Protein AF-A0A1Z5SYD3-F1 (afdb_monomer_lite)

Structure (mmCIF, N/CA/C/O backbone):
data_AF-A0A1Z5SYD3-F1
#
_entry.id   AF-A0A1Z5SYD3-F1
#
loop_
_atom_site.group_PDB
_atom_site.id
_atom_site.type_symbol
_atom_site.label_atom_id
_atom_site.label_alt_id
_atom_site.label_comp_id
_atom_site.label_asym_id
_atom_site.label_entity_id
_atom_site.label_seq_id
_atom_site.pdbx_PDB_ins_code
_atom_site.Cartn_x
_atom_site.Cartn_y
_atom_site.Cartn_z
_atom_site.occupancy
_atom_site.B_iso_or_equiv
_atom_site.auth_seq_id
_atom_site.auth_comp_id
_atom_site.auth_asym_id
_atom_site.auth_atom_id
_atom_site.pdbx_PDB_model_num
ATOM 1 N N . MET A 1 1 ? -1.272 47.531 -44.446 1.00 29.94 1 MET A N 1
ATOM 2 C CA . MET A 1 1 ? 0.034 46.901 -44.157 1.00 29.94 1 MET A CA 1
ATOM 3 C C . MET A 1 1 ? 0.209 46.959 -42.654 1.00 29.94 1 MET A C 1
ATOM 5 O O . MET A 1 1 ? 0.249 48.061 -42.127 1.00 29.94 1 MET A O 1
ATOM 9 N N . GLY A 1 2 ? 0.134 45.815 -41.978 1.00 27.67 2 GLY A N 1
ATOM 10 C CA . GLY A 1 2 ? 0.008 45.732 -40.524 1.00 27.67 2 GLY A CA 1
ATOM 11 C C . GLY A 1 2 ? 0.997 44.759 -39.894 1.00 27.67 2 GLY A C 1
ATOM 12 O O . GLY A 1 2 ? 1.559 43.920 -40.592 1.00 27.67 2 GLY A O 1
ATOM 13 N N . SER A 1 3 ? 1.152 44.882 -38.576 1.00 24.47 3 SER A N 1
ATOM 14 C CA . SER A 1 3 ? 1.590 43.812 -37.675 1.00 24.47 3 SER A CA 1
ATOM 15 C C . SER A 1 3 ? 1.153 44.133 -36.234 1.00 24.47 3 SER A C 1
ATOM 17 O O . SER A 1 3 ? 1.770 44.953 -35.554 1.00 24.47 3 SER A O 1
ATOM 19 N N . SER A 1 4 ? 0.067 43.499 -35.793 1.00 21.83 4 SER A N 1
ATOM 20 C CA . SER A 1 4 ? -0.180 43.055 -34.410 1.00 21.83 4 SER A CA 1
ATOM 21 C C . SER A 1 4 ? 0.719 41.829 -34.148 1.00 21.83 4 SER A C 1
ATOM 23 O O . SER A 1 4 ? 0.985 41.084 -35.086 1.00 21.83 4 SER A O 1
ATOM 25 N N . GLY A 1 5 ? 1.358 41.614 -32.997 1.00 22.33 5 GLY A N 1
ATOM 26 C CA . GLY A 1 5 ? 0.775 41.451 -31.666 1.00 22.33 5 GLY A CA 1
ATOM 27 C C . GLY A 1 5 ? 0.581 39.952 -31.407 1.00 22.33 5 GLY A C 1
ATOM 28 O O . GLY A 1 5 ? -0.331 39.397 -31.999 1.00 22.33 5 GLY A O 1
ATOM 29 N N . ASP A 1 6 ? 1.442 39.309 -30.603 1.00 21.77 6 ASP A N 1
ATOM 30 C CA . ASP A 1 6 ? 0.959 38.507 -29.469 1.00 21.77 6 ASP A CA 1
ATOM 31 C C . ASP A 1 6 ? 2.050 38.060 -28.481 1.00 21.77 6 ASP A C 1
ATOM 33 O O . ASP A 1 6 ? 3.192 37.749 -28.827 1.00 21.77 6 ASP A O 1
ATOM 37 N N . SER A 1 7 ? 1.642 38.087 -27.219 1.00 23.17 7 SER A N 1
ATOM 38 C CA . SER A 1 7 ? 2.391 37.891 -25.982 1.00 23.17 7 SER A CA 1
ATOM 39 C C . SER A 1 7 ? 2.736 36.424 -25.683 1.00 23.17 7 SER A C 1
ATOM 41 O O . SER A 1 7 ? 1.885 35.547 -25.792 1.00 23.17 7 SER A O 1
ATOM 43 N N . ARG A 1 8 ? 3.970 36.145 -25.231 1.00 24.45 8 ARG A N 1
ATOM 44 C CA . ARG A 1 8 ? 4.309 34.867 -24.575 1.00 24.45 8 ARG A CA 1
ATOM 45 C C . ARG A 1 8 ? 3.823 34.925 -23.130 1.00 24.45 8 ARG A C 1
ATOM 47 O O . ARG A 1 8 ? 4.381 35.664 -22.321 1.00 24.45 8 ARG A O 1
ATOM 54 N N . ALA A 1 9 ? 2.748 34.191 -22.869 1.00 22.31 9 ALA A N 1
ATOM 55 C CA . ALA A 1 9 ? 2.072 34.096 -21.588 1.00 22.31 9 ALA A CA 1
ATOM 56 C C . ALA A 1 9 ? 2.992 33.581 -20.470 1.00 22.31 9 ALA A C 1
ATOM 58 O O . ALA A 1 9 ? 3.798 32.670 -20.661 1.00 22.31 9 ALA A O 1
ATOM 59 N N . PHE A 1 10 ? 2.821 34.194 -19.302 1.00 21.80 10 PHE A N 1
ATOM 60 C CA . PHE A 1 10 ? 3.280 33.727 -18.003 1.00 21.80 10 PHE A CA 1
ATOM 61 C C . PHE A 1 10 ? 2.700 32.333 -17.730 1.00 21.80 10 PHE A C 1
ATOM 63 O O . PHE A 1 10 ? 1.491 32.139 -17.841 1.00 21.80 10 PHE A O 1
ATOM 70 N N . SER A 1 11 ? 3.548 31.371 -17.370 1.00 23.45 11 SER A N 1
ATOM 71 C CA . SER A 1 11 ? 3.110 30.064 -16.881 1.00 23.45 11 SER A CA 1
ATOM 72 C C . SER A 1 11 ? 2.493 30.222 -15.489 1.00 23.45 11 SER A C 1
ATOM 74 O O . SER A 1 11 ? 3.180 30.595 -14.536 1.00 23.45 11 SER A O 1
ATOM 76 N N . ASP A 1 12 ? 1.191 29.968 -15.409 1.00 24.44 12 ASP A N 1
ATOM 77 C CA . ASP A 1 12 ? 0.370 29.939 -14.201 1.00 24.44 12 ASP A CA 1
ATOM 78 C C . ASP A 1 12 ? 0.871 28.838 -13.228 1.00 24.44 12 ASP A C 1
ATOM 80 O O . ASP A 1 12 ? 1.044 27.686 -13.642 1.00 24.44 12 ASP A O 1
ATOM 84 N N . PRO A 1 13 ? 1.091 29.140 -11.931 1.00 27.00 13 PRO A N 1
ATOM 85 C CA . PRO A 1 13 ? 1.444 28.159 -10.897 1.00 27.00 13 PRO A CA 1
ATOM 86 C C . PRO A 1 13 ? 0.452 26.990 -10.727 1.00 27.00 13 PRO A C 1
ATOM 88 O O . PRO A 1 13 ? 0.775 26.028 -10.027 1.00 27.00 13 PRO A O 1
ATOM 91 N N . LYS A 1 14 ? -0.727 27.034 -11.365 1.00 26.62 14 LYS A N 1
ATOM 92 C CA . LYS A 1 14 ? -1.745 25.967 -11.370 1.00 26.62 14 LYS A CA 1
ATOM 93 C C . LYS A 1 14 ? -1.430 24.747 -12.253 1.00 26.62 14 LYS A C 1
ATOM 95 O O . LYS A 1 14 ? -2.178 23.771 -12.204 1.00 26.62 14 LYS A O 1
ATOM 100 N N . GLU A 1 15 ? -0.356 24.745 -13.048 1.00 27.08 15 GLU A N 1
ATOM 101 C CA . GLU A 1 15 ? -0.095 23.648 -14.005 1.00 27.08 15 GLU A CA 1
ATOM 102 C C . GLU A 1 15 ? 0.896 22.564 -13.546 1.00 27.08 15 GLU A C 1
ATOM 104 O O . GLU A 1 15 ? 0.979 21.523 -14.196 1.00 27.08 15 GLU A O 1
ATOM 109 N N . SER A 1 16 ? 1.600 22.716 -12.418 1.00 32.34 16 SER A N 1
ATOM 110 C CA . SER A 1 16 ? 2.676 21.771 -12.038 1.00 32.34 16 SER A CA 1
ATOM 111 C C . SER A 1 16 ? 2.209 20.413 -11.480 1.00 32.34 16 SER A C 1
ATOM 113 O O . SER A 1 16 ? 3.034 19.521 -11.297 1.00 32.34 16 SER A O 1
ATOM 115 N N . TRP A 1 17 ? 0.896 20.225 -11.287 1.00 25.84 17 TRP A N 1
ATOM 116 C CA . TRP A 1 17 ? 0.262 18.936 -10.948 1.00 25.84 17 TRP A CA 1
ATOM 117 C C . TRP A 1 17 ? -0.879 18.543 -11.890 1.00 25.84 17 TRP A C 1
ATOM 119 O O . TRP A 1 17 ? -1.630 17.607 -11.606 1.00 25.84 17 TRP A O 1
ATOM 129 N N . ARG A 1 18 ? -1.015 19.202 -13.049 1.00 27.98 18 ARG A N 1
ATOM 130 C CA . ARG A 1 18 ? -1.785 18.579 -14.125 1.00 27.98 18 ARG A CA 1
ATOM 131 C C . ARG A 1 18 ? -0.995 17.338 -14.522 1.00 27.98 18 ARG A C 1
ATOM 133 O O . ARG A 1 18 ? 0.069 17.455 -15.127 1.00 27.98 18 ARG A O 1
ATOM 140 N N . SER A 1 19 ? -1.522 16.140 -14.240 1.00 35.50 19 SER A N 1
ATOM 141 C CA . SER A 1 19 ? -1.263 15.034 -15.162 1.00 35.50 19 SER A CA 1
ATOM 142 C C . SER A 1 19 ? -1.494 15.638 -16.540 1.00 35.50 19 SER A C 1
ATOM 144 O O . SER A 1 19 ? -2.575 16.198 -16.751 1.00 35.50 19 SER A O 1
ATOM 146 N N . LYS A 1 20 ? -0.497 15.637 -17.428 1.00 42.12 20 LYS A N 1
ATOM 147 C CA . LYS A 1 20 ? -0.749 15.952 -18.833 1.00 42.12 20 LYS A CA 1
ATOM 148 C C . LYS A 1 20 ? -1.743 14.902 -19.303 1.00 42.12 20 LYS A C 1
ATOM 150 O O . LYS A 1 20 ? -1.360 13.816 -19.726 1.00 42.12 20 LYS A O 1
ATOM 155 N N . GLU A 1 21 ? -3.031 15.158 -19.121 1.00 44.28 21 GLU A N 1
ATOM 156 C CA . GLU A 1 21 ? -4.048 14.291 -19.654 1.00 44.28 21 GLU A CA 1
ATOM 157 C C . GLU A 1 21 ? -4.010 14.557 -21.146 1.00 44.28 21 GLU A C 1
ATOM 159 O O . GLU A 1 21 ? -4.536 15.553 -21.637 1.00 44.28 21 GLU A O 1
ATOM 164 N N . TYR A 1 22 ? -3.269 13.708 -21.855 1.00 57.12 22 TYR A N 1
ATOM 165 C CA . TYR A 1 22 ? -3.152 13.839 -23.293 1.00 57.12 22 TYR A CA 1
ATOM 166 C C . TYR A 1 22 ? -4.558 13.806 -23.905 1.00 57.12 22 TYR A C 1
ATOM 168 O O . TYR A 1 22 ? -5.385 12.988 -23.469 1.00 57.12 22 TYR A O 1
ATOM 176 N N . PRO A 1 23 ? -4.848 14.667 -24.890 1.00 59.81 23 PRO A N 1
ATOM 177 C CA . PRO A 1 23 ? -6.155 14.704 -25.524 1.00 59.81 23 PRO A CA 1
ATOM 178 C C . PRO A 1 23 ? -6.535 13.328 -26.082 1.00 59.81 23 PRO A C 1
ATOM 180 O O . PRO A 1 23 ? -5.685 12.471 -26.340 1.00 59.81 23 PRO A O 1
ATOM 183 N N . GLN A 1 24 ? -7.837 13.097 -26.236 1.00 66.69 24 GLN A N 1
ATOM 184 C CA . GLN A 1 24 ? -8.336 11.881 -26.865 1.00 66.69 24 GLN A CA 1
ATOM 185 C C . GLN A 1 24 ? -7.777 11.758 -28.290 1.00 66.69 24 GLN A C 1
ATOM 187 O O . GLN A 1 24 ? -7.784 12.725 -29.053 1.00 66.69 24 GLN A O 1
ATOM 192 N N . LEU A 1 25 ? -7.301 10.563 -28.647 1.00 79.12 25 LEU A N 1
ATOM 193 C CA . LEU A 1 25 ? -6.820 10.292 -29.997 1.00 79.12 25 LEU A CA 1
ATOM 194 C C . LEU A 1 25 ? -8.003 10.164 -30.962 1.00 79.12 25 LEU A C 1
ATOM 196 O O . LEU A 1 25 ? -8.895 9.336 -30.767 1.00 79.12 25 LEU A O 1
ATOM 200 N N . ASN A 1 26 ? -7.976 10.953 -32.035 1.00 82.62 26 ASN A N 1
ATOM 201 C CA . ASN A 1 26 ? -8.924 10.853 -33.143 1.00 82.62 26 ASN A CA 1
ATOM 202 C C . ASN A 1 26 ? -8.354 9.914 -34.212 1.00 82.62 26 ASN A C 1
ATOM 204 O O . ASN A 1 26 ? -7.756 10.360 -35.189 1.00 82.62 26 ASN A O 1
ATOM 208 N N . LEU A 1 27 ? -8.502 8.606 -33.989 1.00 87.94 27 LEU A N 1
ATOM 209 C CA . LEU A 1 27 ? -7.948 7.579 -34.871 1.00 87.94 27 LEU A CA 1
ATOM 210 C C . LEU A 1 27 ? -8.821 7.361 -36.115 1.00 87.94 27 LEU A C 1
ATOM 212 O O . LEU A 1 27 ? -10.033 7.164 -36.015 1.00 87.94 27 LEU A O 1
ATOM 216 N N . ASN A 1 28 ? -8.199 7.312 -37.293 1.00 91.38 28 ASN A N 1
ATOM 217 C CA . ASN A 1 28 ? -8.862 6.922 -38.534 1.00 91.38 28 ASN A CA 1
ATOM 218 C C . ASN A 1 28 ? -8.948 5.390 -38.636 1.00 91.38 28 ASN A C 1
ATOM 220 O O . ASN A 1 28 ? -8.007 4.712 -39.062 1.00 91.38 28 ASN A O 1
ATOM 224 N N . TYR A 1 29 ? -10.107 4.840 -38.269 1.00 91.44 29 TYR A N 1
ATOM 225 C CA . TYR A 1 29 ? -10.340 3.396 -38.285 1.00 91.44 29 TYR A CA 1
ATOM 226 C C . TYR A 1 29 ? -10.371 2.779 -39.686 1.00 91.44 29 TYR A C 1
ATOM 228 O O . TYR A 1 29 ? -10.087 1.592 -39.821 1.00 91.44 29 TYR A O 1
ATOM 236 N N . GLU A 1 30 ? -10.683 3.534 -40.741 1.00 92.19 30 GLU A N 1
ATOM 237 C CA . GLU A 1 30 ? -10.619 3.008 -42.111 1.00 92.19 30 GLU A CA 1
ATOM 238 C C . GLU A 1 30 ? -9.168 2.787 -42.544 1.00 92.19 30 GLU A C 1
ATOM 240 O O . GLU A 1 30 ? -8.826 1.712 -43.043 1.00 92.19 30 GLU A O 1
ATOM 245 N N . ALA A 1 31 ? -8.297 3.764 -42.274 1.00 93.19 31 ALA A N 1
ATOM 246 C CA . ALA A 1 31 ? -6.863 3.636 -42.513 1.00 93.19 31 ALA A CA 1
ATOM 247 C C . ALA A 1 31 ? -6.260 2.495 -41.680 1.00 93.19 31 ALA A C 1
ATOM 249 O O . ALA A 1 31 ? -5.498 1.681 -42.205 1.00 93.19 31 ALA A O 1
ATOM 250 N N . LEU A 1 32 ? -6.656 2.382 -40.408 1.00 93.69 32 LEU A N 1
ATOM 251 C CA . LEU A 1 32 ? -6.196 1.312 -39.526 1.00 93.69 32 LEU A CA 1
ATOM 252 C C . LEU A 1 32 ? -6.618 -0.073 -40.036 1.00 93.69 32 LEU A C 1
ATOM 254 O O . LEU A 1 32 ? -5.778 -0.967 -40.102 1.00 93.69 32 LEU A O 1
ATOM 258 N N . ARG A 1 33 ? -7.875 -0.246 -40.473 1.00 93.06 33 ARG A N 1
ATOM 259 C CA . ARG A 1 33 ? -8.345 -1.498 -41.097 1.00 93.06 33 ARG A CA 1
ATOM 260 C C . ARG A 1 33 ? -7.565 -1.832 -42.362 1.00 93.06 33 ARG A C 1
ATOM 262 O O . ARG A 1 33 ? -7.226 -2.992 -42.575 1.00 93.06 33 ARG A O 1
ATOM 269 N N . HIS A 1 34 ? -7.279 -0.838 -43.203 1.00 91.81 34 HIS A N 1
ATOM 270 C CA . HIS A 1 34 ? -6.508 -1.055 -44.426 1.00 91.81 34 HIS A CA 1
ATOM 271 C C . HIS A 1 34 ? -5.098 -1.575 -44.122 1.00 91.81 34 HIS A C 1
ATOM 273 O O . HIS A 1 34 ? -4.672 -2.567 -44.709 1.00 91.81 34 HIS A O 1
ATOM 279 N N . ILE A 1 35 ? -4.409 -0.949 -43.164 1.00 92.62 35 ILE A N 1
ATOM 280 C CA . ILE A 1 35 ? -3.078 -1.375 -42.715 1.00 92.62 35 ILE A CA 1
ATOM 281 C C . ILE A 1 35 ? -3.149 -2.772 -42.095 1.00 92.62 35 ILE A C 1
ATOM 283 O O . ILE A 1 35 ? -2.364 -3.643 -42.468 1.00 92.62 35 ILE A O 1
ATOM 287 N N . ALA A 1 36 ? -4.106 -3.010 -41.198 1.00 91.75 36 ALA A N 1
ATOM 288 C CA . ALA A 1 36 ? -4.263 -4.288 -40.518 1.00 91.75 36 ALA A CA 1
ATOM 289 C C . ALA A 1 36 ? -4.495 -5.438 -41.517 1.00 91.75 36 ALA A C 1
ATOM 291 O O . ALA A 1 36 ? -3.801 -6.446 -41.466 1.00 91.75 36 ALA A O 1
ATOM 292 N N . ASN A 1 37 ? -5.374 -5.250 -42.505 1.00 89.56 37 ASN A N 1
ATOM 293 C CA . ASN A 1 37 ? -5.643 -6.252 -43.543 1.00 89.56 37 ASN A CA 1
ATOM 294 C C . ASN A 1 37 ? -4.448 -6.511 -44.483 1.00 89.56 37 ASN A C 1
ATOM 296 O O . ASN A 1 37 ? -4.411 -7.548 -45.142 1.00 89.56 37 ASN A O 1
ATOM 300 N N . HIS A 1 38 ? -3.511 -5.564 -44.606 1.00 88.50 38 HIS A N 1
ATOM 301 C CA . HIS A 1 38 ? -2.372 -5.680 -45.520 1.00 88.50 38 HIS A CA 1
ATOM 302 C C . HIS A 1 38 ? -1.113 -6.248 -44.855 1.00 88.50 38 HIS A C 1
ATOM 304 O O . HIS A 1 38 ? -0.388 -7.017 -45.483 1.00 88.50 38 HIS A O 1
ATOM 310 N N . TYR A 1 39 ? -0.831 -5.847 -43.612 1.00 87.56 39 TYR A N 1
ATOM 311 C CA . TYR A 1 39 ? 0.444 -6.129 -42.943 1.00 87.56 39 TYR A CA 1
ATOM 312 C C . TYR A 1 39 ? 0.377 -7.223 -41.873 1.00 87.56 39 TYR A C 1
ATOM 314 O O . TYR A 1 39 ? 1.429 -7.726 -41.479 1.00 87.56 39 TYR A O 1
ATOM 322 N N . LEU A 1 40 ? -0.811 -7.587 -41.381 1.00 88.19 40 LEU A N 1
ATOM 323 C CA . LEU A 1 40 ? -0.955 -8.676 -40.411 1.00 88.19 40 LEU A CA 1
ATOM 324 C C . LEU A 1 40 ? -0.889 -10.052 -41.096 1.00 88.19 40 LEU A C 1
ATOM 326 O O . LEU A 1 40 ? -1.014 -10.131 -42.323 1.00 88.19 40 LEU A O 1
ATOM 330 N N . PRO A 1 41 ? -0.661 -11.143 -40.336 1.00 81.88 41 PRO A N 1
ATOM 331 C CA . PRO A 1 41 ? -0.580 -12.487 -40.898 1.00 81.88 41 PRO A CA 1
ATOM 332 C C . PRO A 1 41 ? -1.760 -12.813 -41.827 1.00 81.88 41 PRO A C 1
ATOM 334 O O . PRO A 1 41 ? -2.923 -12.572 -41.510 1.00 81.88 41 PRO A O 1
ATOM 337 N N . SER A 1 42 ? -1.458 -13.348 -43.011 1.00 78.75 42 SER A N 1
ATOM 338 C CA . SER A 1 42 ? -2.479 -13.680 -44.007 1.00 78.75 42 SER A CA 1
ATOM 339 C C . SER A 1 42 ? -3.335 -14.862 -43.551 1.00 78.75 42 SER A C 1
ATOM 341 O O . SER A 1 42 ? -2.785 -15.853 -43.077 1.00 78.75 42 SER A O 1
ATOM 343 N N . GLY A 1 43 ? -4.643 -14.812 -43.811 1.00 80.44 43 GLY A N 1
ATOM 344 C CA . GLY A 1 43 ? -5.559 -15.938 -43.573 1.00 80.44 43 GLY A CA 1
ATOM 345 C C . GLY A 1 43 ? -6.721 -15.639 -42.627 1.00 80.44 43 GLY A C 1
ATOM 346 O O . GLY A 1 43 ? -7.665 -16.418 -42.616 1.00 80.44 43 GLY A O 1
ATOM 347 N N . HIS A 1 44 ? -6.693 -14.501 -41.928 1.00 86.00 44 HIS A N 1
ATOM 348 C CA . HIS A 1 44 ? -7.709 -14.125 -40.933 1.00 86.00 44 HIS A CA 1
ATOM 349 C C . HIS A 1 44 ? -8.928 -13.371 -41.504 1.00 86.00 44 HIS A C 1
ATOM 351 O O . HIS A 1 44 ? -9.868 -13.038 -40.792 1.00 86.00 44 HIS A O 1
ATOM 357 N N . GLY A 1 45 ? -8.947 -13.093 -42.812 1.00 87.62 45 GLY A N 1
ATOM 358 C CA . GLY A 1 45 ? -10.016 -12.305 -43.434 1.00 87.62 45 GLY A CA 1
ATOM 359 C C . GLY A 1 45 ? -9.899 -10.810 -43.121 1.00 87.62 45 GLY A C 1
ATOM 360 O O . GLY A 1 45 ? -8.793 -10.286 -42.973 1.00 87.62 45 GLY A O 1
ATOM 361 N N . LYS A 1 46 ? -11.027 -10.095 -43.097 1.00 89.75 46 LYS A N 1
ATOM 362 C CA . LYS A 1 46 ? -11.060 -8.644 -42.825 1.00 89.75 46 LYS A CA 1
ATOM 363 C C . LYS A 1 46 ? -11.175 -8.337 -41.332 1.00 89.75 46 LYS A C 1
ATOM 365 O O . LYS A 1 46 ? -11.876 -9.028 -40.604 1.00 89.75 46 LYS A O 1
ATOM 370 N N . CYS A 1 47 ? -10.567 -7.234 -40.898 1.00 92.31 47 CYS A N 1
ATOM 371 C CA . CYS A 1 47 ? -10.828 -6.646 -39.584 1.00 92.31 47 CYS A CA 1
ATOM 372 C C . CYS A 1 47 ? -12.260 -6.084 -39.518 1.00 92.31 47 CYS A C 1
ATOM 374 O O . CYS A 1 47 ? -12.604 -5.135 -40.237 1.00 92.31 47 CYS A O 1
ATOM 376 N N . MET A 1 48 ? -13.076 -6.665 -38.641 1.00 91.81 48 MET A N 1
ATOM 377 C CA . MET A 1 48 ? -14.490 -6.339 -38.459 1.00 91.81 48 MET A CA 1
ATOM 378 C C . MET A 1 48 ? -14.670 -5.273 -37.377 1.00 91.81 48 MET A C 1
ATOM 380 O O . MET A 1 48 ? -15.252 -4.210 -37.637 1.00 91.81 48 MET A O 1
ATOM 384 N N . PHE A 1 49 ? -14.084 -5.506 -36.201 1.00 90.75 49 PHE A N 1
ATOM 385 C CA . PHE A 1 49 ? -14.257 -4.665 -35.016 1.00 90.75 49 PHE A CA 1
ATOM 386 C C . PHE A 1 49 ? -12.936 -4.060 -34.550 1.00 90.75 49 PHE A C 1
ATOM 388 O O . PHE A 1 49 ? -11.868 -4.648 -34.724 1.00 90.75 49 PHE A O 1
ATOM 395 N N . ILE A 1 50 ? -13.028 -2.846 -34.005 1.00 90.94 50 ILE A N 1
ATOM 396 C CA . ILE A 1 50 ? -11.914 -2.118 -33.398 1.00 90.94 50 ILE A CA 1
ATOM 397 C C . ILE A 1 50 ? -12.448 -1.472 -32.124 1.00 90.94 50 ILE A C 1
ATOM 399 O O . ILE A 1 50 ? -13.066 -0.408 -32.184 1.00 90.94 50 ILE A O 1
ATOM 403 N N . ASP A 1 51 ? -12.184 -2.101 -30.985 1.00 86.62 51 ASP A N 1
ATOM 404 C CA . ASP A 1 51 ? -12.732 -1.695 -29.694 1.00 86.62 51 ASP A CA 1
ATOM 405 C C . ASP A 1 51 ? -11.660 -1.119 -28.781 1.00 86.62 51 ASP A C 1
ATOM 407 O O . ASP A 1 51 ? -10.509 -1.555 -28.765 1.00 86.62 51 ASP A O 1
ATOM 411 N N . LYS A 1 52 ? -12.029 -0.103 -28.002 1.00 83.56 52 LYS A N 1
ATOM 412 C CA . LYS A 1 52 ? -11.168 0.445 -26.951 1.00 83.56 52 LYS A CA 1
ATOM 413 C C . LYS A 1 52 ? -11.224 -0.465 -25.736 1.00 83.56 52 LYS A C 1
ATOM 415 O O . LYS A 1 52 ? -12.258 -0.537 -25.087 1.00 83.56 52 LYS A O 1
ATOM 420 N N . VAL A 1 53 ? -10.096 -1.092 -25.410 1.00 79.19 53 VAL A N 1
ATOM 421 C CA . VAL A 1 53 ? -9.998 -2.016 -24.264 1.00 79.19 53 VAL A CA 1
ATOM 422 C C . VAL A 1 53 ? -9.238 -1.430 -23.081 1.00 79.19 53 VAL A C 1
ATOM 424 O O . VAL A 1 53 ? -9.397 -1.894 -21.962 1.00 79.19 53 VAL A O 1
ATOM 427 N N . GLY A 1 54 ? -8.442 -0.382 -23.298 1.00 69.19 54 GLY A N 1
ATOM 428 C CA . GLY A 1 54 ? -7.694 0.244 -22.216 1.00 69.19 54 GLY A CA 1
ATOM 429 C C . GLY A 1 54 ? -7.131 1.609 -22.582 1.00 69.19 54 GLY A C 1
ATOM 430 O O . GLY A 1 54 ? -7.011 1.981 -23.755 1.00 69.19 54 GLY A O 1
ATOM 431 N N . ARG A 1 55 ? -6.787 2.374 -21.548 1.00 69.38 55 ARG A N 1
ATOM 432 C CA . ARG A 1 55 ? -6.107 3.667 -21.646 1.00 69.38 55 ARG A CA 1
ATOM 433 C C . ARG A 1 55 ? -5.159 3.786 -20.457 1.00 69.38 55 ARG A C 1
ATOM 435 O O . ARG A 1 55 ? -5.621 3.896 -19.330 1.00 69.38 55 ARG A O 1
ATOM 442 N N . GLY A 1 56 ? -3.860 3.791 -20.727 1.00 60.59 56 GLY A N 1
ATOM 443 C CA . GLY A 1 56 ? -2.833 4.168 -19.759 1.00 60.59 56 GLY A CA 1
ATOM 444 C C . GLY A 1 56 ? -2.476 5.650 -19.877 1.00 60.59 56 GLY A C 1
ATOM 445 O O . GLY A 1 56 ? -3.028 6.378 -20.710 1.00 60.59 56 GLY A O 1
ATOM 446 N N . THR A 1 57 ? -1.513 6.100 -19.075 1.00 63.53 57 THR A N 1
ATOM 447 C CA . THR A 1 57 ? -1.008 7.484 -19.096 1.00 63.53 57 THR A CA 1
ATOM 448 C C . THR A 1 57 ? -0.505 7.883 -20.484 1.00 63.53 57 THR A C 1
ATOM 450 O O . THR A 1 57 ? -0.922 8.913 -21.009 1.00 63.53 57 THR A O 1
ATOM 453 N N . TYR A 1 58 ? 0.310 7.028 -21.110 1.00 71.00 58 TYR A N 1
ATOM 454 C CA . TYR A 1 58 ? 0.984 7.311 -22.384 1.00 71.00 58 TYR A CA 1
ATOM 455 C C . TYR A 1 58 ? 0.334 6.637 -23.589 1.00 71.00 58 TYR A C 1
ATOM 457 O O . TYR A 1 58 ? 0.458 7.132 -24.705 1.00 71.00 58 TYR A O 1
ATOM 465 N N . HIS A 1 59 ? -0.400 5.544 -23.373 1.00 80.12 59 HIS A N 1
ATOM 466 C CA . HIS A 1 59 ? -0.880 4.697 -24.458 1.00 80.12 59 HIS A CA 1
ATOM 467 C C . HIS A 1 59 ? -2.386 4.484 -24.416 1.00 80.12 59 HIS A C 1
ATOM 469 O O . HIS A 1 59 ? -3.000 4.357 -23.357 1.00 80.12 59 HIS A O 1
ATOM 475 N N . GLU A 1 60 ? -2.988 4.420 -25.594 1.00 83.69 60 GLU A N 1
ATOM 476 C CA .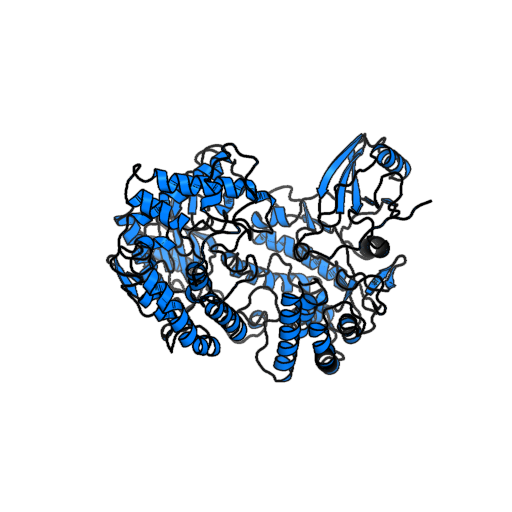 GLU A 1 60 ? -4.353 3.959 -25.786 1.00 83.69 60 GLU A CA 1
ATOM 477 C C . GLU A 1 60 ? -4.336 2.599 -26.491 1.00 83.69 60 GLU A C 1
ATOM 479 O O . GLU A 1 60 ? -3.613 2.416 -27.471 1.00 83.69 60 GLU A O 1
ATOM 484 N N . ILE A 1 61 ? -5.112 1.640 -25.980 1.00 87.19 61 ILE A N 1
ATOM 485 C CA . ILE A 1 61 ? -5.106 0.253 -26.451 1.00 87.19 61 ILE A CA 1
ATOM 486 C C . ILE A 1 61 ? -6.409 -0.042 -27.195 1.00 87.19 61 ILE A C 1
ATOM 488 O O . ILE A 1 61 ? -7.512 0.246 -26.711 1.00 87.19 61 ILE A O 1
ATOM 492 N N . ARG A 1 62 ? -6.281 -0.614 -28.392 1.00 89.88 62 ARG A N 1
ATOM 493 C CA . ARG A 1 62 ? -7.387 -1.117 -29.208 1.00 89.88 62 ARG A CA 1
ATOM 494 C C . ARG A 1 62 ? -7.262 -2.617 -29.419 1.00 89.88 62 ARG A C 1
ATOM 496 O O . ARG A 1 62 ? -6.181 -3.089 -29.750 1.00 89.88 62 ARG A O 1
ATOM 503 N N . LEU A 1 63 ? -8.370 -3.332 -29.295 1.00 92.38 63 LEU A N 1
ATOM 504 C CA . LEU A 1 63 ? -8.504 -4.714 -29.736 1.00 92.38 63 LEU A CA 1
ATOM 505 C C . LEU A 1 63 ? -9.097 -4.716 -31.145 1.00 92.38 63 LEU A C 1
ATOM 507 O O . LEU A 1 63 ? -10.126 -4.089 -31.385 1.00 92.38 63 LEU A O 1
ATOM 511 N N . LEU A 1 64 ? -8.418 -5.373 -32.077 1.00 95.38 64 LEU A N 1
ATOM 512 C CA . LEU A 1 64 ? -8.868 -5.576 -33.448 1.00 95.38 64 LEU A CA 1
ATOM 513 C C . LEU A 1 64 ? -9.310 -7.032 -33.587 1.00 95.38 64 LEU A C 1
ATOM 515 O O . LEU A 1 64 ? -8.505 -7.927 -33.332 1.00 95.38 64 LEU A O 1
ATOM 519 N N . GLU A 1 65 ? -10.543 -7.259 -34.032 1.00 94.62 65 GLU A N 1
ATOM 520 C CA . GLU A 1 65 ? -11.111 -8.596 -34.249 1.00 94.62 65 GLU A CA 1
ATOM 521 C C . GLU A 1 65 ? -11.372 -8.840 -35.740 1.00 94.62 65 GLU A C 1
ATOM 523 O O . GLU A 1 65 ? -11.871 -7.962 -36.458 1.00 94.62 65 GLU A O 1
ATOM 528 N N . PHE A 1 66 ? -11.003 -10.030 -36.207 1.00 94.38 66 PHE A N 1
ATOM 529 C CA . PHE A 1 66 ? -11.069 -10.456 -37.603 1.00 94.38 66 PHE A CA 1
ATOM 530 C C . PHE A 1 66 ? -12.227 -11.432 -37.859 1.00 94.38 66 PHE A C 1
ATOM 532 O O . PHE A 1 66 ? -12.803 -11.989 -36.930 1.00 94.38 66 PHE A O 1
ATOM 539 N N . GLU A 1 67 ? -12.591 -11.627 -39.131 1.00 93.44 67 GLU A N 1
ATOM 540 C CA . GLU A 1 67 ? -13.727 -12.469 -39.557 1.00 93.44 67 GLU A CA 1
ATOM 541 C C . GLU A 1 67 ? -13.680 -13.913 -39.025 1.00 93.44 67 GLU A C 1
ATOM 543 O O . GLU A 1 67 ? -14.730 -14.528 -38.838 1.00 93.44 67 GLU A O 1
ATOM 548 N N . ASP A 1 68 ? -12.488 -14.463 -38.790 1.00 92.25 68 ASP A N 1
ATOM 549 C CA . ASP A 1 68 ? -12.283 -15.816 -38.262 1.00 92.25 68 ASP A CA 1
ATOM 550 C C . ASP A 1 68 ? -12.208 -15.885 -36.723 1.00 92.25 68 ASP A C 1
ATOM 552 O O . ASP A 1 68 ? -11.976 -16.962 -36.171 1.00 92.25 68 ASP A O 1
ATOM 556 N N . GLY A 1 69 ? -12.408 -14.757 -36.033 1.00 91.12 69 GLY A N 1
ATOM 557 C CA . GLY A 1 69 ? -12.280 -14.627 -34.581 1.00 91.12 69 GLY A CA 1
ATOM 558 C C . GLY A 1 69 ? -10.843 -14.416 -34.094 1.00 91.12 69 GLY A C 1
ATOM 559 O O . GLY A 1 69 ? -10.618 -14.353 -32.887 1.00 91.12 69 GLY A O 1
ATOM 560 N N . TRP A 1 70 ? -9.856 -14.300 -34.991 1.00 94.12 70 TRP A N 1
ATOM 561 C CA . TRP A 1 70 ? -8.492 -13.947 -34.603 1.00 94.12 70 TRP A CA 1
ATOM 562 C C . TRP A 1 70 ? -8.412 -12.488 -34.137 1.00 94.12 70 TRP A C 1
ATOM 564 O O . TRP A 1 70 ? -9.095 -11.604 -34.660 1.00 94.12 70 TRP A O 1
ATOM 574 N N . THR A 1 71 ? -7.551 -12.224 -33.154 1.00 94.31 71 THR A N 1
ATOM 575 C CA . THR A 1 71 ? -7.457 -10.914 -32.497 1.00 94.31 71 THR A CA 1
ATOM 576 C C . THR A 1 71 ? -6.040 -10.355 -32.475 1.00 94.31 71 THR A C 1
ATOM 578 O O . THR A 1 71 ? -5.072 -11.089 -32.283 1.00 94.31 71 THR A O 1
ATOM 581 N N . CYS A 1 72 ? -5.928 -9.031 -32.573 1.00 94.56 72 CYS A N 1
ATOM 582 C CA . CYS A 1 72 ? -4.677 -8.276 -32.511 1.00 94.56 72 CYS A CA 1
ATOM 583 C C . CYS A 1 72 ? -4.831 -7.058 -31.591 1.00 94.56 72 CYS A C 1
ATOM 585 O O . CYS A 1 72 ? -5.893 -6.441 -31.548 1.00 94.56 72 CYS A O 1
ATOM 587 N N . ILE A 1 73 ? -3.757 -6.652 -30.914 1.00 94.69 73 ILE A N 1
ATOM 588 C CA . ILE A 1 73 ? -3.713 -5.403 -30.147 1.00 94.69 73 ILE A CA 1
ATOM 589 C C . ILE A 1 73 ? -3.071 -4.293 -30.980 1.00 94.69 73 ILE A C 1
ATOM 591 O O . ILE A 1 73 ? -2.000 -4.474 -31.556 1.00 94.69 73 ILE A O 1
ATOM 595 N N . GLY A 1 74 ? -3.707 -3.125 -31.016 1.00 94.06 74 GLY A N 1
ATOM 596 C CA . GLY A 1 74 ? -3.110 -1.866 -31.446 1.00 94.06 74 GLY A CA 1
ATOM 597 C C . GLY A 1 74 ? -2.794 -0.985 -30.240 1.00 94.06 74 GLY A C 1
ATOM 598 O O . GLY A 1 74 ? -3.705 -0.573 -29.523 1.00 94.06 74 GLY A O 1
ATOM 599 N N . ARG A 1 75 ? -1.513 -0.679 -30.021 1.00 91.62 75 ARG A N 1
ATOM 600 C CA . ARG A 1 75 ? -1.038 0.270 -28.999 1.00 91.62 75 ARG A CA 1
ATOM 601 C C . ARG A 1 75 ? -0.711 1.594 -29.677 1.00 91.62 75 ARG A C 1
ATOM 603 O O . ARG A 1 75 ? 0.123 1.609 -30.579 1.00 91.62 75 ARG A O 1
ATOM 610 N N . PHE A 1 76 ? -1.354 2.674 -29.242 1.00 89.81 76 PHE A N 1
ATOM 611 C CA . PHE A 1 76 ? -1.227 4.012 -29.825 1.00 89.81 76 PHE A CA 1
ATOM 612 C C . PHE A 1 76 ? -0.629 4.982 -28.814 1.00 89.81 76 PHE A C 1
ATOM 614 O O . PHE A 1 76 ? -1.147 5.094 -27.700 1.00 89.81 76 PHE A O 1
ATOM 621 N N . THR A 1 77 ? 0.419 5.702 -29.201 1.00 86.25 77 THR A N 1
ATOM 622 C CA . THR A 1 77 ? 1.014 6.746 -28.360 1.00 86.25 77 THR A CA 1
ATOM 623 C C . THR A 1 77 ? 0.077 7.952 -28.291 1.00 86.25 77 THR A C 1
ATOM 625 O O . THR A 1 77 ? -0.414 8.444 -29.308 1.00 86.25 77 THR A O 1
ATOM 628 N N . ARG A 1 78 ? -0.177 8.439 -27.074 1.00 82.19 78 ARG A N 1
ATOM 629 C CA . ARG A 1 78 ? -0.986 9.636 -26.797 1.00 82.19 78 ARG A CA 1
ATOM 630 C C . ARG A 1 78 ? -0.153 10.916 -26.759 1.00 82.19 78 ARG A C 1
ATOM 632 O O . ARG A 1 78 ? -0.699 11.999 -26.957 1.00 82.19 78 ARG A O 1
ATOM 639 N N . ASP A 1 79 ? 1.150 10.791 -26.531 1.00 79.25 79 ASP A N 1
ATOM 640 C CA . ASP A 1 79 ? 2.110 11.879 -26.667 1.00 79.25 79 ASP A CA 1
ATOM 641 C C . ASP A 1 79 ? 2.689 11.919 -28.089 1.00 79.25 79 ASP A C 1
ATOM 643 O O . ASP A 1 79 ? 3.653 11.237 -28.421 1.00 79.25 79 ASP A O 1
ATOM 647 N N . LEU A 1 80 ? 2.103 12.745 -28.957 1.00 77.25 80 LEU A N 1
ATOM 648 C CA . LEU A 1 80 ? 2.567 12.890 -30.344 1.00 77.25 80 LEU A CA 1
ATOM 649 C C . LEU A 1 80 ? 3.976 13.505 -30.462 1.00 77.25 80 LEU A C 1
ATOM 651 O O . LEU A 1 80 ? 4.503 13.595 -31.571 1.00 77.25 80 LEU A O 1
ATOM 655 N N . GLN A 1 81 ? 4.563 13.959 -29.351 1.00 72.56 81 GLN A N 1
ATOM 656 C CA . GLN A 1 81 ? 5.931 14.471 -29.274 1.00 72.56 81 GLN A CA 1
ATOM 657 C C . GLN A 1 81 ? 6.901 13.469 -28.634 1.00 72.56 81 GLN A C 1
ATOM 659 O O . GLN A 1 81 ? 8.080 13.795 -28.483 1.00 72.56 81 GLN A O 1
ATOM 664 N N . GLU A 1 82 ? 6.436 12.267 -28.276 1.00 74.81 82 GLU A N 1
ATOM 665 C CA . GLU A 1 82 ? 7.282 11.221 -27.710 1.00 74.81 82 GLU A CA 1
ATOM 666 C C . GLU A 1 82 ? 8.432 10.868 -28.659 1.00 74.81 82 GLU A C 1
ATOM 668 O O . GLU A 1 82 ? 8.287 10.786 -29.884 1.00 74.81 82 GLU A O 1
ATOM 673 N N . SER A 1 83 ? 9.604 10.631 -28.077 1.00 77.69 83 SER A N 1
ATOM 674 C CA . SER A 1 83 ? 10.758 10.174 -28.833 1.00 77.69 83 SER A CA 1
ATOM 675 C C . SER A 1 83 ? 10.525 8.774 -29.391 1.00 77.69 83 SER A C 1
ATOM 677 O O . SER A 1 83 ? 10.385 7.795 -28.660 1.00 77.69 83 SER A O 1
ATOM 679 N N . VAL A 1 84 ? 10.610 8.668 -30.719 1.00 84.38 84 VAL A N 1
ATOM 680 C CA . VAL A 1 84 ? 10.584 7.406 -31.480 1.00 84.38 84 VAL A CA 1
ATOM 681 C C . VAL A 1 84 ? 11.581 6.376 -30.923 1.00 84.38 84 VAL A C 1
ATOM 683 O O . VAL A 1 84 ? 11.329 5.173 -30.982 1.00 84.38 84 VAL A O 1
ATOM 686 N N . ALA A 1 85 ? 12.689 6.830 -30.324 1.00 84.00 85 ALA A N 1
ATOM 687 C CA . ALA A 1 85 ? 13.707 5.959 -29.742 1.00 84.00 85 ALA A CA 1
ATOM 688 C C . ALA A 1 85 ? 13.195 5.122 -28.552 1.00 84.00 85 ALA A C 1
ATOM 690 O O . ALA A 1 85 ? 13.730 4.036 -28.312 1.00 84.00 85 ALA A O 1
ATOM 691 N N . ILE A 1 86 ? 12.169 5.590 -27.830 1.00 84.88 86 ILE A N 1
ATOM 692 C CA . ILE A 1 86 ? 11.539 4.854 -26.724 1.00 84.88 86 ILE A CA 1
ATOM 693 C C . ILE A 1 86 ? 10.828 3.619 -27.281 1.00 84.88 86 ILE A C 1
ATOM 695 O O . ILE A 1 86 ? 11.175 2.495 -26.911 1.00 84.88 86 ILE A O 1
ATOM 699 N N . ALA A 1 87 ? 9.929 3.818 -28.248 1.00 86.94 87 ALA A N 1
ATOM 700 C CA . ALA A 1 87 ? 9.205 2.735 -28.907 1.00 86.94 87 ALA A CA 1
ATOM 701 C C . ALA A 1 87 ? 10.156 1.763 -29.633 1.00 86.94 87 ALA A C 1
ATOM 703 O O . ALA A 1 87 ? 10.032 0.545 -29.502 1.00 86.94 87 ALA A O 1
ATOM 704 N N . GLU A 1 88 ? 11.169 2.266 -30.350 1.00 89.81 88 GLU A N 1
ATOM 705 C CA . GLU A 1 88 ? 12.180 1.407 -30.984 1.00 89.81 88 GLU A CA 1
ATOM 706 C C . GLU A 1 88 ? 12.938 0.542 -29.966 1.00 89.81 88 GLU A C 1
ATOM 708 O O . GLU A 1 88 ? 13.207 -0.635 -30.231 1.00 89.81 88 GLU A O 1
ATOM 713 N N . SER A 1 89 ? 13.270 1.107 -28.802 1.00 92.25 89 SER A N 1
ATOM 714 C CA . SER A 1 89 ? 13.940 0.396 -27.713 1.00 92.25 89 SER A CA 1
ATOM 715 C C . SER A 1 89 ? 13.047 -0.666 -27.069 1.00 92.25 89 SER A C 1
ATOM 717 O O . SER A 1 89 ? 13.503 -1.786 -26.813 1.00 92.25 89 SER A O 1
ATOM 719 N N . GLU A 1 90 ? 11.772 -0.358 -26.830 1.00 91.69 90 GLU A N 1
ATOM 720 C CA . GLU A 1 90 ? 10.778 -1.312 -26.321 1.00 91.69 90 GLU A CA 1
ATOM 721 C C . GLU A 1 90 ? 10.646 -2.512 -27.280 1.00 91.69 90 GLU A C 1
ATOM 723 O O . GLU A 1 90 ? 10.752 -3.674 -26.871 1.00 91.69 90 GLU A O 1
ATOM 728 N N . ILE A 1 91 ? 10.493 -2.257 -28.585 1.00 92.44 91 ILE A N 1
ATOM 729 C CA . ILE A 1 91 ? 10.380 -3.307 -29.611 1.00 92.44 91 ILE A CA 1
ATOM 730 C C . ILE A 1 91 ? 11.673 -4.134 -29.685 1.00 92.44 91 ILE A C 1
ATOM 732 O O . ILE A 1 91 ? 11.630 -5.371 -29.724 1.00 92.44 91 ILE A O 1
ATOM 736 N N . ALA A 1 92 ? 12.841 -3.481 -29.674 1.00 94.75 92 ALA A N 1
ATOM 737 C CA . ALA A 1 92 ? 14.132 -4.166 -29.668 1.00 94.75 92 ALA A CA 1
ATOM 738 C C . ALA A 1 92 ? 14.292 -5.069 -28.437 1.00 94.75 92 ALA A C 1
ATOM 740 O O . ALA A 1 92 ? 14.794 -6.193 -28.554 1.00 94.75 92 ALA A O 1
ATOM 741 N N . THR A 1 93 ? 13.823 -4.605 -27.278 1.00 96.44 93 THR A N 1
ATOM 742 C CA . THR A 1 93 ? 13.849 -5.355 -26.023 1.00 96.44 93 THR A CA 1
ATOM 743 C C . THR A 1 93 ? 12.962 -6.590 -26.095 1.00 96.44 93 THR A C 1
ATOM 745 O O . THR A 1 93 ? 13.464 -7.695 -25.884 1.00 96.44 93 THR A O 1
ATOM 748 N N . ARG A 1 94 ? 11.687 -6.453 -26.484 1.00 95.12 94 ARG A N 1
ATOM 749 C CA . ARG A 1 94 ? 10.765 -7.596 -26.635 1.00 95.12 94 ARG A CA 1
ATOM 750 C C . ARG A 1 94 ? 11.315 -8.643 -27.599 1.00 95.12 94 ARG A C 1
ATOM 752 O O . ARG A 1 94 ? 11.334 -9.832 -27.283 1.00 95.12 94 ARG A O 1
ATOM 759 N N . LYS A 1 95 ? 11.866 -8.211 -28.738 1.00 94.94 95 LYS A N 1
ATOM 760 C CA . LYS A 1 95 ? 12.507 -9.110 -29.711 1.00 94.94 95 LYS A CA 1
ATOM 761 C C . LYS A 1 95 ? 13.721 -9.832 -29.121 1.00 94.94 95 LYS A C 1
ATOM 763 O O . LYS A 1 95 ? 13.927 -11.014 -29.398 1.00 94.94 95 LYS A O 1
ATOM 768 N N . HIS A 1 96 ? 14.528 -9.145 -28.313 1.00 95.56 96 HIS A N 1
ATOM 769 C CA . HIS A 1 96 ? 15.672 -9.750 -27.636 1.00 95.56 96 HIS A CA 1
ATOM 770 C C . HIS A 1 96 ? 15.233 -10.768 -26.575 1.00 95.56 96 HIS A C 1
ATOM 772 O O . HIS A 1 96 ? 15.782 -11.870 -26.543 1.00 95.56 96 HIS A O 1
ATOM 778 N N . VAL A 1 97 ? 14.233 -10.436 -25.754 1.00 96.56 97 VAL A N 1
ATOM 779 C CA . VAL A 1 97 ? 13.667 -11.322 -24.724 1.00 96.56 97 VAL A CA 1
ATOM 780 C C . VAL A 1 97 ? 13.080 -12.576 -25.363 1.00 96.56 97 VAL A C 1
ATOM 782 O O . VAL A 1 97 ? 13.486 -13.680 -24.999 1.00 96.56 97 VAL A O 1
ATOM 785 N N . ARG A 1 98 ? 12.220 -12.426 -26.377 1.00 94.94 98 ARG A N 1
ATOM 786 C CA . ARG A 1 98 ? 11.590 -13.552 -27.089 1.00 94.94 98 ARG A CA 1
ATOM 787 C C . ARG A 1 98 ? 12.611 -14.486 -27.737 1.00 94.94 98 ARG A C 1
ATOM 789 O O . ARG A 1 98 ? 12.417 -15.693 -27.773 1.00 94.94 98 ARG A O 1
ATOM 796 N N . LYS A 1 99 ? 13.716 -13.936 -28.253 1.00 95.44 99 LYS A N 1
ATOM 797 C CA . LYS A 1 99 ? 14.767 -14.720 -28.917 1.00 95.44 99 LYS A CA 1
ATOM 798 C C . LYS A 1 99 ? 15.621 -15.543 -27.945 1.00 95.44 99 LYS A C 1
ATOM 800 O O . LYS A 1 99 ? 16.124 -16.592 -28.339 1.00 95.44 99 LYS A O 1
ATOM 805 N N . HIS A 1 100 ? 15.843 -15.059 -26.722 1.00 96.31 100 HIS A N 1
ATOM 806 C CA . HIS A 1 100 ? 16.829 -15.641 -25.798 1.00 96.31 100 HIS A CA 1
ATOM 807 C C . HIS A 1 100 ? 16.223 -16.235 -24.521 1.00 96.31 100 HIS A C 1
ATOM 809 O O . HIS A 1 100 ? 16.955 -16.780 -23.695 1.00 96.31 100 HIS A O 1
ATOM 815 N N . THR A 1 101 ? 14.908 -16.134 -24.338 1.00 97.69 101 THR A N 1
ATOM 816 C CA . THR A 1 101 ? 14.198 -16.635 -23.158 1.00 97.69 101 THR A CA 1
ATOM 817 C C . THR A 1 101 ? 12.903 -17.327 -23.571 1.00 97.69 101 THR A C 1
ATOM 819 O O . THR A 1 101 ? 12.473 -17.219 -24.715 1.00 97.69 101 THR A O 1
ATOM 822 N N . SER A 1 102 ? 12.269 -18.023 -22.631 1.00 97.50 102 SER A N 1
ATOM 823 C CA . SER A 1 102 ? 10.903 -18.525 -22.774 1.00 97.50 102 SER A CA 1
ATOM 824 C C . SER A 1 102 ? 9.877 -17.599 -22.112 1.00 97.50 102 SER A C 1
ATOM 826 O O . SER A 1 102 ? 8.771 -18.044 -21.813 1.00 97.50 102 SER A O 1
ATOM 828 N N . ILE A 1 103 ? 10.248 -16.352 -21.793 1.00 97.94 103 ILE A N 1
ATOM 829 C CA . ILE A 1 103 ? 9.317 -15.375 -21.223 1.00 97.94 103 ILE A CA 1
ATOM 830 C C . ILE A 1 103 ? 8.302 -15.012 -22.317 1.00 97.94 103 ILE A C 1
ATOM 832 O O . ILE A 1 103 ? 8.721 -14.584 -23.398 1.00 97.94 103 ILE A O 1
ATOM 836 N N . PRO A 1 104 ? 6.992 -15.163 -22.063 1.00 96.81 104 PRO A N 1
ATOM 837 C CA . PRO A 1 104 ? 5.980 -14.753 -23.020 1.00 96.81 104 PRO A CA 1
ATOM 838 C C . PRO A 1 104 ? 5.903 -13.224 -23.059 1.00 96.81 104 PRO A C 1
ATOM 840 O O . PRO A 1 104 ? 5.589 -12.576 -22.066 1.00 96.81 104 PRO A O 1
ATOM 843 N N . VAL A 1 105 ? 6.220 -12.644 -24.210 1.00 96.69 105 VAL A N 1
ATOM 844 C CA . VAL A 1 105 ? 6.129 -11.202 -24.502 1.00 96.69 105 VAL A CA 1
ATOM 845 C C . VAL A 1 105 ? 5.435 -11.051 -25.849 1.00 96.69 105 VAL A C 1
ATOM 847 O O . VAL A 1 105 ? 5.649 -11.933 -26.669 1.00 96.69 105 VAL A O 1
ATOM 850 N N . PRO A 1 106 ? 4.656 -9.996 -26.133 1.00 94.56 106 PRO A N 1
ATOM 851 C CA . PRO A 1 106 ? 3.853 -9.917 -27.359 1.00 94.56 106 PRO A CA 1
ATOM 852 C C . PRO A 1 106 ? 4.706 -9.780 -28.631 1.00 94.56 106 PRO A C 1
ATOM 854 O O . PRO A 1 106 ? 5.716 -9.069 -28.644 1.00 94.56 106 PRO A O 1
ATOM 857 N N . GLU A 1 107 ? 4.304 -10.457 -29.712 1.00 93.06 107 GLU A N 1
ATOM 858 C CA . GLU A 1 107 ? 4.958 -10.367 -31.023 1.00 93.06 107 GLU A CA 1
ATOM 859 C C . GLU A 1 107 ? 4.556 -9.078 -31.724 1.00 93.06 107 GLU A C 1
ATOM 861 O O . GLU A 1 107 ? 3.384 -8.734 -31.777 1.00 93.06 107 GLU A O 1
ATOM 866 N N . THR A 1 108 ? 5.518 -8.362 -32.296 1.00 92.69 108 THR A N 1
ATOM 867 C CA . THR A 1 108 ? 5.221 -7.169 -33.090 1.00 92.69 108 THR A CA 1
ATOM 868 C C . THR A 1 108 ? 4.956 -7.548 -34.543 1.00 92.69 108 THR A C 1
ATOM 870 O O . THR A 1 108 ? 5.845 -8.081 -35.205 1.00 92.69 108 THR A O 1
ATOM 873 N N . TYR A 1 109 ? 3.765 -7.225 -35.048 1.00 93.50 109 TYR A N 1
ATOM 874 C CA . TYR A 1 109 ? 3.362 -7.501 -36.427 1.00 93.50 109 TYR A CA 1
ATOM 875 C C . TYR A 1 109 ? 3.637 -6.323 -37.362 1.00 93.50 109 TYR A C 1
ATOM 877 O O . TYR A 1 109 ? 4.174 -6.503 -38.453 1.00 93.50 109 TYR A O 1
ATOM 885 N N . HIS A 1 110 ? 3.296 -5.105 -36.938 1.00 93.81 110 HIS A N 1
ATOM 886 C CA . HIS A 1 110 ? 3.487 -3.899 -37.742 1.00 93.81 110 HIS A CA 1
ATOM 887 C C . HIS A 1 110 ? 3.763 -2.682 -36.861 1.00 93.81 110 HIS A C 1
ATOM 889 O O . HIS A 1 110 ? 3.274 -2.596 -35.737 1.00 93.81 110 HIS A O 1
ATOM 895 N N . ILE A 1 111 ? 4.545 -1.736 -37.379 1.00 93.56 111 ILE A N 1
ATOM 896 C CA . ILE A 1 111 ? 4.971 -0.533 -36.663 1.00 93.56 111 ILE A CA 1
ATOM 897 C C . ILE A 1 111 ? 4.851 0.659 -37.610 1.00 93.56 111 ILE A C 1
ATOM 899 O O . ILE A 1 111 ? 5.378 0.613 -38.723 1.00 93.56 111 ILE A O 1
ATOM 903 N N . ASN A 1 112 ? 4.229 1.738 -37.143 1.00 93.25 112 ASN A N 1
ATOM 904 C CA . ASN A 1 112 ? 4.287 3.038 -37.796 1.00 93.25 112 ASN A CA 1
ATOM 905 C C . ASN A 1 112 ? 4.384 4.137 -36.732 1.00 93.25 112 ASN A C 1
ATOM 907 O O . ASN A 1 112 ? 3.398 4.460 -36.077 1.00 93.25 112 ASN A O 1
ATOM 911 N N . LEU A 1 113 ? 5.587 4.686 -36.552 1.00 90.69 113 LEU A N 1
ATOM 912 C CA . LEU A 1 113 ? 5.880 5.670 -35.505 1.00 90.69 113 LEU A CA 1
ATOM 913 C C . LEU A 1 113 ? 5.819 7.124 -36.002 1.00 90.69 113 LEU A C 1
ATOM 915 O O . LEU A 1 113 ? 6.170 8.037 -35.264 1.00 90.69 113 LEU A O 1
ATOM 919 N N . ASP A 1 114 ? 5.388 7.353 -37.246 1.00 89.69 114 ASP A N 1
ATOM 920 C CA . ASP A 1 114 ? 5.203 8.702 -37.785 1.00 89.69 114 ASP A CA 1
ATOM 921 C C . ASP A 1 114 ? 3.915 9.312 -37.207 1.00 89.69 114 ASP A C 1
ATOM 923 O O . ASP A 1 114 ? 2.833 8.790 -37.482 1.00 89.69 114 ASP A O 1
ATOM 927 N N . PRO A 1 115 ? 3.966 10.417 -36.442 1.00 86.12 115 PRO A N 1
ATOM 928 C CA . PRO A 1 115 ? 2.765 11.028 -35.872 1.00 86.12 115 PRO A CA 1
ATOM 929 C C . PRO A 1 115 ? 1.804 11.597 -36.926 1.00 86.12 115 PRO A C 1
ATOM 931 O O . PRO A 1 115 ? 0.647 11.865 -36.615 1.00 86.12 115 PRO A O 1
ATOM 934 N N . THR A 1 116 ? 2.252 11.758 -38.174 1.00 88.75 116 THR A N 1
ATOM 935 C CA . THR A 1 116 ? 1.455 12.276 -39.295 1.00 88.75 116 THR A CA 1
ATOM 936 C C . THR A 1 116 ? 0.861 11.184 -40.186 1.00 88.75 116 THR A C 1
ATOM 938 O O . THR A 1 116 ? 0.252 11.483 -41.215 1.00 88.75 116 THR A O 1
ATOM 941 N N . ASN A 1 117 ? 1.012 9.911 -39.805 1.00 91.75 117 ASN A N 1
ATOM 942 C CA . ASN A 1 117 ? 0.489 8.802 -40.591 1.00 91.75 117 ASN A CA 1
ATOM 943 C C . ASN A 1 117 ? -1.047 8.850 -40.727 1.00 91.75 117 ASN A C 1
ATOM 945 O O . ASN A 1 117 ? -1.753 9.458 -39.924 1.00 91.75 117 ASN A O 1
ATOM 949 N N . ALA A 1 118 ? -1.580 8.147 -41.730 1.00 93.38 118 ALA A N 1
ATOM 950 C CA . ALA A 1 118 ? -3.002 8.184 -42.086 1.00 93.38 118 ALA A CA 1
ATOM 951 C C . ALA A 1 118 ? -3.973 7.723 -40.977 1.00 93.38 118 ALA A C 1
ATOM 953 O O . ALA A 1 118 ? -5.165 8.018 -41.070 1.00 93.38 118 ALA A O 1
ATOM 954 N N . VAL A 1 119 ? -3.492 7.005 -39.953 1.00 93.62 119 VAL A N 1
ATOM 955 C CA . VAL A 1 119 ? -4.274 6.590 -38.776 1.00 93.62 119 VAL A CA 1
ATOM 956 C C . VAL A 1 119 ? -4.412 7.729 -37.759 1.00 93.62 119 VAL A C 1
ATOM 958 O O . VAL A 1 119 ? -5.391 7.748 -37.020 1.00 93.62 119 VAL A O 1
ATOM 961 N N . GLY A 1 120 ? -3.494 8.701 -37.750 1.00 89.62 120 GLY A N 1
ATOM 962 C CA . GLY A 1 120 ? -3.559 9.901 -36.905 1.00 89.62 120 GLY A CA 1
ATOM 963 C C . GLY A 1 120 ? -2.798 9.826 -35.575 1.00 89.62 120 GLY A C 1
ATOM 964 O O . GLY A 1 120 ? -2.905 10.752 -34.777 1.00 89.62 120 GLY A O 1
ATOM 965 N N . ALA A 1 121 ? -2.049 8.749 -35.319 1.00 90.69 121 ALA A N 1
ATOM 966 C CA . ALA A 1 121 ? -1.160 8.622 -34.159 1.00 90.69 121 ALA A CA 1
ATOM 967 C C . ALA A 1 121 ? -0.074 7.560 -34.409 1.00 90.69 121 ALA A C 1
ATOM 969 O O . ALA A 1 121 ? -0.360 6.606 -35.137 1.00 90.69 121 ALA A O 1
ATOM 970 N N . PRO A 1 122 ? 1.127 7.662 -33.804 1.00 92.00 122 PRO A N 1
ATOM 971 C CA . PRO A 1 122 ? 2.115 6.581 -33.785 1.00 92.00 122 PRO A CA 1
ATOM 972 C C . PRO A 1 122 ? 1.528 5.308 -33.167 1.00 92.00 122 PRO A C 1
ATOM 974 O O . PRO A 1 122 ? 0.832 5.380 -32.150 1.00 92.00 122 PRO A O 1
ATOM 977 N N . PHE A 1 123 ? 1.793 4.143 -33.762 1.00 92.69 123 PHE A N 1
ATOM 978 C CA . PHE A 1 123 ? 1.239 2.884 -33.273 1.00 92.69 123 PHE A CA 1
ATOM 979 C C . PHE A 1 123 ? 2.080 1.644 -33.564 1.00 92.69 123 PHE A C 1
ATOM 981 O O . PHE A 1 123 ? 2.887 1.583 -34.498 1.00 92.69 123 PHE A O 1
ATOM 988 N N . VAL A 1 124 ? 1.802 0.611 -32.770 1.00 93.81 124 VAL A N 1
ATOM 989 C CA . VAL A 1 124 ? 2.309 -0.749 -32.940 1.00 93.81 124 VAL A CA 1
ATOM 990 C C . VAL A 1 124 ? 1.127 -1.718 -32.958 1.00 93.81 124 VAL A C 1
ATOM 992 O O . VAL A 1 124 ? 0.321 -1.729 -32.027 1.00 93.81 124 VAL A O 1
ATOM 995 N N . LEU A 1 125 ? 1.035 -2.541 -34.005 1.00 95.00 125 LEU A N 1
ATOM 996 C CA . LEU A 1 125 ? 0.150 -3.707 -34.048 1.00 95.00 125 LEU A CA 1
ATOM 997 C C . LEU A 1 125 ? 0.919 -4.935 -33.570 1.00 95.00 125 LEU A C 1
ATOM 999 O O . LEU A 1 125 ? 2.009 -5.223 -34.076 1.00 95.00 125 LEU A O 1
ATOM 1003 N N . MET A 1 126 ? 0.365 -5.649 -32.599 1.00 94.88 126 MET A N 1
ATOM 1004 C CA . MET A 1 126 ? 1.037 -6.747 -31.918 1.00 94.88 126 MET A CA 1
ATOM 1005 C C . MET A 1 126 ? 0.078 -7.855 -31.478 1.00 94.88 126 MET A C 1
ATOM 1007 O O . MET A 1 126 ? -1.139 -7.678 -31.442 1.00 94.88 126 MET A O 1
ATOM 1011 N N . GLU A 1 127 ? 0.658 -8.997 -31.125 1.00 94.75 127 GLU A N 1
ATOM 1012 C CA . GLU A 1 127 ? -0.020 -10.168 -30.573 1.00 94.75 127 GLU A CA 1
ATOM 1013 C C . GLU A 1 127 ? -0.925 -9.794 -29.396 1.00 94.75 127 GLU A C 1
ATOM 1015 O O . GLU A 1 127 ? -0.495 -9.126 -28.451 1.00 94.75 127 GLU A O 1
ATOM 1020 N N . HIS A 1 128 ? -2.175 -10.251 -29.452 1.00 93.50 128 HIS A N 1
ATOM 1021 C CA . HIS A 1 128 ? -3.067 -10.248 -28.303 1.00 93.50 128 HIS A CA 1
ATOM 1022 C C . HIS A 1 128 ? -2.738 -11.458 -27.425 1.00 93.50 128 HIS A C 1
ATOM 1024 O O . HIS A 1 128 ? -2.988 -12.596 -27.816 1.00 93.50 128 HIS A O 1
ATOM 1030 N N . ILE A 1 129 ? -2.148 -11.212 -26.254 1.00 93.62 129 ILE A N 1
ATOM 1031 C CA . ILE A 1 129 ? -1.919 -12.259 -25.256 1.00 93.62 129 ILE A CA 1
ATOM 1032 C C . ILE A 1 129 ? -3.150 -12.352 -24.359 1.00 93.62 129 ILE A C 1
ATOM 1034 O O . ILE A 1 129 ? -3.516 -11.375 -23.711 1.00 93.62 129 ILE A O 1
ATOM 1038 N N . GLU A 1 130 ? -3.747 -13.538 -24.289 1.00 91.00 130 GLU A N 1
ATOM 1039 C CA . GLU A 1 130 ? -4.881 -13.811 -23.408 1.00 91.00 130 GLU A CA 1
ATOM 1040 C C . GLU A 1 130 ? -4.486 -13.759 -21.924 1.00 91.00 130 GLU A C 1
ATOM 1042 O O . GLU A 1 130 ? -3.426 -14.253 -21.524 1.00 91.00 130 GLU A O 1
ATOM 1047 N N . GLY A 1 131 ? -5.367 -13.220 -21.084 1.00 90.50 131 GLY A N 1
ATOM 1048 C CA . GLY A 1 131 ? -5.222 -13.212 -19.629 1.00 90.50 131 GLY A CA 1
ATOM 1049 C C . GLY A 1 131 ? -5.763 -11.939 -18.987 1.00 90.50 131 GLY A C 1
ATOM 1050 O O . GLY A 1 131 ? -6.141 -10.990 -19.669 1.00 90.50 131 GLY A O 1
ATOM 1051 N N . HIS A 1 132 ? -5.773 -11.931 -17.659 1.00 89.44 132 HIS A N 1
ATOM 1052 C CA . HIS A 1 132 ? -6.099 -10.767 -16.836 1.00 89.44 132 HIS A CA 1
ATOM 1053 C C . HIS A 1 132 ? -4.836 -10.241 -16.163 1.00 89.44 132 HIS A C 1
ATOM 1055 O O . HIS A 1 132 ? -3.866 -10.988 -15.999 1.00 89.44 132 HIS A O 1
ATOM 1061 N N . THR A 1 133 ? -4.833 -8.972 -15.759 1.00 89.75 133 THR A N 1
ATOM 1062 C CA . THR A 1 133 ? -3.691 -8.426 -15.023 1.00 89.75 133 THR A CA 1
ATOM 1063 C C . THR A 1 133 ? -3.589 -9.096 -13.655 1.00 89.75 133 THR A C 1
ATOM 1065 O O . THR A 1 133 ? -4.598 -9.447 -13.036 1.00 89.75 133 THR A O 1
ATOM 1068 N N . LEU A 1 134 ? -2.371 -9.290 -13.148 1.00 91.94 134 LEU A N 1
ATOM 1069 C CA . LEU A 1 134 ? -2.198 -9.848 -11.810 1.00 91.94 134 LEU A CA 1
ATOM 1070 C C . LEU A 1 134 ? -2.801 -8.927 -10.737 1.00 91.94 134 LEU A C 1
ATOM 1072 O O . LEU A 1 134 ? -3.212 -9.437 -9.699 1.00 91.94 134 LEU A O 1
ATOM 1076 N N . ALA A 1 135 ? -2.911 -7.620 -11.002 1.00 86.50 135 ALA A N 1
ATOM 1077 C CA . ALA A 1 135 ? -3.584 -6.654 -10.127 1.00 86.50 135 ALA A CA 1
ATOM 1078 C C . ALA A 1 135 ? -5.017 -7.075 -9.813 1.00 86.50 135 ALA A C 1
ATOM 1080 O O . ALA A 1 135 ? -5.379 -7.193 -8.645 1.00 86.50 135 ALA A O 1
ATOM 1081 N N . ASP A 1 136 ? -5.778 -7.399 -10.856 1.00 81.75 136 ASP A N 1
ATOM 1082 C CA . ASP A 1 136 ? -7.190 -7.760 -10.738 1.00 81.75 136 ASP A CA 1
ATOM 1083 C C . ASP A 1 136 ? -7.376 -9.088 -9.988 1.00 81.75 136 ASP A C 1
ATOM 1085 O O . ASP A 1 136 ? -8.361 -9.297 -9.284 1.00 81.75 136 ASP A O 1
ATOM 1089 N N . MET A 1 137 ? -6.418 -10.011 -10.122 1.00 86.31 137 MET A N 1
ATOM 1090 C CA . MET A 1 137 ? -6.518 -11.351 -9.535 1.00 86.31 137 MET A CA 1
ATOM 1091 C C . MET A 1 137 ? -5.957 -11.452 -8.115 1.00 86.31 137 MET A C 1
ATOM 1093 O O . MET A 1 137 ? -6.460 -12.248 -7.321 1.00 86.31 137 MET A O 1
ATOM 1097 N N . TRP A 1 138 ? -4.901 -10.704 -7.783 1.00 87.56 138 TRP A N 1
ATOM 1098 C CA . TRP A 1 138 ? -4.120 -10.883 -6.552 1.00 87.56 138 TRP A CA 1
ATOM 1099 C C . TRP A 1 138 ? -4.940 -10.863 -5.245 1.00 87.56 138 TRP A C 1
ATOM 1101 O O . TRP A 1 138 ? -4.681 -11.723 -4.384 1.00 87.56 138 TRP A O 1
ATOM 1111 N N . PRO A 1 139 ? -5.942 -9.974 -5.072 1.00 83.69 139 PRO A N 1
ATOM 1112 C CA . PRO A 1 139 ? -6.765 -9.943 -3.862 1.00 83.69 139 PRO A CA 1
ATOM 1113 C C . PRO A 1 139 ? -7.534 -11.249 -3.619 1.00 83.69 139 PRO A C 1
ATOM 1115 O O . PRO A 1 139 ? -7.680 -11.674 -2.473 1.00 83.69 139 PRO A O 1
ATOM 1118 N N . ALA A 1 140 ? -7.956 -11.930 -4.689 1.00 83.25 140 ALA A N 1
ATOM 1119 C CA . ALA A 1 140 ? -8.738 -13.165 -4.624 1.00 83.25 140 ALA A CA 1
ATOM 1120 C C . ALA A 1 140 ? -7.883 -14.435 -4.431 1.00 83.25 140 ALA A C 1
ATOM 1122 O O . ALA A 1 140 ? -8.413 -15.505 -4.106 1.00 83.25 140 ALA A O 1
ATOM 1123 N N . LEU A 1 141 ? -6.562 -14.357 -4.630 1.00 81.69 141 LEU A N 1
ATOM 1124 C CA . LEU A 1 141 ? -5.682 -15.521 -4.529 1.00 81.69 141 LEU A CA 1
ATOM 1125 C C . LEU A 1 141 ? -5.428 -15.924 -3.074 1.00 81.69 141 LEU A C 1
ATOM 1127 O O . LEU A 1 141 ? -5.047 -15.118 -2.231 1.00 81.69 141 LEU A O 1
ATOM 1131 N N . LYS A 1 142 ? -5.536 -17.226 -2.799 1.00 82.88 142 LYS A N 1
ATOM 1132 C CA . LYS A 1 142 ? -5.057 -17.822 -1.543 1.00 82.88 142 LYS A CA 1
ATOM 1133 C C . LYS A 1 142 ? -3.528 -17.869 -1.522 1.00 82.88 142 LYS A C 1
ATOM 1135 O O . LYS A 1 142 ? -2.899 -17.963 -2.576 1.00 82.88 142 LYS A O 1
ATOM 1140 N N . THR A 1 143 ? -2.934 -17.918 -0.332 1.00 80.00 143 THR A N 1
ATOM 1141 C CA . THR A 1 143 ? -1.474 -17.911 -0.131 1.00 80.00 143 THR A CA 1
ATOM 1142 C C . THR A 1 143 ? -0.729 -18.975 -0.952 1.00 80.00 143 THR A C 1
ATOM 1144 O O . THR A 1 143 ? 0.291 -18.665 -1.562 1.00 80.00 143 THR A O 1
ATOM 1147 N N . ASP A 1 144 ? -1.252 -20.201 -1.077 1.00 82.88 144 ASP A N 1
ATOM 1148 C CA . ASP A 1 144 ? -0.614 -21.243 -1.904 1.00 82.88 144 ASP A CA 1
ATOM 1149 C C . ASP A 1 144 ? -0.573 -20.875 -3.401 1.00 82.88 144 ASP A C 1
ATOM 1151 O O . ASP A 1 144 ? 0.398 -21.175 -4.099 1.00 82.88 144 ASP A O 1
ATOM 1155 N N . TYR A 1 145 ? -1.599 -20.183 -3.906 1.00 89.88 145 TYR A N 1
ATOM 1156 C CA . TYR A 1 145 ? -1.644 -19.708 -5.295 1.00 89.88 145 TYR A CA 1
ATOM 1157 C C . TYR A 1 145 ? -0.786 -18.461 -5.483 1.00 89.88 145 TYR A C 1
ATOM 1159 O O . TYR A 1 145 ? -0.111 -18.340 -6.503 1.00 89.88 145 TYR A O 1
ATOM 1167 N N . ARG A 1 146 ? -0.714 -17.593 -4.469 1.00 91.25 146 ARG A N 1
ATOM 1168 C CA . ARG A 1 146 ? 0.254 -16.490 -4.413 1.00 91.25 146 ARG A CA 1
ATOM 1169 C C . ARG A 1 146 ? 1.688 -17.010 -4.508 1.00 91.25 146 ARG A C 1
ATOM 1171 O O . ARG A 1 146 ? 2.474 -16.485 -5.287 1.00 91.25 146 ARG A O 1
ATOM 1178 N N . LEU A 1 147 ? 2.024 -18.097 -3.809 1.00 86.88 147 LEU A N 1
ATOM 1179 C CA . LEU A 1 147 ? 3.335 -18.750 -3.917 1.00 86.88 147 LEU A CA 1
ATOM 1180 C C . LEU A 1 147 ? 3.592 -19.342 -5.313 1.00 86.88 147 LEU A C 1
ATOM 1182 O O . LEU A 1 147 ? 4.720 -19.263 -5.805 1.00 86.88 147 LEU A O 1
ATOM 1186 N N . ALA A 1 148 ? 2.575 -19.908 -5.969 1.00 93.12 148 ALA A N 1
ATOM 1187 C CA . ALA A 1 148 ? 2.695 -20.390 -7.347 1.00 93.12 148 ALA A CA 1
ATOM 1188 C C . ALA A 1 148 ? 2.961 -19.238 -8.334 1.00 93.12 148 ALA A C 1
ATOM 1190 O O . ALA A 1 148 ? 3.900 -19.317 -9.126 1.00 93.12 148 ALA A O 1
ATOM 1191 N N . VAL A 1 149 ? 2.223 -18.132 -8.212 1.00 96.75 149 VAL A N 1
ATOM 1192 C CA . VAL A 1 149 ? 2.446 -16.899 -8.985 1.00 96.75 149 VAL A CA 1
ATOM 1193 C C . VAL A 1 149 ? 3.853 -16.346 -8.747 1.00 96.75 149 VAL A C 1
ATOM 1195 O O . VAL A 1 149 ? 4.588 -16.077 -9.695 1.00 96.75 149 VAL A O 1
ATOM 1198 N N . LEU A 1 150 ? 4.284 -16.244 -7.486 1.00 96.31 150 LEU A N 1
ATOM 1199 C CA . LEU A 1 150 ? 5.638 -15.806 -7.136 1.00 96.31 150 LEU A CA 1
ATOM 1200 C C . LEU A 1 150 ? 6.715 -16.740 -7.698 1.00 96.31 150 LEU A C 1
ATOM 1202 O O . LEU A 1 150 ? 7.804 -16.279 -8.038 1.00 96.31 150 LEU A O 1
ATOM 1206 N N . SER A 1 151 ? 6.427 -18.038 -7.834 1.00 96.50 151 SER A N 1
ATOM 1207 C CA . SER A 1 151 ? 7.321 -18.983 -8.506 1.00 96.50 151 SER A CA 1
ATOM 1208 C C . SER A 1 151 ? 7.476 -18.652 -9.990 1.00 96.50 151 SER A C 1
ATOM 1210 O O . SER A 1 151 ? 8.598 -18.688 -10.499 1.00 96.50 151 SER A O 1
ATOM 1212 N N . ASP A 1 152 ? 6.396 -18.287 -10.680 1.00 97.69 152 ASP A N 1
ATOM 1213 C CA . ASP A 1 152 ? 6.450 -17.871 -12.084 1.00 97.69 152 ASP A CA 1
ATOM 1214 C C . ASP A 1 152 ? 7.201 -16.545 -12.259 1.00 97.69 152 ASP A C 1
ATOM 1216 O O . ASP A 1 152 ? 8.102 -16.458 -13.097 1.00 97.69 152 ASP A O 1
ATOM 1220 N N . ILE A 1 153 ? 6.951 -15.560 -11.394 1.00 97.81 153 ILE A N 1
ATOM 1221 C CA . ILE A 1 153 ? 7.701 -14.292 -11.373 1.00 97.81 153 ILE A CA 1
ATOM 1222 C C . ILE A 1 153 ? 9.196 -14.549 -11.116 1.00 97.81 153 ILE A C 1
ATOM 1224 O O . ILE A 1 153 ? 10.067 -14.011 -11.805 1.00 97.81 153 ILE A O 1
ATOM 1228 N N . ALA A 1 154 ? 9.525 -15.436 -10.176 1.00 97.62 154 ALA A N 1
ATOM 1229 C CA . ALA A 1 154 ? 10.900 -15.833 -9.896 1.00 97.62 154 ALA A CA 1
ATOM 1230 C C . ALA A 1 154 ? 11.583 -16.500 -11.107 1.00 97.62 154 ALA A C 1
ATOM 1232 O O . ALA A 1 154 ? 12.765 -16.248 -11.362 1.00 97.62 154 ALA A O 1
ATOM 1233 N N . LYS A 1 155 ? 10.863 -17.316 -11.893 1.00 98.25 155 LYS A N 1
ATOM 1234 C CA . LYS A 1 155 ? 11.384 -17.903 -13.145 1.00 98.25 155 LYS A CA 1
ATOM 1235 C C . LYS A 1 155 ? 11.685 -16.828 -14.187 1.00 98.25 155 LYS A C 1
ATOM 1237 O O . LYS A 1 155 ? 12.698 -16.935 -14.880 1.00 98.25 155 LYS A O 1
ATOM 1242 N N . VAL A 1 156 ? 10.837 -15.806 -14.307 1.00 98.31 156 VAL A N 1
ATOM 1243 C CA . VAL A 1 156 ? 11.047 -14.664 -15.213 1.00 98.31 156 VAL A CA 1
ATOM 1244 C C . VAL A 1 156 ? 12.325 -13.922 -14.833 1.00 98.31 156 VAL A C 1
ATOM 1246 O O . VAL A 1 156 ? 13.228 -13.792 -15.660 1.00 98.31 156 VAL A O 1
ATOM 1249 N N . ILE A 1 157 ? 12.457 -13.519 -13.567 1.00 97.94 157 ILE A N 1
ATOM 1250 C CA . ILE A 1 157 ? 13.649 -12.816 -13.072 1.00 97.94 157 ILE A CA 1
ATOM 1251 C C . ILE A 1 157 ? 14.899 -13.674 -13.270 1.00 97.94 157 ILE A C 1
ATOM 1253 O O . ILE A 1 157 ? 15.926 -13.172 -13.720 1.00 97.94 157 ILE A O 1
ATOM 1257 N N . ALA A 1 158 ? 14.825 -14.983 -13.018 1.00 97.88 158 ALA A N 1
ATOM 1258 C CA . ALA A 1 158 ? 15.950 -15.881 -13.253 1.00 97.88 158 ALA A CA 1
ATOM 1259 C C . ALA A 1 158 ? 16.359 -15.956 -14.734 1.00 97.88 158 ALA A C 1
ATOM 1261 O O . ALA A 1 158 ? 17.542 -16.101 -15.037 1.00 97.88 158 ALA A O 1
ATOM 1262 N N . GLN A 1 159 ? 15.410 -15.875 -15.669 1.00 98.38 159 GLN A N 1
ATOM 1263 C CA . GLN A 1 159 ? 15.701 -15.820 -17.103 1.00 98.38 159 GLN A CA 1
ATOM 1264 C C . GLN A 1 159 ? 16.343 -14.490 -17.501 1.00 98.38 159 GLN A C 1
ATOM 1266 O O . GLN A 1 159 ? 17.382 -14.506 -18.162 1.00 98.38 159 GLN A O 1
ATOM 1271 N N . LEU A 1 160 ? 15.821 -13.360 -17.020 1.00 97.94 160 LEU A N 1
ATOM 1272 C CA . LEU A 1 160 ? 16.441 -12.044 -17.218 1.00 97.94 160 LEU A CA 1
ATOM 1273 C C . LEU A 1 160 ? 17.846 -11.972 -16.600 1.00 97.94 160 LEU A C 1
ATOM 1275 O O . LEU A 1 160 ? 18.769 -11.426 -17.202 1.00 97.94 160 LEU A O 1
ATOM 1279 N N . ALA A 1 161 ? 18.061 -12.636 -15.461 1.00 96.69 161 ALA A N 1
ATOM 1280 C CA . ALA A 1 161 ? 19.358 -12.751 -14.800 1.00 96.69 161 ALA A CA 1
ATOM 1281 C C . ALA A 1 161 ? 20.393 -13.567 -15.605 1.00 96.69 161 ALA A C 1
ATOM 1283 O O . ALA A 1 161 ? 21.582 -13.549 -15.273 1.00 96.69 161 ALA A O 1
ATOM 1284 N N . ARG A 1 162 ? 19.984 -14.284 -16.659 1.00 95.75 162 ARG A N 1
ATOM 1285 C CA . ARG A 1 162 ? 20.895 -14.983 -17.586 1.00 95.75 162 ARG A CA 1
ATOM 1286 C C . ARG A 1 162 ? 21.264 -14.130 -18.801 1.00 95.75 162 ARG A C 1
ATOM 1288 O O . ARG A 1 162 ? 22.263 -14.430 -19.451 1.00 95.75 162 ARG A O 1
ATOM 1295 N N . LEU A 1 163 ? 20.524 -13.055 -19.076 1.00 95.88 163 LEU A N 1
ATOM 1296 C CA . LEU A 1 163 ? 20.841 -12.097 -20.134 1.00 95.88 163 LEU A CA 1
ATOM 1297 C C . LEU A 1 163 ? 21.961 -11.165 -19.650 1.00 95.88 163 LEU A C 1
ATOM 1299 O O . LEU A 1 163 ? 21.728 -10.236 -18.880 1.00 95.88 163 LEU A O 1
ATOM 1303 N N . ARG A 1 164 ? 23.201 -11.466 -20.049 1.00 95.50 164 ARG A N 1
ATOM 1304 C CA . ARG A 1 164 ? 24.424 -10.788 -19.587 1.00 95.50 164 ARG A CA 1
ATOM 1305 C C . ARG A 1 164 ? 24.911 -9.778 -20.622 1.00 95.50 164 ARG A C 1
ATOM 1307 O O . ARG A 1 164 ? 25.243 -10.160 -21.740 1.00 95.50 164 ARG A O 1
ATOM 1314 N N . LEU A 1 165 ? 24.971 -8.504 -20.236 1.00 94.88 165 LEU A N 1
ATOM 1315 C CA . LEU A 1 165 ? 25.342 -7.376 -21.100 1.00 94.88 165 LEU A CA 1
ATOM 1316 C C . LEU A 1 165 ? 26.472 -6.565 -20.442 1.00 94.88 165 LEU A C 1
ATOM 1318 O O . LEU A 1 165 ? 26.581 -6.546 -19.222 1.00 94.88 165 LEU A O 1
ATOM 1322 N N . ASN A 1 166 ? 27.338 -5.913 -21.220 1.00 95.31 166 ASN A N 1
ATOM 1323 C CA . ASN A 1 166 ? 28.575 -5.314 -20.679 1.00 95.31 166 ASN A CA 1
ATOM 1324 C C . ASN A 1 166 ? 28.458 -3.835 -20.293 1.00 95.31 166 ASN A C 1
ATOM 1326 O O . ASN A 1 166 ? 29.370 -3.303 -19.672 1.00 95.31 166 ASN A O 1
ATOM 1330 N N . VAL A 1 167 ? 27.357 -3.175 -20.656 1.00 96.62 167 VAL A N 1
ATOM 1331 C CA . VAL A 1 167 ? 27.111 -1.755 -20.362 1.00 96.62 167 VAL A CA 1
ATOM 1332 C C . VAL A 1 167 ? 25.668 -1.534 -19.900 1.00 96.62 167 VAL A C 1
ATOM 1334 O O . VAL A 1 167 ? 24.792 -2.347 -20.208 1.00 96.62 167 VAL A O 1
ATOM 1337 N N . ILE A 1 168 ? 25.438 -0.451 -19.159 1.00 95.81 168 ILE A N 1
ATOM 1338 C CA . ILE A 1 168 ? 24.139 0.046 -18.680 1.00 95.81 168 ILE A CA 1
ATOM 1339 C C . ILE A 1 168 ? 23.546 0.972 -19.754 1.00 95.81 168 ILE A C 1
ATOM 1341 O O . ILE A 1 168 ? 24.200 1.919 -20.183 1.00 95.81 168 ILE A O 1
ATOM 1345 N N . GLY A 1 169 ? 22.317 0.725 -20.193 1.00 94.44 169 GLY A N 1
ATOM 1346 C CA . GLY A 1 169 ? 21.641 1.507 -21.230 1.00 94.44 169 GLY A CA 1
ATOM 1347 C C . GLY A 1 169 ? 20.421 0.780 -21.787 1.00 94.44 169 GLY A C 1
ATOM 1348 O O . GLY A 1 169 ? 20.014 -0.245 -21.249 1.00 94.44 169 GLY A O 1
ATOM 1349 N N . SER A 1 170 ? 19.842 1.274 -22.876 1.00 94.56 170 SER A N 1
ATOM 1350 C CA . SER A 1 170 ? 18.656 0.657 -23.488 1.00 94.56 170 SER A CA 1
ATOM 1351 C C . SER A 1 170 ? 19.012 -0.124 -24.754 1.00 94.56 170 SER A C 1
ATOM 1353 O O . SER A 1 170 ? 19.951 0.230 -25.474 1.00 94.56 170 SER A O 1
ATOM 1355 N N . LEU A 1 171 ? 18.303 -1.225 -25.015 1.00 94.75 171 LEU A N 1
ATOM 1356 C CA . LEU A 1 171 ? 18.550 -2.053 -26.197 1.00 94.75 171 LEU A CA 1
ATOM 1357 C C . LEU A 1 171 ? 18.094 -1.328 -27.463 1.00 94.75 171 LEU A C 1
ATOM 1359 O O . LEU A 1 171 ? 17.006 -0.777 -27.524 1.00 94.75 171 LEU A O 1
ATOM 1363 N N . LYS A 1 172 ? 18.919 -1.383 -28.506 1.00 91.94 172 LYS A N 1
ATOM 1364 C CA . LYS A 1 172 ? 18.584 -0.917 -29.853 1.00 91.94 172 LYS A CA 1
ATOM 1365 C C . LYS A 1 172 ? 18.338 -2.095 -30.784 1.00 91.94 172 LYS A C 1
ATOM 1367 O O . LYS A 1 172 ? 18.747 -3.232 -30.510 1.00 91.94 172 LYS A O 1
ATOM 1372 N N . MET A 1 173 ? 17.715 -1.815 -31.929 1.00 84.75 173 MET A N 1
ATOM 1373 C CA . MET A 1 173 ? 17.571 -2.796 -33.004 1.00 84.75 173 MET A CA 1
ATOM 1374 C C . MET A 1 173 ? 18.924 -3.441 -33.332 1.00 84.75 173 MET A C 1
ATOM 1376 O O . MET A 1 173 ? 19.945 -2.768 -33.446 1.00 84.75 173 MET A O 1
ATOM 1380 N N . GLY A 1 174 ? 18.935 -4.771 -33.433 1.00 82.31 174 GLY A N 1
ATOM 1381 C CA . GLY A 1 174 ? 20.165 -5.560 -33.577 1.00 82.31 174 GLY A CA 1
ATOM 1382 C C . GLY A 1 174 ? 20.755 -6.081 -32.260 1.00 82.31 174 GLY A C 1
ATOM 1383 O O . GLY A 1 174 ? 21.671 -6.897 -32.303 1.00 82.31 174 GLY A O 1
ATOM 1384 N N . GLY A 1 175 ? 20.204 -5.698 -31.101 1.00 82.75 175 GLY A N 1
ATOM 1385 C CA . GLY A 1 175 ? 20.581 -6.248 -29.792 1.00 82.75 175 GLY A CA 1
ATOM 1386 C C . GLY A 1 175 ? 21.812 -5.599 -29.154 1.00 82.75 175 GLY A C 1
ATOM 1387 O O . GLY A 1 175 ? 22.399 -6.182 -28.245 1.00 82.75 175 GLY A O 1
ATOM 1388 N N . VAL A 1 176 ? 22.209 -4.415 -29.625 1.00 91.12 176 VAL A N 1
ATOM 1389 C CA . VAL A 1 176 ? 23.290 -3.609 -29.038 1.00 91.12 176 VAL A CA 1
ATOM 1390 C C . VAL A 1 176 ? 22.698 -2.656 -28.002 1.00 91.12 176 VAL A C 1
ATOM 1392 O O . VAL A 1 176 ? 21.635 -2.083 -28.228 1.00 91.12 176 VAL A O 1
ATOM 1395 N N . VAL A 1 177 ? 23.383 -2.463 -26.876 1.00 94.31 177 VAL A N 1
ATOM 1396 C CA . VAL A 1 177 ? 22.978 -1.487 -25.855 1.00 94.31 177 VAL A CA 1
ATOM 1397 C C . VAL A 1 177 ? 23.477 -0.099 -26.254 1.00 94.31 177 VAL A C 1
ATOM 1399 O O . VAL A 1 177 ? 24.664 0.083 -26.523 1.00 94.31 177 VAL A O 1
ATOM 1402 N N . GLY A 1 178 ? 22.572 0.873 -26.311 1.00 91.62 178 GLY A N 1
ATOM 1403 C CA . GLY A 1 178 ? 22.869 2.271 -26.604 1.00 91.62 178 GLY A CA 1
ATOM 1404 C C . GLY A 1 178 ? 22.476 3.204 -25.461 1.00 91.62 178 GLY A C 1
ATOM 1405 O O . GLY A 1 178 ? 22.427 2.801 -24.302 1.00 91.62 178 GLY A O 1
ATOM 1406 N N . GLN A 1 179 ? 22.205 4.465 -25.809 1.00 90.25 179 GLN A N 1
ATOM 1407 C CA . GLN A 1 179 ? 21.727 5.474 -24.861 1.00 90.25 179 GLN A CA 1
ATOM 1408 C C . GLN A 1 179 ? 20.473 4.996 -24.126 1.00 90.25 179 GLN A C 1
ATOM 1410 O O . GLN A 1 179 ? 19.557 4.440 -24.737 1.00 90.25 179 GLN A O 1
ATOM 1415 N N . MET A 1 180 ? 20.453 5.225 -22.819 1.00 89.50 180 MET A N 1
ATOM 1416 C CA . MET A 1 180 ? 19.330 4.912 -21.956 1.00 89.50 180 MET A CA 1
ATOM 1417 C C . MET A 1 180 ? 18.129 5.791 -22.295 1.00 89.50 180 MET A C 1
ATOM 1419 O O . MET A 1 180 ? 18.247 7.013 -22.364 1.00 89.50 180 MET A O 1
ATOM 1423 N N . GLN A 1 181 ? 16.977 5.149 -22.462 1.00 86.31 181 GLN A N 1
ATOM 1424 C CA . GLN A 1 181 ? 15.682 5.814 -22.484 1.00 86.31 181 GLN A CA 1
ATOM 1425 C C . GLN A 1 181 ? 15.188 5.933 -21.036 1.00 86.31 181 GLN A C 1
ATOM 1427 O O . GLN A 1 181 ? 15.160 4.937 -20.312 1.00 86.31 181 GLN A O 1
ATOM 1432 N N . ASN A 1 182 ? 14.858 7.144 -20.587 1.00 77.50 182 ASN A N 1
ATOM 1433 C CA . ASN A 1 182 ? 14.422 7.422 -19.217 1.00 77.50 182 ASN A CA 1
ATOM 1434 C C . ASN A 1 182 ? 13.452 8.618 -19.216 1.00 77.50 182 ASN A C 1
ATOM 1436 O O . ASN A 1 182 ? 13.619 9.534 -20.017 1.00 77.50 182 ASN A O 1
ATOM 1440 N N . GLN A 1 183 ? 12.465 8.609 -18.320 1.00 68.75 183 GLN A N 1
ATOM 1441 C CA . GLN A 1 183 ? 11.456 9.665 -18.185 1.00 68.75 183 GLN A CA 1
ATOM 1442 C C . GLN A 1 183 ? 11.986 10.970 -17.558 1.00 68.75 183 GLN A C 1
ATOM 1444 O O . GLN A 1 183 ? 11.438 12.039 -17.810 1.00 68.75 183 GLN A O 1
ATOM 1449 N N . THR A 1 184 ? 13.031 10.907 -16.730 1.00 67.56 184 THR A N 1
ATOM 1450 C CA . THR A 1 184 ? 13.535 12.033 -15.926 1.00 67.56 184 THR A CA 1
ATOM 1451 C C . THR A 1 184 ? 14.671 12.813 -16.585 1.00 67.56 184 THR A C 1
ATOM 1453 O O . THR A 1 184 ? 14.961 13.931 -16.154 1.00 67.56 184 THR A O 1
ATOM 1456 N N . ILE A 1 185 ? 15.311 12.260 -17.622 1.00 65.06 185 ILE A N 1
ATOM 1457 C CA . ILE A 1 185 ? 16.369 12.936 -18.384 1.00 65.06 185 ILE A CA 1
ATOM 1458 C C . ILE A 1 185 ? 15.831 13.290 -19.780 1.00 65.06 185 ILE A C 1
ATOM 1460 O O . ILE A 1 185 ? 15.651 12.376 -20.591 1.00 65.06 185 ILE A O 1
ATOM 1464 N N . PRO A 1 186 ? 15.622 14.587 -20.094 1.00 64.31 186 PRO A N 1
ATOM 1465 C CA . PRO A 1 186 ? 15.143 15.022 -21.401 1.00 64.31 186 PRO A CA 1
ATOM 1466 C C . PRO A 1 186 ? 15.966 14.477 -22.570 1.00 64.31 186 PRO A C 1
ATOM 1468 O O . PRO A 1 186 ? 17.196 14.396 -22.507 1.00 64.31 186 PRO A O 1
ATOM 1471 N N . ASP A 1 187 ? 15.287 14.171 -23.678 1.00 63.88 187 ASP A N 1
ATOM 1472 C CA . ASP A 1 187 ? 15.908 13.483 -24.812 1.00 63.88 187 ASP A CA 1
ATOM 1473 C C . ASP A 1 187 ? 17.072 14.228 -25.471 1.00 63.88 187 ASP A C 1
ATOM 1475 O O . ASP A 1 187 ? 17.968 13.612 -26.058 1.00 63.88 187 ASP A O 1
ATOM 1479 N N . HIS A 1 188 ? 17.057 15.552 -25.354 1.00 62.50 188 HIS A N 1
ATOM 1480 C CA . HIS A 1 188 ? 18.029 16.449 -25.956 1.00 62.50 188 HIS A CA 1
ATOM 1481 C C . HIS A 1 188 ? 19.316 16.608 -25.127 1.00 62.50 188 HIS A C 1
ATOM 1483 O O . HIS A 1 188 ? 20.282 17.178 -25.636 1.00 62.50 188 HIS A O 1
ATOM 1489 N N . LEU A 1 189 ? 19.363 16.111 -23.882 1.00 63.09 189 LEU A N 1
ATOM 1490 C CA . LEU A 1 189 ? 20.555 16.214 -23.038 1.00 63.09 189 LEU A CA 1
ATOM 1491 C C . LEU A 1 189 ? 21.618 15.177 -23.427 1.00 63.09 189 LEU A C 1
ATOM 1493 O O . LEU A 1 189 ? 21.340 13.997 -23.666 1.00 63.09 189 LEU A O 1
ATOM 1497 N N . SER A 1 190 ? 22.872 15.632 -23.476 1.00 61.75 190 SER A N 1
ATOM 1498 C CA . SER A 1 190 ? 24.032 14.774 -23.735 1.00 61.75 190 SER A CA 1
ATOM 1499 C C . SER A 1 190 ? 24.361 13.887 -22.520 1.00 61.75 190 SER A C 1
ATOM 1501 O O . SER A 1 190 ? 24.013 14.215 -21.392 1.00 61.75 190 SER A O 1
ATOM 1503 N N . GLY A 1 191 ? 25.022 12.738 -22.731 1.00 68.81 191 GLY A N 1
ATOM 1504 C CA . GLY A 1 191 ? 25.531 11.909 -21.622 1.00 68.81 191 GLY A CA 1
ATOM 1505 C C . GLY A 1 191 ? 24.624 10.779 -21.114 1.00 68.81 191 GLY A C 1
ATOM 1506 O O . GLY A 1 191 ? 24.899 10.224 -20.057 1.00 68.81 191 GLY A O 1
ATOM 1507 N N . ARG A 1 192 ? 23.600 10.356 -21.868 1.00 78.62 192 ARG A N 1
ATOM 1508 C CA . ARG A 1 192 ? 22.680 9.252 -21.494 1.00 78.62 192 ARG A CA 1
ATOM 1509 C C . ARG A 1 192 ? 23.249 7.833 -21.671 1.00 78.62 192 ARG A C 1
ATOM 1511 O O . ARG A 1 192 ? 22.508 6.875 -21.879 1.00 78.62 192 ARG A O 1
ATOM 1518 N N . GLY A 1 193 ? 24.568 7.682 -21.631 1.00 85.81 193 GLY A N 1
ATOM 1519 C CA . GLY A 1 193 ? 25.239 6.396 -21.811 1.00 85.81 193 GLY A CA 1
ATOM 1520 C C . GLY A 1 193 ? 25.365 5.946 -23.280 1.00 85.81 193 GLY A C 1
ATOM 1521 O O . GLY A 1 193 ? 25.248 6.766 -24.195 1.00 85.81 193 GLY A O 1
ATOM 1522 N N . PRO A 1 194 ? 25.625 4.651 -23.543 1.00 92.75 194 PRO A N 1
ATOM 1523 C CA . PRO A 1 194 ? 25.676 3.569 -22.561 1.00 92.75 194 PRO A CA 1
ATOM 1524 C C . PRO A 1 194 ? 26.813 3.763 -21.547 1.00 92.75 194 PRO A C 1
ATOM 1526 O O . PRO A 1 194 ? 27.859 4.317 -21.880 1.00 92.75 194 PRO A O 1
ATOM 1529 N N . PHE A 1 195 ? 26.604 3.324 -20.309 1.00 94.62 195 PHE A N 1
ATOM 1530 C CA . PHE A 1 195 ? 27.548 3.500 -19.206 1.00 94.62 195 PHE A CA 1
ATOM 1531 C C . PHE A 1 195 ? 28.319 2.211 -18.926 1.00 94.62 195 PHE A C 1
ATOM 1533 O O . PHE A 1 195 ? 27.741 1.125 -18.886 1.00 94.62 195 PHE A O 1
ATOM 1540 N N . CYS A 1 196 ? 29.625 2.327 -18.698 1.00 94.00 196 CYS A N 1
ATOM 1541 C CA . CYS A 1 196 ? 30.488 1.183 -18.396 1.00 94.00 196 CYS A CA 1
ATOM 1542 C C . CYS A 1 196 ? 30.490 0.804 -16.909 1.00 94.00 196 CYS A C 1
ATOM 1544 O O . CYS A 1 196 ? 30.960 -0.279 -16.568 1.00 94.00 196 CYS A O 1
ATOM 1546 N N . SER A 1 197 ? 29.996 1.683 -16.032 1.00 95.44 197 SER A N 1
ATOM 1547 C CA . SER A 1 197 ? 29.973 1.476 -14.586 1.00 95.44 197 SER A CA 1
ATOM 1548 C C . SER A 1 197 ? 28.694 2.022 -13.938 1.00 95.44 197 SER A C 1
ATOM 1550 O O . SER A 1 197 ? 28.039 2.921 -14.471 1.00 95.44 197 SER A O 1
ATOM 1552 N N . LEU A 1 198 ? 28.355 1.498 -12.753 1.00 94.94 198 LEU A N 1
ATOM 1553 C CA . LEU A 1 198 ? 27.271 2.026 -11.912 1.00 94.94 198 LEU A CA 1
ATOM 1554 C C . LEU A 1 198 ? 27.535 3.485 -11.507 1.00 94.94 198 LEU A C 1
ATOM 1556 O O . LEU A 1 198 ? 26.614 4.296 -11.490 1.00 94.94 198 LEU A O 1
ATOM 1560 N N . LYS A 1 199 ? 28.801 3.827 -11.245 1.00 95.69 199 LYS A N 1
ATOM 1561 C CA . LYS A 1 199 ? 29.235 5.189 -10.924 1.00 95.69 199 LYS A CA 1
ATOM 1562 C C . LYS A 1 199 ? 28.919 6.157 -12.063 1.00 95.69 199 LYS A C 1
ATOM 1564 O O . LYS A 1 199 ? 28.289 7.181 -11.822 1.00 95.69 199 LYS A O 1
ATOM 1569 N N . ASP A 1 200 ? 29.293 5.812 -13.297 1.00 93.94 200 ASP A N 1
ATOM 1570 C CA . ASP A 1 200 ? 29.030 6.654 -14.473 1.00 93.94 200 ASP A CA 1
ATOM 1571 C C . ASP A 1 200 ? 27.526 6.838 -14.704 1.00 93.94 200 ASP A C 1
ATOM 1573 O O . ASP A 1 200 ? 27.075 7.947 -14.984 1.00 93.94 200 ASP A O 1
ATOM 1577 N N . TYR A 1 201 ? 26.745 5.767 -14.523 1.00 93.25 201 TYR A N 1
ATOM 1578 C CA . TYR A 1 201 ? 25.286 5.826 -14.578 1.00 93.25 201 TYR A CA 1
ATOM 1579 C C . TYR A 1 201 ? 24.718 6.800 -13.537 1.00 93.25 201 TYR A C 1
ATOM 1581 O O . TYR A 1 201 ? 23.986 7.714 -13.906 1.00 93.25 201 TYR A O 1
ATOM 1589 N N . MET A 1 202 ? 25.086 6.673 -12.259 1.00 93.81 202 MET A N 1
ATOM 1590 C CA . MET A 1 202 ? 24.550 7.543 -11.204 1.00 93.81 202 MET A CA 1
ATOM 1591 C C . MET A 1 202 ? 24.971 9.009 -11.391 1.00 93.81 202 MET A C 1
ATOM 1593 O O . MET A 1 202 ? 24.164 9.924 -11.237 1.00 93.81 202 MET A O 1
ATOM 15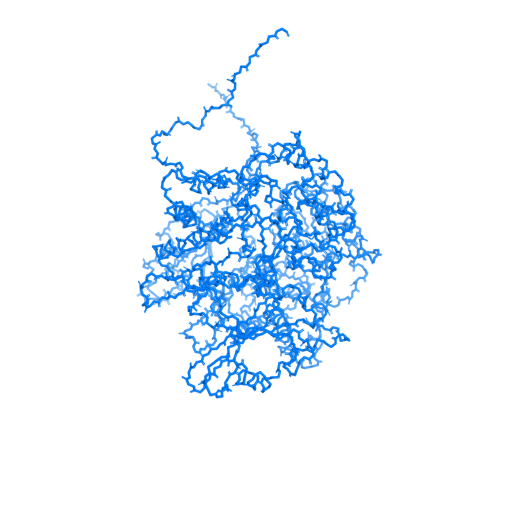97 N N . LEU A 1 203 ? 26.225 9.260 -11.780 1.00 92.44 203 LEU A N 1
ATOM 1598 C CA . LEU A 1 203 ? 26.728 10.618 -12.010 1.00 92.44 203 LEU A CA 1
ATOM 1599 C C . LEU A 1 203 ? 26.082 11.305 -13.225 1.00 92.44 203 LEU A C 1
ATOM 1601 O O . LEU A 1 203 ? 26.107 12.540 -13.295 1.00 92.44 203 LEU A O 1
ATOM 1605 N N . SER A 1 204 ? 25.495 10.540 -14.150 1.00 89.69 204 SER A N 1
ATOM 1606 C CA . SER A 1 204 ? 24.813 11.077 -15.334 1.00 89.69 204 SER A CA 1
ATOM 1607 C C . SER A 1 204 ? 23.534 11.857 -15.015 1.00 89.69 204 SER A C 1
ATOM 1609 O O . SER A 1 204 ? 23.151 12.721 -15.796 1.00 89.69 204 SER A O 1
ATOM 1611 N N . PHE A 1 205 ? 22.917 11.635 -13.847 1.00 88.38 205 PHE A N 1
ATOM 1612 C CA . PHE A 1 205 ? 21.700 12.343 -13.415 1.00 88.38 205 PHE A CA 1
ATOM 1613 C C . PHE A 1 205 ? 21.967 13.711 -12.780 1.00 88.38 205 PHE A C 1
ATOM 1615 O O . PHE A 1 205 ? 21.027 14.425 -12.438 1.00 88.38 205 PHE A O 1
ATOM 1622 N N . LEU A 1 206 ? 23.235 14.095 -12.612 1.00 88.69 206 LEU A N 1
ATOM 1623 C CA . LEU A 1 206 ? 23.615 15.320 -11.905 1.00 88.69 206 LEU A CA 1
ATOM 1624 C C . LEU A 1 206 ? 24.236 16.413 -12.806 1.00 88.69 206 LEU A C 1
ATOM 1626 O O . LEU A 1 206 ? 25.103 17.130 -12.303 1.00 88.69 206 LEU A O 1
ATOM 1630 N N . PRO A 1 207 ? 23.893 16.562 -14.108 1.00 84.81 207 PRO A N 1
ATOM 1631 C CA . PRO A 1 207 ? 24.639 17.424 -15.028 1.00 84.81 207 PRO A CA 1
ATOM 1632 C C . PRO A 1 207 ? 24.611 18.902 -14.606 1.00 84.81 207 PRO A C 1
ATOM 1634 O O . PRO A 1 207 ? 23.631 19.379 -14.033 1.00 84.81 207 PRO A O 1
ATOM 1637 N N . GLU A 1 208 ? 25.705 19.628 -14.864 1.00 79.50 208 GLU A N 1
ATOM 1638 C CA . GLU A 1 208 ? 25.810 21.057 -14.512 1.00 79.50 208 GLU A CA 1
ATOM 1639 C C . GLU A 1 208 ? 24.827 21.918 -15.322 1.00 79.50 208 GLU A C 1
ATOM 1641 O O . GLU A 1 208 ? 24.248 22.875 -14.804 1.00 79.50 208 GLU A O 1
ATOM 1646 N N . ASP A 1 209 ? 24.588 21.521 -16.569 1.00 76.19 209 ASP A N 1
ATOM 1647 C CA . ASP A 1 209 ? 23.655 22.102 -17.531 1.00 76.19 209 ASP A CA 1
ATOM 1648 C C . ASP A 1 209 ? 22.226 21.539 -17.410 1.00 76.19 209 ASP A C 1
ATOM 1650 O O . ASP A 1 209 ? 21.417 21.712 -18.313 1.00 76.19 209 ASP A O 1
ATOM 1654 N N . SER A 1 210 ? 21.882 20.899 -16.284 1.00 76.50 210 SER A N 1
ATOM 1655 C CA . SER A 1 210 ? 20.510 20.455 -16.009 1.00 76.50 210 SER A CA 1
ATOM 1656 C C . SER A 1 210 ? 19.523 21.631 -15.931 1.00 76.50 210 SER A C 1
ATOM 1658 O O . SER A 1 210 ? 19.799 22.648 -15.279 1.00 76.50 210 SER A O 1
ATOM 1660 N N . ASP A 1 211 ? 18.322 21.426 -16.477 1.00 74.81 211 ASP A N 1
ATOM 1661 C CA . ASP A 1 211 ? 17.167 22.329 -16.345 1.00 74.81 211 ASP A CA 1
ATOM 1662 C C . ASP A 1 211 ? 16.541 22.339 -14.933 1.00 74.81 211 ASP A C 1
ATOM 1664 O O . ASP A 1 211 ? 15.587 23.072 -14.678 1.00 74.81 211 ASP A O 1
ATOM 1668 N N . ARG A 1 212 ? 17.063 21.539 -13.990 1.00 78.81 212 ARG A N 1
ATOM 1669 C CA . ARG A 1 212 ? 16.561 21.470 -12.607 1.00 78.81 212 ARG A CA 1
ATOM 1670 C C . ARG A 1 212 ? 16.823 22.764 -11.811 1.00 78.81 212 ARG A C 1
ATOM 1672 O O . ARG A 1 212 ? 17.774 23.497 -12.124 1.00 78.81 212 ARG A O 1
ATOM 1679 N N . PRO A 1 213 ? 16.034 23.039 -10.749 1.00 81.94 213 PRO A N 1
ATOM 1680 C CA . PRO A 1 213 ? 16.147 24.262 -9.952 1.00 81.94 213 PRO A CA 1
ATOM 1681 C C . PRO A 1 213 ? 17.566 24.539 -9.434 1.00 81.94 213 PRO A C 1
ATOM 1683 O O . PRO A 1 213 ? 18.302 23.635 -9.031 1.00 81.94 213 PRO A O 1
ATOM 1686 N N . GLN A 1 214 ? 17.975 25.812 -9.408 1.00 84.69 214 GLN A N 1
ATOM 1687 C CA . GLN A 1 214 ? 19.344 26.197 -9.029 1.00 84.69 214 GLN A CA 1
ATOM 1688 C C . GLN A 1 214 ? 19.718 25.775 -7.597 1.00 84.69 214 GLN A C 1
ATOM 1690 O O . GLN A 1 214 ? 20.871 25.448 -7.312 1.00 84.69 214 GLN A O 1
ATOM 1695 N N . ASP A 1 215 ? 18.746 25.768 -6.693 1.00 84.50 215 ASP A N 1
ATOM 1696 C CA . ASP A 1 215 ? 18.905 25.361 -5.301 1.00 84.50 215 ASP A CA 1
ATOM 1697 C C . ASP A 1 215 ? 18.916 23.838 -5.091 1.00 84.50 215 ASP A C 1
ATOM 1699 O O . ASP A 1 215 ? 19.309 23.383 -4.017 1.00 84.50 215 ASP A O 1
ATOM 1703 N N . VAL A 1 216 ? 18.540 23.059 -6.107 1.00 86.50 216 VAL A N 1
ATOM 1704 C CA . VAL A 1 216 ? 18.818 21.621 -6.212 1.00 86.50 216 VAL A CA 1
ATOM 1705 C C . VAL A 1 216 ? 20.240 21.422 -6.741 1.00 86.50 216 VAL A C 1
ATOM 1707 O O . VAL A 1 216 ? 21.035 20.701 -6.137 1.00 86.50 216 VAL A O 1
ATOM 1710 N N . LYS A 1 217 ? 20.610 22.136 -7.813 1.00 88.44 217 LYS A N 1
ATOM 1711 C CA . LYS A 1 217 ? 21.933 22.021 -8.457 1.00 88.44 217 LYS A CA 1
ATOM 1712 C C . LYS A 1 217 ? 23.099 22.375 -7.539 1.00 88.44 217 LYS A C 1
ATOM 1714 O O . LYS A 1 217 ? 24.163 21.772 -7.651 1.00 88.44 217 LYS A O 1
ATOM 1719 N N . VAL A 1 218 ? 22.911 23.291 -6.586 1.00 92.12 218 VAL A N 1
ATOM 1720 C CA . VAL A 1 218 ? 23.942 23.621 -5.581 1.00 92.12 218 VAL A CA 1
ATOM 1721 C C . VAL A 1 218 ? 24.353 22.412 -4.722 1.00 92.12 218 VAL A C 1
ATOM 1723 O O . VAL A 1 218 ? 25.456 22.395 -4.183 1.00 92.12 218 VAL A O 1
ATOM 1726 N N . LEU A 1 219 ? 23.500 21.384 -4.617 1.00 93.19 219 LEU A N 1
ATOM 1727 C CA . LEU A 1 219 ? 23.782 20.151 -3.876 1.00 93.19 219 LEU A CA 1
ATOM 1728 C C . LEU A 1 219 ? 24.561 19.123 -4.712 1.00 93.19 219 LEU A C 1
ATOM 1730 O O . LEU A 1 219 ? 25.185 18.225 -4.147 1.00 93.19 219 LEU A O 1
ATOM 1734 N N . TYR A 1 220 ? 24.568 19.247 -6.045 1.00 93.31 220 TYR A N 1
ATOM 1735 C CA . TYR A 1 220 ? 25.164 18.252 -6.943 1.00 93.31 220 TYR A CA 1
ATOM 1736 C C . TYR A 1 220 ? 26.650 18.002 -6.696 1.00 93.31 220 TYR A C 1
ATOM 1738 O O . TYR A 1 220 ? 27.015 16.830 -6.664 1.00 93.31 220 TYR A O 1
ATOM 1746 N N . PRO A 1 221 ? 27.517 19.009 -6.475 1.00 95.38 221 PRO A N 1
ATOM 1747 C CA . PRO A 1 221 ? 28.931 18.746 -6.212 1.00 95.38 221 PRO A CA 1
ATOM 1748 C C . PRO A 1 221 ? 29.149 17.831 -4.999 1.00 95.38 221 PRO A C 1
ATOM 1750 O O . PRO A 1 221 ? 29.900 16.862 -5.090 1.00 95.38 221 PRO A O 1
ATOM 1753 N N . ALA A 1 222 ? 28.427 18.077 -3.900 1.00 95.88 222 ALA A N 1
ATOM 1754 C CA . ALA A 1 222 ? 28.509 17.255 -2.695 1.00 95.88 222 ALA A CA 1
ATOM 1755 C C . ALA A 1 222 ? 27.957 15.840 -2.932 1.00 95.88 222 ALA A C 1
ATOM 1757 O O . ALA A 1 222 ? 28.568 14.855 -2.525 1.00 95.88 222 ALA A O 1
ATOM 1758 N N . ILE A 1 223 ? 26.835 15.718 -3.648 1.00 96.00 223 ILE A N 1
ATOM 1759 C CA . ILE A 1 223 ? 26.249 14.413 -3.986 1.00 96.00 223 ILE A CA 1
ATOM 1760 C C . ILE A 1 223 ? 27.180 13.616 -4.904 1.00 96.00 223 ILE A C 1
ATOM 1762 O O . ILE A 1 223 ? 27.366 12.421 -4.693 1.00 96.00 223 ILE A O 1
ATOM 1766 N N . ARG A 1 224 ? 27.806 14.257 -5.899 1.00 96.25 224 ARG A N 1
ATOM 1767 C CA . ARG A 1 224 ? 28.788 13.616 -6.787 1.00 96.25 224 ARG A CA 1
ATOM 1768 C C . ARG A 1 224 ? 29.974 13.069 -6.001 1.00 96.25 224 ARG A C 1
ATOM 1770 O O . ARG A 1 224 ? 30.433 11.969 -6.306 1.00 96.25 224 ARG A O 1
ATOM 1777 N N . GLU A 1 225 ? 30.455 13.811 -5.005 1.00 96.75 225 GLU A N 1
ATOM 1778 C CA . GLU A 1 225 ? 31.532 13.365 -4.119 1.00 96.75 225 GLU A CA 1
ATOM 1779 C C . GLU A 1 225 ? 31.108 12.140 -3.297 1.00 96.75 225 GLU A C 1
ATOM 1781 O O . GLU A 1 225 ? 31.827 11.140 -3.277 1.00 96.75 225 GLU A O 1
ATOM 1786 N N . GLU A 1 226 ? 29.923 12.173 -2.678 1.00 96.06 226 GLU A N 1
ATOM 1787 C CA . GLU A 1 226 ? 29.419 11.047 -1.884 1.00 96.06 226 GLU A CA 1
ATOM 1788 C C . GLU A 1 226 ? 29.120 9.804 -2.732 1.00 96.06 226 GLU A C 1
ATOM 1790 O O . GLU A 1 226 ? 29.513 8.703 -2.350 1.00 96.06 226 GLU A O 1
ATOM 1795 N N . ILE A 1 227 ? 28.504 9.955 -3.911 1.00 96.38 227 ILE A N 1
ATOM 1796 C CA . ILE A 1 227 ? 28.287 8.851 -4.864 1.00 96.38 227 ILE A CA 1
ATOM 1797 C C . ILE A 1 227 ? 29.629 8.272 -5.312 1.00 96.38 227 ILE A C 1
ATOM 1799 O O . ILE A 1 227 ? 29.803 7.056 -5.322 1.00 96.38 227 ILE A O 1
ATOM 1803 N N . THR A 1 228 ? 30.597 9.130 -5.643 1.00 96.88 228 THR A N 1
ATOM 1804 C CA . THR A 1 228 ? 31.942 8.701 -6.041 1.00 96.88 228 THR A CA 1
ATOM 1805 C C . THR A 1 228 ? 32.597 7.879 -4.940 1.00 96.88 228 THR A C 1
ATOM 1807 O O . THR A 1 228 ? 33.015 6.753 -5.192 1.00 96.88 228 THR A O 1
ATOM 1810 N N . ARG A 1 229 ? 32.609 8.389 -3.705 1.00 92.88 229 ARG A N 1
ATOM 1811 C CA . ARG A 1 229 ? 33.150 7.680 -2.540 1.00 92.88 229 ARG A CA 1
ATOM 1812 C C . ARG A 1 229 ? 32.430 6.354 -2.301 1.00 92.88 229 ARG A C 1
ATOM 1814 O O . ARG A 1 229 ? 33.082 5.341 -2.055 1.00 92.88 229 ARG A O 1
ATOM 1821 N N . PHE A 1 230 ? 31.099 6.356 -2.370 1.00 92.81 230 PHE A N 1
ATOM 1822 C CA . PHE A 1 230 ? 30.276 5.168 -2.173 1.00 92.81 230 PHE A CA 1
ATOM 1823 C C . PHE A 1 230 ? 30.601 4.078 -3.201 1.00 92.81 230 PHE A C 1
ATOM 1825 O O . PHE A 1 230 ? 30.794 2.925 -2.804 1.00 92.81 230 PHE A O 1
ATOM 1832 N N . CYS A 1 231 ? 30.672 4.441 -4.486 1.00 93.25 231 CYS A N 1
ATOM 1833 C CA . CYS A 1 231 ? 30.963 3.525 -5.584 1.00 93.25 231 CYS A CA 1
ATOM 1834 C C . CYS A 1 231 ? 32.414 3.032 -5.564 1.00 93.25 231 CYS A C 1
ATOM 1836 O O . CYS A 1 231 ? 32.628 1.834 -5.719 1.00 93.25 231 CYS A O 1
ATOM 1838 N N . ASP A 1 232 ? 33.391 3.912 -5.325 1.00 91.69 232 ASP A N 1
ATOM 1839 C CA . ASP A 1 232 ? 34.815 3.548 -5.302 1.00 91.69 232 ASP A CA 1
ATOM 1840 C C . ASP A 1 232 ? 35.119 2.580 -4.146 1.00 91.69 232 ASP A C 1
ATOM 1842 O O . ASP A 1 232 ? 35.832 1.597 -4.320 1.00 91.69 232 ASP A O 1
ATOM 1846 N N . ALA A 1 233 ? 34.488 2.770 -2.980 1.00 87.75 233 ALA A N 1
ATOM 1847 C CA . ALA A 1 233 ? 34.594 1.838 -1.851 1.00 87.75 233 ALA A CA 1
ATOM 1848 C C . ALA A 1 233 ? 33.972 0.452 -2.121 1.00 87.75 233 ALA A C 1
ATOM 1850 O O . ALA A 1 233 ? 34.121 -0.466 -1.313 1.00 87.75 233 ALA A O 1
ATOM 1851 N N . ARG A 1 234 ? 33.227 0.310 -3.220 1.00 89.12 234 ARG A N 1
ATOM 1852 C CA . ARG A 1 234 ? 32.457 -0.882 -3.605 1.00 89.12 234 ARG A CA 1
ATOM 1853 C C . ARG A 1 234 ? 32.866 -1.411 -4.976 1.00 89.12 234 ARG A C 1
ATOM 1855 O O . ARG A 1 234 ? 32.175 -2.260 -5.545 1.00 89.12 234 ARG A O 1
ATOM 1862 N N . GLU A 1 235 ? 33.986 -0.926 -5.504 1.00 85.50 235 GLU A N 1
ATOM 1863 C CA . GLU A 1 235 ? 34.562 -1.428 -6.741 1.00 85.50 235 GLU A CA 1
ATOM 1864 C C . GLU A 1 235 ? 34.853 -2.933 -6.609 1.00 85.50 235 GLU A C 1
ATOM 1866 O O . GLU A 1 235 ? 35.347 -3.412 -5.588 1.00 85.50 235 GLU A O 1
ATOM 1871 N N . GLY A 1 236 ? 34.488 -3.709 -7.631 1.00 81.06 236 GLY A N 1
ATOM 1872 C CA . GLY A 1 236 ? 34.663 -5.163 -7.632 1.00 81.06 236 GLY A CA 1
ATOM 1873 C C . GLY A 1 236 ? 33.556 -5.961 -6.934 1.00 81.06 236 GLY A C 1
ATOM 1874 O O . GLY A 1 236 ? 33.575 -7.190 -7.000 1.00 81.06 236 GLY A O 1
ATOM 1875 N N . ILE A 1 237 ? 32.551 -5.318 -6.328 1.00 89.62 237 ILE A N 1
ATOM 1876 C CA . ILE A 1 237 ? 31.366 -6.033 -5.836 1.00 89.62 237 ILE A CA 1
ATOM 1877 C C . ILE A 1 237 ? 30.565 -6.553 -7.035 1.00 89.62 237 ILE A C 1
ATOM 1879 O O . ILE A 1 237 ? 29.990 -5.785 -7.811 1.00 89.62 237 ILE A O 1
ATOM 1883 N N . GLU A 1 238 ? 30.532 -7.880 -7.183 1.00 90.56 238 GLU A N 1
ATOM 1884 C CA . GLU A 1 238 ? 29.970 -8.576 -8.351 1.00 90.56 238 GLU A CA 1
ATOM 1885 C C . GLU A 1 238 ? 28.507 -8.206 -8.632 1.00 90.56 238 GLU A C 1
ATOM 1887 O O . GLU A 1 238 ? 28.132 -8.045 -9.790 1.00 90.56 238 GLU A O 1
ATOM 1892 N N . VAL A 1 239 ? 27.673 -8.024 -7.600 1.00 93.00 239 VAL A N 1
ATOM 1893 C CA . VAL A 1 239 ? 26.245 -7.693 -7.788 1.00 93.00 239 VAL A CA 1
ATOM 1894 C C . VAL A 1 239 ? 26.005 -6.274 -8.323 1.00 93.00 239 VAL A C 1
ATOM 1896 O O . VAL A 1 239 ? 24.921 -5.999 -8.844 1.00 93.00 239 VAL A O 1
ATOM 1899 N N . LEU A 1 240 ? 27.005 -5.390 -8.218 1.00 94.19 240 LEU A N 1
ATOM 1900 C CA . LEU A 1 240 ? 26.976 -3.999 -8.694 1.00 94.19 240 LEU A CA 1
ATOM 1901 C C . LEU A 1 240 ? 27.691 -3.805 -10.040 1.00 94.19 240 LEU A C 1
ATOM 1903 O O . LEU A 1 240 ? 27.496 -2.792 -10.714 1.00 94.19 240 LEU A O 1
ATOM 1907 N N . SER A 1 241 ? 28.532 -4.764 -10.417 1.00 93.94 241 SER A N 1
ATOM 1908 C CA . SER A 1 241 ? 29.468 -4.661 -11.534 1.00 93.94 241 SER A CA 1
ATOM 1909 C C . SER A 1 241 ? 28.971 -5.420 -12.770 1.00 93.94 241 SER A C 1
ATOM 1911 O O . SER A 1 241 ? 27.997 -6.173 -12.716 1.00 93.94 241 SER A O 1
ATOM 1913 N N . ALA A 1 242 ? 29.637 -5.218 -13.910 1.00 93.75 242 ALA A N 1
ATOM 1914 C CA . ALA A 1 242 ? 29.373 -6.003 -15.109 1.00 93.75 242 ALA A CA 1
ATOM 1915 C C . ALA A 1 242 ? 29.625 -7.516 -14.860 1.00 93.75 242 ALA A C 1
ATOM 1917 O O . ALA A 1 242 ? 30.518 -7.871 -14.089 1.00 93.75 242 ALA A O 1
ATOM 1918 N N . PRO A 1 243 ? 28.899 -8.428 -15.537 1.00 96.38 243 PRO A N 1
ATOM 1919 C CA . PRO A 1 243 ? 27.870 -8.135 -16.527 1.00 96.38 243 PRO A CA 1
ATOM 1920 C C . PRO A 1 243 ? 26.598 -7.565 -15.885 1.00 96.38 243 PRO A C 1
ATOM 1922 O O . PRO A 1 243 ? 26.191 -7.993 -14.808 1.00 96.38 243 PRO A O 1
ATOM 1925 N N . TYR A 1 244 ? 25.933 -6.660 -16.590 1.00 97.00 244 TYR A N 1
ATOM 1926 C CA . TYR A 1 244 ? 24.613 -6.112 -16.283 1.00 97.00 244 TYR A CA 1
ATOM 1927 C C . TYR A 1 244 ? 23.500 -7.047 -16.773 1.00 97.00 244 TYR A C 1
ATOM 1929 O O . TYR A 1 244 ? 23.755 -7.991 -17.533 1.00 97.00 244 TYR A O 1
ATOM 1937 N N . ARG A 1 245 ? 22.275 -6.837 -16.289 1.00 96.69 245 ARG A N 1
ATOM 1938 C CA . ARG A 1 245 ? 21.074 -7.615 -16.616 1.00 96.69 245 ARG A CA 1
ATOM 1939 C C . ARG A 1 245 ? 20.010 -6.738 -17.227 1.00 96.69 245 ARG A C 1
ATOM 1941 O O . ARG A 1 245 ? 19.950 -5.560 -16.908 1.00 96.69 245 ARG A O 1
ATOM 1948 N N . LEU A 1 246 ? 19.181 -7.327 -18.079 1.00 96.50 246 LEU A N 1
ATOM 1949 C CA . LEU A 1 246 ? 18.016 -6.651 -18.632 1.00 96.50 246 LEU A CA 1
ATOM 1950 C C . LEU A 1 246 ? 16.927 -6.504 -17.558 1.00 96.50 246 LEU A C 1
ATOM 1952 O O . LEU A 1 246 ? 16.560 -7.488 -16.918 1.00 96.50 246 LEU A O 1
ATOM 1956 N N . LEU A 1 247 ? 16.422 -5.287 -17.386 1.00 94.25 247 LEU A N 1
ATOM 1957 C CA . LEU A 1 247 ? 15.292 -4.922 -16.537 1.00 94.25 247 LEU A CA 1
ATOM 1958 C C . LEU A 1 247 ? 14.130 -4.447 -17.415 1.00 94.25 247 LEU A C 1
ATOM 1960 O O . LEU A 1 247 ? 14.354 -3.814 -18.446 1.00 94.25 247 LEU A O 1
ATOM 1964 N N . HIS A 1 248 ? 12.908 -4.714 -16.956 1.00 93.31 248 HIS A N 1
ATOM 1965 C CA . HIS A 1 248 ? 11.658 -4.398 -17.652 1.00 93.31 248 HIS A CA 1
ATOM 1966 C C . HIS A 1 248 ? 11.375 -2.894 -17.810 1.00 93.31 248 HIS A C 1
ATOM 1968 O O . HIS A 1 248 ? 10.755 -2.487 -18.781 1.00 93.31 248 HIS A O 1
ATOM 1974 N N . GLY A 1 249 ? 11.835 -2.065 -16.868 1.00 85.50 249 GLY A N 1
ATOM 1975 C CA . GLY A 1 249 ? 11.481 -0.642 -16.800 1.00 85.50 249 GLY A CA 1
ATOM 1976 C C . GLY A 1 249 ? 10.386 -0.377 -15.767 1.00 85.50 249 GLY A C 1
ATOM 1977 O O . GLY A 1 249 ? 10.644 0.363 -14.823 1.00 85.50 249 GLY A O 1
ATOM 1978 N N . ASP A 1 250 ? 9.253 -1.079 -15.874 1.00 86.81 250 ASP A N 1
ATOM 1979 C CA . ASP A 1 250 ? 8.142 -1.052 -14.904 1.00 86.81 250 ASP A CA 1
ATOM 1980 C C . ASP A 1 250 ? 7.649 -2.475 -14.572 1.00 86.81 250 ASP A C 1
ATOM 1982 O O . ASP A 1 250 ? 6.673 -2.968 -15.135 1.00 86.81 250 ASP A O 1
ATOM 1986 N N . PHE A 1 251 ? 8.401 -3.218 -13.751 1.00 90.00 251 PHE A N 1
ATOM 1987 C CA . PHE A 1 251 ? 8.109 -4.631 -13.445 1.00 90.00 251 PHE A CA 1
ATOM 1988 C C . PHE A 1 251 ? 7.011 -4.777 -12.376 1.00 90.00 251 PHE A C 1
ATOM 1990 O O . PHE A 1 251 ? 7.231 -5.335 -11.298 1.00 90.00 251 PHE A O 1
ATOM 1997 N N . ASP A 1 252 ? 5.841 -4.224 -12.675 1.00 87.50 252 ASP A N 1
ATOM 1998 C CA . ASP A 1 252 ? 4.674 -4.162 -11.801 1.00 87.50 252 ASP A CA 1
ATOM 1999 C C . ASP A 1 252 ? 3.640 -5.244 -12.162 1.00 87.50 252 ASP A C 1
ATOM 2001 O O . ASP A 1 252 ? 3.605 -5.758 -13.280 1.00 87.50 252 ASP A O 1
ATOM 2005 N N . TYR A 1 253 ? 2.806 -5.628 -11.200 1.00 88.69 253 TYR A N 1
ATOM 2006 C CA . TYR A 1 253 ? 1.804 -6.678 -11.357 1.00 88.69 253 TYR A CA 1
ATOM 2007 C C . TYR A 1 253 ? 0.662 -6.284 -12.309 1.00 88.69 253 TYR A C 1
ATOM 2009 O O . TYR A 1 253 ? 0.032 -7.167 -12.890 1.00 88.69 253 TYR A O 1
ATOM 2017 N N . GLN A 1 254 ? 0.452 -4.990 -12.566 1.00 88.00 254 GLN A N 1
ATOM 2018 C CA . GLN A 1 254 ? -0.418 -4.522 -13.656 1.00 88.00 254 GLN A CA 1
ATOM 2019 C C . GLN A 1 254 ? 0.090 -4.941 -15.054 1.00 88.00 254 GLN A C 1
ATOM 2021 O O . GLN A 1 254 ? -0.701 -5.141 -15.971 1.00 88.00 254 GLN A O 1
ATOM 2026 N N . ASN A 1 255 ? 1.405 -5.148 -15.202 1.00 91.56 255 ASN A N 1
ATOM 2027 C CA . ASN A 1 255 ? 2.069 -5.491 -16.466 1.00 91.56 255 ASN A CA 1
ATOM 2028 C C . ASN A 1 255 ? 2.290 -7.006 -16.641 1.00 91.56 255 ASN A C 1
ATOM 2030 O O . ASN A 1 255 ? 2.986 -7.450 -17.561 1.00 91.56 255 ASN A O 1
ATOM 2034 N N . MET A 1 256 ? 1.709 -7.821 -15.757 1.00 95.44 256 MET A N 1
ATOM 2035 C CA . MET A 1 256 ? 1.811 -9.279 -15.790 1.00 95.44 256 MET A CA 1
ATOM 2036 C C . MET A 1 256 ? 0.435 -9.885 -16.043 1.00 95.44 256 MET A C 1
ATOM 2038 O O . MET A 1 256 ? -0.476 -9.720 -15.234 1.00 95.44 256 MET A O 1
ATOM 2042 N N . LEU A 1 257 ? 0.295 -10.618 -17.144 1.00 95.38 257 LEU A N 1
ATOM 2043 C CA . LEU A 1 257 ? -0.941 -11.297 -17.513 1.00 95.38 257 LEU A CA 1
ATOM 2044 C C . LEU A 1 257 ? -0.923 -12.742 -17.019 1.00 95.38 257 LEU A C 1
ATOM 2046 O O . LEU A 1 257 ? 0.045 -13.474 -17.253 1.00 95.38 257 LEU A O 1
ATOM 2050 N N . PHE A 1 258 ? -1.997 -13.159 -16.353 1.00 96.00 258 PHE A N 1
ATOM 2051 C CA . PHE A 1 258 ? -2.215 -14.544 -15.948 1.00 96.00 258 PHE A CA 1
ATOM 2052 C C . PHE A 1 258 ? -3.562 -15.060 -16.450 1.00 96.00 258 PHE A C 1
ATOM 2054 O O . PHE A 1 258 ? -4.536 -14.322 -16.595 1.00 96.00 258 PHE A O 1
ATOM 2061 N N . ILE A 1 259 ? -3.616 -16.368 -16.681 1.00 95.62 259 ILE A N 1
ATOM 2062 C CA . ILE A 1 259 ? -4.848 -17.095 -16.974 1.00 95.62 259 ILE A CA 1
ATOM 2063 C C . ILE A 1 259 ? -5.231 -17.900 -15.732 1.00 95.62 259 ILE A C 1
ATOM 2065 O O . ILE A 1 259 ? -4.421 -18.677 -15.214 1.00 95.62 259 ILE A O 1
ATOM 2069 N N . TRP A 1 260 ? -6.469 -17.725 -15.270 1.00 93.56 260 TRP A N 1
ATOM 2070 C CA . TRP A 1 260 ? -7.025 -18.435 -14.120 1.00 93.56 260 TRP A CA 1
ATOM 2071 C C . TRP A 1 260 ? -8.376 -19.067 -14.475 1.00 93.56 260 TRP A C 1
ATOM 2073 O O . TRP A 1 260 ? -9.441 -18.530 -14.200 1.00 93.56 260 TRP A O 1
ATOM 2083 N N . GLU A 1 261 ? -8.318 -20.225 -15.136 1.00 86.88 261 GLU A N 1
ATOM 2084 C CA . GLU A 1 261 ? -9.495 -20.926 -15.683 1.00 86.88 261 GLU A CA 1
ATOM 2085 C C . GLU A 1 261 ? -10.404 -21.534 -14.600 1.00 86.88 261 GLU A C 1
ATOM 2087 O O . GLU A 1 261 ? -11.593 -21.747 -14.829 1.00 86.88 261 GLU A O 1
ATOM 2092 N N . SER A 1 262 ? -9.852 -21.862 -13.426 1.00 83.25 262 SER A N 1
ATOM 2093 C CA . SER A 1 262 ? -10.598 -22.506 -12.345 1.00 83.25 262 SER A CA 1
ATOM 2094 C C . SER A 1 262 ? -10.019 -22.184 -10.966 1.00 83.25 262 SER A C 1
ATOM 2096 O O . SER A 1 262 ? -8.805 -22.311 -10.778 1.00 83.25 262 SER A O 1
ATOM 2098 N N . PRO A 1 263 ? -10.868 -21.924 -9.952 1.00 80.06 263 PRO A N 1
ATOM 2099 C CA . PRO A 1 263 ? -10.444 -21.798 -8.558 1.00 80.06 263 PRO A CA 1
ATOM 2100 C C . PRO A 1 263 ? -9.793 -23.059 -7.968 1.00 80.06 263 PRO A C 1
ATOM 2102 O O . PRO A 1 263 ? -9.265 -22.998 -6.861 1.00 80.06 263 PRO A O 1
ATOM 2105 N N . ALA A 1 264 ? -9.861 -24.205 -8.660 1.00 82.25 264 ALA A N 1
ATOM 2106 C CA . ALA A 1 264 ? -9.230 -25.458 -8.242 1.00 82.25 264 ALA A CA 1
ATOM 2107 C C . ALA A 1 264 ? -7.740 -25.556 -8.624 1.00 82.25 264 ALA A C 1
ATOM 2109 O O . ALA A 1 264 ? -7.031 -26.428 -8.115 1.00 82.25 264 ALA A O 1
ATOM 2110 N N . THR A 1 265 ? -7.255 -24.681 -9.508 1.00 88.38 265 THR A N 1
ATOM 2111 C CA . THR A 1 265 ? -5.875 -24.680 -10.009 1.00 88.38 265 THR A CA 1
ATOM 2112 C C . THR A 1 265 ? -5.225 -23.308 -9.835 1.00 88.38 265 THR A C 1
ATOM 2114 O O . THR A 1 265 ? -5.923 -22.297 -9.923 1.00 88.38 265 THR A O 1
ATOM 2117 N N . PRO A 1 266 ? -3.901 -23.239 -9.607 1.00 91.44 266 PRO A N 1
ATOM 2118 C CA . PRO A 1 266 ? -3.213 -21.958 -9.508 1.00 91.44 266 PRO A CA 1
ATOM 2119 C C . PRO A 1 266 ? -3.232 -21.208 -10.855 1.00 91.44 266 PRO A C 1
ATOM 2121 O O . PRO A 1 266 ? -3.191 -21.859 -11.905 1.00 91.44 266 PRO A O 1
ATOM 2124 N N . PRO A 1 267 ? -3.247 -19.862 -10.843 1.00 94.62 267 PRO A N 1
ATOM 2125 C CA . PRO A 1 267 ? -3.065 -19.061 -12.050 1.00 94.62 267 PRO A CA 1
ATOM 2126 C C . PRO A 1 267 ? -1.723 -19.357 -12.724 1.00 94.62 267 PRO A C 1
ATOM 2128 O O . PRO A 1 267 ? -0.728 -19.624 -12.045 1.00 94.62 267 PRO A O 1
ATOM 2131 N N . ARG A 1 268 ? -1.684 -19.260 -14.056 1.00 94.62 268 ARG A N 1
ATOM 2132 C CA . ARG A 1 268 ? -0.464 -19.441 -14.861 1.00 94.62 268 ARG A CA 1
ATOM 2133 C C . ARG A 1 268 ? -0.094 -18.160 -15.594 1.00 94.62 268 ARG A C 1
ATOM 2135 O O . ARG A 1 268 ? -0.972 -17.530 -16.182 1.00 94.62 268 ARG A O 1
ATOM 2142 N N . LEU A 1 269 ? 1.191 -17.803 -15.593 1.00 96.88 269 LEU A N 1
ATOM 2143 C CA . LEU A 1 269 ? 1.678 -16.650 -16.355 1.00 96.88 269 LEU A CA 1
ATOM 2144 C C . LEU A 1 269 ? 1.421 -16.871 -17.853 1.00 96.88 269 LEU A C 1
ATOM 2146 O O . LEU A 1 269 ? 1.851 -17.882 -18.414 1.00 96.88 269 LEU A O 1
ATOM 2150 N N . SER A 1 270 ? 0.743 -15.925 -18.497 1.00 97.25 270 SER A N 1
ATOM 2151 C CA . SER A 1 270 ? 0.481 -15.939 -19.938 1.00 97.25 270 SER A CA 1
ATOM 2152 C C . SER A 1 270 ? 1.281 -14.888 -20.699 1.00 97.25 270 SER A C 1
ATOM 2154 O O . SER A 1 270 ? 1.622 -15.134 -21.852 1.00 97.25 270 SER A O 1
ATOM 2156 N N . GLY A 1 271 ? 1.647 -13.765 -20.069 1.00 96.88 271 GLY A N 1
ATOM 2157 C CA . GLY A 1 271 ? 2.372 -12.683 -20.735 1.00 96.88 271 GLY A CA 1
ATOM 2158 C C . GLY A 1 271 ? 3.005 -11.669 -19.792 1.00 96.88 271 GLY A C 1
ATOM 2159 O O . GLY A 1 271 ? 2.519 -11.439 -18.690 1.00 96.88 271 GLY A O 1
ATOM 2160 N N . ILE A 1 272 ? 4.074 -11.028 -20.258 1.00 96.69 272 ILE A N 1
ATOM 2161 C CA . ILE A 1 272 ? 4.627 -9.801 -19.680 1.00 96.69 272 ILE A CA 1
ATOM 2162 C C . ILE A 1 272 ? 4.589 -8.720 -20.749 1.00 96.69 272 ILE A C 1
ATOM 2164 O O . ILE A 1 272 ? 5.179 -8.871 -21.828 1.00 96.69 272 ILE A O 1
ATOM 2168 N N . ILE A 1 273 ? 3.881 -7.645 -20.439 1.00 92.88 273 ILE A N 1
ATOM 2169 C CA . ILE A 1 273 ? 3.587 -6.546 -21.352 1.00 92.88 273 ILE A CA 1
ATOM 2170 C C . ILE A 1 273 ? 4.239 -5.256 -20.863 1.00 92.88 273 ILE A C 1
ATOM 2172 O O . ILE A 1 273 ? 4.715 -5.188 -19.744 1.00 92.88 273 ILE A O 1
ATOM 2176 N N . ASP A 1 274 ? 4.232 -4.239 -21.716 1.00 88.69 274 ASP A N 1
ATOM 2177 C CA . ASP A 1 274 ? 4.694 -2.890 -21.386 1.00 88.69 274 ASP A CA 1
ATOM 2178 C C . ASP A 1 274 ? 6.183 -2.743 -21.015 1.00 88.69 274 ASP A C 1
ATOM 2180 O O . ASP A 1 274 ? 6.554 -2.295 -19.936 1.00 88.69 274 ASP A O 1
ATOM 2184 N N . TRP A 1 275 ? 7.065 -3.086 -21.958 1.00 92.00 275 TRP A N 1
ATOM 2185 C CA . TRP A 1 275 ? 8.525 -3.048 -21.774 1.00 92.00 275 TRP A CA 1
ATOM 2186 C C . TRP A 1 275 ? 9.127 -1.636 -21.936 1.00 92.00 275 TRP A C 1
ATOM 2188 O O . TRP A 1 275 ? 10.302 -1.487 -22.300 1.00 92.00 275 TRP A O 1
ATOM 2198 N N . ASP A 1 276 ? 8.332 -0.590 -21.718 1.00 85.62 276 ASP A N 1
ATOM 2199 C CA . ASP A 1 276 ? 8.773 0.793 -21.854 1.00 85.62 276 ASP A CA 1
ATOM 2200 C C . ASP A 1 276 ? 9.872 1.114 -20.837 1.00 85.62 276 ASP A C 1
ATOM 2202 O O . ASP A 1 276 ? 9.899 0.612 -19.714 1.00 85.62 276 ASP A O 1
ATOM 2206 N N . PHE A 1 277 ? 10.834 1.945 -21.249 1.00 88.25 277 PHE A N 1
ATOM 2207 C CA . PHE A 1 277 ? 11.994 2.319 -20.424 1.00 88.25 277 PHE A CA 1
ATOM 2208 C C . PHE A 1 277 ? 12.822 1.121 -19.907 1.00 88.25 277 PHE A C 1
ATOM 2210 O O . PHE A 1 277 ? 13.608 1.246 -18.957 1.00 88.25 277 PHE A O 1
ATOM 2217 N N . SER A 1 278 ? 12.699 -0.037 -20.569 1.00 93.00 278 SER A N 1
ATOM 2218 C CA . SER A 1 278 ? 13.589 -1.179 -20.388 1.00 93.00 278 SER A CA 1
ATOM 2219 C C . SER A 1 278 ? 15.051 -0.774 -20.547 1.00 93.00 278 SER A C 1
ATOM 2221 O O . SER A 1 278 ? 15.449 -0.043 -21.466 1.00 93.00 278 SER A O 1
ATOM 2223 N N . ARG A 1 279 ? 15.882 -1.286 -19.642 1.00 93.38 279 ARG A N 1
ATOM 2224 C CA . ARG A 1 279 ? 17.304 -0.946 -19.576 1.00 93.38 279 ARG A CA 1
ATOM 2225 C C . ARG A 1 279 ? 18.122 -2.076 -18.989 1.00 93.38 279 ARG A C 1
ATOM 2227 O O . ARG A 1 279 ? 17.611 -2.939 -18.284 1.00 93.38 279 ARG A O 1
ATOM 2234 N N . THR A 1 280 ? 19.413 -2.067 -19.259 1.00 96.12 280 THR A N 1
ATOM 2235 C CA . THR A 1 280 ? 20.367 -2.897 -18.542 1.00 96.12 280 THR A CA 1
ATOM 2236 C C . THR A 1 280 ? 20.795 -2.208 -17.255 1.00 96.12 280 THR A C 1
ATOM 2238 O O . THR A 1 280 ? 21.031 -1.005 -17.252 1.00 96.12 280 THR A O 1
ATOM 2241 N N . ALA A 1 281 ? 20.910 -2.958 -16.163 1.00 95.19 281 ALA A N 1
ATOM 2242 C CA . ALA A 1 281 ? 21.358 -2.453 -14.867 1.00 95.19 281 ALA A CA 1
ATOM 2243 C C . ALA A 1 281 ? 22.104 -3.551 -14.083 1.00 95.19 281 ALA A C 1
ATOM 2245 O O . ALA A 1 281 ? 22.101 -4.717 -14.493 1.00 95.19 281 ALA A O 1
ATOM 2246 N N . PRO A 1 282 ? 22.779 -3.222 -12.967 1.00 96.69 282 PRO A N 1
ATOM 2247 C CA . PRO A 1 282 ? 23.377 -4.230 -12.093 1.00 96.69 282 PRO A CA 1
ATOM 2248 C C . PRO A 1 282 ? 22.400 -5.328 -11.663 1.00 96.69 282 PRO A C 1
ATOM 2250 O O . PRO A 1 282 ? 21.205 -5.071 -11.516 1.00 96.69 282 PRO A O 1
ATOM 2253 N N . LEU A 1 283 ? 22.918 -6.536 -11.397 1.00 96.50 283 LEU A N 1
ATOM 2254 C CA . LEU A 1 283 ? 22.111 -7.652 -10.879 1.00 96.50 283 LEU A CA 1
ATOM 2255 C C . LEU A 1 283 ? 21.344 -7.245 -9.609 1.00 96.50 283 LEU A C 1
ATOM 2257 O O . LEU A 1 283 ? 20.200 -7.654 -9.431 1.00 96.50 283 LEU A O 1
ATOM 2261 N N . TYR A 1 284 ? 21.948 -6.374 -8.796 1.00 94.44 284 TYR A N 1
ATOM 2262 C CA . TYR A 1 284 ? 21.321 -5.718 -7.652 1.00 94.44 284 TYR A CA 1
ATOM 2263 C C . TYR A 1 284 ? 19.917 -5.162 -7.945 1.00 94.44 284 TYR A C 1
ATOM 2265 O O . TYR A 1 284 ? 19.006 -5.438 -7.170 1.00 94.44 284 TYR A O 1
ATOM 2273 N N . HIS A 1 285 ? 19.725 -4.429 -9.048 1.00 93.06 285 HIS A N 1
ATOM 2274 C CA . HIS A 1 285 ? 18.442 -3.790 -9.375 1.00 93.06 285 HIS A CA 1
ATOM 2275 C C . HIS A 1 285 ? 17.434 -4.763 -9.997 1.00 93.06 285 HIS A C 1
ATOM 2277 O O . HIS A 1 285 ? 16.235 -4.521 -9.946 1.00 93.06 285 HIS A O 1
ATOM 2283 N N . LEU A 1 286 ? 17.901 -5.866 -10.593 1.00 95.19 286 LEU A N 1
ATOM 2284 C CA . LEU A 1 286 ? 17.008 -6.913 -11.093 1.00 95.19 286 LEU A CA 1
ATOM 2285 C C . LEU A 1 286 ? 16.419 -7.743 -9.939 1.00 95.19 286 LEU A C 1
ATOM 2287 O O . LEU A 1 286 ? 15.271 -8.176 -9.999 1.00 95.19 286 LEU A O 1
ATOM 2291 N N . CYS A 1 287 ? 17.214 -8.004 -8.900 1.00 92.25 287 CYS A N 1
ATOM 2292 C CA . CYS A 1 287 ? 16.788 -8.762 -7.728 1.00 92.25 287 CYS A CA 1
ATOM 2293 C C . CYS A 1 287 ? 16.067 -7.852 -6.726 1.00 92.25 287 CYS A C 1
ATOM 2295 O O . CYS A 1 287 ? 16.635 -7.473 -5.703 1.00 92.25 287 CYS A O 1
ATOM 2297 N N . GLU A 1 288 ? 14.821 -7.507 -7.032 1.00 87.94 288 GLU A N 1
ATOM 2298 C CA . GLU A 1 288 ? 13.903 -6.776 -6.153 1.00 87.94 288 GLU A CA 1
ATOM 2299 C C . GLU A 1 288 ? 12.700 -7.640 -5.765 1.00 87.94 288 GLU A C 1
ATOM 2301 O O . GLU A 1 288 ? 12.351 -8.604 -6.453 1.00 87.94 288 GLU A O 1
ATOM 2306 N N . TYR A 1 289 ? 12.069 -7.303 -4.642 1.00 87.88 289 TYR A N 1
ATOM 2307 C CA . TYR A 1 289 ? 10.786 -7.896 -4.277 1.00 87.88 289 TYR A CA 1
ATOM 2308 C C . TYR A 1 289 ? 9.672 -7.333 -5.184 1.00 87.88 289 TYR A C 1
ATOM 2310 O O . TYR A 1 289 ? 9.658 -6.126 -5.434 1.00 87.88 289 TYR A O 1
ATOM 2318 N N . PRO A 1 290 ? 8.720 -8.159 -5.659 1.00 89.38 290 PRO A N 1
ATOM 2319 C CA . PRO A 1 290 ? 7.539 -7.674 -6.371 1.00 89.38 290 PRO A CA 1
ATOM 2320 C C . PRO A 1 290 ? 6.740 -6.670 -5.530 1.00 89.38 290 PRO A C 1
ATOM 2322 O O . PRO A 1 290 ? 6.550 -6.894 -4.335 1.00 89.38 290 PRO A O 1
ATOM 2325 N N . ARG A 1 291 ? 6.232 -5.594 -6.151 1.00 83.44 291 ARG A N 1
ATOM 2326 C CA . ARG A 1 291 ? 5.540 -4.492 -5.444 1.00 83.44 291 ARG A CA 1
ATOM 2327 C C . ARG A 1 291 ? 4.359 -4.944 -4.572 1.00 83.44 291 ARG A C 1
ATOM 2329 O O . ARG A 1 291 ? 4.145 -4.411 -3.492 1.00 83.44 291 ARG A O 1
ATOM 2336 N N . LEU A 1 292 ? 3.665 -5.985 -5.014 1.00 84.88 292 LEU A N 1
ATOM 2337 C CA . LEU A 1 292 ? 2.527 -6.621 -4.339 1.00 84.88 292 LEU A CA 1
ATOM 2338 C C . LEU A 1 292 ? 2.858 -7.365 -3.028 1.00 84.88 292 LEU A C 1
ATOM 2340 O O . LEU A 1 292 ? 1.944 -7.726 -2.299 1.00 84.88 292 LEU A O 1
ATOM 2344 N N . ILE A 1 293 ? 4.139 -7.639 -2.741 1.00 84.31 293 ILE A N 1
ATOM 2345 C CA . ILE A 1 293 ? 4.581 -8.224 -1.459 1.00 84.31 293 ILE A CA 1
ATOM 2346 C C . ILE A 1 293 ? 5.419 -7.241 -0.639 1.00 84.31 293 ILE A C 1
ATOM 2348 O O . ILE A 1 293 ? 6.185 -7.654 0.237 1.00 84.31 293 ILE A O 1
ATOM 2352 N N . LEU A 1 294 ? 5.332 -5.946 -0.959 1.00 79.12 294 LEU A N 1
ATOM 2353 C CA . LEU A 1 294 ? 5.928 -4.899 -0.145 1.00 79.12 294 LEU A CA 1
ATOM 2354 C C . LEU A 1 294 ? 4.921 -4.382 0.871 1.00 79.12 294 LEU A C 1
ATOM 2356 O O . LEU A 1 294 ? 3.741 -4.238 0.580 1.00 79.12 294 LEU A O 1
ATOM 2360 N N . ASP A 1 295 ? 5.417 -4.080 2.063 1.00 70.44 295 ASP A N 1
ATOM 2361 C CA . ASP A 1 295 ? 4.606 -3.466 3.109 1.00 70.44 295 ASP A CA 1
ATOM 2362 C C . ASP A 1 295 ? 4.307 -2.010 2.745 1.00 70.44 295 ASP A C 1
ATOM 2364 O O . ASP A 1 295 ? 5.207 -1.296 2.306 1.00 70.44 295 ASP A O 1
ATOM 2368 N N . ASN A 1 296 ? 3.074 -1.558 2.960 1.00 61.94 296 ASN A N 1
ATOM 2369 C CA . ASN A 1 296 ? 2.690 -0.152 2.878 1.00 61.94 296 ASN A CA 1
ATOM 2370 C C . ASN A 1 296 ? 1.846 0.237 4.103 1.00 61.94 296 ASN A C 1
ATOM 2372 O O . ASN A 1 296 ? 1.133 -0.585 4.668 1.00 61.94 296 ASN A O 1
ATOM 2376 N N . ASN A 1 297 ? 1.888 1.507 4.506 1.00 52.97 297 ASN A N 1
ATOM 2377 C CA . ASN A 1 297 ? 1.223 1.952 5.740 1.00 52.97 297 ASN A CA 1
ATOM 2378 C C . ASN A 1 297 ? -0.317 1.881 5.701 1.00 52.97 297 ASN A C 1
ATOM 2380 O O . ASN A 1 297 ? -0.952 2.151 6.715 1.00 52.97 297 ASN A O 1
ATOM 2384 N N . THR A 1 298 ? -0.911 1.556 4.553 1.00 46.59 298 THR A N 1
ATOM 2385 C CA . THR A 1 298 ? -2.362 1.465 4.344 1.00 46.59 298 THR A CA 1
ATOM 2386 C C . THR A 1 298 ? -2.900 0.036 4.469 1.00 46.59 298 THR A C 1
ATOM 2388 O O . THR A 1 298 ? -4.083 -0.141 4.731 1.00 46.59 298 THR A O 1
ATOM 2391 N N . GLU A 1 299 ? -2.044 -0.984 4.356 1.00 57.16 299 GLU A N 1
ATOM 2392 C CA . GLU A 1 299 ? -2.414 -2.407 4.365 1.00 57.16 299 GLU A CA 1
ATOM 2393 C C . GLU A 1 299 ? -1.647 -3.177 5.450 1.00 57.16 299 GLU A C 1
ATOM 2395 O O . GLU A 1 299 ? -1.052 -4.233 5.219 1.00 57.16 299 GLU A O 1
ATOM 2400 N N . ILE A 1 300 ? -1.663 -2.646 6.674 1.00 57.12 300 ILE A N 1
ATOM 2401 C CA . ILE A 1 300 ? -0.923 -3.188 7.828 1.00 57.12 300 ILE A CA 1
ATOM 2402 C C . ILE A 1 300 ? -1.279 -4.667 8.097 1.00 57.12 300 ILE A C 1
ATOM 2404 O O . ILE A 1 300 ? -0.429 -5.454 8.525 1.00 57.12 300 ILE A O 1
ATOM 2408 N N . GLY A 1 301 ? -2.511 -5.081 7.774 1.00 54.59 301 GLY A N 1
ATOM 2409 C CA . GLY A 1 301 ? -2.966 -6.471 7.879 1.00 54.59 301 GLY A CA 1
ATOM 2410 C C . GLY A 1 301 ? -2.225 -7.462 6.966 1.00 54.59 301 GLY A C 1
ATOM 2411 O O . GLY A 1 301 ? -2.184 -8.652 7.270 1.00 54.59 301 GLY A O 1
ATOM 2412 N N . LEU A 1 302 ? -1.587 -6.999 5.883 1.00 64.56 302 LEU A N 1
ATOM 2413 C CA . LEU A 1 302 ? -0.846 -7.851 4.944 1.00 64.56 302 LEU A CA 1
ATOM 2414 C C . LEU A 1 302 ? 0.627 -8.043 5.320 1.00 64.56 302 LEU A C 1
ATOM 2416 O O . LEU A 1 302 ? 1.287 -8.910 4.751 1.00 64.56 302 LEU A O 1
ATOM 2420 N N . TYR A 1 303 ? 1.156 -7.300 6.299 1.00 67.62 303 TYR A N 1
ATOM 2421 C CA . TYR A 1 303 ? 2.594 -7.285 6.613 1.00 67.62 303 TYR A CA 1
ATOM 2422 C C . TYR A 1 303 ? 3.166 -8.668 6.890 1.00 67.62 303 TYR A C 1
ATOM 2424 O O . TYR A 1 303 ? 4.267 -9.014 6.457 1.00 67.62 303 TYR A O 1
ATOM 2432 N N . ARG A 1 304 ? 2.406 -9.488 7.611 1.00 60.47 304 ARG A N 1
ATOM 2433 C CA . ARG A 1 304 ? 2.833 -10.834 7.971 1.00 60.47 304 ARG A CA 1
ATOM 2434 C C . ARG A 1 304 ? 2.885 -11.762 6.765 1.00 60.47 304 ARG A C 1
ATOM 2436 O O . ARG A 1 304 ? 3.863 -12.493 6.593 1.00 60.47 304 ARG A O 1
ATOM 2443 N N . GLU A 1 305 ? 1.843 -11.740 5.942 1.00 71.12 305 GLU A N 1
ATOM 2444 C CA . GLU A 1 305 ? 1.811 -12.544 4.727 1.00 71.12 305 GLU A CA 1
ATOM 2445 C C . GLU A 1 305 ? 2.909 -12.078 3.768 1.00 71.12 305 GLU A C 1
ATOM 2447 O O . GLU A 1 305 ? 3.706 -12.898 3.323 1.00 71.12 305 GLU A O 1
ATOM 2452 N N . ASN A 1 306 ? 3.055 -10.769 3.561 1.00 77.75 306 ASN A N 1
ATOM 2453 C CA . ASN A 1 306 ? 4.118 -10.172 2.755 1.00 77.75 306 ASN A CA 1
ATOM 2454 C C . ASN A 1 306 ? 5.507 -10.576 3.247 1.00 77.75 306 ASN A C 1
ATOM 2456 O O . ASN A 1 306 ? 6.368 -10.948 2.451 1.00 77.75 306 ASN A O 1
ATOM 2460 N N . ARG A 1 307 ? 5.732 -10.594 4.562 1.00 72.81 307 ARG A N 1
ATOM 2461 C CA . ARG A 1 307 ? 6.965 -11.112 5.163 1.00 72.81 307 ARG A CA 1
ATOM 2462 C C . ARG A 1 307 ? 7.234 -12.569 4.766 1.00 72.81 307 ARG A C 1
ATOM 2464 O O . ARG A 1 307 ? 8.322 -12.886 4.285 1.00 72.81 307 ARG A O 1
ATOM 2471 N N . LEU A 1 308 ? 6.244 -13.450 4.909 1.00 71.81 308 LEU A N 1
ATOM 2472 C CA . LEU A 1 308 ? 6.366 -14.859 4.522 1.00 71.81 308 LEU A CA 1
ATOM 2473 C C . LEU A 1 308 ? 6.605 -15.023 3.014 1.00 71.81 308 LEU A C 1
ATOM 2475 O O . LEU A 1 308 ? 7.487 -15.781 2.602 1.00 71.81 308 LEU A O 1
ATOM 2479 N N . LEU A 1 309 ? 5.856 -14.285 2.199 1.00 80.25 309 LEU A N 1
ATOM 2480 C CA . LEU A 1 309 ? 5.964 -14.309 0.748 1.00 80.25 309 LEU A CA 1
ATOM 2481 C C . LEU A 1 309 ? 7.323 -13.784 0.271 1.00 80.25 309 LEU A C 1
ATOM 2483 O O . LEU A 1 309 ? 7.906 -14.390 -0.624 1.00 80.25 309 LEU A O 1
ATOM 2487 N N . ARG A 1 310 ? 7.883 -12.732 0.886 1.00 86.38 310 ARG A N 1
ATOM 2488 C CA . ARG A 1 310 ? 9.233 -12.216 0.583 1.00 86.38 310 ARG A CA 1
ATOM 2489 C C . ARG A 1 310 ? 10.303 -13.256 0.883 1.00 86.38 310 ARG A C 1
ATOM 2491 O O . ARG A 1 310 ? 11.113 -13.569 0.006 1.00 86.38 310 ARG A O 1
ATOM 2498 N N . LYS A 1 311 ? 10.261 -13.864 2.071 1.00 76.94 311 LYS A N 1
ATOM 2499 C CA . LYS A 1 311 ? 11.181 -14.947 2.442 1.00 76.94 311 LYS A CA 1
ATOM 2500 C C . LYS A 1 311 ? 11.136 -16.093 1.430 1.00 76.94 311 LYS A C 1
ATOM 2502 O O . LYS A 1 311 ? 12.186 -16.569 0.983 1.00 76.94 311 LYS A O 1
ATOM 2507 N N . GLU A 1 312 ? 9.936 -16.514 1.034 1.00 81.00 312 GLU A N 1
ATOM 2508 C CA . GLU A 1 312 ? 9.788 -17.591 0.059 1.00 81.00 312 GLU A CA 1
ATOM 2509 C C . GLU A 1 312 ? 10.131 -17.197 -1.363 1.00 81.00 312 GLU A C 1
ATOM 2511 O O . GLU A 1 312 ? 10.709 -18.004 -2.089 1.00 81.00 312 GLU A O 1
ATOM 2516 N N . PHE A 1 313 ? 9.894 -15.954 -1.750 1.00 90.88 313 PHE A N 1
ATOM 2517 C CA . PHE A 1 313 ? 10.284 -15.444 -3.049 1.00 90.88 313 PHE A CA 1
ATOM 2518 C C . PHE A 1 313 ? 11.799 -15.535 -3.267 1.00 90.88 313 PHE A C 1
ATOM 2520 O O . PHE A 1 313 ? 12.236 -16.036 -4.306 1.00 90.88 313 PHE A O 1
ATOM 2527 N N . VAL A 1 314 ? 12.620 -15.176 -2.269 1.00 85.81 314 VAL A N 1
ATOM 2528 C CA . VAL A 1 314 ? 14.086 -15.343 -2.361 1.00 85.81 314 VAL A CA 1
ATOM 2529 C C . VAL A 1 314 ? 14.459 -16.817 -2.540 1.00 85.81 314 VAL A C 1
ATOM 2531 O O . VAL A 1 314 ? 15.345 -17.146 -3.339 1.00 85.81 314 VAL A O 1
ATOM 2534 N N . ARG A 1 315 ? 13.782 -17.733 -1.831 1.00 83.62 315 ARG A N 1
ATOM 2535 C CA . ARG A 1 315 ? 14.005 -19.179 -1.984 1.00 83.62 315 ARG A CA 1
ATOM 2536 C C . ARG A 1 315 ? 13.624 -19.653 -3.389 1.00 83.62 315 ARG A C 1
ATOM 2538 O O . ARG A 1 315 ? 14.418 -20.369 -4.004 1.00 83.62 315 ARG A O 1
ATOM 2545 N N . LEU A 1 316 ? 12.454 -19.261 -3.889 1.00 90.44 316 LEU A N 1
ATOM 2546 C CA . LEU A 1 316 ? 11.936 -19.610 -5.215 1.00 90.44 316 LEU A CA 1
ATOM 2547 C C . LEU A 1 316 ? 12.861 -19.088 -6.323 1.00 90.44 316 LEU A C 1
ATOM 2549 O O . LEU A 1 316 ? 13.230 -19.839 -7.227 1.00 90.44 316 LEU A O 1
ATOM 2553 N N . LEU A 1 317 ? 13.333 -17.845 -6.219 1.00 92.62 317 LEU A N 1
ATOM 2554 C CA . LEU A 1 317 ? 14.299 -17.278 -7.158 1.00 92.62 317 LEU A CA 1
ATOM 2555 C C . LEU A 1 317 ? 15.625 -18.042 -7.133 1.00 92.62 317 LEU A C 1
ATOM 2557 O O . LEU A 1 317 ? 16.100 -18.486 -8.178 1.00 92.62 317 LEU A O 1
ATOM 2561 N N . ALA A 1 318 ? 16.188 -18.297 -5.952 1.00 85.19 318 ALA A N 1
ATOM 2562 C CA . ALA A 1 318 ? 17.440 -19.042 -5.816 1.00 85.19 318 ALA A CA 1
ATOM 2563 C C . ALA A 1 318 ? 17.353 -20.494 -6.336 1.00 85.19 318 ALA A C 1
ATOM 2565 O O . ALA A 1 318 ? 18.364 -21.069 -6.743 1.00 85.19 318 ALA A O 1
ATOM 2566 N N . GLN A 1 319 ? 16.168 -21.111 -6.334 1.00 89.25 319 GLN A N 1
ATOM 2567 C CA . GLN A 1 319 ? 15.954 -22.473 -6.841 1.00 89.25 319 GLN A CA 1
ATOM 2568 C C . GLN A 1 319 ? 16.042 -22.601 -8.355 1.00 89.25 319 GLN A C 1
ATOM 2570 O O . GLN A 1 319 ? 16.318 -23.691 -8.850 1.00 89.25 319 GLN A O 1
ATOM 2575 N N . ASN A 1 320 ? 15.891 -21.496 -9.080 1.00 95.94 320 ASN A N 1
ATOM 2576 C CA . ASN A 1 320 ? 16.087 -21.468 -10.524 1.00 95.94 320 ASN A CA 1
ATOM 2577 C C . ASN A 1 320 ? 17.569 -21.611 -10.933 1.00 95.94 320 ASN A C 1
ATOM 2579 O O . ASN A 1 320 ? 17.884 -21.657 -12.124 1.00 95.94 320 ASN A O 1
ATOM 2583 N N . PHE A 1 321 ? 18.485 -21.697 -9.963 1.00 90.31 321 PHE A N 1
ATOM 2584 C CA . PHE A 1 321 ? 19.921 -21.854 -10.169 1.00 90.31 321 PHE A CA 1
ATOM 2585 C C . PHE A 1 321 ? 20.450 -23.120 -9.459 1.00 90.31 321 PHE A C 1
ATOM 2587 O O . PHE A 1 321 ? 19.940 -23.497 -8.393 1.00 90.31 321 PHE A O 1
ATOM 2594 N N . PRO A 1 322 ? 21.494 -23.791 -9.997 1.00 86.69 322 PRO A N 1
ATOM 2595 C CA . PRO A 1 322 ? 22.056 -25.004 -9.397 1.00 86.69 322 PRO A CA 1
ATOM 2596 C C . PRO A 1 322 ? 22.455 -24.824 -7.923 1.00 86.69 322 PRO A C 1
ATOM 2598 O O . PRO A 1 322 ? 22.921 -23.754 -7.523 1.00 86.69 322 PRO A O 1
ATOM 2601 N N . LYS A 1 323 ? 22.304 -25.889 -7.116 1.00 70.50 323 LYS A N 1
ATOM 2602 C CA . LYS A 1 323 ? 22.350 -25.869 -5.634 1.00 70.50 323 LYS A CA 1
ATOM 2603 C C . LYS A 1 323 ? 23.647 -25.331 -5.002 1.00 70.50 323 LYS A C 1
ATOM 2605 O O . LYS A 1 323 ? 23.615 -24.964 -3.835 1.00 70.50 323 LYS A O 1
ATOM 2610 N N . HIS A 1 324 ? 24.724 -25.182 -5.766 1.00 81.69 324 HIS A N 1
ATOM 2611 C CA . HIS A 1 324 ? 26.008 -24.620 -5.321 1.00 81.69 324 HIS A CA 1
ATOM 2612 C C . HIS A 1 324 ? 26.640 -23.707 -6.388 1.00 81.69 324 HIS A C 1
ATOM 2614 O O . HIS A 1 324 ? 27.857 -23.623 -6.501 1.00 81.69 324 HIS A O 1
ATOM 2620 N N . SER A 1 325 ? 25.816 -23.091 -7.240 1.00 86.81 325 SER A N 1
ATOM 2621 C CA . SER A 1 325 ? 26.301 -22.166 -8.272 1.00 86.81 325 SER A CA 1
ATOM 2622 C C . SER A 1 325 ? 26.589 -20.781 -7.699 1.00 86.81 325 SER A C 1
ATOM 2624 O O . SER A 1 325 ? 25.875 -20.313 -6.809 1.00 86.81 325 SER A O 1
ATOM 2626 N N . ARG A 1 326 ? 27.584 -20.097 -8.274 1.00 90.06 326 ARG A N 1
ATOM 2627 C CA . ARG A 1 326 ? 27.898 -18.706 -7.931 1.00 90.06 326 ARG A CA 1
ATOM 2628 C C . ARG A 1 326 ? 26.705 -17.789 -8.196 1.00 90.06 326 ARG A C 1
ATOM 2630 O O . ARG A 1 326 ? 26.411 -16.915 -7.395 1.00 90.06 326 ARG A O 1
ATOM 2637 N N . GLU A 1 327 ? 25.948 -18.034 -9.261 1.00 89.50 327 GLU A N 1
ATOM 2638 C CA . GLU A 1 327 ? 24.732 -17.286 -9.589 1.00 89.50 327 GLU A CA 1
ATOM 2639 C C . GLU A 1 327 ? 23.670 -17.393 -8.493 1.00 89.50 327 GLU A C 1
ATOM 2641 O O . GLU A 1 327 ? 23.047 -16.391 -8.149 1.00 89.50 327 GLU A O 1
ATOM 2646 N N . ARG A 1 328 ? 23.492 -18.587 -7.909 1.00 86.88 328 ARG A N 1
ATOM 2647 C CA . ARG A 1 328 ? 22.571 -18.796 -6.785 1.00 86.88 328 ARG A CA 1
ATOM 2648 C C . ARG A 1 328 ? 22.986 -18.003 -5.550 1.00 86.88 328 ARG A C 1
ATOM 2650 O O . ARG A 1 328 ? 22.121 -17.537 -4.810 1.00 86.88 328 ARG A O 1
ATOM 2657 N N . GLU A 1 329 ? 24.285 -17.896 -5.295 1.00 81.75 329 GLU A N 1
ATOM 2658 C CA . GLU A 1 329 ? 24.813 -17.069 -4.209 1.00 81.75 329 GLU A CA 1
ATOM 2659 C C . GLU A 1 329 ? 24.577 -15.590 -4.500 1.00 81.75 329 GLU A C 1
ATOM 2661 O O . GLU A 1 329 ? 24.009 -14.904 -3.658 1.00 81.75 329 GLU A O 1
ATOM 2666 N N . LEU A 1 330 ? 24.912 -15.130 -5.708 1.00 88.44 330 LEU A N 1
ATOM 2667 C CA . LEU A 1 330 ? 24.776 -13.733 -6.115 1.00 88.44 330 LEU A CA 1
ATOM 2668 C C . LEU A 1 330 ? 23.334 -13.227 -6.035 1.00 88.44 330 LEU A C 1
ATOM 2670 O O . LEU A 1 330 ? 23.117 -12.145 -5.501 1.00 88.44 330 LEU A O 1
ATOM 2674 N N . VAL A 1 331 ? 22.339 -13.998 -6.495 1.00 88.12 331 VAL A N 1
ATOM 2675 C CA . VAL A 1 331 ? 20.934 -13.556 -6.390 1.00 88.12 331 VAL A CA 1
ATOM 2676 C C . VAL A 1 331 ? 20.478 -13.423 -4.939 1.00 88.12 331 VAL A C 1
ATOM 2678 O O . VAL A 1 331 ? 19.707 -12.523 -4.639 1.00 88.12 331 VAL A O 1
ATOM 2681 N N . ARG A 1 332 ? 20.964 -14.275 -4.024 1.00 82.12 332 ARG A N 1
ATOM 2682 C CA . ARG A 1 332 ? 20.673 -14.150 -2.583 1.00 82.12 332 ARG A CA 1
ATOM 2683 C C . ARG A 1 332 ? 21.420 -12.971 -1.973 1.00 82.12 332 ARG A C 1
ATOM 2685 O O . ARG A 1 332 ? 20.871 -12.278 -1.125 1.00 82.12 332 ARG A O 1
ATOM 2692 N N . GLU A 1 333 ? 22.649 -12.749 -2.421 1.00 82.00 333 GLU A N 1
ATOM 2693 C CA . GLU A 1 333 ? 23.477 -11.635 -1.985 1.00 82.00 333 GLU A CA 1
ATOM 2694 C C . GLU A 1 333 ? 22.857 -10.292 -2.364 1.00 82.00 333 GLU A C 1
ATOM 2696 O O . GLU A 1 333 ? 22.884 -9.376 -1.556 1.00 82.00 333 GLU A O 1
ATOM 2701 N N . CYS A 1 334 ? 22.193 -10.176 -3.518 1.00 88.88 334 CYS A N 1
ATOM 2702 C CA . CYS A 1 334 ? 21.476 -8.953 -3.881 1.00 88.88 334 CYS A CA 1
ATOM 2703 C C . CYS A 1 334 ? 20.437 -8.515 -2.839 1.00 88.88 334 CYS A C 1
ATOM 2705 O O . CYS A 1 334 ? 20.302 -7.317 -2.609 1.00 88.88 334 CYS A O 1
ATOM 2707 N N . PHE A 1 335 ? 19.724 -9.457 -2.209 1.00 83.69 335 PHE A N 1
ATOM 2708 C CA . PHE A 1 335 ? 18.744 -9.134 -1.164 1.00 83.69 335 PHE A CA 1
ATOM 2709 C C . PHE A 1 335 ? 19.403 -8.741 0.161 1.00 83.69 335 PHE A C 1
ATOM 2711 O O . PHE A 1 335 ? 18.850 -7.911 0.868 1.00 83.69 335 PHE A O 1
ATOM 2718 N N . ARG A 1 336 ? 20.591 -9.281 0.463 1.00 75.31 336 ARG A N 1
ATOM 2719 C CA . ARG A 1 336 ? 21.396 -8.901 1.642 1.00 75.31 336 ARG A CA 1
ATOM 2720 C C . ARG A 1 336 ? 22.133 -7.581 1.469 1.00 75.31 336 ARG A C 1
ATOM 2722 O O . ARG A 1 336 ? 22.471 -6.910 2.429 1.00 75.31 336 ARG A O 1
ATOM 2729 N N . TYR A 1 337 ? 22.443 -7.235 0.225 1.00 81.38 337 TYR A N 1
ATOM 2730 C CA . TYR A 1 337 ? 23.238 -6.060 -0.105 1.00 81.38 337 TYR A CA 1
ATOM 2731 C C . TYR A 1 337 ? 22.391 -4.777 -0.185 1.00 81.38 337 TYR A C 1
ATOM 2733 O O . TYR A 1 337 ? 22.924 -3.702 -0.465 1.00 81.38 337 TYR A O 1
ATOM 2741 N N . LYS A 1 338 ? 21.065 -4.864 -0.002 1.00 84.38 338 LYS A N 1
ATOM 2742 C CA . LYS A 1 338 ? 20.150 -3.729 -0.180 1.00 84.38 338 LYS A CA 1
ATOM 2743 C C . LYS A 1 338 ? 20.584 -2.534 0.665 1.00 84.38 338 LYS A C 1
ATOM 2745 O O . LYS A 1 338 ? 20.847 -2.645 1.855 1.00 84.38 338 LYS A O 1
ATOM 2750 N N . THR A 1 339 ? 20.668 -1.369 0.029 1.00 82.06 339 THR A N 1
ATOM 2751 C CA . THR A 1 339 ? 21.149 -0.138 0.662 1.00 82.06 339 THR A CA 1
ATOM 2752 C C . THR A 1 339 ? 20.349 1.068 0.189 1.00 82.06 339 THR A C 1
ATOM 2754 O O . THR A 1 339 ? 20.031 1.196 -0.997 1.00 82.06 339 THR A O 1
ATOM 2757 N N . PHE A 1 340 ? 20.061 1.986 1.116 1.00 83.25 340 PHE A N 1
ATOM 2758 C CA . PHE A 1 340 ? 19.381 3.240 0.800 1.00 83.25 340 PHE A CA 1
ATOM 2759 C C . PHE A 1 340 ? 20.150 4.061 -0.243 1.00 83.25 340 PHE A C 1
ATOM 2761 O O . PHE A 1 340 ? 19.536 4.699 -1.088 1.00 83.25 340 PHE A O 1
ATOM 2768 N N . ALA A 1 341 ? 21.484 3.993 -0.255 1.00 88.81 341 ALA A N 1
ATOM 2769 C CA . ALA A 1 341 ? 22.299 4.720 -1.226 1.00 88.81 341 ALA A CA 1
ATOM 2770 C C . ALA A 1 341 ? 21.944 4.392 -2.689 1.00 88.81 341 ALA A C 1
ATOM 2772 O O . ALA A 1 341 ? 22.037 5.260 -3.546 1.00 88.81 341 ALA A O 1
ATOM 2773 N N . LEU A 1 342 ? 21.517 3.161 -2.987 1.00 90.69 342 LEU A N 1
ATOM 2774 C CA . LEU A 1 342 ? 21.123 2.765 -4.342 1.00 90.69 342 LEU A CA 1
ATOM 2775 C C . LEU A 1 342 ? 19.616 2.924 -4.559 1.00 90.69 342 LEU A C 1
ATOM 2777 O O . LEU A 1 342 ? 19.189 3.527 -5.539 1.00 90.69 342 LEU A O 1
ATOM 2781 N N . ASN A 1 343 ? 18.800 2.453 -3.616 1.00 87.19 343 ASN A N 1
ATOM 2782 C CA . ASN A 1 343 ? 17.344 2.470 -3.775 1.00 87.19 343 ASN A CA 1
ATOM 2783 C C . ASN A 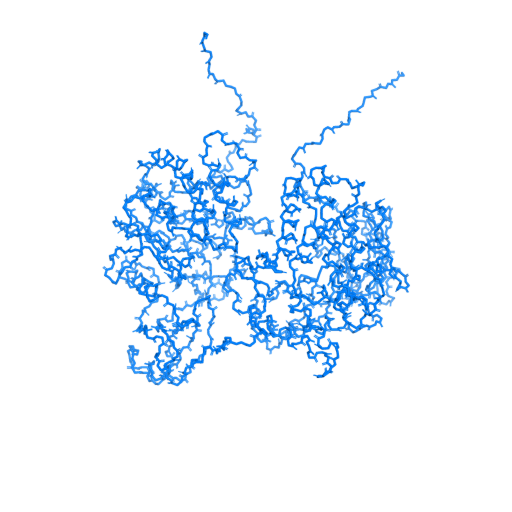1 343 ? 16.759 3.886 -3.634 1.00 87.19 343 ASN A C 1
ATOM 2785 O O . ASN A 1 343 ? 15.870 4.277 -4.390 1.00 87.19 343 ASN A O 1
ATOM 2789 N N . GLY A 1 344 ? 17.311 4.684 -2.719 1.00 86.25 344 GLY A N 1
ATOM 2790 C CA . GLY A 1 344 ? 17.007 6.105 -2.583 1.00 86.25 344 GLY A CA 1
ATOM 2791 C C . GLY A 1 344 ? 17.434 6.905 -3.813 1.00 86.25 344 GLY A C 1
ATOM 2792 O O . GLY A 1 344 ? 16.716 7.815 -4.212 1.00 86.25 344 GLY A O 1
ATOM 2793 N N . PHE A 1 345 ? 18.535 6.531 -4.477 1.00 91.56 345 PHE A N 1
ATOM 2794 C CA . PHE A 1 345 ? 18.942 7.175 -5.728 1.00 91.56 345 PHE A CA 1
ATOM 2795 C C . PHE A 1 345 ? 17.915 6.947 -6.840 1.00 91.56 345 PHE A C 1
ATOM 2797 O O . PHE A 1 345 ? 17.489 7.904 -7.486 1.00 91.56 345 PHE A O 1
ATOM 2804 N N . GLU A 1 346 ? 17.488 5.696 -7.042 1.00 87.62 346 GLU A N 1
ATOM 2805 C CA . GLU A 1 346 ? 16.476 5.376 -8.055 1.00 87.62 346 GLU A CA 1
ATOM 2806 C C . GLU A 1 346 ? 15.164 6.130 -7.783 1.00 87.62 346 GLU A C 1
ATOM 2808 O O . GLU A 1 346 ? 14.587 6.715 -8.701 1.00 87.62 346 GLU A O 1
ATOM 2813 N N . SER A 1 347 ? 14.738 6.197 -6.517 1.00 82.44 347 SER A N 1
ATOM 2814 C CA . SER A 1 347 ? 13.549 6.946 -6.091 1.00 82.44 347 SER A CA 1
ATOM 2815 C C . SER A 1 347 ? 13.674 8.450 -6.370 1.00 82.44 347 SER A C 1
ATOM 2817 O O . SER A 1 347 ? 12.811 9.050 -7.004 1.00 82.44 347 SER A O 1
ATOM 2819 N N . VAL A 1 348 ? 14.776 9.079 -5.955 1.00 83.38 348 VAL A N 1
ATOM 2820 C CA . VAL A 1 348 ? 14.921 10.541 -6.022 1.00 83.38 348 VAL A CA 1
ATOM 2821 C C . VAL A 1 348 ? 15.265 11.039 -7.430 1.00 83.38 348 VAL A C 1
ATOM 2823 O O . VAL A 1 348 ? 14.792 12.106 -7.822 1.00 83.38 348 VAL A O 1
ATOM 2826 N N . PHE A 1 349 ? 16.063 10.297 -8.206 1.00 85.38 349 PHE A N 1
ATOM 2827 C CA . PHE A 1 349 ? 16.611 10.786 -9.479 1.00 85.38 349 PHE A CA 1
ATOM 2828 C C . PHE A 1 349 ? 16.106 10.050 -10.722 1.00 85.38 349 PHE A C 1
ATOM 2830 O O . PHE A 1 349 ? 15.914 10.697 -11.755 1.00 85.38 349 PHE A O 1
ATOM 2837 N N . ALA A 1 350 ? 15.926 8.728 -10.655 1.00 81.94 350 ALA A N 1
ATOM 2838 C CA . ALA A 1 350 ? 15.805 7.899 -11.858 1.00 81.94 350 ALA A CA 1
ATOM 2839 C C . ALA A 1 350 ? 14.368 7.544 -12.260 1.00 81.94 350 ALA A C 1
ATOM 2841 O O . ALA A 1 350 ? 14.153 7.178 -13.416 1.00 81.94 350 ALA A O 1
ATOM 2842 N N . THR A 1 351 ? 13.412 7.627 -11.331 1.00 71.44 351 THR A N 1
ATOM 2843 C CA . THR A 1 351 ? 12.037 7.133 -11.529 1.00 71.44 351 THR A CA 1
ATOM 2844 C C . THR A 1 351 ? 11.009 8.233 -11.779 1.00 71.44 351 THR A C 1
ATOM 2846 O O . THR A 1 351 ? 10.134 8.034 -12.613 1.00 71.44 351 THR A O 1
ATOM 2849 N N . CYS A 1 352 ? 11.123 9.393 -11.124 1.00 66.25 352 CYS A N 1
ATOM 2850 C CA . CYS A 1 352 ? 10.135 10.473 -11.225 1.00 66.25 352 CYS A CA 1
ATOM 2851 C C . CYS A 1 352 ? 10.776 11.868 -11.299 1.00 66.25 352 CYS A C 1
ATOM 2853 O O . CYS A 1 352 ? 11.884 12.099 -10.812 1.00 66.25 352 CYS A O 1
ATOM 2855 N N . THR A 1 353 ? 10.037 12.823 -11.870 1.00 66.06 353 THR A N 1
ATOM 2856 C CA . THR A 1 353 ? 10.286 14.264 -11.713 1.00 66.06 353 THR A CA 1
ATOM 2857 C C . THR A 1 353 ? 9.431 14.808 -10.574 1.00 66.06 353 THR A C 1
ATOM 2859 O O . THR A 1 353 ? 8.255 14.465 -10.466 1.00 66.06 353 THR A O 1
ATOM 2862 N N . TRP A 1 354 ? 9.998 15.676 -9.744 1.00 66.88 354 TRP A N 1
ATOM 2863 C CA . TRP A 1 354 ? 9.343 16.185 -8.540 1.00 66.88 354 TRP A CA 1
ATOM 2864 C C . TRP A 1 354 ? 8.972 17.662 -8.700 1.00 66.88 354 TRP A C 1
ATOM 2866 O O . TRP A 1 354 ? 9.643 18.400 -9.414 1.00 66.88 354 TRP A O 1
ATOM 2876 N N . ALA A 1 355 ? 7.933 18.124 -7.999 1.00 67.81 355 ALA A N 1
ATOM 2877 C CA . ALA A 1 355 ? 7.660 19.559 -7.900 1.00 67.81 355 ALA A CA 1
ATOM 2878 C C . ALA A 1 355 ? 8.811 20.277 -7.171 1.00 67.81 355 ALA A C 1
ATOM 2880 O O . ALA A 1 355 ? 9.339 19.742 -6.196 1.00 67.81 355 ALA A O 1
ATOM 2881 N N . GLU A 1 356 ? 9.146 21.507 -7.575 1.00 66.81 356 GLU A N 1
ATOM 2882 C CA . GLU A 1 356 ? 10.378 22.215 -7.166 1.00 66.81 356 GLU A CA 1
ATOM 2883 C C . GLU A 1 356 ? 10.668 22.162 -5.652 1.00 66.81 356 GLU A C 1
ATOM 2885 O O . GLU A 1 356 ? 11.768 21.809 -5.220 1.00 66.81 356 GLU A O 1
ATOM 2890 N N . LYS A 1 357 ? 9.661 22.455 -4.812 1.00 66.62 357 LYS A N 1
ATOM 2891 C CA . LYS A 1 357 ? 9.811 22.444 -3.343 1.00 66.62 357 LYS A CA 1
ATOM 2892 C C . LYS A 1 357 ? 10.049 21.042 -2.775 1.00 66.62 357 LYS A C 1
ATOM 2894 O O . LYS A 1 357 ? 10.763 20.899 -1.781 1.00 66.62 357 LYS A O 1
ATOM 2899 N N . LEU A 1 358 ? 9.426 20.028 -3.369 1.00 68.50 358 LEU A N 1
ATOM 2900 C CA . LEU A 1 358 ? 9.538 18.635 -2.945 1.00 68.50 358 LEU A CA 1
ATOM 2901 C C . LEU A 1 358 ? 10.871 18.033 -3.407 1.00 68.50 358 LEU A C 1
ATOM 2903 O O . LEU A 1 358 ? 11.531 17.354 -2.624 1.00 68.50 358 LEU A O 1
ATOM 2907 N N . GLU A 1 359 ? 11.307 18.361 -4.625 1.00 79.69 359 GLU A N 1
ATOM 2908 C CA . GLU A 1 359 ? 12.570 17.896 -5.201 1.00 79.69 359 GLU A CA 1
ATOM 2909 C C . GLU A 1 359 ? 13.758 18.256 -4.313 1.00 79.69 359 GLU A C 1
ATOM 2911 O O . GLU A 1 359 ? 14.532 17.389 -3.910 1.00 79.69 359 GLU A O 1
ATOM 2916 N N . LYS A 1 360 ? 13.864 19.532 -3.927 1.00 81.94 360 LYS A N 1
ATOM 2917 C CA . LYS A 1 360 ? 14.942 20.009 -3.056 1.00 81.94 360 LYS A CA 1
ATOM 2918 C C . LYS A 1 360 ? 15.006 19.248 -1.739 1.00 81.94 360 LYS A C 1
ATOM 2920 O O . LYS A 1 360 ? 16.093 18.921 -1.269 1.00 81.94 360 LYS A O 1
ATOM 2925 N N . MET A 1 361 ? 13.852 18.993 -1.126 1.00 79.75 361 MET A N 1
ATOM 2926 C CA . MET A 1 361 ? 13.772 18.276 0.143 1.00 79.75 361 MET A CA 1
ATOM 2927 C C . MET A 1 361 ? 14.286 16.843 -0.003 1.00 79.75 361 MET A C 1
ATOM 2929 O O . MET A 1 361 ? 15.092 16.412 0.817 1.00 79.75 361 MET A O 1
ATOM 2933 N N . LEU A 1 362 ? 13.864 16.142 -1.056 1.00 80.94 362 LEU A N 1
ATOM 2934 C CA . LEU A 1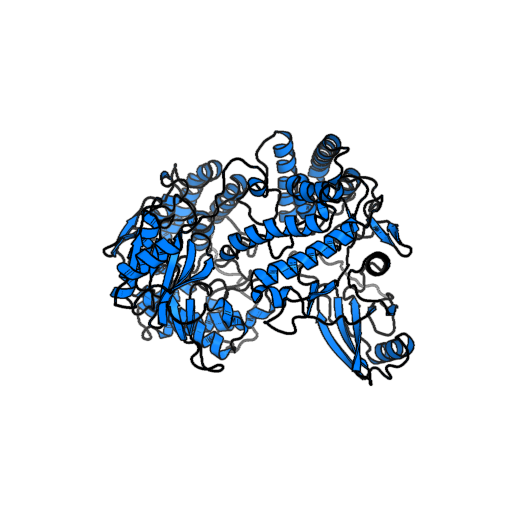 362 ? 14.258 14.760 -1.326 1.00 80.94 362 LEU A CA 1
ATOM 2935 C C . LEU A 1 362 ? 15.741 14.643 -1.701 1.00 80.94 362 LEU A C 1
ATOM 2937 O O . LEU A 1 362 ? 16.444 13.786 -1.174 1.00 80.94 362 LEU A O 1
ATOM 2941 N N . VAL A 1 363 ? 16.249 15.543 -2.548 1.00 88.62 363 VAL A N 1
ATOM 2942 C CA . VAL A 1 363 ? 17.669 15.588 -2.936 1.00 88.62 363 VAL A CA 1
ATOM 2943 C C . VAL A 1 363 ? 18.563 15.901 -1.734 1.00 88.62 363 VAL A C 1
ATOM 2945 O O . VAL A 1 363 ? 19.623 15.292 -1.571 1.00 88.62 363 VAL A O 1
ATOM 2948 N N . LYS A 1 364 ? 18.134 16.821 -0.861 1.00 88.00 364 LYS A N 1
ATOM 2949 C CA . LYS A 1 364 ? 18.841 17.131 0.385 1.00 88.00 364 LYS A CA 1
ATOM 2950 C C . LYS A 1 364 ? 18.824 15.953 1.361 1.00 88.00 364 LYS A C 1
ATOM 2952 O O . LYS A 1 364 ? 19.864 15.655 1.941 1.00 88.00 364 LYS A O 1
ATOM 2957 N N . ASP A 1 365 ? 17.680 15.290 1.537 1.00 85.06 365 ASP A N 1
ATOM 2958 C CA . ASP A 1 365 ? 17.578 14.099 2.386 1.00 85.06 365 ASP A CA 1
ATOM 2959 C C . ASP A 1 365 ? 18.500 12.990 1.872 1.00 85.06 365 ASP A C 1
ATOM 2961 O O . ASP A 1 365 ? 19.306 12.472 2.635 1.00 85.06 365 ASP A O 1
ATOM 2965 N N . TYR A 1 366 ? 18.501 12.725 0.564 1.00 90.38 366 TYR A N 1
ATOM 2966 C CA . TYR A 1 366 ? 19.404 11.749 -0.043 1.00 90.38 366 TYR A CA 1
ATOM 2967 C C . TYR A 1 366 ? 20.889 12.050 0.228 1.00 90.38 366 TYR A C 1
ATOM 2969 O O . TYR A 1 366 ? 21.631 11.148 0.616 1.00 90.38 366 TYR A O 1
ATOM 2977 N N . LEU A 1 367 ? 21.327 13.310 0.088 1.00 93.62 367 LEU A N 1
ATOM 2978 C CA . LEU A 1 367 ? 22.702 13.711 0.418 1.00 93.62 367 LEU A CA 1
ATOM 2979 C C . LEU A 1 367 ? 23.048 13.423 1.886 1.00 93.62 367 LEU A C 1
ATOM 2981 O O . LEU A 1 367 ? 24.108 12.869 2.174 1.00 93.62 367 LEU A O 1
ATOM 2985 N N . GLU A 1 368 ? 22.165 13.794 2.809 1.00 87.94 368 GLU A N 1
ATOM 2986 C CA . GLU A 1 368 ? 22.384 13.588 4.242 1.00 87.94 368 GLU A CA 1
ATOM 2987 C C . GLU A 1 368 ? 22.423 12.094 4.591 1.00 87.94 368 GLU A C 1
ATOM 2989 O O . GLU A 1 368 ? 23.300 11.674 5.337 1.00 87.94 368 GLU A O 1
ATOM 2994 N N . GLN A 1 369 ? 21.581 11.262 3.972 1.00 85.62 369 GLN A N 1
ATOM 2995 C CA . GLN A 1 369 ? 21.632 9.808 4.155 1.00 85.62 369 GLN A CA 1
ATOM 2996 C C . GLN A 1 369 ? 22.947 9.192 3.656 1.00 85.62 369 GLN A C 1
ATOM 2998 O O . GLN A 1 369 ? 23.468 8.267 4.283 1.00 85.62 369 GLN A O 1
ATOM 3003 N N . LEU A 1 370 ? 23.523 9.699 2.559 1.00 88.44 370 LEU A N 1
ATOM 3004 C CA . LEU A 1 370 ? 24.852 9.265 2.115 1.00 88.44 370 LEU A CA 1
ATOM 3005 C C . LEU A 1 370 ? 25.949 9.665 3.114 1.00 88.44 370 LEU A C 1
ATOM 3007 O O . LEU A 1 370 ? 26.852 8.872 3.387 1.00 88.44 370 LEU A O 1
ATOM 3011 N N . GLN A 1 371 ? 25.861 10.867 3.687 1.00 88.75 371 GLN A N 1
ATOM 3012 C CA . GLN A 1 371 ? 26.798 11.347 4.708 1.00 88.75 371 GLN A CA 1
ATOM 3013 C C . GLN A 1 371 ? 26.667 10.563 6.019 1.00 88.75 371 GLN A C 1
ATOM 3015 O O . GLN A 1 371 ? 27.679 10.209 6.627 1.00 88.75 371 GLN A O 1
ATOM 3020 N N . ASP A 1 372 ? 25.442 10.238 6.426 1.00 82.19 372 ASP A N 1
ATOM 3021 C CA . ASP A 1 372 ? 25.155 9.396 7.585 1.00 82.19 372 ASP A CA 1
ATOM 3022 C C . ASP A 1 372 ? 25.734 7.993 7.377 1.00 82.19 372 ASP A C 1
ATOM 3024 O O . ASP A 1 372 ? 26.457 7.491 8.240 1.00 82.19 372 ASP A O 1
ATOM 3028 N N . LEU A 1 373 ? 25.522 7.403 6.194 1.00 79.12 373 LEU A N 1
ATOM 3029 C CA . LEU A 1 373 ? 26.100 6.113 5.821 1.00 79.12 373 LEU A CA 1
ATOM 3030 C C . LEU A 1 373 ? 27.636 6.136 5.857 1.00 79.12 373 LEU A C 1
ATOM 3032 O O . LEU A 1 373 ? 28.254 5.195 6.355 1.00 79.12 373 LEU A O 1
ATOM 3036 N N . ARG A 1 374 ? 28.265 7.209 5.361 1.00 83.12 374 ARG A N 1
ATOM 3037 C CA . ARG A 1 374 ? 29.724 7.414 5.413 1.00 83.12 374 ARG A CA 1
ATOM 3038 C C . ARG A 1 374 ? 30.245 7.458 6.850 1.00 83.12 374 ARG A C 1
ATOM 3040 O O . ARG A 1 374 ? 31.323 6.941 7.126 1.00 83.12 374 ARG A O 1
ATOM 3047 N N . GLU A 1 375 ? 29.502 8.089 7.749 1.00 81.62 375 GLU A N 1
ATOM 3048 C CA . GLU A 1 375 ? 29.883 8.278 9.151 1.00 81.62 375 GLU A CA 1
ATOM 3049 C C . GLU A 1 375 ? 29.483 7.103 10.055 1.00 81.62 375 GLU A C 1
ATOM 3051 O O . GLU A 1 375 ? 29.742 7.138 11.257 1.00 81.62 375 GLU A O 1
ATOM 3056 N N . GLY A 1 376 ? 28.863 6.058 9.494 1.00 72.12 376 GLY A N 1
ATOM 3057 C CA . GLY A 1 376 ? 28.355 4.917 10.254 1.00 72.12 376 GLY A CA 1
ATOM 3058 C C . GLY A 1 376 ? 27.147 5.259 11.132 1.00 72.12 376 GLY A C 1
ATOM 3059 O O . GLY A 1 376 ? 26.845 4.525 12.073 1.00 72.12 376 GLY A O 1
ATOM 3060 N N . ARG A 1 377 ? 26.462 6.375 10.851 1.00 72.12 377 ARG A N 1
ATOM 3061 C CA . ARG A 1 377 ? 25.198 6.750 11.493 1.00 72.12 377 ARG A CA 1
ATOM 3062 C C . ARG A 1 377 ? 24.047 5.940 10.886 1.00 72.12 377 ARG A C 1
ATOM 3064 O O . ARG A 1 377 ? 24.141 5.418 9.774 1.00 72.12 377 ARG A O 1
ATOM 3071 N N . LYS A 1 378 ? 22.956 5.799 11.643 1.00 66.94 378 LYS A N 1
ATOM 3072 C CA . LYS A 1 378 ? 21.767 5.060 11.199 1.00 66.94 378 LYS A CA 1
ATOM 3073 C C . LYS A 1 378 ? 21.146 5.778 9.996 1.00 66.94 378 LYS A C 1
ATOM 3075 O O . LYS A 1 378 ? 20.705 6.912 10.142 1.00 66.94 378 LYS A O 1
ATOM 3080 N N . SER A 1 379 ? 21.111 5.109 8.847 1.00 65.56 379 SER A N 1
ATOM 3081 C CA . SER A 1 379 ? 20.438 5.597 7.638 1.00 65.56 379 SER A CA 1
ATOM 3082 C C . SER A 1 379 ? 19.019 5.035 7.530 1.00 65.56 379 SER A C 1
ATOM 3084 O O . SER A 1 379 ? 18.630 4.133 8.281 1.00 65.56 379 SER A O 1
ATOM 3086 N N . LEU A 1 380 ? 18.228 5.602 6.620 1.00 65.50 380 LEU A N 1
ATOM 3087 C CA . LEU A 1 380 ? 16.912 5.085 6.257 1.00 65.50 380 LEU A CA 1
ATOM 3088 C C . LEU A 1 380 ? 16.996 3.622 5.792 1.00 65.50 380 LEU A C 1
ATOM 3090 O O . LEU A 1 380 ? 18.025 3.204 5.248 1.00 65.50 380 LEU A O 1
ATOM 3094 N N . PRO A 1 381 ? 15.918 2.836 5.983 1.00 65.25 381 PRO A N 1
ATOM 3095 C CA . PRO A 1 381 ? 15.876 1.477 5.476 1.00 65.25 381 PRO A CA 1
ATOM 3096 C C . PRO A 1 381 ? 16.135 1.469 3.968 1.00 65.25 381 PRO A C 1
ATOM 3098 O O . PRO A 1 381 ? 15.728 2.386 3.251 1.00 65.25 381 PRO A O 1
ATOM 3101 N N . PRO A 1 382 ? 16.759 0.408 3.442 1.00 62.84 382 PRO A N 1
ATOM 3102 C CA . PRO A 1 382 ? 17.069 0.303 2.023 1.00 62.84 382 PRO A CA 1
ATOM 3103 C C . PRO A 1 382 ? 15.831 0.095 1.142 1.00 62.84 382 PRO A C 1
ATOM 3105 O O . PRO A 1 382 ? 15.953 -0.187 -0.044 1.00 62.84 382 PRO A O 1
ATOM 3108 N N . TYR A 1 383 ? 14.634 0.172 1.709 1.00 62.75 383 TYR A N 1
ATOM 3109 C CA . TYR A 1 383 ? 13.415 -0.336 1.126 1.00 62.75 383 TYR A CA 1
ATOM 3110 C C . TYR A 1 383 ? 12.278 0.674 1.259 1.00 62.75 383 TYR A C 1
ATOM 3112 O O . TYR A 1 383 ? 12.071 1.239 2.327 1.00 62.75 383 TYR A O 1
ATOM 3120 N N . ASN A 1 384 ? 11.515 0.856 0.179 1.00 54.34 384 ASN A N 1
ATOM 3121 C CA . ASN A 1 384 ? 10.470 1.882 0.066 1.00 54.34 384 ASN A CA 1
ATOM 3122 C C . ASN A 1 384 ? 9.122 1.493 0.703 1.00 54.34 384 ASN A C 1
ATOM 3124 O O . ASN A 1 384 ? 8.146 2.211 0.518 1.00 54.34 384 ASN A O 1
ATOM 3128 N N . GLY A 1 385 ? 9.039 0.351 1.390 1.00 54.34 385 GLY A N 1
ATOM 3129 C CA . GLY A 1 385 ? 7.793 -0.113 2.002 1.00 54.34 385 GLY A CA 1
ATOM 3130 C C . GLY A 1 385 ? 7.588 0.409 3.423 1.00 54.34 385 GLY A C 1
ATOM 3131 O O . GLY A 1 385 ? 6.908 1.406 3.651 1.00 54.34 385 GLY A O 1
ATOM 3132 N N . ARG A 1 386 ? 8.205 -0.258 4.403 1.00 51.88 386 ARG A N 1
ATOM 3133 C CA . ARG A 1 386 ? 8.076 0.082 5.823 1.00 51.88 386 ARG A CA 1
ATOM 3134 C C . ARG A 1 386 ? 9.133 1.110 6.245 1.00 51.88 386 ARG A C 1
ATOM 3136 O O . ARG A 1 386 ? 10.325 0.820 6.210 1.00 51.88 386 ARG A O 1
ATOM 3143 N N . GLY A 1 387 ? 8.702 2.293 6.684 1.00 43.72 387 GLY A N 1
ATOM 3144 C CA . GLY A 1 387 ? 9.609 3.362 7.127 1.00 43.72 387 GLY A CA 1
ATOM 3145 C C . GLY A 1 387 ? 10.310 3.084 8.464 1.00 43.72 387 GLY A C 1
ATOM 3146 O O . GLY A 1 387 ? 11.379 3.637 8.709 1.00 43.72 387 GLY A O 1
ATOM 3147 N N . ASP A 1 388 ? 9.725 2.238 9.318 1.00 45.88 388 ASP A N 1
ATOM 3148 C CA . ASP A 1 388 ? 10.127 1.981 10.710 1.00 45.88 388 ASP A CA 1
ATOM 3149 C C . ASP A 1 388 ? 10.808 0.634 10.969 1.00 45.88 388 ASP A C 1
ATOM 3151 O O . ASP A 1 388 ? 11.247 0.380 12.091 1.00 45.88 388 ASP A O 1
ATOM 3155 N N . SER A 1 389 ? 10.978 -0.204 9.944 1.00 45.44 389 SER A N 1
ATOM 3156 C CA . SER A 1 389 ? 11.779 -1.424 10.053 1.00 45.44 389 SER A CA 1
ATOM 3157 C C . SER A 1 389 ? 13.070 -1.276 9.248 1.00 45.44 389 SER A C 1
ATOM 3159 O O . SER A 1 389 ? 13.010 -1.194 8.023 1.00 45.44 389 SER A O 1
ATOM 3161 N N . PRO A 1 390 ? 14.241 -1.217 9.910 1.00 42.50 390 PRO A N 1
ATOM 3162 C CA . PRO A 1 390 ? 15.505 -0.948 9.235 1.00 42.50 390 PRO A CA 1
ATOM 3163 C C . PRO A 1 390 ? 16.033 -2.110 8.380 1.00 42.50 390 PRO A C 1
ATOM 3165 O O . PRO A 1 390 ? 17.002 -1.904 7.658 1.00 42.50 390 PRO A O 1
ATOM 3168 N N . GLU A 1 391 ? 15.456 -3.316 8.428 1.00 49.72 391 GLU A N 1
ATOM 3169 C CA . GLU A 1 391 ? 16.149 -4.495 7.898 1.00 49.72 391 GLU A CA 1
ATOM 3170 C C . GLU A 1 391 ? 15.228 -5.506 7.194 1.00 49.72 391 GLU A C 1
ATOM 3172 O O . GLU A 1 391 ? 14.413 -6.157 7.850 1.00 49.72 391 GLU A O 1
ATOM 3177 N N . PRO A 1 392 ? 15.457 -5.781 5.896 1.00 45.62 392 PRO A N 1
ATOM 3178 C CA . PRO A 1 392 ? 15.154 -7.093 5.321 1.00 45.62 392 PRO A CA 1
ATOM 3179 C C . PRO A 1 392 ? 16.025 -8.219 5.943 1.00 45.62 392 PRO A C 1
ATOM 3181 O O . PRO A 1 392 ? 15.735 -9.401 5.764 1.00 45.62 392 PRO A O 1
ATOM 3184 N N . ASP A 1 393 ? 17.091 -7.866 6.678 1.00 46.72 393 ASP A N 1
ATOM 3185 C CA . ASP A 1 393 ? 18.204 -8.742 7.084 1.00 46.72 393 ASP A CA 1
ATOM 3186 C C . ASP A 1 393 ? 18.063 -9.469 8.435 1.00 46.72 393 ASP A C 1
ATOM 3188 O O . ASP A 1 393 ? 18.829 -10.405 8.714 1.00 46.72 393 ASP A O 1
ATOM 3192 N N . SER A 1 394 ? 17.027 -9.181 9.229 1.00 42.69 394 SER A N 1
ATOM 3193 C CA . SER A 1 394 ? 16.660 -10.053 10.363 1.00 42.69 394 SER A CA 1
ATOM 3194 C C . SER A 1 394 ? 16.126 -11.429 9.912 1.00 42.69 394 SER A C 1
ATOM 3196 O O . SER A 1 394 ? 15.891 -12.317 10.730 1.00 42.69 394 SER A O 1
ATOM 3198 N N . GLU A 1 395 ? 15.967 -11.651 8.600 1.00 43.97 395 GLU A N 1
ATOM 3199 C CA . GLU A 1 395 ? 15.469 -12.906 8.018 1.00 43.97 395 GLU A CA 1
ATOM 3200 C C . GLU A 1 395 ? 16.566 -13.862 7.527 1.00 43.97 395 GLU A C 1
ATOM 3202 O O . GLU A 1 395 ? 16.290 -15.042 7.279 1.00 43.97 395 GLU A O 1
ATOM 3207 N N . PHE A 1 396 ? 17.813 -13.389 7.412 1.00 39.53 396 PHE A N 1
ATOM 3208 C CA . PHE A 1 396 ? 18.957 -14.199 6.971 1.00 39.53 396 PHE A CA 1
ATOM 3209 C C . PHE A 1 396 ? 20.128 -14.246 7.961 1.00 39.53 396 PHE A C 1
ATOM 3211 O O . PHE A 1 396 ? 20.992 -15.114 7.794 1.00 39.53 396 PHE A O 1
ATOM 3218 N N . SER A 1 397 ? 20.170 -13.378 8.978 1.00 34.12 397 SER A N 1
ATOM 3219 C CA . SER A 1 397 ? 21.133 -13.472 10.079 1.00 34.12 397 SER A CA 1
ATOM 3220 C C . SER A 1 397 ? 20.578 -14.364 11.198 1.00 34.12 397 SER A C 1
ATOM 3222 O O . SER A 1 397 ? 19.533 -14.122 11.791 1.00 34.12 397 SER A O 1
ATOM 3224 N N . SER A 1 398 ? 21.255 -15.476 11.470 1.00 42.22 398 SER A N 1
ATOM 3225 C CA . SER A 1 398 ? 20.907 -16.362 12.579 1.00 42.22 398 SER A CA 1
ATOM 3226 C C . SER A 1 398 ? 21.498 -15.836 13.892 1.00 42.22 398 SER A C 1
ATOM 3228 O O . SER A 1 398 ? 22.712 -15.942 14.063 1.00 42.22 398 SER A O 1
ATOM 3230 N N . SER A 1 399 ? 20.669 -15.362 14.834 1.00 31.39 399 SER A N 1
ATOM 3231 C CA . SER A 1 399 ? 20.915 -15.552 16.285 1.00 31.39 399 SER A CA 1
ATOM 3232 C C . SER A 1 399 ? 19.743 -15.219 17.221 1.00 31.39 399 SER A C 1
ATOM 3234 O O . SER A 1 399 ? 19.740 -15.761 18.324 1.00 31.39 399 SER A O 1
ATOM 3236 N N . SER A 1 400 ? 18.708 -14.464 16.828 1.00 30.41 400 SER A N 1
ATOM 3237 C CA . SER A 1 400 ? 17.414 -14.624 17.504 1.00 30.41 400 SER A CA 1
ATOM 3238 C C . SER A 1 400 ? 16.711 -15.780 16.809 1.00 30.41 400 SER A C 1
ATOM 3240 O O . SER A 1 400 ? 16.424 -15.755 15.612 1.00 30.41 400 SER A O 1
ATOM 3242 N N . ALA A 1 401 ? 16.550 -16.890 17.521 1.00 30.05 401 ALA A N 1
ATOM 3243 C CA . ALA A 1 401 ? 15.707 -17.959 17.033 1.00 30.05 401 ALA A CA 1
ATOM 3244 C C . ALA A 1 401 ? 14.283 -17.397 16.967 1.00 30.05 401 ALA A C 1
ATOM 3246 O O . ALA A 1 401 ? 13.552 -17.480 17.948 1.00 30.05 401 ALA A O 1
ATOM 3247 N N . PHE A 1 402 ? 13.891 -16.837 15.820 1.00 33.97 402 PHE A N 1
ATOM 3248 C CA . PHE A 1 402 ? 12.491 -16.727 15.442 1.00 33.97 402 PHE A CA 1
ATOM 3249 C C . PHE A 1 402 ? 11.995 -18.170 15.357 1.00 33.97 402 PHE A C 1
ATOM 3251 O O . PHE A 1 402 ? 12.091 -18.841 14.326 1.00 33.97 402 PHE A O 1
ATOM 3258 N N . ARG A 1 403 ? 11.582 -18.712 16.501 1.00 38.12 403 ARG A N 1
ATOM 3259 C CA . ARG A 1 403 ? 10.786 -19.921 16.526 1.00 38.12 403 ARG A CA 1
ATOM 3260 C C . ARG A 1 403 ? 9.444 -19.458 15.974 1.00 38.12 403 ARG A C 1
ATOM 3262 O O . ARG A 1 403 ? 8.850 -18.576 16.587 1.00 38.12 403 ARG A O 1
ATOM 3269 N N . PRO A 1 404 ? 8.983 -19.950 14.810 1.00 44.47 404 PRO A N 1
ATOM 3270 C CA . PRO A 1 404 ? 7.586 -19.738 14.454 1.00 44.47 404 PRO A CA 1
ATOM 3271 C C . PRO A 1 404 ? 6.764 -20.138 15.675 1.00 44.47 404 PRO A C 1
ATOM 3273 O O . PRO A 1 404 ? 7.083 -21.168 16.272 1.00 44.47 404 PRO A O 1
ATOM 3276 N N . LEU A 1 405 ? 5.795 -19.316 16.085 1.00 60.16 405 LEU A N 1
ATOM 3277 C CA . LEU A 1 405 ? 4.929 -19.657 17.205 1.00 60.16 405 LEU A CA 1
ATOM 3278 C C . LEU A 1 405 ? 4.343 -21.049 16.937 1.00 60.16 405 LEU A C 1
ATOM 3280 O O . LEU A 1 405 ? 3.485 -21.224 16.069 1.00 60.16 405 LEU A O 1
ATOM 3284 N N . VAL A 1 406 ? 4.862 -22.061 17.635 1.00 65.19 406 VAL A N 1
ATOM 3285 C CA . VAL A 1 406 ? 4.395 -23.435 17.485 1.00 65.19 406 VAL A CA 1
ATOM 3286 C C . VAL A 1 406 ? 3.234 -23.583 18.441 1.00 65.19 406 VAL A C 1
ATOM 3288 O O . VAL A 1 406 ? 3.405 -23.948 19.602 1.00 65.19 406 VAL A O 1
ATOM 3291 N N . LEU A 1 407 ? 2.045 -23.274 17.936 1.00 79.38 407 LEU A N 1
ATOM 3292 C CA . LEU A 1 407 ? 0.819 -23.551 18.659 1.00 79.38 407 LEU A CA 1
ATOM 3293 C C . LEU A 1 407 ? 0.694 -25.057 18.882 1.00 79.38 407 LEU A C 1
ATOM 3295 O O . LEU A 1 407 ? 0.738 -25.857 17.942 1.00 79.38 407 LEU A O 1
ATOM 3299 N N . ASN A 1 408 ? 0.503 -25.450 20.135 1.00 86.56 408 ASN A N 1
ATOM 3300 C CA . ASN A 1 408 ? 0.209 -26.829 20.477 1.00 86.56 408 ASN A CA 1
ATOM 3301 C C . ASN A 1 408 ? -1.263 -27.119 20.153 1.00 86.56 408 ASN A C 1
ATOM 3303 O O . ASN A 1 408 ? -2.150 -26.910 20.980 1.00 86.56 408 ASN A O 1
ATOM 3307 N N . ILE A 1 409 ? -1.517 -27.590 18.930 1.00 88.44 409 ILE A N 1
ATOM 3308 C CA . ILE A 1 409 ? -2.870 -27.854 18.419 1.00 88.44 409 ILE A CA 1
ATOM 3309 C C . ILE A 1 409 ? -3.644 -28.831 19.311 1.00 88.44 409 ILE A C 1
ATOM 3311 O O . ILE A 1 409 ? -4.835 -28.639 19.537 1.00 88.44 409 ILE A O 1
ATOM 3315 N N . GLU A 1 410 ? -2.981 -29.843 19.868 1.00 90.19 410 GLU A N 1
ATOM 3316 C CA . GLU A 1 410 ? -3.641 -30.805 20.756 1.00 90.19 410 GLU A CA 1
ATOM 3317 C C . GLU A 1 410 ? -4.003 -30.178 22.108 1.00 90.19 410 GLU A C 1
ATOM 3319 O O . GLU A 1 410 ? -5.084 -30.437 22.636 1.00 90.19 410 GLU A O 1
ATOM 3324 N N . ALA A 1 411 ? -3.169 -29.275 22.634 1.00 91.19 411 ALA A N 1
ATOM 3325 C CA . ALA A 1 411 ? -3.537 -28.482 23.802 1.00 91.19 411 ALA A CA 1
ATOM 3326 C C . ALA A 1 411 ? -4.701 -27.528 23.506 1.00 91.19 411 ALA A C 1
ATOM 3328 O O . ALA A 1 411 ? -5.598 -27.413 24.336 1.00 91.19 411 ALA A O 1
ATOM 3329 N N . ILE A 1 412 ? -4.733 -26.893 22.327 1.00 92.75 412 ILE A N 1
ATOM 3330 C CA . ILE A 1 412 ? -5.860 -26.047 21.901 1.00 92.75 412 ILE A CA 1
ATOM 3331 C C . ILE A 1 412 ? -7.148 -26.868 21.873 1.00 92.75 412 ILE A C 1
ATOM 3333 O O . ILE A 1 412 ? -8.127 -26.474 22.500 1.00 92.75 412 ILE A O 1
ATOM 3337 N N . LYS A 1 413 ? -7.142 -28.035 21.216 1.00 92.88 413 LYS A N 1
ATOM 3338 C CA . LYS A 1 413 ? -8.305 -28.933 21.172 1.00 92.88 413 LYS A CA 1
ATOM 3339 C C . LYS A 1 413 ? -8.751 -29.357 22.565 1.00 92.88 413 LYS A C 1
ATOM 3341 O O . LYS A 1 413 ? -9.948 -29.364 22.842 1.00 92.88 413 LYS A O 1
ATOM 3346 N N . HIS A 1 414 ? -7.806 -29.701 23.440 1.00 93.19 414 HIS A N 1
ATOM 3347 C CA . HIS A 1 414 ? -8.102 -30.098 24.812 1.00 93.19 414 HIS A CA 1
ATOM 3348 C C . HIS A 1 414 ? -8.752 -28.949 25.592 1.00 93.19 414 HIS A C 1
ATOM 3350 O O . HIS A 1 414 ? -9.845 -29.117 26.123 1.00 93.19 414 HIS A O 1
ATOM 3356 N N . VAL A 1 415 ? -8.134 -27.765 25.597 1.00 92.94 415 VAL A N 1
ATOM 3357 C CA . VAL A 1 415 ? -8.685 -26.571 26.254 1.00 92.94 415 VAL A CA 1
ATOM 3358 C C . VAL A 1 415 ? -10.083 -26.265 25.722 1.00 92.94 415 VAL A C 1
ATOM 3360 O O . VAL A 1 415 ? -11.022 -26.110 26.497 1.00 92.94 415 VAL A O 1
ATOM 3363 N N . ALA A 1 416 ? -10.244 -26.251 24.402 1.00 91.88 416 ALA A N 1
ATOM 3364 C CA . ALA A 1 416 ? -11.509 -25.929 23.765 1.00 91.88 416 ALA A CA 1
ATOM 3365 C C . ALA A 1 416 ? -12.612 -26.957 24.088 1.00 91.88 416 ALA A C 1
ATOM 3367 O O . ALA A 1 416 ? -13.761 -26.583 24.274 1.00 91.88 416 ALA A O 1
ATOM 3368 N N . THR A 1 417 ? -12.262 -28.241 24.231 1.00 91.31 417 THR A N 1
ATOM 3369 C CA . THR A 1 417 ? -13.208 -29.316 24.590 1.00 91.31 417 THR A CA 1
ATOM 3370 C C . THR A 1 417 ? -13.715 -29.210 26.032 1.00 91.31 417 THR A C 1
ATOM 3372 O O . THR A 1 417 ? -14.850 -29.585 26.304 1.00 91.31 417 THR A O 1
ATOM 3375 N N . PHE A 1 418 ? -12.885 -28.740 26.970 1.00 89.69 418 PHE A N 1
ATOM 3376 C CA . PHE A 1 418 ? -13.208 -28.789 28.404 1.00 89.69 418 PHE A CA 1
ATOM 3377 C C . PHE A 1 418 ? -13.622 -27.450 29.019 1.00 89.69 418 PHE A C 1
ATOM 3379 O O . PHE A 1 418 ? -14.266 -27.455 30.066 1.00 89.69 418 PHE A O 1
ATOM 3386 N N . PHE A 1 419 ? -13.241 -26.322 28.414 1.00 87.94 419 PHE A N 1
ATOM 3387 C CA . PHE A 1 419 ? -13.426 -24.996 29.014 1.00 87.94 419 PHE A CA 1
ATOM 3388 C C . PHE A 1 419 ? -14.386 -24.083 28.245 1.00 87.94 419 PHE A C 1
ATOM 3390 O O . PHE A 1 419 ? -14.721 -23.016 28.756 1.00 87.94 419 PHE A O 1
ATOM 3397 N N . LEU A 1 420 ? -14.836 -24.467 27.046 1.00 89.75 420 LEU A N 1
ATOM 3398 C CA . LEU A 1 420 ? -15.850 -23.701 26.320 1.00 89.75 420 LEU A CA 1
ATOM 3399 C C . LEU A 1 420 ? -17.261 -23.991 26.850 1.00 89.75 420 LEU A C 1
ATOM 3401 O O . LEU A 1 420 ? -17.513 -25.082 27.366 1.00 89.75 420 LEU A O 1
ATOM 3405 N N . PRO A 1 421 ? -18.184 -23.019 26.752 1.00 85.06 421 PRO A N 1
ATOM 3406 C CA . PRO A 1 421 ? -19.561 -23.210 27.186 1.00 85.06 421 PRO A CA 1
ATOM 3407 C C . PRO A 1 421 ? -20.275 -24.265 26.332 1.00 85.06 421 PRO A C 1
ATOM 3409 O O . PRO A 1 421 ? -19.955 -24.453 25.164 1.00 85.06 421 PRO A O 1
ATOM 3412 N N . GLY A 1 422 ? -21.289 -24.912 26.913 1.00 84.38 422 GLY A N 1
ATOM 3413 C CA . GLY A 1 422 ? -22.079 -25.939 26.228 1.00 84.38 422 GLY A CA 1
ATOM 3414 C C . GLY A 1 422 ? -21.441 -27.332 26.254 1.00 84.38 422 GLY A C 1
ATOM 3415 O O . GLY A 1 422 ? -20.399 -27.556 26.860 1.00 84.38 422 GLY A O 1
ATOM 3416 N N . ASN A 1 423 ? -22.117 -28.302 25.633 1.00 85.94 423 ASN A N 1
ATOM 3417 C CA . ASN A 1 423 ? -21.601 -29.660 25.451 1.00 85.94 423 ASN A CA 1
ATOM 3418 C C . ASN A 1 423 ? -21.542 -29.969 23.951 1.00 85.94 423 ASN A C 1
ATOM 3420 O O . ASN A 1 423 ? -22.462 -30.575 23.408 1.00 85.94 423 ASN A O 1
ATOM 3424 N N . HIS A 1 424 ? -20.467 -29.512 23.310 1.00 88.69 424 HIS A N 1
ATOM 3425 C CA . HIS A 1 424 ? -20.247 -29.612 21.861 1.00 88.69 424 HIS A CA 1
ATOM 3426 C C . HIS A 1 424 ? -19.459 -30.870 21.446 1.00 88.69 424 HIS A C 1
ATOM 3428 O O . HIS A 1 424 ? -19.115 -31.060 20.281 1.00 88.69 424 HIS A O 1
ATOM 3434 N N . GLY A 1 425 ? -19.151 -31.754 22.402 1.00 89.94 425 GLY A N 1
ATOM 3435 C CA . GLY A 1 425 ? -18.256 -32.887 22.174 1.00 89.94 425 GLY A CA 1
ATOM 3436 C C . GLY A 1 425 ? -16.801 -32.446 21.996 1.00 89.94 425 GLY A C 1
ATOM 3437 O O . GLY A 1 425 ? -16.378 -31.406 22.506 1.00 89.94 425 GLY A O 1
ATOM 3438 N N . LYS A 1 426 ? -15.997 -33.262 21.311 1.00 91.00 426 LYS A N 1
ATOM 3439 C CA . LYS A 1 426 ? -14.566 -32.974 21.117 1.00 91.00 426 LYS A CA 1
ATOM 3440 C C . LYS A 1 426 ? -14.331 -31.938 20.024 1.00 91.00 426 LYS A C 1
ATOM 3442 O O . LYS A 1 426 ? -14.960 -31.977 18.970 1.00 91.00 426 LYS A O 1
ATOM 3447 N N . CYS A 1 427 ? -13.330 -31.084 20.230 1.00 93.00 427 CYS A N 1
ATOM 3448 C CA . CYS A 1 427 ? -12.769 -30.273 19.154 1.00 93.00 427 CYS A CA 1
ATOM 3449 C C . CYS A 1 427 ? -12.025 -31.185 18.163 1.00 93.00 427 CYS A C 1
ATOM 3451 O O . CYS A 1 427 ? -10.974 -31.750 18.482 1.00 93.00 427 CYS A O 1
ATOM 3453 N N . LEU A 1 428 ? -12.589 -31.357 16.969 1.00 90.56 428 LEU A N 1
ATOM 3454 C CA . LEU A 1 428 ? -12.067 -32.240 15.930 1.00 90.56 428 LEU A CA 1
ATOM 3455 C C . LEU A 1 428 ? -10.929 -31.582 15.154 1.00 90.56 428 LEU A C 1
ATOM 3457 O O . LEU A 1 428 ? -9.907 -32.220 14.882 1.00 90.56 428 LEU A O 1
ATOM 3461 N N . ASN A 1 429 ? -11.099 -30.305 14.807 1.00 87.50 429 ASN A N 1
ATOM 3462 C CA . ASN A 1 429 ? -10.219 -29.615 13.876 1.00 87.50 429 ASN A CA 1
ATOM 3463 C C . ASN A 1 429 ? -9.882 -28.195 14.334 1.00 87.50 429 ASN A C 1
ATOM 3465 O O . ASN A 1 429 ? -10.700 -27.512 14.945 1.00 87.50 429 ASN A O 1
ATOM 3469 N N . VAL A 1 430 ? -8.668 -27.760 14.001 1.00 88.00 430 VAL A N 1
ATOM 3470 C CA . VAL A 1 430 ? -8.177 -26.396 14.216 1.00 88.00 430 VAL A CA 1
ATOM 3471 C C . VAL A 1 430 ? -7.521 -25.960 12.914 1.00 88.00 430 VAL A C 1
ATOM 3473 O O . VAL A 1 430 ? -6.477 -26.497 12.542 1.00 88.00 430 VAL A O 1
ATOM 3476 N N . ARG A 1 431 ? -8.134 -25.013 12.205 1.00 82.31 431 ARG A N 1
ATOM 3477 C CA . ARG A 1 431 ? -7.662 -24.541 10.895 1.00 82.31 431 ARG A CA 1
ATOM 3478 C C . ARG A 1 431 ? -7.384 -23.050 10.896 1.00 82.31 431 ARG A C 1
ATOM 3480 O O . ARG A 1 431 ? -7.974 -22.307 11.672 1.00 82.31 431 ARG A O 1
ATOM 3487 N N . ASP A 1 432 ? -6.484 -22.615 10.027 1.00 74.31 432 ASP A N 1
ATOM 3488 C CA . ASP A 1 432 ? -6.233 -21.195 9.802 1.00 74.31 432 ASP A CA 1
ATOM 3489 C C . ASP A 1 432 ? -7.475 -20.505 9.233 1.00 74.31 432 ASP A C 1
ATOM 3491 O O . ASP A 1 432 ? -8.105 -21.012 8.301 1.00 74.31 432 ASP A O 1
ATOM 3495 N N . LEU A 1 433 ? -7.840 -19.366 9.826 1.00 69.06 433 LEU A N 1
ATOM 3496 C CA . LEU A 1 433 ? -8.950 -18.529 9.371 1.00 69.06 433 LEU A CA 1
ATOM 3497 C C . LEU A 1 433 ? -8.439 -17.205 8.798 1.00 69.06 433 LEU A C 1
ATOM 3499 O O . LEU A 1 433 ? -8.878 -16.789 7.728 1.00 69.06 433 LEU A O 1
ATOM 3503 N N . SER A 1 434 ? -7.521 -16.557 9.515 1.00 58.88 434 SER A N 1
ATOM 3504 C CA . SER A 1 434 ? -6.849 -15.321 9.115 1.00 58.88 434 SER A CA 1
ATOM 3505 C C . SER A 1 434 ? -5.583 -15.122 9.957 1.00 58.88 434 SER A C 1
ATOM 3507 O O . SER A 1 434 ? -5.376 -15.799 10.968 1.00 58.88 434 SER A O 1
ATOM 3509 N N . SER A 1 435 ? -4.755 -14.157 9.585 1.00 47.91 435 SER A N 1
ATOM 3510 C CA . SER A 1 435 ? -3.688 -13.632 10.434 1.00 47.91 435 SER A CA 1
ATOM 3511 C C . SER A 1 435 ? -3.771 -12.113 10.451 1.00 47.91 435 SER A C 1
ATOM 3513 O O . SER A 1 435 ? -3.736 -11.510 9.383 1.00 47.91 435 SER A O 1
ATOM 3515 N N . GLY A 1 436 ? -3.888 -11.521 11.639 1.00 46.81 436 GLY A N 1
ATOM 3516 C CA . GLY A 1 436 ? -3.772 -10.076 11.831 1.00 46.81 436 GLY A CA 1
ATOM 3517 C C . GLY A 1 436 ? -2.335 -9.666 12.155 1.00 46.81 436 GLY A C 1
ATOM 3518 O O . GLY A 1 436 ? -1.424 -10.498 12.154 1.00 46.81 436 GLY A O 1
ATOM 3519 N N . SER A 1 437 ? -2.143 -8.383 12.464 1.00 47.09 437 SER A N 1
ATOM 3520 C CA . SER A 1 437 ? -0.837 -7.805 12.812 1.00 47.09 437 SER A CA 1
ATOM 3521 C C . SER A 1 437 ? -0.308 -8.259 14.182 1.00 47.09 437 SER A C 1
ATOM 3523 O O . SER A 1 437 ? 0.905 -8.268 14.374 1.00 47.09 437 SER A O 1
ATOM 3525 N N . PHE A 1 438 ? -1.194 -8.676 15.101 1.00 57.12 438 PHE A N 1
ATOM 3526 C CA . PHE A 1 438 ? -0.844 -9.072 16.478 1.00 57.12 438 PHE A CA 1
ATOM 3527 C C . PHE A 1 438 ? -1.239 -10.517 16.843 1.00 57.12 438 PHE A C 1
ATOM 3529 O O . PHE A 1 438 ? -0.558 -11.153 17.653 1.00 57.12 438 PHE A O 1
ATOM 3536 N N . HIS A 1 439 ? -2.282 -11.083 16.210 1.00 68.56 439 HIS A N 1
ATOM 3537 C CA . HIS A 1 439 ? -2.787 -12.431 16.520 1.00 68.56 439 HIS A CA 1
ATOM 3538 C C . HIS A 1 439 ? -2.873 -13.362 15.297 1.00 68.56 439 HIS A C 1
ATOM 3540 O O . HIS A 1 439 ? -3.281 -12.978 14.198 1.00 68.56 439 HIS A O 1
ATOM 3546 N N . ILE A 1 440 ? -2.575 -14.650 15.511 1.00 74.06 440 ILE A N 1
ATOM 3547 C CA . ILE A 1 440 ? -3.017 -15.748 14.636 1.00 74.06 440 ILE A CA 1
ATOM 3548 C C . ILE A 1 440 ? -4.485 -16.037 14.934 1.00 74.06 440 ILE A C 1
ATOM 3550 O O . ILE A 1 440 ? -4.834 -16.279 16.090 1.00 74.06 440 ILE A O 1
ATOM 3554 N N . VAL A 1 441 ? -5.327 -16.100 13.901 1.00 81.19 441 VAL A N 1
ATOM 3555 C CA . VAL A 1 441 ? -6.749 -16.422 14.046 1.00 81.19 441 VAL A CA 1
ATOM 3556 C C . VAL A 1 441 ? -7.018 -17.826 13.509 1.00 81.19 441 VAL A C 1
ATOM 3558 O O . VAL A 1 441 ? -6.904 -18.094 12.310 1.00 81.19 441 VAL A O 1
ATOM 3561 N N . LYS A 1 442 ? -7.395 -18.744 14.400 1.00 86.38 442 LYS A N 1
ATOM 3562 C CA . LYS A 1 442 ? -7.789 -20.116 14.063 1.00 86.38 442 LYS A CA 1
ATOM 3563 C C . LYS A 1 442 ? -9.296 -20.302 14.212 1.00 86.38 442 LYS A C 1
ATOM 3565 O O . LYS A 1 442 ? -9.919 -19.741 15.108 1.00 86.38 442 LYS A O 1
ATOM 3570 N N . LEU A 1 443 ? -9.863 -21.156 13.372 1.00 90.12 443 LEU A N 1
ATOM 3571 C CA . LEU A 1 443 ? -11.216 -21.681 13.499 1.00 90.12 443 LEU A CA 1
ATOM 3572 C C . LEU A 1 443 ? -11.161 -23.073 14.133 1.00 90.12 443 LEU A C 1
ATOM 3574 O O . LEU A 1 443 ? -10.431 -23.942 13.652 1.00 90.12 443 LEU A O 1
ATOM 3578 N N . LEU A 1 444 ? -11.923 -23.265 15.207 1.00 94.44 444 LEU A N 1
ATOM 3579 C CA . LEU A 1 444 ? -12.031 -24.517 15.950 1.00 94.44 444 LEU A CA 1
ATOM 3580 C C . LEU A 1 444 ? -13.397 -25.146 15.660 1.00 94.44 444 LEU A C 1
ATOM 3582 O O . LEU A 1 444 ? -14.417 -24.474 15.795 1.00 94.44 444 LEU A O 1
ATOM 3586 N N . GLU A 1 445 ? -13.419 -26.418 15.266 1.00 93.88 445 GLU A N 1
ATOM 3587 C CA . GLU A 1 445 ? -14.626 -27.135 14.821 1.00 93.88 445 GLU A CA 1
ATOM 3588 C C . GLU A 1 445 ? -14.883 -28.368 15.698 1.00 93.88 445 GLU A C 1
ATOM 3590 O O . GLU A 1 445 ? -13.947 -29.106 16.027 1.00 93.88 445 GLU A O 1
ATOM 3595 N N . PHE A 1 446 ? -16.145 -28.590 16.070 1.00 95.12 446 PHE A N 1
ATOM 3596 C CA . PHE A 1 446 ? -16.575 -29.592 17.050 1.00 95.12 446 PHE A CA 1
ATOM 3597 C C . PHE A 1 446 ? -17.433 -30.709 16.435 1.00 95.12 446 PHE A C 1
ATOM 3599 O O . PHE A 1 446 ? -17.902 -30.602 15.302 1.00 95.12 446 PHE A O 1
ATOM 3606 N N . GLU A 1 447 ? -17.610 -31.807 17.179 1.00 94.38 447 GLU A N 1
ATOM 3607 C CA . GLU A 1 447 ? -18.331 -33.020 16.749 1.00 94.38 447 GLU A CA 1
ATOM 3608 C C . GLU A 1 447 ? -19.796 -32.773 16.371 1.00 94.38 447 GLU A C 1
ATOM 3610 O O . GLU A 1 447 ? -20.318 -33.427 15.468 1.00 94.38 447 GLU A O 1
ATOM 3615 N N . ASP A 1 448 ? -20.454 -31.832 17.039 1.00 92.81 448 ASP A N 1
ATOM 3616 C CA . ASP A 1 448 ? -21.850 -31.469 16.789 1.00 92.81 448 ASP A CA 1
ATOM 3617 C C . ASP A 1 448 ? -22.027 -30.435 15.658 1.00 92.81 448 ASP A C 1
ATOM 3619 O O . ASP A 1 448 ? -23.149 -30.024 15.364 1.00 92.81 448 ASP A O 1
ATOM 3623 N N . GLY A 1 449 ? -20.931 -30.024 15.010 1.00 90.00 449 GLY A N 1
ATOM 3624 C CA . GLY A 1 449 ? -20.915 -28.991 13.974 1.00 90.00 449 GLY A CA 1
ATOM 3625 C C . GLY A 1 449 ? -20.802 -27.559 14.507 1.00 90.00 449 GLY A C 1
ATOM 3626 O O . GLY A 1 449 ? -20.747 -26.624 13.705 1.00 90.00 449 GLY A O 1
ATOM 3627 N N . TRP A 1 450 ? -20.732 -27.359 15.828 1.00 93.56 450 TRP A N 1
ATOM 3628 C CA . TRP A 1 450 ? -20.459 -26.052 16.419 1.00 93.56 450 TRP A CA 1
ATOM 3629 C C . TRP A 1 450 ? -19.015 -25.603 16.136 1.00 93.56 450 TRP A C 1
ATOM 3631 O O . TRP A 1 450 ? -18.109 -26.416 15.928 1.00 93.56 450 TRP A O 1
ATOM 3641 N N . SER A 1 451 ? -18.784 -24.287 16.088 1.00 93.19 451 SER A N 1
ATOM 3642 C CA . SER A 1 451 ? -17.446 -23.739 15.847 1.00 93.19 451 SER A CA 1
ATOM 3643 C C . SER A 1 451 ? -17.222 -22.403 16.547 1.00 93.19 451 SER A C 1
ATOM 3645 O O . SER A 1 451 ? -18.153 -21.610 16.685 1.00 93.19 451 SER A O 1
ATOM 3647 N N . CYS A 1 452 ? -15.974 -22.134 16.928 1.00 94.25 452 CYS A N 1
ATOM 3648 C CA . CYS A 1 452 ? -15.560 -20.881 17.557 1.00 94.25 452 CYS A CA 1
ATOM 3649 C C . CYS A 1 452 ? -14.247 -20.354 16.963 1.00 94.25 452 CYS A C 1
ATOM 3651 O O . CYS A 1 452 ? -13.524 -21.071 16.265 1.00 94.25 452 CYS A O 1
ATOM 3653 N N . VAL A 1 453 ? -13.927 -19.093 17.246 1.00 92.88 453 VAL A N 1
ATOM 3654 C CA . VAL A 1 453 ? -12.686 -18.445 16.809 1.00 92.88 453 VAL A CA 1
ATOM 3655 C C . VAL A 1 453 ? -11.691 -18.416 17.965 1.00 92.88 453 VAL A C 1
ATOM 3657 O O . VAL A 1 453 ? -12.045 -18.051 19.081 1.00 92.88 453 VAL A O 1
ATOM 3660 N N . GLY A 1 454 ? -10.442 -18.788 17.697 1.00 91.00 454 GLY A N 1
ATOM 3661 C CA . GLY A 1 454 ? -9.319 -18.606 18.610 1.00 91.00 454 GLY A CA 1
ATOM 3662 C C . GLY A 1 454 ? -8.347 -17.560 18.076 1.00 91.00 454 GLY A C 1
ATOM 3663 O O . GLY A 1 454 ? -7.854 -17.707 16.959 1.00 91.00 454 GLY A O 1
ATOM 3664 N N . ARG A 1 455 ? -8.058 -16.527 18.866 1.00 87.69 455 ARG A N 1
ATOM 3665 C CA . ARG A 1 455 ? -7.014 -15.526 18.614 1.00 87.69 455 ARG A CA 1
ATOM 3666 C C . ARG A 1 455 ? -5.825 -15.822 19.515 1.00 87.69 455 ARG A C 1
ATOM 3668 O O . ARG A 1 455 ? -6.007 -15.949 20.719 1.00 87.69 455 ARG A O 1
ATOM 3675 N N . PHE A 1 456 ? -4.635 -15.958 18.942 1.00 83.75 456 PHE A N 1
ATOM 3676 C CA . PHE A 1 456 ? -3.413 -16.349 19.650 1.00 83.75 456 PHE A CA 1
ATOM 3677 C C . PHE A 1 456 ? -2.326 -15.305 19.404 1.00 83.75 456 PHE A C 1
ATOM 3679 O O . PHE A 1 456 ? -2.015 -15.048 18.240 1.00 83.75 456 PHE A O 1
ATOM 3686 N N . ALA A 1 457 ? -1.752 -14.721 20.456 1.00 75.19 457 ALA A N 1
ATOM 3687 C CA . ALA A 1 457 ? -0.759 -13.658 20.309 1.00 75.19 457 ALA A CA 1
ATOM 3688 C C . ALA A 1 457 ? 0.520 -14.174 19.648 1.00 75.19 457 ALA A C 1
ATOM 3690 O O . ALA A 1 457 ? 1.036 -15.234 20.008 1.00 75.19 457 ALA A O 1
ATOM 3691 N N . GLU A 1 458 ? 1.021 -13.437 18.658 1.00 63.59 458 GLU A N 1
ATOM 3692 C CA . GLU A 1 458 ? 2.223 -13.814 17.909 1.00 63.59 458 GLU A CA 1
ATOM 3693 C C . GLU A 1 458 ? 3.528 -13.436 18.626 1.00 63.59 458 GLU A C 1
ATOM 3695 O O . GLU A 1 458 ? 4.566 -14.050 18.375 1.00 63.59 458 GLU A O 1
ATOM 3700 N N . TYR A 1 459 ? 3.469 -12.473 19.545 1.00 60.06 459 TYR A N 1
ATOM 3701 C CA . TYR A 1 459 ? 4.604 -12.003 20.334 1.00 60.06 459 TYR A CA 1
ATOM 3702 C C . TYR A 1 459 ? 4.536 -12.576 21.758 1.00 60.06 459 TYR A C 1
ATOM 3704 O O . TYR A 1 459 ? 3.460 -12.629 22.346 1.00 60.06 459 TYR A O 1
ATOM 3712 N N . GLU A 1 460 ? 5.680 -12.994 22.321 1.00 51.59 460 GLU A N 1
ATOM 3713 C CA . GLU A 1 460 ? 5.756 -13.522 23.703 1.00 51.59 460 GLU A CA 1
ATOM 3714 C C . GLU A 1 460 ? 5.296 -12.491 24.758 1.00 51.59 460 GLU A C 1
ATOM 3716 O O . GLU A 1 460 ? 4.925 -12.876 25.866 1.00 51.59 460 GLU A O 1
ATOM 3721 N N . GLU A 1 461 ? 5.280 -11.202 24.403 1.00 55.06 461 GLU A N 1
ATOM 3722 C CA . GLU A 1 461 ? 4.975 -10.071 25.282 1.00 55.06 461 GLU A CA 1
ATOM 3723 C C . GLU A 1 461 ? 3.911 -9.138 24.670 1.00 55.06 461 GLU A C 1
ATOM 3725 O O . GLU A 1 461 ? 4.128 -7.937 24.543 1.00 55.06 461 GLU A O 1
ATOM 3730 N N . GLU A 1 462 ? 2.745 -9.656 24.265 1.00 59.16 462 GLU A N 1
ATOM 3731 C CA . GLU A 1 462 ? 1.585 -8.761 24.118 1.00 59.16 462 GLU A CA 1
ATOM 3732 C C . GLU A 1 462 ? 1.303 -8.108 25.485 1.00 59.16 462 GLU A C 1
ATOM 3734 O O . GLU A 1 462 ? 1.167 -8.836 26.480 1.00 59.16 462 GLU A O 1
ATOM 3739 N N . PRO A 1 463 ? 1.220 -6.765 25.584 1.00 64.19 463 PRO A N 1
ATOM 3740 C CA . PRO A 1 463 ? 0.908 -6.121 26.847 1.00 64.19 463 PRO A CA 1
ATOM 3741 C C . PRO A 1 463 ? -0.450 -6.616 27.342 1.00 64.19 463 PRO A C 1
ATOM 3743 O O . PRO A 1 463 ? -1.483 -6.330 26.742 1.00 64.19 463 PRO A O 1
ATOM 3746 N N . LEU A 1 464 ? -0.449 -7.345 28.462 1.00 70.81 464 LEU A N 1
ATOM 3747 C CA . LEU A 1 464 ? -1.650 -7.909 29.091 1.00 70.81 464 LEU A CA 1
ATOM 3748 C C . LEU A 1 464 ? -2.815 -6.910 29.157 1.00 70.81 464 LEU A C 1
ATOM 3750 O O . LEU A 1 464 ? -3.976 -7.254 28.954 1.00 70.81 464 LEU A O 1
ATOM 3754 N N . ILE A 1 465 ? -2.474 -5.656 29.422 1.00 73.12 465 ILE A N 1
ATOM 3755 C CA . ILE A 1 465 ? -3.408 -4.551 29.564 1.00 73.12 465 ILE A CA 1
ATOM 3756 C C . ILE A 1 465 ? -4.200 -4.242 28.280 1.00 73.12 465 ILE A C 1
ATOM 3758 O O . ILE A 1 465 ? -5.359 -3.838 28.380 1.00 73.12 465 ILE A O 1
ATOM 3762 N N . ASN A 1 466 ? -3.630 -4.476 27.092 1.00 77.62 466 ASN A N 1
ATOM 3763 C CA . ASN A 1 466 ? -4.315 -4.274 25.812 1.00 77.62 466 ASN A CA 1
ATOM 3764 C C . ASN A 1 466 ? -5.406 -5.325 25.638 1.00 77.62 466 ASN A C 1
ATOM 3766 O O . ASN A 1 466 ? -6.559 -4.980 25.383 1.00 77.62 466 ASN A O 1
ATOM 3770 N N . LEU A 1 467 ? -5.059 -6.587 25.901 1.00 79.44 467 LEU A N 1
ATOM 3771 C CA . LEU A 1 467 ? -6.006 -7.692 25.869 1.00 79.44 467 LEU A CA 1
ATOM 3772 C C . LEU A 1 467 ? -7.119 -7.505 26.905 1.00 79.44 467 LEU A C 1
ATOM 3774 O O . LEU A 1 467 ? -8.296 -7.636 26.591 1.00 79.44 467 LEU A O 1
ATOM 3778 N N . GLU A 1 468 ? -6.777 -7.160 28.147 1.00 84.19 468 GLU A N 1
ATOM 3779 C CA . GLU A 1 468 ? -7.773 -6.899 29.194 1.00 84.19 468 GLU A CA 1
ATOM 3780 C C . GLU A 1 468 ? -8.730 -5.767 28.807 1.00 84.19 468 GLU A C 1
ATOM 3782 O O . GLU A 1 468 ? -9.938 -5.876 29.035 1.00 84.19 468 GLU A O 1
ATOM 3787 N N . SER A 1 469 ? -8.212 -4.701 28.193 1.00 88.75 469 SER A N 1
ATOM 3788 C CA . SER A 1 469 ? -9.033 -3.571 27.773 1.00 88.75 469 SER A CA 1
ATOM 3789 C C . SER A 1 469 ? -9.943 -3.903 26.593 1.00 88.75 469 SER A C 1
ATOM 3791 O O . SER A 1 469 ? -11.125 -3.560 26.619 1.00 88.75 469 SER A O 1
ATOM 3793 N N . GLU A 1 470 ? -9.438 -4.630 25.597 1.00 89.12 470 GLU A N 1
ATOM 3794 C CA . GLU A 1 470 ? -10.245 -5.100 24.474 1.00 89.12 470 GLU A CA 1
ATOM 3795 C C . GLU A 1 470 ? -11.425 -5.953 24.968 1.00 89.12 470 GLU A C 1
ATOM 3797 O O . GLU A 1 470 ? -12.587 -5.703 24.634 1.00 89.12 470 GLU A O 1
ATOM 3802 N N . GLN A 1 471 ? -11.140 -6.933 25.828 1.00 89.19 471 GLN A N 1
ATOM 3803 C CA . GLN A 1 471 ? -12.156 -7.838 26.357 1.00 89.19 471 GLN A CA 1
ATOM 3804 C C . GLN A 1 471 ? -13.173 -7.098 27.237 1.00 89.19 471 GLN A C 1
ATOM 3806 O O . GLN A 1 471 ? -14.370 -7.396 27.185 1.00 89.19 471 GLN A O 1
ATOM 3811 N N . ALA A 1 472 ? -12.731 -6.088 27.990 1.00 93.38 472 ALA A N 1
ATOM 3812 C CA . ALA A 1 472 ? -13.623 -5.194 28.715 1.00 93.38 472 ALA A CA 1
ATOM 3813 C C . ALA A 1 472 ? -14.556 -4.414 27.775 1.00 93.38 472 ALA A C 1
ATOM 3815 O O . ALA A 1 472 ? -15.760 -4.337 28.037 1.00 93.38 472 ALA A O 1
ATOM 3816 N N . THR A 1 473 ? -14.035 -3.881 26.666 1.00 95.88 473 THR A N 1
ATOM 3817 C CA . THR A 1 473 ? -14.835 -3.175 25.657 1.00 95.88 473 THR A CA 1
ATOM 3818 C C . THR A 1 473 ? -15.890 -4.087 25.038 1.00 95.88 473 THR A C 1
ATOM 3820 O O . THR A 1 473 ? -17.069 -3.726 25.010 1.00 95.88 473 THR A O 1
ATOM 3823 N N . VAL A 1 474 ? -15.510 -5.290 24.602 1.00 94.81 474 VAL A N 1
ATOM 3824 C CA . VAL A 1 474 ? -16.439 -6.255 23.990 1.00 94.81 474 VAL A CA 1
ATOM 3825 C C . VAL A 1 474 ? -17.554 -6.648 24.967 1.00 94.81 474 VAL A C 1
ATOM 3827 O O . VAL A 1 474 ? -18.735 -6.595 24.612 1.00 94.81 474 VAL A O 1
ATOM 3830 N N . ARG A 1 475 ? -17.218 -6.956 26.229 1.00 94.56 475 ARG A N 1
ATOM 3831 C CA . ARG A 1 475 ? -18.211 -7.264 27.278 1.00 94.56 475 ARG A CA 1
ATOM 3832 C C . ARG A 1 475 ? -19.141 -6.087 27.560 1.00 94.56 475 ARG A C 1
ATOM 3834 O O . ARG A 1 475 ? -20.350 -6.279 27.718 1.00 94.56 475 ARG A O 1
ATOM 3841 N N . TYR A 1 476 ? -18.600 -4.870 27.612 1.00 96.31 476 TYR A N 1
ATOM 3842 C CA . TYR A 1 476 ? -19.394 -3.661 27.804 1.00 96.31 476 TYR A CA 1
ATOM 3843 C C . TYR A 1 476 ? -20.396 -3.479 26.659 1.00 96.31 476 TYR A C 1
ATOM 3845 O O . TYR A 1 476 ? -21.589 -3.292 26.904 1.00 96.31 476 TYR A O 1
ATOM 3853 N N . LEU A 1 477 ? -19.941 -3.607 25.411 1.00 96.56 477 LEU A N 1
ATOM 3854 C CA . LEU A 1 477 ? -20.779 -3.495 24.219 1.00 96.56 477 LEU A CA 1
ATOM 3855 C C . LEU A 1 477 ? -21.893 -4.538 24.189 1.00 96.56 477 LEU A C 1
ATOM 3857 O O . LEU A 1 477 ? -23.040 -4.173 23.933 1.00 96.56 477 LEU A O 1
ATOM 3861 N N . LYS A 1 478 ? -21.593 -5.798 24.521 1.00 93.50 478 LYS A N 1
ATOM 3862 C CA . LYS A 1 478 ? -22.589 -6.880 24.580 1.00 93.50 478 LYS A CA 1
ATOM 3863 C C . LYS A 1 478 ? -23.719 -6.580 25.570 1.00 93.50 478 LYS A C 1
ATOM 3865 O O . LYS A 1 478 ? -24.862 -6.966 25.348 1.00 93.50 478 LYS A O 1
ATOM 3870 N N . LYS A 1 479 ? -23.401 -5.890 26.670 1.00 94.62 479 LYS A N 1
ATOM 3871 C CA . LYS A 1 479 ? -24.353 -5.552 27.737 1.00 94.62 479 LYS A CA 1
ATOM 3872 C C . LYS A 1 479 ? -25.106 -4.240 27.497 1.00 94.62 479 LYS A C 1
ATOM 3874 O O . LYS A 1 479 ? -26.239 -4.106 27.958 1.00 94.62 479 LYS A O 1
ATOM 3879 N N . HIS A 1 480 ? -24.478 -3.269 26.837 1.00 95.38 480 HIS A N 1
ATOM 3880 C CA . HIS A 1 480 ? -24.958 -1.885 26.776 1.00 95.38 480 HIS A CA 1
ATOM 3881 C C . HIS A 1 480 ? -25.310 -1.391 25.367 1.00 95.38 480 HIS A C 1
ATOM 3883 O O . HIS A 1 480 ? -25.793 -0.269 25.230 1.00 95.38 480 HIS A O 1
ATOM 3889 N N . SER A 1 481 ? -25.114 -2.203 24.327 1.00 95.00 481 SER A N 1
ATOM 3890 C CA . SER A 1 481 ? -25.429 -1.848 22.941 1.00 95.00 481 SER A CA 1
ATOM 3891 C C . SER A 1 481 ? -26.142 -2.986 22.209 1.00 95.00 481 SER A C 1
ATOM 3893 O O . SER A 1 481 ? -26.160 -4.127 22.663 1.00 95.00 481 SER A O 1
ATOM 3895 N N . SER A 1 482 ? -26.720 -2.672 21.052 1.00 93.31 482 SER A N 1
ATOM 3896 C CA . SER A 1 482 ? -27.268 -3.654 20.109 1.00 93.31 482 SER A CA 1
ATOM 3897 C C . SER A 1 482 ? -26.249 -4.109 19.057 1.00 93.31 482 SER A C 1
ATOM 3899 O O . SER A 1 482 ? -26.615 -4.847 18.141 1.00 93.31 482 SER A O 1
ATOM 3901 N N . LEU A 1 483 ? -24.990 -3.662 19.151 1.00 95.38 483 LEU A N 1
ATOM 3902 C CA . LEU A 1 483 ? -23.971 -4.005 18.167 1.00 95.38 483 LEU A CA 1
ATOM 3903 C C . LEU A 1 483 ? -23.645 -5.500 18.226 1.00 95.38 483 LEU A C 1
ATOM 3905 O O . LEU A 1 483 ? -23.439 -6.044 19.317 1.00 95.38 483 LEU A O 1
ATOM 3909 N N . PRO A 1 484 ? -23.554 -6.174 17.068 1.00 95.94 484 PRO A N 1
ATOM 3910 C CA . PRO A 1 484 ? -23.142 -7.563 17.027 1.00 95.94 484 PRO A CA 1
ATOM 3911 C C . PRO A 1 484 ? -21.634 -7.654 17.287 1.00 95.94 484 PRO A C 1
ATOM 3913 O O . PRO A 1 484 ? -20.822 -7.462 16.389 1.00 95.94 484 PRO A O 1
ATOM 3916 N N . VAL A 1 485 ? -21.256 -7.940 18.529 1.00 96.00 485 VAL A N 1
ATOM 3917 C CA . VAL A 1 485 ? -19.866 -8.185 18.949 1.00 96.00 485 VAL A CA 1
ATOM 3918 C C . VAL A 1 485 ? -19.714 -9.626 19.450 1.00 96.00 485 VAL A C 1
ATOM 3920 O O . VAL A 1 485 ? -20.703 -10.201 19.937 1.00 96.00 485 VAL A O 1
ATOM 3923 N N . PRO A 1 486 ? -18.524 -10.242 19.316 1.00 93.94 486 PRO A N 1
ATOM 3924 C CA . PRO A 1 486 ? -18.348 -11.645 19.672 1.00 93.94 486 PRO A CA 1
ATOM 3925 C C . PRO A 1 486 ? -18.488 -11.852 21.184 1.00 93.94 486 PRO A C 1
ATOM 3927 O O . PRO A 1 486 ? -18.035 -11.032 21.975 1.00 93.94 486 PRO A O 1
ATOM 3930 N N . GLU A 1 487 ? -19.108 -12.952 21.608 1.00 91.94 487 GLU A N 1
ATOM 3931 C CA . GLU A 1 487 ? -19.028 -13.396 23.002 1.00 91.94 487 GLU A CA 1
ATOM 3932 C C . GLU A 1 487 ? -17.635 -13.958 23.316 1.00 91.94 487 GLU A C 1
ATOM 3934 O O . GLU A 1 487 ? -17.152 -14.867 22.638 1.00 91.94 487 GLU A O 1
ATOM 3939 N N . THR A 1 488 ? -17.003 -13.469 24.379 1.00 91.00 488 THR A N 1
ATOM 3940 C CA . THR A 1 488 ? -15.730 -14.008 24.868 1.00 91.00 488 THR A CA 1
ATOM 3941 C C . THR A 1 488 ? -15.973 -15.238 25.733 1.00 91.00 488 THR A C 1
ATOM 3943 O O . THR A 1 488 ? -16.510 -15.131 26.834 1.00 91.00 488 THR A O 1
ATOM 3946 N N . TYR A 1 489 ? -15.506 -16.405 25.293 1.00 91.81 489 TYR A N 1
ATOM 3947 C CA . TYR A 1 489 ? -15.671 -17.651 26.046 1.00 91.81 489 TYR A CA 1
ATOM 3948 C C . TYR A 1 489 ? -14.544 -17.899 27.041 1.00 91.81 489 TYR A C 1
ATOM 3950 O O . TYR A 1 489 ? -14.789 -18.307 28.174 1.00 91.81 489 TYR A O 1
ATOM 3958 N N . LEU A 1 490 ? -13.301 -17.682 26.616 1.00 90.94 490 LEU A N 1
ATOM 3959 C CA . LEU A 1 490 ? -12.126 -17.957 27.432 1.00 90.94 490 LEU A CA 1
ATOM 3960 C C . LEU A 1 490 ? -11.005 -16.991 27.082 1.00 90.94 490 LEU A C 1
ATOM 3962 O O . LEU A 1 490 ? -10.701 -16.796 25.910 1.00 90.94 490 LEU A O 1
ATOM 3966 N N . VAL A 1 491 ? -10.350 -16.458 28.108 1.00 88.62 491 VAL A N 1
ATOM 3967 C CA . VAL A 1 491 ? -9.130 -15.660 27.979 1.00 88.62 491 VAL A CA 1
ATOM 3968 C C . VAL A 1 491 ? -8.032 -16.356 28.766 1.00 88.62 491 VAL A C 1
ATOM 3970 O O . VAL A 1 491 ? -8.233 -16.741 29.919 1.00 88.62 491 VAL A O 1
ATOM 3973 N N . ASN A 1 492 ? -6.869 -16.516 28.149 1.00 87.50 492 ASN A N 1
ATOM 3974 C CA . ASN A 1 492 ? -5.658 -16.943 28.820 1.00 87.50 492 ASN A CA 1
ATOM 3975 C C . ASN A 1 492 ? -4.558 -15.921 28.572 1.00 87.50 492 ASN A C 1
ATOM 3977 O O . ASN A 1 492 ? -4.167 -15.668 27.436 1.00 87.50 492 ASN A O 1
ATOM 3981 N N . ASN A 1 493 ? -4.046 -15.372 29.661 1.00 80.94 493 ASN A N 1
ATOM 3982 C CA . ASN A 1 493 ? -3.045 -14.322 29.656 1.00 80.94 493 ASN A CA 1
ATOM 3983 C C . ASN A 1 493 ? -1.639 -14.808 30.032 1.00 80.94 493 ASN A C 1
ATOM 3985 O O . ASN A 1 493 ? -0.749 -13.995 30.264 1.00 80.94 493 ASN A O 1
ATOM 3989 N N . ASN A 1 494 ? -1.422 -16.121 30.119 1.00 83.44 494 ASN A N 1
ATOM 3990 C CA . ASN A 1 494 ? -0.117 -16.680 30.432 1.00 83.44 494 ASN A CA 1
ATOM 3991 C C . ASN A 1 494 ? 0.633 -17.011 29.127 1.00 83.44 494 ASN A C 1
ATOM 3993 O O . ASN A 1 494 ? 0.309 -18.019 28.495 1.00 83.44 494 ASN A O 1
ATOM 3997 N N . PRO A 1 495 ? 1.669 -16.245 28.734 1.00 77.44 495 PRO A N 1
ATOM 3998 C CA . PRO A 1 495 ? 2.426 -16.528 27.512 1.00 77.44 495 PRO A CA 1
ATOM 3999 C C . PRO A 1 495 ? 3.156 -17.880 27.566 1.00 77.44 495 PRO A C 1
ATOM 4001 O O . PRO A 1 495 ? 3.410 -18.494 26.538 1.00 77.44 495 PRO A O 1
ATOM 4004 N N . SER A 1 496 ? 3.427 -18.410 28.766 1.00 82.31 496 SER A N 1
ATOM 4005 C CA . SER A 1 496 ? 4.014 -19.743 28.977 1.00 82.31 496 SER A CA 1
ATOM 4006 C C . SER A 1 496 ? 2.973 -20.870 29.070 1.00 82.31 496 SER A C 1
ATOM 4008 O O . SER A 1 496 ? 3.284 -21.971 29.531 1.00 82.31 496 SER A O 1
ATOM 4010 N N . HIS A 1 497 ? 1.718 -20.621 28.687 1.00 86.81 497 HIS A N 1
ATOM 4011 C CA . HIS A 1 497 ? 0.680 -21.646 28.691 1.00 86.81 497 HIS A CA 1
ATOM 4012 C C . HIS A 1 497 ? 1.029 -22.809 27.745 1.00 86.81 497 HIS A C 1
ATOM 4014 O O . HIS A 1 497 ? 1.689 -22.629 26.727 1.00 86.81 497 HIS A O 1
ATOM 4020 N N . VAL A 1 498 ? 0.518 -24.015 28.021 1.00 88.69 498 VAL A N 1
ATOM 4021 C CA . VAL A 1 498 ? 0.786 -25.231 27.218 1.00 88.69 498 VAL A CA 1
ATOM 4022 C C . VAL A 1 498 ? 0.351 -25.122 25.745 1.00 88.69 498 VAL A C 1
ATOM 4024 O O . VAL A 1 498 ? 0.820 -25.883 24.901 1.00 88.69 498 VAL A O 1
ATOM 4027 N N . VAL A 1 499 ? -0.530 -24.165 25.437 1.00 88.19 499 VAL A N 1
ATOM 4028 C CA . VAL A 1 499 ? -0.950 -23.791 24.073 1.00 88.19 499 VAL A CA 1
ATOM 4029 C C . VAL A 1 499 ? 0.184 -23.122 23.284 1.00 88.19 499 VAL A C 1
ATOM 4031 O O . VAL A 1 499 ? 0.215 -23.249 22.062 1.00 88.19 499 VAL A O 1
ATOM 4034 N N . GLY A 1 500 ? 1.130 -22.481 23.972 1.00 81.69 500 GLY A N 1
ATOM 4035 C CA . GLY A 1 500 ? 2.323 -21.850 23.407 1.00 81.69 500 GLY A CA 1
ATOM 4036 C C . GLY A 1 500 ? 2.327 -20.319 23.439 1.00 81.69 500 GLY A C 1
ATOM 4037 O O . GLY A 1 500 ? 3.343 -19.744 23.079 1.00 81.69 500 GLY A O 1
ATOM 4038 N N . THR A 1 501 ? 1.221 -19.673 23.827 1.00 83.06 501 THR A N 1
ATOM 4039 C CA . THR A 1 501 ? 1.086 -18.206 23.929 1.00 83.06 501 THR A CA 1
ATOM 4040 C C . THR A 1 501 ? -0.182 -17.828 24.716 1.00 83.06 501 THR A C 1
ATOM 4042 O O . THR A 1 501 ? -0.949 -18.717 25.110 1.00 83.06 501 THR A O 1
ATOM 4045 N N . THR A 1 502 ? -0.424 -16.528 24.903 1.00 84.50 502 THR A N 1
ATOM 4046 C CA . THR A 1 502 ? -1.714 -15.965 25.322 1.00 84.50 502 THR A CA 1
ATOM 4047 C C . THR A 1 502 ? -2.758 -16.126 24.216 1.00 84.50 502 THR A C 1
ATOM 4049 O O . THR A 1 502 ? -2.448 -16.164 23.020 1.00 84.50 502 THR A O 1
ATOM 4052 N N . PHE A 1 503 ? -4.022 -16.279 24.602 1.00 88.31 503 PHE A N 1
ATOM 4053 C CA . PHE A 1 503 ? -5.092 -16.471 23.632 1.00 88.31 503 PHE A CA 1
ATOM 4054 C C . PHE A 1 503 ? -6.467 -16.079 24.156 1.00 88.31 503 PHE A C 1
ATOM 4056 O O . PHE A 1 503 ? -6.738 -16.103 25.357 1.00 88.31 503 PHE A O 1
ATOM 4063 N N . VAL A 1 504 ? -7.364 -15.815 23.211 1.00 90.19 504 VAL A N 1
ATOM 4064 C CA . VAL A 1 504 ? -8.797 -15.639 23.434 1.00 90.19 504 VAL A CA 1
ATOM 4065 C C . VAL A 1 504 ? -9.552 -16.629 22.565 1.00 90.19 504 VAL A C 1
ATOM 4067 O O . VAL A 1 504 ? -9.315 -16.715 21.362 1.00 90.19 504 VAL A O 1
ATOM 4070 N N . LEU A 1 505 ? -10.472 -17.381 23.165 1.00 92.62 505 LEU A N 1
ATOM 4071 C CA . LEU A 1 505 ? -11.481 -18.148 22.443 1.00 92.62 505 LEU A CA 1
ATOM 4072 C C . LEU A 1 505 ? -12.809 -17.399 22.537 1.00 92.62 505 LEU A C 1
ATOM 4074 O O . LEU A 1 505 ? -13.255 -17.061 23.634 1.00 92.62 505 LEU A O 1
ATOM 4078 N N . GLN A 1 506 ? -13.434 -17.151 21.393 1.00 93.38 506 GLN A N 1
ATOM 4079 C CA . GLN A 1 506 ? -14.620 -16.310 21.279 1.00 93.38 506 GLN A CA 1
ATOM 4080 C C . GLN A 1 506 ? -15.599 -16.823 20.220 1.00 93.38 506 GLN A C 1
ATOM 4082 O O . GLN A 1 506 ? -15.277 -17.685 19.394 1.00 93.38 506 GLN A O 1
ATOM 4087 N N . GLU A 1 507 ? -16.808 -16.277 20.252 1.00 93.75 507 GLU A N 1
ATOM 4088 C CA . GLU A 1 507 ? -17.878 -16.533 19.297 1.00 93.75 507 GLU A CA 1
ATOM 4089 C C . GLU A 1 507 ? -17.409 -16.307 17.860 1.00 93.75 507 GLU A C 1
ATOM 4091 O O . GLU A 1 507 ? -16.767 -15.308 17.526 1.00 93.75 507 GLU A O 1
ATOM 4096 N N . ARG A 1 508 ? -17.772 -17.242 16.981 1.00 92.25 508 ARG A N 1
ATOM 4097 C CA . ARG A 1 508 ? -17.648 -17.044 15.543 1.00 92.25 508 ARG A CA 1
ATOM 4098 C C . ARG A 1 508 ? -18.890 -16.318 15.039 1.00 92.25 508 ARG A C 1
ATOM 4100 O O . ARG A 1 508 ? -19.906 -16.954 14.767 1.00 92.25 508 ARG A O 1
ATOM 4107 N N . LEU A 1 509 ? -18.783 -15.005 14.866 1.00 92.88 509 LEU A N 1
ATOM 4108 C CA . LEU A 1 509 ? -19.830 -14.233 14.202 1.00 92.88 509 LEU A CA 1
ATOM 4109 C C . LEU A 1 509 ? -19.992 -14.693 12.737 1.00 92.88 509 LEU A C 1
ATOM 4111 O O . LEU A 1 509 ? -18.994 -15.026 12.084 1.00 92.88 509 LEU A O 1
ATOM 4115 N N . PRO A 1 510 ? -21.229 -14.765 12.212 1.00 91.12 510 PRO A N 1
ATOM 4116 C CA . PRO A 1 510 ? -21.471 -15.186 10.838 1.00 91.12 510 PRO A CA 1
ATOM 4117 C C . PRO A 1 510 ? -21.096 -14.081 9.839 1.00 91.12 510 PRO A C 1
ATOM 4119 O O . PRO A 1 510 ? -20.931 -12.920 10.209 1.00 91.12 510 PRO A O 1
ATOM 4122 N N . GLY A 1 511 ? -20.990 -14.435 8.557 1.00 89.06 511 GLY A N 1
ATOM 4123 C CA . GLY A 1 511 ? -20.687 -13.495 7.472 1.00 89.06 511 GLY A CA 1
ATOM 4124 C C . GLY A 1 511 ? -19.207 -13.416 7.079 1.00 89.06 511 GLY A C 1
ATOM 4125 O O . GLY A 1 511 ? -18.375 -14.220 7.504 1.00 89.06 511 GLY A O 1
ATOM 4126 N N . GLN A 1 512 ? -18.901 -12.461 6.204 1.00 84.81 512 GLN A N 1
ATOM 4127 C CA . GLN A 1 512 ? -17.567 -12.158 5.686 1.00 84.81 512 GLN A CA 1
ATOM 4128 C C . GLN A 1 512 ? -17.260 -10.677 5.879 1.00 84.81 512 GLN A C 1
ATOM 4130 O O . GLN A 1 512 ? -18.171 -9.857 5.903 1.00 84.81 512 GLN A O 1
ATOM 4135 N N . SER A 1 513 ? -15.980 -10.334 5.990 1.00 86.06 513 SER A N 1
ATOM 4136 C CA . SER A 1 513 ? -15.550 -8.936 5.991 1.00 86.06 513 SER A CA 1
ATOM 4137 C C . SER A 1 513 ? -16.084 -8.193 4.760 1.00 86.06 513 SER A C 1
ATOM 4139 O O . SER A 1 513 ? -16.049 -8.743 3.655 1.00 86.06 513 SER A O 1
ATOM 4141 N N . LEU A 1 514 ? -16.552 -6.953 4.948 1.00 86.81 514 LEU A N 1
ATOM 4142 C CA . LEU A 1 514 ? -17.071 -6.129 3.858 1.00 86.81 514 LEU A CA 1
ATOM 4143 C C . LEU A 1 514 ? -16.037 -5.969 2.739 1.00 86.81 514 LEU A C 1
ATOM 4145 O O . LEU A 1 514 ? -16.414 -6.083 1.579 1.00 86.81 514 LEU A O 1
ATOM 4149 N N . SER A 1 515 ? -14.746 -5.819 3.055 1.00 82.56 515 SER A N 1
ATOM 4150 C CA . SER A 1 515 ? -13.686 -5.676 2.042 1.00 82.56 515 SER A CA 1
ATOM 4151 C C . SER A 1 515 ? -13.607 -6.847 1.054 1.00 82.56 515 SER A C 1
ATOM 4153 O O . SER A 1 515 ? -13.187 -6.660 -0.080 1.00 82.56 515 SER A O 1
ATOM 4155 N N . LYS A 1 516 ? -14.047 -8.050 1.449 1.00 78.25 516 LYS A N 1
ATOM 4156 C CA . LYS A 1 516 ? -14.030 -9.245 0.588 1.00 78.25 516 LYS A CA 1
ATOM 4157 C C . LYS A 1 516 ? -15.198 -9.335 -0.381 1.00 78.25 516 LYS A C 1
ATOM 4159 O O . LYS A 1 516 ? -15.131 -10.131 -1.308 1.00 78.25 516 LYS A O 1
ATOM 4164 N N . ILE A 1 517 ? -16.278 -8.612 -0.109 1.00 80.75 517 ILE A N 1
ATOM 4165 C CA . ILE A 1 517 ? -17.508 -8.680 -0.902 1.00 80.75 517 ILE A CA 1
ATOM 4166 C C . ILE A 1 517 ? -17.841 -7.342 -1.558 1.00 80.75 517 ILE A C 1
ATOM 4168 O O . ILE A 1 517 ? -18.650 -7.320 -2.474 1.00 80.75 517 ILE A O 1
ATOM 4172 N N . TYR A 1 518 ? -17.246 -6.234 -1.095 1.00 82.12 518 TYR A N 1
ATOM 4173 C CA . TYR A 1 518 ? -17.658 -4.878 -1.451 1.00 82.12 518 TYR A CA 1
ATOM 4174 C C . TYR A 1 518 ? -17.654 -4.649 -2.957 1.00 82.12 518 TYR A C 1
ATOM 4176 O O . TYR A 1 518 ? -18.642 -4.147 -3.480 1.00 82.12 518 TYR A O 1
ATOM 4184 N N . ASP A 1 519 ? -16.592 -5.043 -3.659 1.00 81.75 519 ASP A N 1
ATOM 4185 C CA . ASP A 1 519 ? -16.466 -4.798 -5.098 1.00 81.75 519 ASP A CA 1
ATOM 4186 C C . ASP A 1 519 ? -17.511 -5.557 -5.929 1.00 81.75 519 ASP A C 1
ATOM 4188 O O . ASP A 1 519 ? -18.006 -5.006 -6.914 1.00 81.75 519 ASP A O 1
ATOM 4192 N N . ASP A 1 520 ? -17.942 -6.731 -5.459 1.00 82.12 520 ASP A N 1
ATOM 4193 C CA . ASP A 1 520 ? -18.977 -7.559 -6.092 1.00 82.12 520 ASP A CA 1
ATOM 4194 C C . ASP A 1 520 ? -20.408 -7.065 -5.808 1.00 82.12 520 ASP A C 1
ATOM 4196 O O . ASP A 1 520 ? -21.370 -7.491 -6.456 1.00 82.12 520 ASP A O 1
ATOM 4200 N N . LEU A 1 521 ? -20.590 -6.168 -4.830 1.00 82.88 521 LEU A N 1
ATOM 4201 C CA . LEU A 1 521 ? -21.902 -5.618 -4.505 1.00 82.88 521 LEU A CA 1
ATOM 4202 C C . LEU A 1 521 ? -22.378 -4.642 -5.589 1.00 82.88 521 LEU A C 1
ATOM 4204 O O . LEU A 1 521 ? -21.643 -3.764 -6.054 1.00 82.88 521 LEU A O 1
ATOM 4208 N N . SER A 1 522 ? -23.674 -4.716 -5.906 1.00 87.50 522 SER A N 1
ATOM 4209 C CA . SER A 1 522 ? -24.353 -3.651 -6.645 1.00 87.50 522 SER A CA 1
ATOM 4210 C C . SER A 1 522 ? -24.236 -2.325 -5.887 1.00 87.50 522 SER A C 1
ATOM 4212 O O . SER A 1 522 ? -24.095 -2.305 -4.663 1.00 87.50 522 SER A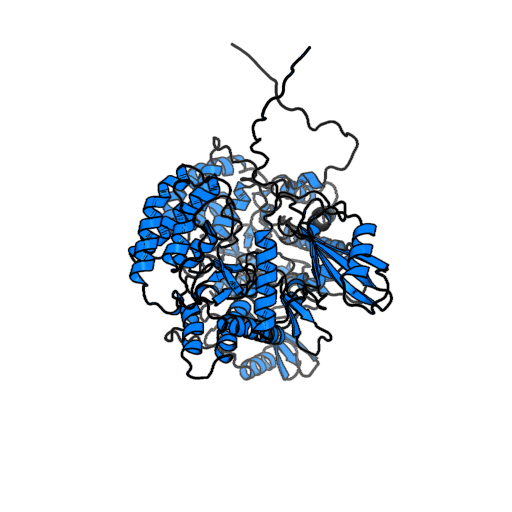 O 1
ATOM 4214 N N . ILE A 1 523 ? -24.341 -1.199 -6.595 1.00 88.25 523 ILE A N 1
ATOM 4215 C CA . ILE A 1 523 ? -24.309 0.130 -5.962 1.00 88.25 523 ILE A CA 1
ATOM 4216 C C . ILE A 1 523 ? -25.377 0.230 -4.864 1.00 88.25 523 ILE A C 1
ATOM 4218 O O . ILE A 1 523 ? -25.085 0.688 -3.765 1.00 88.25 523 ILE A O 1
ATOM 4222 N N . GLU A 1 524 ? -26.586 -0.273 -5.117 1.00 92.69 524 GLU A N 1
ATOM 4223 C CA . GLU A 1 524 ? -27.662 -0.319 -4.122 1.00 92.69 524 GLU A CA 1
ATOM 4224 C C . GLU A 1 524 ? -27.243 -1.089 -2.859 1.00 92.69 524 GLU A C 1
ATOM 4226 O O . GLU A 1 524 ? -27.392 -0.589 -1.744 1.00 92.69 524 GLU A O 1
ATOM 4231 N N . HIS A 1 525 ? -26.634 -2.266 -3.012 1.00 93.56 525 HIS A N 1
ATOM 4232 C CA . HIS A 1 525 ? -26.164 -3.064 -1.882 1.00 93.56 525 HIS A CA 1
ATOM 4233 C C . HIS A 1 525 ? -24.971 -2.442 -1.151 1.00 93.56 525 HIS A C 1
ATOM 4235 O O . HIS A 1 525 ? -24.905 -2.545 0.076 1.00 93.56 525 HIS A O 1
ATOM 4241 N N . LYS A 1 526 ? -24.064 -1.756 -1.862 1.00 93.75 526 LYS A N 1
ATOM 4242 C CA . LYS A 1 526 ? -22.999 -0.948 -1.245 1.00 93.75 526 LYS A CA 1
ATOM 4243 C C . LYS A 1 526 ? -23.620 0.100 -0.326 1.00 93.75 526 LYS A C 1
ATOM 4245 O O . LYS A 1 526 ? -23.274 0.165 0.848 1.00 93.75 526 LYS A O 1
ATOM 4250 N N . LEU A 1 527 ? -24.606 0.854 -0.812 1.00 95.38 527 LEU A N 1
ATOM 4251 C CA . LEU A 1 527 ? -25.292 1.883 -0.025 1.00 95.38 527 LEU A CA 1
ATOM 4252 C C . LEU A 1 527 ? -26.056 1.305 1.182 1.00 95.38 527 LEU A C 1
ATOM 4254 O O . LEU A 1 527 ? -26.067 1.920 2.251 1.00 95.38 527 LEU A O 1
ATOM 4258 N N . VAL A 1 528 ? -26.637 0.106 1.064 1.00 96.38 528 VAL A N 1
ATOM 4259 C CA . VAL A 1 528 ? -27.264 -0.602 2.198 1.00 96.38 528 VAL A CA 1
ATOM 4260 C C . VAL A 1 528 ? -26.232 -1.030 3.249 1.00 96.38 528 VAL A C 1
ATOM 4262 O O . VAL A 1 528 ? -26.480 -0.870 4.446 1.00 96.38 528 VAL A O 1
ATOM 4265 N N . ALA A 1 529 ? -25.064 -1.532 2.837 1.00 96.19 529 ALA A N 1
ATOM 4266 C CA . ALA A 1 529 ? -23.979 -1.858 3.764 1.00 96.19 529 ALA A CA 1
ATOM 4267 C C . ALA A 1 529 ? -23.476 -0.603 4.496 1.00 96.19 529 ALA A C 1
ATOM 4269 O O . ALA A 1 529 ? -23.356 -0.594 5.721 1.00 96.19 529 ALA A O 1
ATOM 4270 N N . ILE A 1 530 ? -23.271 0.487 3.753 1.00 97.25 530 ILE A N 1
ATOM 4271 C CA . ILE A 1 530 ? -22.841 1.781 4.290 1.00 97.25 530 ILE A CA 1
ATOM 4272 C C . ILE A 1 530 ? -23.857 2.358 5.282 1.00 97.25 530 ILE A C 1
ATOM 4274 O O . ILE A 1 530 ? -23.463 2.893 6.317 1.00 97.25 530 ILE A O 1
ATOM 4278 N N . SER A 1 531 ? -25.156 2.196 5.018 1.00 97.69 531 SER A N 1
ATOM 4279 C CA . SER A 1 531 ? -26.209 2.634 5.944 1.00 97.69 531 SER A CA 1
ATOM 4280 C C . SER A 1 531 ? -26.107 1.924 7.294 1.00 97.69 531 SER A C 1
ATOM 4282 O O . SER A 1 531 ? -26.144 2.561 8.342 1.00 97.69 531 SER A O 1
ATOM 4284 N N . GLN A 1 532 ? -25.887 0.608 7.275 1.00 98.00 532 GLN A N 1
ATOM 4285 C CA . GLN A 1 532 ? -25.739 -0.187 8.496 1.00 98.00 532 GLN A CA 1
ATOM 4286 C C . GLN A 1 532 ? -24.455 0.150 9.265 1.00 98.00 532 GLN A C 1
ATOM 4288 O O . GLN A 1 532 ? -24.439 0.093 10.494 1.00 98.00 532 GLN A O 1
ATOM 4293 N N . MET A 1 533 ? -23.381 0.546 8.573 1.00 97.75 533 MET A N 1
ATOM 4294 C CA . MET A 1 533 ? -22.186 1.085 9.233 1.00 97.75 533 MET A CA 1
ATOM 4295 C C . MET A 1 533 ? -22.483 2.416 9.938 1.00 97.75 533 MET A C 1
ATOM 4297 O O . MET A 1 533 ? -22.044 2.614 11.070 1.00 97.75 533 MET A O 1
ATOM 4301 N N . GLY A 1 534 ? -23.259 3.310 9.317 1.00 97.19 534 GLY A N 1
ATOM 4302 C CA . GLY A 1 534 ? -23.686 4.559 9.951 1.00 97.19 534 GLY A CA 1
ATOM 4303 C C . GLY A 1 534 ? -24.589 4.329 11.168 1.00 97.19 534 GLY A C 1
ATOM 4304 O O . GLY A 1 534 ? -24.380 4.925 12.225 1.00 97.19 534 GLY A O 1
ATOM 4305 N N . GLU A 1 535 ? -25.528 3.386 11.079 1.00 97.50 535 GLU A N 1
ATOM 4306 C CA . GLU A 1 535 ? -26.343 2.945 12.219 1.00 97.50 535 GLU A CA 1
ATOM 4307 C C . GLU A 1 535 ? -25.483 2.376 13.361 1.00 97.50 535 GLU A C 1
ATOM 4309 O O . GLU A 1 535 ? -25.775 2.602 14.540 1.00 97.50 535 GLU A O 1
ATOM 4314 N N . ALA A 1 536 ? -24.399 1.658 13.044 1.00 97.62 536 ALA A N 1
ATOM 4315 C CA . ALA A 1 536 ? -23.470 1.147 14.046 1.00 97.62 536 ALA A CA 1
ATOM 4316 C C . ALA A 1 536 ? -22.755 2.283 14.801 1.00 97.62 536 ALA A C 1
ATOM 4318 O O . ALA A 1 536 ? -22.697 2.263 16.033 1.00 97.62 536 ALA A O 1
ATOM 4319 N N . ILE A 1 537 ? -22.304 3.322 14.093 1.00 97.69 537 ILE A N 1
ATOM 4320 C CA . ILE A 1 537 ? -21.734 4.528 14.711 1.00 97.69 537 ILE A CA 1
ATOM 4321 C C . ILE A 1 537 ? -22.767 5.267 15.569 1.00 97.69 537 ILE A C 1
ATOM 4323 O O . ILE A 1 537 ? -22.459 5.669 16.693 1.00 97.69 537 ILE A O 1
ATOM 4327 N N . ALA A 1 538 ? -24.014 5.378 15.106 1.00 96.44 538 ALA A N 1
ATOM 4328 C CA . ALA A 1 538 ? -25.096 5.958 15.900 1.00 96.44 538 ALA A CA 1
ATOM 4329 C C . ALA A 1 538 ? -25.412 5.139 17.169 1.00 96.44 538 ALA A C 1
ATOM 4331 O O . ALA A 1 538 ? -25.873 5.694 18.165 1.00 96.44 538 ALA A O 1
ATOM 4332 N N . ASN A 1 539 ? -25.164 3.824 17.176 1.00 96.19 539 ASN A N 1
ATOM 4333 C CA . ASN A 1 539 ? -25.248 3.014 18.395 1.00 96.19 539 ASN A CA 1
ATOM 4334 C C . ASN A 1 539 ? -24.113 3.324 19.375 1.00 96.19 539 ASN A C 1
ATOM 4336 O O . ASN A 1 539 ? -24.381 3.486 20.566 1.00 96.19 539 ASN A O 1
ATOM 4340 N N . LEU A 1 540 ? -22.874 3.461 18.894 1.00 97.38 540 LEU A N 1
ATOM 4341 C CA . LEU A 1 540 ? -21.735 3.850 19.735 1.00 97.38 540 LEU A CA 1
ATOM 4342 C C . LEU A 1 540 ? -21.908 5.240 20.342 1.00 97.38 540 LEU A C 1
ATOM 4344 O O . LEU A 1 540 ? -21.554 5.454 21.502 1.00 97.38 540 LEU A O 1
ATOM 4348 N N . SER A 1 541 ? -22.512 6.173 19.604 1.00 96.19 541 SER A N 1
ATOM 4349 C CA . SER A 1 541 ? -22.712 7.539 20.087 1.00 96.19 541 SER A CA 1
ATOM 4350 C C . SER A 1 541 ? -23.744 7.654 21.212 1.00 96.19 541 SER A C 1
ATOM 4352 O O . SER A 1 541 ? -23.851 8.708 21.828 1.00 96.19 541 SER A O 1
ATOM 4354 N N . ARG A 1 542 ? -24.477 6.585 21.544 1.00 95.50 542 ARG A N 1
ATOM 4355 C CA . ARG A 1 542 ? -25.383 6.547 22.708 1.00 95.50 542 ARG A CA 1
ATOM 4356 C C . ARG A 1 542 ? -24.673 6.131 24.000 1.00 95.50 542 ARG A C 1
ATOM 4358 O O . ARG A 1 542 ? -25.268 6.201 25.074 1.00 95.50 542 ARG A O 1
ATOM 4365 N N . LEU A 1 543 ? -23.420 5.683 23.909 1.00 96.75 543 LEU A N 1
ATOM 4366 C CA . LEU A 1 543 ? -22.621 5.237 25.047 1.00 96.75 543 LEU A CA 1
ATOM 4367 C C . LEU A 1 543 ? -21.823 6.418 25.605 1.00 96.75 543 LEU A C 1
ATOM 4369 O O . LEU A 1 543 ? -20.958 6.970 24.925 1.00 96.75 543 LEU A O 1
ATOM 4373 N N . HIS A 1 544 ? -22.125 6.812 26.842 1.00 97.00 544 HIS A N 1
ATOM 4374 C CA . HIS A 1 544 ? -21.546 7.992 27.483 1.00 97.00 544 HIS A CA 1
ATOM 4375 C C . HIS A 1 544 ? -20.558 7.617 28.580 1.00 97.00 544 HIS A C 1
ATOM 4377 O O . HIS A 1 544 ? -20.868 6.817 29.463 1.00 97.00 544 HIS A O 1
ATOM 4383 N N . PHE A 1 545 ? -19.400 8.273 28.566 1.00 97.50 545 PHE A N 1
ATOM 4384 C CA . PHE A 1 545 ? -18.323 8.019 29.517 1.00 97.50 545 PHE A CA 1
ATOM 4385 C C . PHE A 1 545 ? -17.859 9.309 30.213 1.00 97.50 545 PHE A C 1
ATOM 4387 O O . PHE A 1 545 ? -17.948 10.391 29.626 1.00 97.50 545 PHE A O 1
ATOM 4394 N N . PRO A 1 546 ? -17.357 9.216 31.462 1.00 96.31 546 PRO A N 1
ATOM 4395 C CA . PRO A 1 546 ? -16.957 10.377 32.267 1.00 96.31 546 PRO A CA 1
ATOM 4396 C C . PRO A 1 546 ? -15.522 10.865 32.003 1.00 96.31 546 PRO A C 1
ATOM 4398 O O . PRO A 1 546 ? -15.166 11.983 32.382 1.00 96.31 546 PRO A O 1
ATOM 4401 N N . ALA A 1 547 ? -14.688 10.039 31.369 1.00 97.12 547 ALA A N 1
ATOM 4402 C CA . ALA A 1 547 ? -13.312 10.376 31.022 1.00 97.12 547 ALA A CA 1
ATOM 4403 C C . ALA A 1 547 ? -12.912 9.813 29.647 1.00 97.12 547 ALA A C 1
ATOM 4405 O O . ALA A 1 547 ? -13.626 8.979 29.087 1.00 97.12 547 ALA A O 1
ATOM 4406 N N . ILE A 1 548 ? -11.768 10.271 29.143 1.00 96.31 548 ILE A N 1
ATOM 4407 C CA . ILE A 1 548 ? -11.062 9.796 27.953 1.00 96.31 548 ILE A CA 1
ATOM 4408 C C . ILE A 1 548 ? -10.023 8.759 28.392 1.00 96.31 548 ILE A C 1
ATOM 4410 O O . ILE A 1 548 ? -9.186 9.050 29.252 1.00 96.31 548 ILE A O 1
ATOM 4414 N N . GLY A 1 549 ? -10.057 7.568 27.808 1.00 94.50 549 GLY A N 1
ATOM 4415 C CA . GLY A 1 549 ? -9.148 6.469 28.133 1.00 94.50 549 GLY A CA 1
ATOM 4416 C C . GLY A 1 549 ? -9.697 5.125 27.666 1.00 94.50 549 GLY A C 1
ATOM 4417 O O . GLY A 1 549 ? -10.692 5.080 26.952 1.00 94.50 549 GLY A O 1
ATOM 4418 N N . SER A 1 550 ? -9.070 4.021 28.058 1.00 93.69 550 SER A N 1
ATOM 4419 C CA . SER A 1 550 ? -9.506 2.686 27.624 1.00 93.69 550 SER A CA 1
ATOM 4420 C C . SER A 1 550 ? -10.353 2.000 28.697 1.00 93.69 550 SER A C 1
ATOM 4422 O O . SER A 1 550 ? -10.183 2.258 29.892 1.00 93.69 550 SER A O 1
ATOM 4424 N N . LEU A 1 551 ? -11.311 1.162 28.293 1.00 94.94 551 LEU A N 1
ATOM 4425 C CA . LEU A 1 551 ? -12.234 0.528 29.238 1.00 94.94 551 LEU A CA 1
ATOM 4426 C C . LEU A 1 551 ? -11.545 -0.565 30.059 1.00 94.94 551 LEU A C 1
ATOM 4428 O O . LEU A 1 551 ? -10.664 -1.272 29.574 1.00 94.94 551 LEU A O 1
ATOM 4432 N N . LYS A 1 552 ? -11.979 -0.698 31.313 1.00 92.56 552 LYS A N 1
ATOM 4433 C CA . LYS A 1 552 ? -11.635 -1.786 32.236 1.00 92.56 552 LYS A CA 1
ATOM 4434 C C . LYS A 1 552 ? -12.834 -2.704 32.456 1.00 92.56 552 LYS A C 1
ATOM 4436 O O . LYS A 1 552 ? -13.964 -2.330 32.153 1.00 92.56 552 LYS A O 1
ATOM 4441 N N . GLU A 1 553 ? -12.587 -3.874 33.045 1.00 86.94 553 GLU A N 1
ATOM 4442 C CA . GLU A 1 553 ? -13.534 -4.994 33.217 1.00 86.94 553 GLU A CA 1
ATOM 4443 C C . GLU A 1 553 ? -14.970 -4.603 33.621 1.00 86.94 553 GLU A C 1
ATOM 4445 O O . GLU A 1 553 ? -15.937 -5.232 33.196 1.00 86.94 553 GLU A O 1
ATOM 4450 N N . HIS A 1 554 ? -15.141 -3.566 34.443 1.00 87.38 554 HIS A N 1
ATOM 4451 C CA . HIS A 1 554 ? -16.447 -3.141 34.958 1.00 87.38 554 HIS A CA 1
ATOM 4452 C C . HIS A 1 554 ? -17.035 -1.899 34.264 1.00 87.38 554 HIS A C 1
ATOM 4454 O O . HIS A 1 554 ? -17.983 -1.298 34.768 1.00 87.38 554 HIS A O 1
ATOM 4460 N N . GLY A 1 555 ? -16.507 -1.521 33.096 1.00 88.06 555 GLY A N 1
ATOM 4461 C CA . GLY A 1 555 ? -16.934 -0.341 32.332 1.00 88.06 555 GLY A CA 1
ATOM 4462 C C . GLY A 1 555 ? -16.356 0.979 32.848 1.00 88.06 555 GLY A C 1
ATOM 4463 O O . GLY A 1 555 ? -16.766 2.053 32.412 1.00 88.06 555 GLY A O 1
ATOM 4464 N N . GLU A 1 556 ? -15.413 0.911 33.785 1.00 94.44 556 GLU A N 1
ATOM 4465 C CA . GLU A 1 556 ? -14.651 2.058 34.272 1.00 94.44 556 GLU A CA 1
ATOM 4466 C C . GLU A 1 556 ? -13.633 2.498 33.214 1.00 94.44 556 GLU A C 1
ATOM 4468 O O . GLU A 1 556 ? -13.050 1.665 32.519 1.00 94.44 556 GLU A O 1
ATOM 4473 N N . VAL A 1 557 ? -13.370 3.803 33.125 1.00 95.56 557 VAL A N 1
ATOM 4474 C CA . VAL A 1 557 ? -12.361 4.337 32.201 1.00 95.56 557 VAL A CA 1
ATOM 4475 C C . VAL A 1 557 ? -10.993 4.345 32.886 1.00 95.56 557 VAL A C 1
ATOM 4477 O O . VAL A 1 557 ? -10.807 4.955 33.941 1.00 95.56 557 VAL A O 1
ATOM 4480 N N . GLY A 1 558 ? -10.039 3.638 32.291 1.00 92.31 558 GLY A N 1
ATOM 4481 C CA . GLY A 1 558 ? -8.651 3.524 32.713 1.00 92.31 558 GLY A CA 1
ATOM 4482 C C . GLY A 1 558 ? -7.678 4.396 31.917 1.00 92.31 558 GLY A C 1
ATOM 4483 O O . GLY A 1 558 ? -8.092 5.228 31.111 1.00 92.31 558 GLY A O 1
ATOM 4484 N N . PRO A 1 559 ? -6.364 4.199 32.127 1.00 89.00 559 PRO A N 1
ATOM 4485 C CA . PRO A 1 559 ? -5.336 4.774 31.268 1.00 89.00 559 PRO A CA 1
ATOM 4486 C C . PRO A 1 559 ? -5.535 4.379 29.804 1.00 89.00 559 PRO A C 1
ATOM 4488 O O . PRO A 1 559 ? -5.997 3.276 29.507 1.00 89.00 559 PRO A O 1
ATOM 4491 N N . LEU A 1 560 ? -5.180 5.291 28.904 1.00 87.31 560 LEU A N 1
ATOM 4492 C CA . LEU A 1 560 ? -5.260 5.080 27.466 1.00 87.31 560 LEU A CA 1
ATOM 4493 C C . LEU A 1 560 ? -4.246 4.014 27.030 1.00 87.31 560 LEU A C 1
ATOM 4495 O O . LEU A 1 560 ? -3.063 4.137 27.341 1.00 87.31 560 LEU A O 1
ATOM 4499 N N . GLN A 1 561 ? -4.715 2.995 26.313 1.00 83.50 561 GLN A N 1
ATOM 4500 C CA . GLN A 1 561 ? -3.865 2.026 25.621 1.00 83.50 561 GLN A CA 1
ATOM 4501 C C . GLN A 1 561 ? -3.611 2.489 24.185 1.00 83.50 561 GLN A C 1
ATOM 4503 O O . GLN A 1 561 ? -4.516 3.029 23.542 1.00 83.50 561 GLN A O 1
ATOM 4508 N N . ASN A 1 562 ? -2.384 2.317 23.689 1.00 78.75 562 ASN A N 1
ATOM 4509 C CA . ASN A 1 562 ? -2.012 2.725 22.338 1.00 78.75 562 ASN A CA 1
ATOM 4510 C C . ASN A 1 562 ? -0.836 1.898 21.791 1.00 78.75 562 ASN A C 1
ATOM 4512 O O . ASN A 1 562 ? 0.293 2.024 22.266 1.00 78.75 562 ASN A O 1
ATOM 4516 N N . TYR A 1 563 ? -1.092 1.183 20.692 1.00 71.81 563 TYR A N 1
ATOM 4517 C CA . TYR A 1 563 ? -0.116 0.348 19.991 1.00 71.81 563 TYR A CA 1
ATOM 4518 C C . TYR A 1 563 ? 1.157 1.071 19.526 1.00 71.81 563 TYR A C 1
ATOM 4520 O O . TYR A 1 563 ? 2.198 0.443 19.331 1.00 71.81 563 TYR A O 1
ATOM 4528 N N . VAL A 1 564 ? 1.112 2.393 19.332 1.00 71.12 564 VAL A N 1
ATOM 4529 C CA . VAL A 1 564 ? 2.278 3.190 18.917 1.00 71.12 564 VAL A CA 1
ATOM 4530 C C . VAL A 1 564 ? 3.383 3.168 19.980 1.00 71.12 564 VAL A C 1
ATOM 4532 O O . VAL A 1 564 ? 4.560 3.263 19.627 1.00 71.12 564 VAL A O 1
ATOM 4535 N N . TYR A 1 565 ? 3.031 3.016 21.259 1.00 70.81 565 TYR A N 1
ATOM 4536 C CA . TYR A 1 565 ? 3.959 3.118 22.390 1.00 70.81 565 TYR A CA 1
ATOM 4537 C C . TYR A 1 565 ? 4.037 1.835 23.239 1.00 70.81 565 TYR A C 1
ATOM 4539 O O . TYR A 1 565 ? 4.627 1.859 24.319 1.00 70.81 565 TYR A O 1
ATOM 4547 N N . ASP A 1 566 ? 3.495 0.714 22.752 1.00 63.81 566 ASP A N 1
ATOM 4548 C CA . ASP A 1 566 ? 3.470 -0.570 23.474 1.00 63.81 566 ASP A CA 1
ATOM 4549 C C . ASP A 1 566 ? 4.868 -1.084 23.871 1.00 63.81 566 ASP A C 1
ATOM 4551 O O . ASP A 1 566 ? 5.017 -1.696 24.927 1.00 63.81 566 ASP A O 1
ATOM 4555 N N . ASP A 1 567 ? 5.905 -0.785 23.077 1.00 57.09 567 ASP A N 1
ATOM 4556 C CA . ASP A 1 567 ? 7.287 -1.221 23.349 1.00 57.09 567 ASP A CA 1
ATOM 4557 C C . ASP A 1 567 ? 7.928 -0.497 24.547 1.00 57.09 567 ASP A C 1
ATOM 4559 O O . ASP A 1 567 ? 8.895 -0.979 25.139 1.00 57.09 567 ASP A O 1
ATOM 4563 N N . GLU A 1 568 ? 7.413 0.680 24.914 1.00 65.38 568 GLU A N 1
ATOM 4564 C CA . GLU A 1 568 ? 7.891 1.458 26.055 1.00 65.38 568 GLU A CA 1
ATOM 4565 C C . GLU A 1 568 ? 6.699 2.025 26.845 1.00 65.38 568 GLU A C 1
ATOM 4567 O O . GLU A 1 568 ? 6.421 3.225 26.765 1.00 65.38 568 GLU A O 1
ATOM 4572 N N . PRO A 1 569 ? 6.018 1.208 27.677 1.00 58.66 569 PRO A N 1
ATOM 4573 C CA . PRO A 1 569 ? 4.786 1.599 28.371 1.00 58.66 569 PRO A CA 1
ATOM 4574 C C . PRO A 1 569 ? 4.917 2.855 29.243 1.00 58.66 569 PRO A C 1
ATOM 4576 O O . PRO A 1 569 ? 3.932 3.538 29.504 1.00 58.66 569 PRO A O 1
ATOM 4579 N N . GLY A 1 570 ? 6.134 3.193 29.686 1.00 63.00 570 GLY A N 1
ATOM 4580 C CA . GLY A 1 570 ? 6.419 4.433 30.417 1.00 63.00 570 GLY A CA 1
ATOM 4581 C C . GLY A 1 570 ? 6.258 5.713 29.586 1.00 63.00 570 GLY A C 1
ATOM 4582 O O . GLY A 1 570 ? 6.196 6.794 30.164 1.00 63.00 570 GLY A O 1
ATOM 4583 N N . ARG A 1 571 ? 6.174 5.600 28.255 1.00 67.81 571 ARG A N 1
ATOM 4584 C CA . ARG A 1 571 ? 5.928 6.709 27.322 1.00 67.81 571 ARG A CA 1
ATOM 4585 C C . ARG A 1 571 ? 4.461 6.854 26.925 1.00 67.81 571 ARG A C 1
ATOM 4587 O O . ARG A 1 571 ? 4.129 7.801 26.210 1.00 67.81 571 ARG A O 1
ATOM 4594 N N . ASN A 1 572 ? 3.594 5.936 27.364 1.00 67.69 572 ASN A N 1
ATOM 4595 C CA . ASN A 1 572 ? 2.173 6.017 27.055 1.00 67.69 572 ASN A CA 1
ATOM 4596 C C . ASN A 1 572 ? 1.555 7.301 27.642 1.00 67.69 572 ASN A C 1
ATOM 4598 O O . ASN A 1 572 ? 1.893 7.701 28.762 1.00 67.69 572 ASN A O 1
ATOM 4602 N N . PRO A 1 573 ? 0.614 7.937 26.923 1.00 72.50 573 PRO A N 1
ATOM 4603 C CA . PRO A 1 573 ? -0.158 9.056 27.449 1.00 72.50 573 PRO A CA 1
ATOM 4604 C C . PRO A 1 573 ? -0.868 8.664 28.755 1.00 72.50 573 PRO A C 1
ATOM 4606 O O . PRO A 1 573 ? -1.591 7.669 28.827 1.00 72.50 573 PRO A O 1
ATOM 4609 N N . THR A 1 574 ? -0.657 9.444 29.815 1.00 74.25 574 THR A N 1
ATOM 4610 C CA . THR A 1 574 ? -1.121 9.110 31.167 1.00 74.25 574 THR A CA 1
ATOM 4611 C C . THR A 1 574 ? -2.605 9.422 31.375 1.00 74.25 574 THR A C 1
ATOM 4613 O O . THR A 1 574 ? -2.958 10.543 31.706 1.00 74.25 574 THR A O 1
ATOM 4616 N N . GLY A 1 575 ? -3.489 8.434 31.238 1.00 78.38 575 GLY A N 1
ATOM 4617 C CA . GLY A 1 575 ? -4.933 8.598 31.483 1.00 78.38 575 GLY A CA 1
ATOM 4618 C C . GLY A 1 575 ? -5.434 8.049 32.835 1.00 78.38 575 GLY A C 1
ATOM 4619 O O . GLY A 1 575 ? -4.654 7.492 33.611 1.00 78.38 575 GLY A O 1
ATOM 4620 N N . PRO A 1 576 ? -6.752 8.121 33.103 1.00 92.69 576 PRO A N 1
ATOM 4621 C CA . PRO A 1 576 ? -7.785 8.711 32.247 1.00 92.69 576 PRO A CA 1
ATOM 4622 C C . PRO A 1 576 ? -7.771 10.252 32.278 1.00 92.69 576 PRO A C 1
ATOM 4624 O O . PRO A 1 576 ? -7.363 10.857 33.267 1.00 92.69 576 PRO A O 1
ATOM 4627 N N . HIS A 1 577 ? -8.236 10.899 31.206 1.00 94.81 577 HIS A N 1
ATOM 4628 C CA . HIS A 1 577 ? -8.281 12.363 31.078 1.00 94.81 577 HIS A CA 1
ATOM 4629 C C . HIS A 1 577 ? -9.710 12.909 31.140 1.00 94.81 577 HIS A C 1
ATOM 4631 O O . HIS A 1 577 ? -10.641 12.282 30.648 1.00 94.81 577 HIS A O 1
ATOM 4637 N N . HIS A 1 578 ? -9.898 14.110 31.688 1.00 94.69 578 HIS A N 1
ATOM 4638 C CA . HIS A 1 578 ? -11.227 14.731 31.816 1.00 94.69 578 HIS A CA 1
ATOM 4639 C C . HIS A 1 578 ? -11.446 15.934 30.898 1.00 94.69 578 HIS A C 1
ATOM 4641 O O . HIS A 1 578 ? -12.528 16.514 30.908 1.00 94.69 578 HIS A O 1
ATOM 4647 N N . THR A 1 579 ? -10.443 16.313 30.107 1.00 95.06 579 THR A N 1
ATOM 4648 C CA . THR A 1 579 ? -10.545 17.385 29.116 1.00 95.06 579 THR A CA 1
ATOM 4649 C C . THR A 1 579 ? -9.782 17.004 27.849 1.00 95.06 579 THR A C 1
ATOM 4651 O O . THR A 1 579 ? -8.806 16.250 27.906 1.00 95.06 579 THR A O 1
ATOM 4654 N N . LEU A 1 580 ? -10.188 17.563 26.702 1.00 95.00 580 LEU A N 1
ATOM 4655 C CA . LEU A 1 580 ? -9.447 17.413 25.445 1.00 95.00 580 LEU A CA 1
ATOM 4656 C C . LEU A 1 580 ? -8.011 17.946 25.571 1.00 95.00 580 LEU A C 1
ATOM 4658 O O . LEU A 1 580 ? -7.081 17.348 25.036 1.00 95.00 580 LEU A O 1
ATOM 4662 N N . LYS A 1 581 ? -7.820 19.042 26.318 1.00 95.00 581 LYS A N 1
ATOM 4663 C CA . LYS A 1 581 ? -6.498 19.626 26.568 1.00 95.00 581 LYS A CA 1
ATOM 4664 C C . LYS A 1 581 ? -5.576 18.639 27.273 1.00 95.00 581 LYS A C 1
ATOM 4666 O O . LYS A 1 581 ? -4.465 18.429 26.797 1.00 95.00 581 LYS A O 1
ATOM 4671 N N . ASP A 1 582 ? -6.032 18.022 28.362 1.00 93.44 582 ASP A N 1
ATOM 4672 C CA . ASP A 1 582 ? -5.217 17.068 29.123 1.00 93.44 582 ASP A CA 1
ATOM 4673 C C . ASP A 1 582 ? -4.880 15.833 28.283 1.00 93.44 582 ASP A C 1
ATOM 4675 O O . ASP A 1 582 ? -3.738 15.374 28.306 1.00 93.44 582 ASP A O 1
ATOM 4679 N N . PHE A 1 583 ? -5.845 15.348 27.493 1.00 93.19 583 PHE A N 1
ATOM 4680 C CA . PHE A 1 583 ? -5.630 14.256 26.546 1.00 93.19 583 PHE A CA 1
ATOM 4681 C C . PHE A 1 583 ? -4.587 14.604 25.482 1.00 93.19 583 PHE A C 1
ATOM 4683 O O . PHE A 1 583 ? -3.682 13.821 25.243 1.00 93.19 583 PHE A O 1
ATOM 4690 N N . MET A 1 584 ? -4.659 15.771 24.842 1.00 94.06 584 MET A N 1
ATOM 4691 C CA . MET A 1 584 ? -3.667 16.138 23.825 1.00 94.06 584 MET A CA 1
ATOM 4692 C C . MET A 1 584 ? -2.298 16.433 24.454 1.00 94.06 584 MET A C 1
ATOM 4694 O O . MET A 1 584 ? -1.253 16.101 23.898 1.00 94.06 584 MET A O 1
ATOM 4698 N N . PHE A 1 585 ? -2.262 17.045 25.637 1.00 93.31 585 PHE A N 1
ATOM 4699 C CA . PHE A 1 585 ? -1.004 17.431 26.275 1.00 93.31 585 PHE A CA 1
ATOM 4700 C C . PHE A 1 585 ? -0.234 16.244 26.856 1.00 93.31 585 PHE A C 1
ATOM 4702 O O . PHE A 1 585 ? 0.983 16.36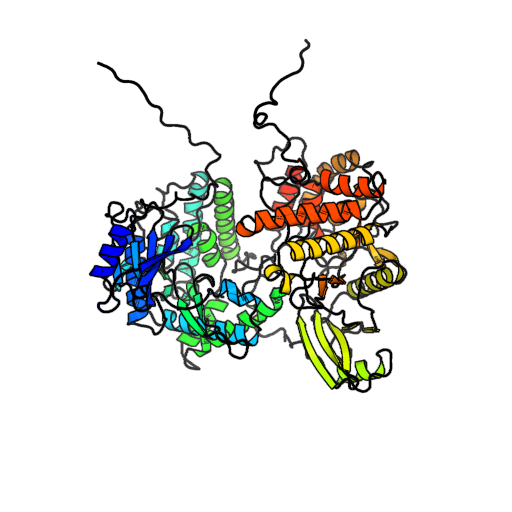9 27.033 1.00 93.31 585 PHE A O 1
ATOM 4709 N N . SER A 1 586 ? -0.889 15.109 27.112 1.00 90.56 586 SER A N 1
ATOM 4710 C CA . SER A 1 586 ? -0.224 13.899 27.600 1.00 90.56 586 SER A CA 1
ATOM 4711 C C . SER A 1 586 ? 0.691 13.257 26.552 1.00 90.56 586 SER A C 1
ATOM 4713 O O . SER A 1 586 ? 1.770 12.792 26.917 1.00 90.56 586 SER A O 1
ATOM 4715 N N . PHE A 1 587 ? 0.369 13.361 25.256 1.00 90.12 587 PHE A N 1
ATOM 4716 C CA . PHE A 1 587 ? 1.280 12.985 24.157 1.00 90.12 587 PHE A CA 1
ATOM 4717 C C . PHE A 1 587 ? 2.506 13.897 24.050 1.00 90.12 587 PHE A C 1
ATOM 4719 O O . PHE A 1 587 ? 3.551 13.496 23.545 1.00 90.12 587 PHE A O 1
ATOM 4726 N N . LEU A 1 588 ? 2.380 15.134 24.531 1.00 91.25 588 LEU A N 1
ATOM 4727 C CA . LEU A 1 588 ? 3.408 16.170 24.457 1.00 91.25 588 LEU A CA 1
ATOM 4728 C C . LEU A 1 588 ? 4.204 16.284 25.775 1.00 91.25 588 LEU A C 1
ATOM 4730 O O . LEU A 1 588 ? 4.688 17.365 26.128 1.00 91.25 588 LEU A O 1
ATOM 4734 N N . SER A 1 589 ? 4.277 15.217 26.571 1.00 85.12 589 SER A N 1
ATOM 4735 C CA . SER A 1 589 ? 5.004 15.195 27.848 1.00 85.12 589 SER A CA 1
ATOM 4736 C C . SER A 1 589 ? 6.529 15.116 27.650 1.00 85.12 589 SER A C 1
ATOM 4738 O O . SER A 1 589 ? 7.012 14.875 26.545 1.00 85.12 589 SER A O 1
ATOM 4740 N N . ALA A 1 590 ? 7.304 15.351 28.718 1.00 78.44 590 ALA A N 1
ATOM 4741 C CA . ALA A 1 590 ? 8.770 15.267 28.662 1.00 78.44 590 ALA A CA 1
ATOM 4742 C C . ALA A 1 590 ? 9.266 13.854 28.308 1.00 78.44 590 ALA A C 1
ATOM 4744 O O . ALA A 1 590 ? 10.303 13.716 27.663 1.00 78.44 590 ALA A O 1
ATOM 4745 N N . ASP A 1 591 ? 8.486 12.840 28.681 1.00 74.31 591 ASP A N 1
ATOM 4746 C CA . ASP A 1 591 ? 8.757 11.427 28.419 1.00 74.31 591 ASP A CA 1
ATOM 4747 C C . ASP A 1 591 ? 7.943 10.880 27.225 1.00 74.31 591 ASP A C 1
ATOM 4749 O O . ASP A 1 591 ? 8.079 9.715 26.863 1.00 74.31 591 ASP A O 1
ATOM 4753 N N . GLY A 1 592 ? 7.117 11.718 26.585 1.00 73.44 592 GLY A N 1
ATOM 4754 C CA . GLY A 1 592 ? 6.266 11.349 25.450 1.00 73.44 592 GLY A CA 1
ATOM 4755 C C . GLY A 1 592 ? 7.003 11.309 24.106 1.00 73.44 592 GLY A C 1
ATOM 4756 O O . GLY A 1 592 ? 8.208 11.562 24.015 1.00 73.44 592 GLY A O 1
ATOM 4757 N N . GLY A 1 593 ? 6.267 11.027 23.028 1.00 71.25 593 GLY A N 1
ATOM 4758 C CA . GLY A 1 593 ? 6.812 10.961 21.667 1.00 71.25 593 GLY A CA 1
ATOM 4759 C C . GLY A 1 593 ? 7.769 9.789 21.419 1.00 71.25 593 GLY A C 1
ATOM 4760 O O . GLY A 1 593 ? 8.281 9.142 22.341 1.00 71.25 593 GLY A O 1
ATOM 4761 N N . GLN A 1 594 ? 8.037 9.503 20.147 1.00 77.31 594 GLN A N 1
ATOM 4762 C CA . GLN A 1 594 ? 8.853 8.345 19.774 1.00 77.31 594 GLN A CA 1
ATOM 4763 C C . GLN A 1 594 ? 10.352 8.678 19.822 1.00 77.31 594 GLN A C 1
ATOM 4765 O O . GLN A 1 594 ? 11.143 7.874 20.327 1.00 77.31 594 GLN A O 1
ATOM 4770 N N . PHE A 1 595 ? 10.745 9.895 19.428 1.00 81.56 595 PHE A N 1
ATOM 4771 C CA . PHE A 1 595 ? 12.139 10.344 19.400 1.00 81.56 595 PHE A CA 1
ATOM 4772 C C . PHE A 1 595 ? 12.391 11.681 20.122 1.00 81.56 595 PHE A C 1
ATOM 4774 O O . PHE A 1 595 ? 11.509 12.517 20.325 1.00 81.56 595 PHE A O 1
ATOM 4781 N N . ALA A 1 596 ? 13.648 11.905 20.523 1.00 82.94 596 ALA A N 1
ATOM 4782 C CA . ALA A 1 596 ? 14.038 13.050 21.347 1.00 82.94 596 ALA A CA 1
ATOM 4783 C C . ALA A 1 596 ? 13.941 14.400 20.615 1.00 82.94 596 ALA A C 1
ATOM 4785 O O . ALA A 1 596 ? 13.529 15.394 21.215 1.00 82.94 596 ALA A O 1
ATOM 4786 N N . ALA A 1 597 ? 14.274 14.464 19.325 1.00 81.69 597 ALA A N 1
ATOM 4787 C CA . ALA A 1 597 ? 14.202 15.710 18.569 1.00 81.69 597 ALA A CA 1
ATOM 4788 C C . ALA A 1 597 ? 12.767 16.202 18.356 1.00 81.69 597 ALA A C 1
ATOM 4790 O O . ALA A 1 597 ? 12.561 17.411 18.260 1.00 81.69 597 ALA A O 1
ATOM 4791 N N . ALA A 1 598 ? 11.783 15.301 18.306 1.00 86.25 598 ALA A N 1
ATOM 4792 C CA . ALA A 1 598 ? 10.377 15.681 18.295 1.00 86.25 598 ALA A CA 1
ATOM 4793 C C . ALA A 1 598 ? 9.964 16.287 19.643 1.00 86.25 598 ALA A C 1
ATOM 4795 O O . ALA A 1 598 ? 9.361 17.361 19.666 1.00 86.25 598 ALA A O 1
ATOM 4796 N N . ARG A 1 599 ? 10.392 15.683 20.765 1.00 89.19 599 ARG A N 1
ATOM 4797 C CA . ARG A 1 599 ? 10.152 16.215 22.121 1.00 89.19 599 ARG A CA 1
ATOM 4798 C C . ARG A 1 599 ? 10.653 17.645 22.303 1.00 89.19 599 ARG A C 1
ATOM 4800 O O . ARG A 1 599 ? 9.995 18.448 22.959 1.00 89.19 599 ARG A O 1
ATOM 4807 N N . ALA A 1 600 ? 11.781 17.994 21.684 1.00 90.38 600 ALA A N 1
ATOM 4808 C CA . ALA A 1 600 ? 12.318 19.356 21.725 1.00 90.38 600 ALA A CA 1
ATOM 4809 C C . ALA A 1 600 ? 11.357 20.412 21.134 1.00 90.38 600 ALA A C 1
ATOM 4811 O O . ALA A 1 600 ? 11.456 21.588 21.479 1.00 90.38 600 ALA A O 1
ATOM 4812 N N . LEU A 1 601 ? 10.417 20.006 20.273 1.00 92.69 601 LEU A N 1
ATOM 4813 C CA . LEU A 1 601 ? 9.405 20.877 19.670 1.00 92.69 601 LEU A CA 1
ATOM 4814 C C . LEU A 1 601 ? 8.101 20.938 20.479 1.00 92.69 601 LEU A C 1
ATOM 4816 O O . LEU A 1 601 ? 7.292 21.838 20.255 1.00 92.69 601 LEU A O 1
ATOM 4820 N N . PHE A 1 602 ? 7.882 20.023 21.427 1.00 94.00 602 PHE A N 1
ATOM 4821 C CA . PHE A 1 602 ? 6.629 19.932 22.185 1.00 94.00 602 PHE A CA 1
ATOM 4822 C C . PHE A 1 602 ? 6.262 21.213 22.943 1.00 94.00 602 PHE A C 1
ATOM 4824 O O . PHE A 1 602 ? 5.080 21.557 22.922 1.00 94.00 602 PHE A O 1
ATOM 4831 N N . PRO A 1 603 ? 7.200 21.971 23.554 1.00 94.75 603 PRO A N 1
ATOM 4832 C CA . PRO A 1 603 ? 6.865 23.257 24.164 1.00 94.75 603 PRO A CA 1
ATOM 4833 C C . PRO A 1 603 ? 6.241 24.243 23.168 1.00 94.75 603 PRO A C 1
ATOM 4835 O O . PRO A 1 603 ? 5.205 24.829 23.466 1.00 94.75 603 PRO A O 1
ATOM 4838 N N . ALA A 1 604 ? 6.806 24.354 21.961 1.00 93.56 604 ALA A N 1
ATOM 4839 C CA . ALA A 1 604 ? 6.275 25.226 20.914 1.00 93.56 604 ALA A CA 1
ATOM 4840 C C . ALA A 1 604 ? 4.929 24.721 20.373 1.00 93.56 604 ALA A C 1
ATOM 4842 O O . ALA A 1 604 ? 4.034 25.510 20.087 1.00 93.56 604 ALA A O 1
ATOM 4843 N N . VAL A 1 605 ? 4.756 23.399 20.241 1.00 95.06 605 VAL A N 1
ATOM 4844 C CA . VAL A 1 605 ? 3.455 22.812 19.882 1.00 95.06 605 VAL A CA 1
ATOM 4845 C C . VAL A 1 605 ? 2.404 23.159 20.937 1.00 95.06 605 VAL A C 1
ATOM 4847 O O . VAL A 1 605 ? 1.324 23.605 20.568 1.00 95.06 605 VAL A O 1
ATOM 4850 N N . LYS A 1 606 ? 2.711 23.009 22.233 1.00 95.25 606 LYS A N 1
ATOM 4851 C CA . LYS A 1 606 ? 1.794 23.361 23.330 1.00 95.25 606 LYS A CA 1
ATOM 4852 C C . LYS A 1 606 ? 1.416 24.838 23.308 1.00 95.25 606 LYS A C 1
ATOM 4854 O O . LYS A 1 606 ? 0.231 25.140 23.379 1.00 95.25 606 LYS A O 1
ATOM 4859 N N . GLU A 1 607 ? 2.400 25.724 23.161 1.00 94.50 607 GLU A N 1
ATOM 4860 C CA . GLU A 1 607 ? 2.191 27.176 23.093 1.00 94.50 607 GLU A CA 1
ATOM 4861 C C . GLU A 1 607 ? 1.241 27.566 21.951 1.00 94.50 607 GLU A C 1
ATOM 4863 O O . GLU A 1 607 ? 0.328 28.362 22.156 1.00 94.50 607 GLU A O 1
ATOM 4868 N N . ASN A 1 608 ? 1.395 26.956 20.771 1.00 93.44 608 ASN A N 1
ATOM 4869 C CA . ASN A 1 608 ? 0.532 27.247 19.621 1.00 93.44 608 ASN A CA 1
ATOM 4870 C C . ASN A 1 608 ? -0.840 26.550 19.707 1.00 93.44 608 ASN A C 1
ATOM 4872 O O . ASN A 1 608 ? -1.822 27.051 19.163 1.00 93.44 608 ASN A O 1
ATOM 4876 N N . LEU A 1 609 ? -0.926 25.399 20.381 1.00 94.19 609 LEU A N 1
ATOM 4877 C CA . LEU A 1 609 ? -2.156 24.614 20.511 1.00 94.19 609 LEU A CA 1
ATOM 4878 C C . LEU A 1 609 ? -3.087 25.147 21.611 1.00 94.19 609 LEU A C 1
ATOM 4880 O O . LEU A 1 609 ? -4.308 25.050 21.495 1.00 94.19 609 LEU A O 1
ATOM 4884 N N . GLU A 1 610 ? -2.533 25.716 22.682 1.00 94.75 610 GLU A N 1
ATOM 4885 C CA . GLU A 1 610 ? -3.293 26.170 23.849 1.00 94.75 610 GLU A CA 1
ATOM 4886 C C . GLU A 1 610 ? -4.363 27.234 23.532 1.00 94.75 610 GLU A C 1
ATOM 4888 O O . GLU A 1 610 ? -5.497 27.060 23.989 1.00 94.75 610 GLU A O 1
ATOM 4893 N N . PRO A 1 611 ? -4.097 28.278 22.722 1.00 92.81 611 PRO A N 1
ATOM 4894 C CA . PRO A 1 611 ? -5.119 29.252 22.343 1.00 92.81 611 PRO A CA 1
ATOM 4895 C C . PRO A 1 611 ? -6.270 28.631 21.546 1.00 92.81 611 PRO A C 1
ATOM 4897 O O . PRO A 1 611 ? -7.421 29.000 21.763 1.00 92.81 611 PRO A O 1
ATOM 4900 N N . LEU A 1 612 ? -5.975 27.673 20.659 1.00 91.44 612 LEU A N 1
ATOM 4901 C CA . LEU A 1 612 ? -6.988 26.975 19.859 1.00 91.44 612 LEU A CA 1
ATOM 4902 C C . LEU A 1 612 ? -7.882 26.104 20.744 1.00 91.44 612 LEU A C 1
ATOM 4904 O O . LEU A 1 612 ? -9.104 26.119 20.598 1.00 91.44 612 LEU A O 1
ATOM 4908 N N . LEU A 1 613 ? -7.287 25.394 21.706 1.00 93.94 613 LEU A N 1
ATOM 4909 C CA . LEU A 1 613 ? -8.031 24.629 22.706 1.00 93.94 613 LEU A CA 1
ATOM 4910 C C . LEU A 1 613 ? -8.900 25.531 23.590 1.00 93.94 613 LEU A C 1
ATOM 4912 O O . LEU A 1 613 ? -10.025 25.158 23.908 1.00 93.94 613 LEU A O 1
ATOM 4916 N N . ALA A 1 614 ? -8.407 26.713 23.969 1.00 93.38 614 ALA A N 1
ATOM 4917 C CA . ALA A 1 614 ? -9.171 27.682 24.752 1.00 93.38 614 ALA A CA 1
ATOM 4918 C C . ALA A 1 614 ? -10.356 28.264 23.962 1.00 93.38 614 ALA A C 1
ATOM 4920 O O . ALA A 1 614 ? -11.453 28.377 24.504 1.00 93.38 614 ALA A O 1
ATOM 4921 N N . GLU A 1 615 ? -10.156 28.580 22.680 1.00 91.69 615 GLU A N 1
ATOM 4922 C CA . GLU A 1 615 ? -11.208 29.048 21.767 1.00 91.69 615 GLU A CA 1
ATOM 4923 C C . GLU A 1 615 ? -12.336 28.018 21.620 1.00 91.69 615 GLU A C 1
ATOM 4925 O O . GLU A 1 615 ? -13.513 28.371 21.607 1.00 91.69 615 GLU A O 1
ATOM 4930 N N . HIS A 1 616 ? -11.981 26.733 21.599 1.00 90.81 616 HIS A N 1
ATOM 4931 C CA . HIS A 1 616 ? -12.927 25.632 21.438 1.00 90.81 616 HIS A CA 1
ATOM 4932 C C . HIS A 1 616 ? -13.371 25.000 22.768 1.00 90.81 616 HIS A C 1
ATOM 4934 O O . HIS A 1 616 ? -14.075 23.991 22.762 1.00 90.81 616 HIS A O 1
ATOM 4940 N N . ALA A 1 617 ? -13.014 25.588 23.915 1.00 90.56 617 ALA A N 1
ATOM 4941 C CA . ALA A 1 617 ? -13.273 25.004 25.232 1.00 90.56 617 ALA A CA 1
ATOM 4942 C C . ALA A 1 617 ? -14.768 24.835 25.546 1.00 90.56 617 ALA A C 1
ATOM 4944 O O . ALA A 1 617 ? -15.121 23.978 26.346 1.00 90.56 617 ALA A O 1
ATOM 4945 N N . GLN A 1 618 ? -15.640 25.629 24.917 1.00 91.38 618 GLN A N 1
ATOM 4946 C CA . GLN A 1 618 ? -17.099 25.536 25.066 1.00 91.38 618 GLN A CA 1
ATOM 4947 C C . GLN A 1 618 ? -17.779 24.778 23.918 1.00 91.38 618 GLN A C 1
ATOM 4949 O O . GLN A 1 618 ? -19.003 24.701 23.889 1.00 91.38 618 GLN A O 1
ATOM 4954 N N . ASN A 1 619 ? -17.019 24.236 22.959 1.00 94.50 619 ASN A N 1
ATOM 4955 C CA . ASN A 1 619 ? -17.595 23.516 21.829 1.00 94.50 619 ASN A CA 1
ATOM 4956 C C . ASN A 1 619 ? -18.130 22.146 22.293 1.00 94.50 619 ASN A C 1
ATOM 4958 O O . ASN A 1 619 ? -17.320 21.315 22.720 1.00 94.50 619 ASN A O 1
ATOM 4962 N N . PRO A 1 620 ? -19.447 21.875 22.212 1.00 93.88 620 PRO A N 1
ATOM 4963 C CA . PRO A 1 620 ? -20.027 20.641 22.741 1.00 93.88 620 PRO A CA 1
ATOM 4964 C C . PRO A 1 620 ? -19.425 19.368 22.132 1.00 93.88 620 PRO A C 1
ATOM 4966 O O . PRO A 1 620 ? -19.173 18.413 22.857 1.00 93.88 620 PRO A O 1
ATOM 4969 N N . ILE A 1 621 ? -19.081 19.372 20.836 1.00 95.69 621 ILE A N 1
ATOM 4970 C CA . ILE A 1 621 ? -18.564 18.175 20.140 1.00 95.69 621 ILE A CA 1
ATOM 4971 C C . ILE A 1 621 ? -17.147 17.758 20.583 1.00 95.69 621 ILE A C 1
ATOM 4973 O O . ILE A 1 621 ? -16.668 16.674 20.236 1.00 95.69 621 ILE A O 1
ATOM 4977 N N . LEU A 1 622 ? -16.458 18.632 21.325 1.00 96.44 622 LEU A N 1
ATOM 4978 C CA . LEU A 1 622 ? -15.098 18.437 21.839 1.00 96.44 622 LEU A CA 1
ATOM 4979 C C . LEU A 1 622 ? -15.059 18.220 23.359 1.00 96.44 622 LEU A C 1
ATOM 4981 O O . LEU A 1 622 ? -13.980 18.078 23.937 1.00 96.44 622 LEU A O 1
ATOM 4985 N N . ASN A 1 623 ? -16.224 18.192 23.999 1.00 95.50 623 ASN A N 1
ATOM 4986 C CA . ASN A 1 623 ? -16.400 18.166 25.443 1.00 95.50 623 ASN A CA 1
ATOM 4987 C C . ASN A 1 623 ? -17.210 16.938 25.885 1.00 95.50 623 ASN A C 1
ATOM 4989 O O . ASN A 1 623 ? -17.793 16.251 25.044 1.00 95.50 623 ASN A O 1
ATOM 4993 N N . PRO A 1 624 ? -17.226 16.614 27.193 1.00 95.12 624 PRO A N 1
ATOM 4994 C CA . PRO A 1 624 ? -18.006 15.488 27.688 1.00 95.12 624 PRO A CA 1
ATOM 4995 C C . PRO A 1 624 ? -19.519 15.682 27.441 1.00 95.12 624 PRO A C 1
ATOM 4997 O O . PRO A 1 624 ? -19.989 16.821 27.428 1.00 95.12 624 PRO A O 1
ATOM 5000 N N . PRO A 1 625 ? -20.308 14.591 27.347 1.00 96.62 625 PRO A N 1
ATOM 5001 C CA . PRO A 1 625 ? -19.895 13.209 27.606 1.00 96.62 625 PRO A CA 1
ATOM 5002 C C . PRO A 1 625 ? -18.970 12.645 26.518 1.00 96.62 625 PRO A C 1
ATOM 5004 O O . PRO A 1 625 ? -19.084 13.004 25.353 1.00 96.62 625 PRO A O 1
ATOM 5007 N N . TRP A 1 626 ? -18.055 11.747 26.886 1.00 97.62 626 TRP A N 1
ATOM 5008 C CA . TRP A 1 626 ? -17.164 11.083 25.922 1.00 97.62 626 TRP A CA 1
ATOM 5009 C C . TRP A 1 626 ? -17.862 9.878 25.286 1.00 97.62 626 TRP A C 1
ATOM 5011 O O . TRP A 1 626 ? -18.789 9.327 25.886 1.00 97.62 626 TRP A O 1
ATOM 5021 N N . ARG A 1 627 ? -17.441 9.468 24.086 1.00 97.38 627 ARG A N 1
ATOM 5022 C CA . ARG A 1 627 ? -17.987 8.322 23.340 1.00 97.38 627 ARG A CA 1
ATOM 5023 C C . ARG A 1 627 ? -16.936 7.248 23.128 1.00 97.38 627 ARG A C 1
ATOM 5025 O O . ARG A 1 627 ? -15.761 7.572 23.002 1.00 97.38 627 ARG A O 1
ATOM 5032 N N . LEU A 1 628 ? -17.365 5.991 23.064 1.00 97.69 628 LEU A N 1
ATOM 5033 C CA . LEU A 1 628 ? -16.491 4.881 22.688 1.00 97.69 628 LEU A CA 1
ATOM 5034 C C . LEU A 1 628 ? -16.159 4.966 21.192 1.00 97.69 628 LEU A C 1
ATOM 5036 O O . LEU A 1 628 ? -17.065 5.050 20.367 1.00 97.69 628 LEU A O 1
ATOM 5040 N N . ILE A 1 629 ? -14.871 4.931 20.863 1.00 96.19 629 ILE A N 1
ATOM 5041 C CA . ILE A 1 629 ? -14.325 5.048 19.512 1.00 96.19 629 ILE A CA 1
ATOM 5042 C C . ILE A 1 629 ? -13.598 3.749 19.167 1.00 96.19 629 ILE A C 1
ATOM 5044 O O . ILE A 1 629 ? -12.723 3.284 19.902 1.00 96.19 629 ILE A O 1
ATOM 5048 N N . HIS A 1 630 ? -13.960 3.185 18.019 1.00 94.00 630 HIS A N 1
ATOM 5049 C CA . HIS A 1 630 ? -13.248 2.078 17.398 1.00 94.00 630 HIS A CA 1
ATOM 5050 C C . HIS A 1 630 ? -12.127 2.654 16.521 1.00 94.00 630 HIS A C 1
ATOM 5052 O O . HIS A 1 630 ? -12.408 3.330 15.533 1.00 94.00 630 HIS A O 1
ATOM 5058 N N . VAL A 1 631 ? -10.864 2.415 16.890 1.00 85.81 631 VAL A N 1
ATOM 5059 C CA . VAL A 1 631 ? -9.695 3.078 16.272 1.00 85.81 631 VAL A CA 1
ATOM 5060 C C . VAL A 1 631 ? -9.515 2.705 14.797 1.00 85.81 631 VAL A C 1
ATOM 5062 O O . VAL A 1 631 ? -9.103 3.552 14.012 1.00 85.81 631 VAL A O 1
ATOM 5065 N N . ASP A 1 632 ? -9.878 1.478 14.410 1.00 84.88 632 ASP A N 1
ATOM 5066 C CA . ASP A 1 632 ? -9.822 1.001 13.019 1.00 84.88 632 ASP A CA 1
ATOM 5067 C C . ASP A 1 632 ? -11.212 0.609 12.482 1.00 84.88 632 ASP A C 1
ATOM 5069 O O . ASP A 1 632 ? -11.453 -0.527 12.069 1.00 84.88 632 ASP A O 1
ATOM 5073 N N . PHE A 1 633 ? -12.196 1.515 12.579 1.00 90.62 633 PHE A N 1
ATOM 5074 C CA . PHE A 1 633 ? -13.547 1.244 12.067 1.00 90.62 633 PHE A CA 1
ATOM 5075 C C . PHE A 1 633 ? -13.565 1.282 10.532 1.00 90.62 633 PHE A C 1
ATOM 5077 O O . PHE A 1 633 ? -13.868 2.300 9.906 1.00 90.62 633 PHE A O 1
ATOM 5084 N N . ASN A 1 634 ? -13.202 0.156 9.924 1.00 86.38 634 ASN A N 1
ATOM 5085 C CA . ASN A 1 634 ? -12.982 0.029 8.490 1.00 86.38 634 ASN A CA 1
ATOM 5086 C C . ASN A 1 634 ? -13.667 -1.229 7.925 1.00 86.38 634 ASN A C 1
ATOM 5088 O O . ASN A 1 634 ? -14.040 -2.138 8.667 1.00 86.38 634 ASN A O 1
ATOM 5092 N N . TRP A 1 635 ? -13.806 -1.318 6.598 1.00 86.50 635 TRP A N 1
ATOM 5093 C CA . TRP A 1 635 ? -14.463 -2.435 5.893 1.00 86.50 635 TRP A CA 1
ATOM 5094 C C . TRP A 1 635 ? -13.897 -3.834 6.211 1.00 86.50 635 TRP A C 1
ATOM 5096 O O . TRP A 1 635 ? -14.583 -4.840 6.038 1.00 86.50 635 TRP A O 1
ATOM 5106 N N . GLN A 1 636 ? -12.666 -3.920 6.720 1.00 84.88 636 GLN A N 1
ATOM 5107 C CA . GLN A 1 636 ? -12.029 -5.172 7.125 1.00 84.88 636 GLN A CA 1
ATOM 5108 C C . GLN A 1 636 ? -12.580 -5.715 8.456 1.00 84.88 636 GLN A C 1
ATOM 5110 O O . GLN A 1 636 ? -12.685 -6.930 8.625 1.00 84.88 636 GLN A O 1
ATOM 5115 N N . ASN A 1 637 ? -13.038 -4.817 9.335 1.00 90.25 637 ASN A N 1
ATOM 5116 C CA . ASN A 1 637 ? -13.447 -5.097 10.717 1.00 90.25 637 ASN A CA 1
ATOM 5117 C C . ASN A 1 637 ? -14.972 -5.141 10.909 1.00 90.25 637 ASN A C 1
ATOM 5119 O O . ASN A 1 637 ? -15.472 -5.314 12.021 1.00 90.25 637 ASN A O 1
ATOM 5123 N N . VAL A 1 638 ? -15.728 -5.034 9.815 1.00 93.81 638 VAL A N 1
ATOM 5124 C CA . VAL A 1 638 ? -17.183 -5.209 9.790 1.00 93.81 638 VAL A CA 1
ATOM 5125 C C . VAL A 1 638 ? -17.546 -6.433 8.955 1.00 93.81 638 VAL A C 1
ATOM 5127 O O . VAL A 1 638 ? -17.120 -6.578 7.809 1.00 93.81 638 VAL A O 1
ATOM 5130 N N . LEU A 1 639 ? -18.320 -7.341 9.545 1.00 94.25 639 LEU A N 1
ATOM 5131 C CA . LEU A 1 639 ? -18.774 -8.578 8.924 1.00 94.25 639 LEU A CA 1
ATOM 5132 C C . LEU A 1 639 ? -20.197 -8.409 8.406 1.00 94.25 639 LEU A C 1
ATOM 5134 O O . LEU A 1 639 ? -21.064 -7.894 9.111 1.00 94.25 639 LEU A O 1
ATOM 5138 N N . PHE A 1 640 ? -20.435 -8.888 7.191 1.00 94.25 640 PHE A N 1
ATOM 5139 C CA . PHE A 1 640 ? -21.735 -8.903 6.546 1.00 94.25 640 PHE A CA 1
ATOM 5140 C C . PHE A 1 640 ? -22.109 -10.315 6.102 1.00 94.25 640 PHE A C 1
ATOM 5142 O O . PHE A 1 640 ? -21.296 -11.065 5.554 1.00 94.25 640 PHE A O 1
ATOM 5149 N N . GLN A 1 641 ? -23.368 -10.673 6.322 1.00 92.31 641 GLN A N 1
ATOM 5150 C CA . GLN A 1 641 ? -23.985 -11.895 5.828 1.00 92.31 641 GLN A CA 1
ATOM 5151 C C . GLN A 1 641 ? -24.937 -11.563 4.678 1.00 92.31 641 GLN A C 1
ATOM 5153 O O . GLN A 1 641 ? -25.645 -10.560 4.719 1.00 92.31 641 GLN A O 1
ATOM 5158 N N . GLN A 1 642 ? -24.967 -12.422 3.662 1.00 82.75 642 GLN A N 1
ATOM 5159 C CA . GLN A 1 642 ? -25.894 -12.326 2.541 1.00 82.75 642 GLN A CA 1
ATOM 5160 C C . GLN A 1 642 ? -26.682 -13.639 2.481 1.00 82.75 642 GLN A C 1
ATOM 5162 O O . GLN A 1 642 ? -26.094 -14.699 2.272 1.00 82.75 642 GLN A O 1
ATOM 5167 N N . ASP A 1 643 ? -27.987 -13.584 2.750 1.00 70.19 643 ASP A N 1
ATOM 5168 C CA . ASP A 1 643 ? -28.823 -14.789 2.876 1.00 70.19 643 ASP A CA 1
ATOM 5169 C C . ASP A 1 643 ? -29.150 -15.434 1.508 1.00 70.19 643 ASP A C 1
ATOM 5171 O O . ASP A 1 643 ? -29.420 -16.632 1.438 1.00 70.19 643 ASP A O 1
ATOM 5175 N N . GLU A 1 644 ? -29.045 -14.672 0.409 1.00 66.75 644 GLU A N 1
ATOM 5176 C CA . GLU A 1 644 ? -29.185 -15.121 -0.987 1.00 66.75 644 GLU A CA 1
ATOM 5177 C C . GLU A 1 644 ? -28.132 -14.430 -1.873 1.00 66.75 644 GLU A C 1
ATOM 5179 O O . GLU A 1 644 ? -27.741 -13.301 -1.581 1.00 66.75 644 GLU A O 1
ATOM 5184 N N . SER A 1 645 ? -27.710 -15.042 -2.991 1.00 60.69 645 SER A N 1
ATOM 5185 C CA . SER A 1 645 ? -26.660 -14.495 -3.882 1.00 60.69 645 SER A CA 1
ATOM 5186 C C . SER A 1 645 ? -26.961 -13.100 -4.456 1.00 60.69 645 SER A C 1
ATOM 5188 O O . SER A 1 645 ? -26.071 -12.455 -5.000 1.00 60.69 645 SER A O 1
ATOM 5190 N N . SER A 1 646 ? -28.209 -12.637 -4.355 1.00 64.75 646 SER A N 1
ATOM 5191 C CA . SER A 1 646 ? -28.681 -11.338 -4.844 1.00 64.75 646 SER A CA 1
ATOM 5192 C C . SER A 1 646 ? -29.389 -10.483 -3.784 1.00 64.75 646 SER A C 1
ATOM 5194 O O . SER A 1 646 ? -29.979 -9.473 -4.148 1.00 64.75 646 SER A O 1
ATOM 5196 N N . GLY A 1 647 ? -29.389 -10.868 -2.503 1.00 80.69 647 GLY A N 1
ATOM 5197 C CA . GLY A 1 647 ? -30.028 -10.082 -1.435 1.00 80.69 647 GLY A CA 1
ATOM 5198 C C . GLY A 1 647 ? -29.131 -8.954 -0.902 1.00 80.69 647 GLY A C 1
ATOM 5199 O O . GLY A 1 647 ? -27.914 -9.015 -1.095 1.00 80.69 647 GLY A O 1
ATOM 5200 N N . PRO A 1 648 ? -29.679 -7.943 -0.203 1.00 88.94 648 PRO A N 1
ATOM 5201 C CA . PRO A 1 648 ? -28.860 -6.922 0.437 1.00 88.94 648 PRO A CA 1
ATOM 5202 C C . PRO A 1 648 ? -28.004 -7.530 1.561 1.00 88.94 648 PRO A C 1
ATOM 5204 O O . PRO A 1 648 ? -28.489 -8.381 2.313 1.00 88.94 648 PRO A O 1
ATOM 5207 N N . PRO A 1 649 ? -26.740 -7.102 1.710 1.00 93.19 649 PRO A N 1
ATOM 5208 C CA . PRO A 1 649 ? -25.880 -7.577 2.783 1.00 93.19 649 PRO A CA 1
ATOM 5209 C C . PRO A 1 649 ? -26.377 -7.038 4.129 1.00 93.19 649 PRO A C 1
ATOM 5211 O O . PRO A 1 649 ? -26.773 -5.877 4.236 1.00 93.19 649 PRO A O 1
ATOM 5214 N N . ARG A 1 650 ? -26.319 -7.860 5.178 1.00 95.44 650 ARG A N 1
ATOM 5215 C CA . ARG A 1 650 ? -26.706 -7.495 6.545 1.00 95.44 650 ARG A CA 1
ATOM 5216 C C . ARG A 1 650 ? -25.505 -7.522 7.482 1.00 95.44 650 ARG A C 1
ATOM 5218 O O . ARG A 1 650 ? -24.806 -8.530 7.530 1.00 95.44 650 ARG A O 1
ATOM 5225 N N . LEU A 1 651 ? -25.301 -6.454 8.253 1.00 96.50 651 LEU A N 1
ATOM 5226 C CA . LEU A 1 651 ? -24.252 -6.373 9.265 1.00 96.50 651 LEU A CA 1
ATOM 5227 C C . LEU A 1 651 ? -24.478 -7.471 10.308 1.00 96.50 651 LEU A C 1
ATOM 5229 O O . LEU A 1 651 ? -25.514 -7.529 10.975 1.00 96.50 651 LEU A O 1
ATOM 5233 N N . SER A 1 652 ? -23.494 -8.347 10.432 1.00 96.31 652 SER A N 1
ATOM 5234 C CA . SER A 1 652 ? -23.515 -9.521 11.296 1.00 96.31 652 SER A CA 1
ATOM 5235 C C . SER A 1 652 ? -22.428 -9.490 12.364 1.00 96.31 652 SER A C 1
ATOM 5237 O O . SER A 1 652 ? -22.481 -10.295 13.294 1.00 96.31 652 SER A O 1
ATOM 5239 N N . GLY A 1 653 ? -21.467 -8.565 12.271 1.00 96.12 653 GLY A N 1
ATOM 5240 C CA . GLY A 1 653 ? -20.417 -8.426 13.271 1.00 96.12 653 GLY A CA 1
ATOM 5241 C C . GLY A 1 653 ? -19.582 -7.156 13.164 1.00 96.12 653 GLY A C 1
ATOM 5242 O O . GLY A 1 653 ? -19.317 -6.682 12.066 1.00 96.12 653 GLY A O 1
ATOM 5243 N N . VAL A 1 654 ? -19.125 -6.649 14.306 1.00 96.25 654 VAL A N 1
ATOM 5244 C CA . VAL A 1 654 ? -18.033 -5.675 14.426 1.00 96.25 654 VAL A CA 1
ATOM 5245 C C . VAL A 1 654 ? -16.957 -6.304 15.306 1.00 96.25 654 VAL A C 1
ATOM 5247 O O . VAL A 1 654 ? -17.229 -6.698 16.446 1.00 96.25 654 VAL A O 1
ATOM 5250 N N . ILE A 1 655 ? -15.756 -6.447 14.759 1.00 91.50 655 ILE A N 1
ATOM 5251 C CA . ILE A 1 655 ? -14.635 -7.174 15.364 1.00 91.50 655 ILE A CA 1
ATOM 5252 C C . ILE A 1 655 ? -13.413 -6.265 15.497 1.00 91.50 655 ILE A C 1
ATOM 5254 O O . ILE A 1 655 ? -13.413 -5.179 14.941 1.00 91.50 655 ILE A O 1
ATOM 5258 N N . ASP A 1 656 ? -12.378 -6.756 16.180 1.00 85.81 656 ASP A N 1
ATOM 5259 C CA . ASP A 1 656 ? -11.083 -6.075 16.329 1.00 85.81 656 ASP A CA 1
ATOM 5260 C C . ASP A 1 656 ? -11.162 -4.756 17.121 1.00 85.81 656 ASP A C 1
ATOM 5262 O O . ASP A 1 656 ? -10.918 -3.661 16.621 1.00 85.81 656 ASP A O 1
ATOM 5266 N N . TRP A 1 657 ? -11.533 -4.873 18.401 1.00 90.62 657 TRP A N 1
ATOM 5267 C CA . TRP A 1 657 ? -11.703 -3.732 19.311 1.00 90.62 657 TRP A CA 1
ATOM 5268 C C . TRP A 1 657 ? -10.392 -3.314 19.998 1.00 90.62 657 TRP A C 1
ATOM 5270 O O . TRP A 1 657 ? -10.421 -2.621 21.027 1.00 90.62 657 TRP A O 1
ATOM 5280 N N . ASP A 1 658 ? -9.251 -3.737 19.453 1.00 82.31 658 ASP A N 1
ATOM 5281 C CA . ASP A 1 658 ? -7.927 -3.474 20.007 1.00 82.31 658 ASP A CA 1
ATOM 5282 C C . ASP A 1 658 ? -7.657 -1.964 20.064 1.00 82.31 658 ASP A C 1
ATOM 5284 O O . ASP A 1 658 ? -8.008 -1.196 19.165 1.00 82.31 658 ASP A O 1
ATOM 5288 N N . CYS A 1 659 ? -7.064 -1.514 21.174 1.00 84.31 659 CYS A N 1
ATOM 5289 C CA . CYS A 1 659 ? -6.803 -0.097 21.464 1.00 84.31 659 CYS A CA 1
ATOM 5290 C C . CYS A 1 659 ? -8.037 0.832 21.390 1.00 84.31 659 CYS A C 1
ATOM 5292 O O . CYS A 1 659 ? -7.880 2.054 21.336 1.00 84.31 659 CYS A O 1
ATOM 5294 N N . SER A 1 660 ? -9.263 0.294 21.413 1.00 92.06 660 SER A N 1
ATOM 5295 C CA . SER A 1 660 ? -10.474 1.111 21.528 1.00 92.06 660 SER A CA 1
ATOM 5296 C C . SER A 1 660 ? -10.423 2.004 22.772 1.00 92.06 660 SER A C 1
ATOM 5298 O O . SER A 1 660 ? -9.887 1.644 23.827 1.00 92.06 660 SER A O 1
ATOM 5300 N N . PHE A 1 661 ? -10.962 3.214 22.645 1.00 94.00 661 PHE A N 1
ATOM 5301 C CA . PHE A 1 661 ? -10.889 4.212 23.707 1.00 94.00 661 PHE A CA 1
ATOM 5302 C C . PHE A 1 661 ? -12.126 5.101 23.729 1.00 94.00 661 PHE A C 1
ATOM 5304 O O . PHE A 1 661 ? -12.855 5.223 22.748 1.00 94.00 661 PHE A O 1
ATOM 5311 N N . THR A 1 662 ? -12.379 5.732 24.866 1.00 96.69 662 THR A N 1
ATOM 5312 C CA . THR A 1 662 ? -13.396 6.763 25.018 1.00 96.69 662 THR A CA 1
ATOM 5313 C C . THR A 1 662 ? -12.787 8.119 24.681 1.00 96.69 662 THR A C 1
ATOM 5315 O O . THR A 1 662 ? -11.692 8.428 25.139 1.00 96.69 662 THR A O 1
ATOM 5318 N N . GLY A 1 663 ? -13.471 8.954 23.903 1.00 95.56 663 GLY A N 1
ATOM 5319 C CA . GLY A 1 663 ? -12.951 10.250 23.468 1.00 95.56 663 GLY A CA 1
ATOM 5320 C C . GLY A 1 663 ? -14.035 11.241 23.038 1.00 95.56 663 GLY A C 1
ATOM 5321 O O . GLY A 1 663 ? -15.227 10.967 23.195 1.00 95.56 663 GLY A O 1
ATOM 5322 N N . PRO A 1 664 ? -13.642 12.420 22.526 1.00 96.50 664 PRO A N 1
ATOM 5323 C CA . PRO A 1 664 ? -14.571 13.393 21.953 1.00 96.50 664 PRO A CA 1
ATOM 5324 C C . PRO A 1 664 ? -15.465 12.780 20.872 1.00 96.50 664 PRO A C 1
ATOM 5326 O O . PRO A 1 664 ? -14.971 12.073 19.992 1.00 96.50 664 PRO A O 1
ATOM 5329 N N . VAL A 1 665 ? -16.759 13.114 20.883 1.00 97.12 665 VAL A N 1
ATOM 5330 C CA . VAL A 1 665 ? -17.714 12.666 19.850 1.00 97.12 665 VAL A CA 1
ATOM 5331 C C . VAL A 1 665 ? -17.288 13.100 18.439 1.00 97.12 665 VAL A C 1
ATOM 5333 O O . VAL A 1 665 ? -17.541 12.385 17.472 1.00 97.12 665 VAL A O 1
ATOM 5336 N N . TYR A 1 666 ? -16.526 14.194 18.333 1.00 95.44 666 TYR A N 1
ATOM 5337 C CA . TYR A 1 666 ? -15.842 14.615 17.111 1.00 95.44 666 TYR A CA 1
ATOM 5338 C C . TYR A 1 666 ? -15.085 13.482 16.393 1.00 95.44 666 TYR A C 1
ATOM 5340 O O . TYR A 1 666 ? -15.170 13.394 15.170 1.00 95.44 666 TYR A O 1
ATOM 5348 N N . TYR A 1 667 ? -14.356 12.624 17.119 1.00 93.56 667 TYR A N 1
ATOM 5349 C CA . TYR A 1 667 ? -13.571 11.536 16.516 1.00 93.56 667 TYR A CA 1
ATOM 5350 C C . TYR A 1 667 ? -14.402 10.281 16.227 1.00 93.56 667 TYR A C 1
ATOM 5352 O O . TYR A 1 667 ? -13.963 9.434 15.458 1.00 93.56 667 TYR A O 1
ATOM 5360 N N . LEU A 1 668 ? -15.593 10.154 16.822 1.00 95.81 668 LEU A N 1
ATOM 5361 C CA . LEU A 1 668 ? -16.497 9.040 16.538 1.00 95.81 668 LEU A CA 1
ATOM 5362 C C . LEU A 1 668 ? -17.137 9.183 15.150 1.00 95.81 668 LEU A C 1
ATOM 5364 O O . LEU A 1 668 ? -17.215 8.216 14.397 1.00 95.81 668 LEU A O 1
ATOM 5368 N N . TYR A 1 669 ? -17.600 10.387 14.808 1.00 93.75 669 TYR A N 1
ATOM 5369 C CA . TYR A 1 669 ? -18.196 10.661 13.501 1.00 93.75 669 TYR A CA 1
ATOM 5370 C C . TYR A 1 669 ? -17.110 10.952 12.464 1.00 93.75 669 TYR A C 1
ATOM 5372 O O . TYR A 1 669 ? -16.897 12.097 12.073 1.00 93.75 669 TYR A O 1
ATOM 5380 N N . GLU A 1 670 ? -16.394 9.912 12.046 1.00 88.44 670 GLU A N 1
ATOM 5381 C CA . GLU A 1 670 ? -15.438 9.953 10.936 1.00 88.44 670 GLU A CA 1
ATOM 5382 C C . GLU A 1 670 ? -15.914 9.117 9.744 1.00 88.44 670 GLU A C 1
ATOM 5384 O O . GLU A 1 670 ? -16.674 8.154 9.894 1.00 88.44 670 GLU A O 1
ATOM 5389 N N . TYR A 1 671 ? -15.469 9.498 8.544 1.00 88.75 671 TYR A N 1
ATOM 5390 C CA . TYR A 1 671 ? -15.678 8.680 7.350 1.00 88.75 671 TYR A CA 1
ATOM 5391 C C . TYR A 1 671 ? -14.739 7.468 7.381 1.00 88.75 671 TYR A C 1
ATOM 5393 O O . TYR A 1 671 ? -13.528 7.662 7.521 1.00 88.75 671 TYR A O 1
ATOM 5401 N N . PRO A 1 672 ? -15.240 6.236 7.179 1.00 88.62 672 PRO A N 1
ATOM 5402 C CA . PRO A 1 672 ? -14.379 5.079 6.973 1.00 88.62 672 PRO A CA 1
ATOM 5403 C C . PRO A 1 672 ? -13.374 5.332 5.834 1.00 88.62 672 PRO A C 1
ATOM 5405 O O . PRO A 1 672 ? -13.774 5.885 4.804 1.00 88.62 672 PRO A O 1
ATOM 5408 N N . PRO A 1 673 ? -12.094 4.935 5.970 1.00 83.12 673 PRO A N 1
ATOM 5409 C CA . PRO A 1 673 ? -11.053 5.270 4.994 1.00 83.12 673 PRO A CA 1
ATOM 5410 C C . PRO A 1 673 ? -11.390 4.893 3.547 1.00 83.12 673 PRO A C 1
ATOM 5412 O O . PRO A 1 673 ? -11.155 5.686 2.644 1.00 83.12 673 PRO A O 1
ATOM 5415 N N . PHE A 1 674 ? -12.005 3.727 3.325 1.00 81.56 674 PHE A N 1
ATOM 5416 C CA . PHE A 1 674 ? -12.318 3.215 1.983 1.00 81.56 674 PHE A CA 1
ATOM 5417 C C . PHE A 1 674 ? -13.397 4.005 1.222 1.00 81.56 674 PHE A C 1
ATOM 5419 O O . PHE A 1 674 ? -13.521 3.853 0.011 1.00 81.56 674 PHE A O 1
ATOM 5426 N N . ILE A 1 675 ? -14.177 4.846 1.914 1.00 85.81 675 ILE A N 1
ATOM 5427 C CA . ILE A 1 675 ? -15.120 5.776 1.271 1.00 85.81 675 ILE A CA 1
ATOM 5428 C C . ILE A 1 675 ? -14.588 7.210 1.236 1.00 85.81 675 ILE A C 1
ATOM 5430 O O . ILE A 1 675 ? -15.329 8.127 0.886 1.00 85.81 675 ILE A O 1
ATOM 5434 N N . GLN A 1 676 ? -13.325 7.434 1.602 1.00 82.12 676 GLN A N 1
ATOM 5435 C CA . GLN A 1 676 ? -12.616 8.682 1.330 1.00 82.12 676 GLN A CA 1
ATOM 5436 C C . GLN A 1 676 ? -11.966 8.585 -0.060 1.00 82.12 676 GLN A C 1
ATOM 5438 O O . GLN A 1 676 ? -11.558 7.510 -0.484 1.00 82.12 676 GLN A O 1
ATOM 5443 N N . ASP A 1 677 ? -11.911 9.689 -0.808 1.00 72.94 677 ASP A N 1
ATOM 5444 C CA . ASP A 1 677 ? -11.358 9.665 -2.170 1.00 72.94 677 ASP A CA 1
ATOM 5445 C C . ASP A 1 677 ? -9.825 9.601 -2.148 1.00 72.94 677 ASP A C 1
ATOM 5447 O O . ASP A 1 677 ? -9.187 10.498 -1.593 1.00 72.94 677 ASP A O 1
ATOM 5451 N N . ASP A 1 678 ? -9.244 8.598 -2.809 1.00 63.75 678 ASP A N 1
ATOM 5452 C CA . ASP A 1 678 ? -7.815 8.526 -3.139 1.00 63.75 678 ASP A CA 1
ATOM 5453 C C . ASP A 1 678 ? -7.584 9.081 -4.556 1.00 63.75 678 ASP A C 1
ATOM 5455 O O . ASP A 1 678 ? -8.348 8.803 -5.485 1.00 63.75 678 ASP A O 1
ATOM 5459 N N . ASP A 1 679 ? -6.524 9.869 -4.744 1.00 58.84 679 ASP A N 1
ATOM 5460 C CA . ASP A 1 679 ? -6.140 10.397 -6.056 1.00 58.84 679 ASP A CA 1
ATOM 5461 C C . ASP A 1 679 ? -5.715 9.291 -7.045 1.00 58.84 679 ASP A C 1
ATOM 5463 O O . ASP A 1 679 ? -5.738 9.524 -8.263 1.00 58.84 679 ASP A O 1
ATOM 5467 N N . LEU A 1 680 ? -5.346 8.109 -6.530 1.00 47.50 680 LEU A N 1
ATOM 5468 C CA . LEU A 1 680 ? -4.969 6.914 -7.288 1.00 47.50 680 LEU A CA 1
ATOM 5469 C C . LEU A 1 680 ? -6.176 6.081 -7.763 1.00 47.50 680 LEU A C 1
ATOM 5471 O O . LEU A 1 680 ? -6.066 5.420 -8.791 1.00 47.50 680 LEU A O 1
ATOM 5475 N N . GLU A 1 681 ? -7.330 6.160 -7.088 1.00 60.12 681 GLU A N 1
ATOM 5476 C CA . GLU A 1 681 ? -8.541 5.359 -7.372 1.00 60.12 681 GLU A CA 1
ATOM 5477 C C . GLU A 1 681 ? -9.688 6.229 -7.925 1.00 60.12 681 GLU A C 1
ATOM 5479 O O . GLU A 1 681 ? -10.783 6.329 -7.361 1.00 60.12 681 GLU A O 1
ATOM 5484 N N . ARG A 1 682 ? -9.428 6.930 -9.037 1.00 65.56 682 ARG A N 1
ATOM 5485 C CA . ARG A 1 682 ? -10.367 7.932 -9.586 1.00 65.56 682 ARG A CA 1
ATOM 5486 C C . ARG A 1 682 ? -11.706 7.370 -10.046 1.00 65.56 682 ARG A C 1
ATOM 5488 O O . ARG A 1 682 ? -12.709 8.077 -10.058 1.00 65.56 682 ARG A O 1
ATOM 5495 N N . ASP A 1 683 ? -11.717 6.111 -10.447 1.00 70.81 683 ASP A N 1
ATOM 5496 C CA . ASP A 1 683 ? -12.897 5.362 -10.864 1.00 70.81 683 ASP A CA 1
ATOM 5497 C C . ASP A 1 683 ? -13.906 5.158 -9.722 1.00 70.81 683 ASP A C 1
ATOM 5499 O O . ASP A 1 683 ? -15.103 5.018 -9.977 1.00 70.81 683 ASP A O 1
ATOM 5503 N N . ARG A 1 684 ? -13.455 5.221 -8.463 1.00 73.38 684 ARG A N 1
ATOM 5504 C CA . ARG A 1 684 ? -14.312 5.047 -7.282 1.00 73.38 684 ARG A CA 1
ATOM 5505 C C . ARG A 1 684 ? -14.954 6.336 -6.781 1.00 73.38 684 ARG A C 1
ATOM 5507 O O . ARG A 1 684 ? -15.879 6.263 -5.978 1.00 73.38 684 ARG A O 1
ATOM 5514 N N . TRP A 1 685 ? -14.530 7.503 -7.263 1.00 79.75 685 TRP A N 1
ATOM 5515 C CA . TRP A 1 685 ? -14.938 8.805 -6.716 1.00 79.75 685 TRP A CA 1
ATOM 5516 C C . TRP A 1 685 ? -16.453 9.025 -6.681 1.00 79.75 685 TRP A C 1
ATOM 5518 O O . TRP A 1 685 ? -16.990 9.444 -5.658 1.00 79.75 685 TRP A O 1
ATOM 5528 N N . GLU A 1 686 ? -17.168 8.719 -7.766 1.00 81.00 686 GLU A N 1
ATOM 5529 C CA . GLU A 1 686 ? -18.626 8.913 -7.807 1.00 81.00 686 GLU A CA 1
ATOM 5530 C C . GLU A 1 686 ? -19.358 7.978 -6.836 1.00 81.00 686 GLU A C 1
ATOM 5532 O O . GLU A 1 686 ? -20.292 8.386 -6.140 1.00 81.00 686 GLU A O 1
ATOM 5537 N N . ILE A 1 687 ? -18.894 6.729 -6.728 1.00 83.81 687 ILE A N 1
ATOM 5538 C CA . ILE A 1 687 ? -19.455 5.751 -5.790 1.00 83.81 687 ILE A CA 1
ATOM 5539 C C . ILE A 1 687 ? -19.140 6.163 -4.349 1.00 83.81 687 ILE A C 1
ATOM 5541 O O . ILE A 1 687 ? -20.025 6.112 -3.497 1.00 83.81 687 ILE A O 1
ATOM 5545 N N . ASN A 1 688 ? -17.920 6.624 -4.072 1.00 86.94 688 ASN A N 1
ATOM 5546 C CA . ASN A 1 688 ? -17.501 7.067 -2.746 1.00 86.94 688 ASN A CA 1
ATOM 5547 C C . ASN A 1 688 ? -18.248 8.329 -2.308 1.00 86.94 688 ASN A C 1
ATOM 5549 O O . ASN A 1 688 ? -18.708 8.394 -1.170 1.00 86.94 688 ASN A O 1
ATOM 5553 N N . LYS A 1 689 ? -18.477 9.286 -3.213 1.00 85.88 689 LYS A N 1
ATOM 5554 C CA . LYS A 1 689 ? -19.350 10.444 -2.970 1.00 85.88 689 LYS A CA 1
ATOM 5555 C C . LYS A 1 689 ? -20.765 10.006 -2.590 1.00 85.88 689 LYS A C 1
ATOM 5557 O O . LYS A 1 689 ? -21.314 10.480 -1.598 1.00 85.88 689 LYS A O 1
ATOM 5562 N N . ALA A 1 690 ? -21.360 9.070 -3.333 1.00 88.94 690 ALA A N 1
ATOM 5563 C CA . ALA A 1 690 ? -22.678 8.530 -2.994 1.00 88.94 690 ALA A CA 1
ATOM 5564 C C . ALA A 1 690 ? -22.676 7.795 -1.639 1.00 88.94 690 ALA A C 1
ATOM 5566 O O . ALA A 1 690 ? -23.587 7.985 -0.830 1.00 88.94 690 ALA A O 1
ATOM 5567 N N . ALA A 1 691 ? -21.635 7.008 -1.360 1.00 91.19 691 ALA A N 1
ATOM 5568 C CA . ALA A 1 691 ? -21.465 6.297 -0.098 1.00 91.19 691 ALA A CA 1
ATOM 5569 C C . ALA A 1 691 ? -21.346 7.262 1.089 1.00 91.19 691 ALA A C 1
ATOM 5571 O O . ALA A 1 691 ? -22.046 7.084 2.081 1.00 91.19 691 ALA A O 1
ATOM 5572 N N . ARG A 1 692 ? -20.542 8.326 0.994 1.00 90.81 692 ARG A N 1
ATOM 5573 C CA . ARG A 1 692 ? -20.419 9.346 2.049 1.00 90.81 692 ARG A CA 1
ATOM 5574 C C . ARG A 1 692 ? -21.742 10.051 2.324 1.00 90.81 692 ARG A C 1
ATOM 5576 O O . ARG A 1 692 ? -22.138 10.147 3.488 1.00 90.81 692 ARG A O 1
ATOM 5583 N N . LYS A 1 693 ? -22.472 10.454 1.274 1.00 90.62 693 LYS A N 1
ATOM 5584 C CA . LYS A 1 693 ? -23.826 11.015 1.421 1.00 90.62 693 LYS A CA 1
ATOM 5585 C C . LYS A 1 693 ? -24.750 10.064 2.176 1.00 90.62 693 LYS A C 1
ATOM 5587 O O . LYS A 1 693 ? -25.415 10.472 3.129 1.00 90.62 693 LYS A O 1
ATOM 5592 N N . GLN A 1 694 ? -24.763 8.793 1.780 1.00 94.44 694 GLN A N 1
ATOM 5593 C CA . GLN A 1 694 ? -25.596 7.776 2.413 1.00 94.44 694 GLN A CA 1
ATOM 5594 C C . GLN A 1 694 ? -25.179 7.497 3.862 1.00 94.44 694 GLN A C 1
ATOM 5596 O O . GLN A 1 694 ? -26.040 7.339 4.725 1.00 94.44 694 GLN A O 1
ATOM 5601 N N . TYR A 1 695 ? -23.879 7.477 4.146 1.00 95.06 695 TYR A N 1
ATOM 5602 C CA . TYR A 1 695 ? -23.331 7.256 5.479 1.00 95.06 695 TYR A CA 1
ATOM 5603 C C . TYR A 1 695 ? -23.808 8.330 6.458 1.00 95.06 695 TYR A C 1
ATOM 5605 O O . TYR A 1 695 ? -24.441 8.010 7.464 1.00 95.06 695 TYR A O 1
ATOM 5613 N N . VAL A 1 696 ? -23.612 9.611 6.126 1.00 93.75 696 VAL A N 1
ATOM 5614 C CA . VAL A 1 696 ? -24.084 10.722 6.969 1.00 93.75 696 VAL A CA 1
ATOM 5615 C C . VAL A 1 696 ? -25.599 10.683 7.105 1.00 93.75 696 VAL A C 1
ATOM 5617 O O . VAL A 1 696 ? -26.112 10.778 8.218 1.00 93.75 696 VAL A O 1
ATOM 5620 N N . LYS A 1 697 ? -26.324 10.481 5.998 1.00 94.00 697 LYS A N 1
ATOM 5621 C CA . LYS A 1 697 ? -27.785 10.384 6.018 1.00 94.00 697 LYS A CA 1
ATOM 5622 C C . LYS A 1 697 ? -28.266 9.298 6.983 1.00 94.00 697 LYS A C 1
ATOM 5624 O O . LYS A 1 697 ? -29.117 9.578 7.816 1.00 94.00 697 LYS A O 1
ATOM 5629 N N . SER A 1 698 ? -27.690 8.098 6.931 1.00 96.94 698 SER A N 1
ATOM 5630 C CA . SER A 1 698 ? -28.061 6.991 7.825 1.00 96.94 698 SER A CA 1
ATOM 5631 C C . SER A 1 698 ? -27.780 7.282 9.305 1.00 96.94 698 SER A C 1
ATOM 5633 O O . SER A 1 698 ? -28.590 6.940 10.169 1.00 96.94 698 SER A O 1
ATOM 5635 N N . ILE A 1 699 ? -26.682 7.985 9.609 1.00 96.56 699 ILE A N 1
ATOM 5636 C CA . ILE A 1 699 ? -26.376 8.447 10.968 1.00 96.56 699 ILE A CA 1
ATOM 5637 C C . ILE A 1 699 ? -27.440 9.441 11.434 1.00 96.56 699 ILE A C 1
ATOM 5639 O O . ILE A 1 699 ? -27.994 9.279 12.517 1.00 96.56 699 ILE A O 1
ATOM 5643 N N . LEU A 1 700 ? -27.757 10.455 10.628 1.00 95.56 700 LEU A N 1
ATOM 5644 C CA . LEU A 1 700 ? -28.745 11.470 10.997 1.00 95.56 700 LEU A CA 1
ATOM 5645 C C . LEU A 1 700 ? -30.150 10.873 11.142 1.00 95.56 700 LEU A C 1
ATOM 5647 O O . LEU A 1 700 ? -30.856 11.208 12.093 1.00 95.56 700 LEU A O 1
ATOM 5651 N N . ASP A 1 701 ? -30.535 9.968 10.241 1.00 96.19 701 ASP A N 1
ATOM 5652 C CA . ASP A 1 701 ? -31.824 9.267 10.247 1.00 96.19 701 ASP A CA 1
ATOM 5653 C C . ASP A 1 701 ? -31.956 8.296 11.438 1.00 96.19 701 ASP A C 1
ATOM 5655 O O . ASP A 1 701 ? -33.069 7.965 11.846 1.00 96.19 701 ASP A O 1
ATOM 5659 N N . SER A 1 702 ? -30.841 7.915 12.077 1.00 96.69 702 SER A N 1
ATOM 5660 C CA . SER A 1 702 ? -30.832 7.147 13.333 1.00 96.69 702 SER A CA 1
ATOM 5661 C C . SER A 1 702 ? -31.268 7.962 14.563 1.00 96.69 702 SER A C 1
ATOM 5663 O O . SER A 1 702 ? -31.372 7.409 15.667 1.00 96.69 702 SER A O 1
ATOM 5665 N N . PHE A 1 703 ? -31.517 9.265 14.400 1.00 96.50 703 PHE A N 1
ATOM 5666 C CA . PHE A 1 703 ? -31.990 10.171 15.443 1.00 96.50 703 PHE A CA 1
ATOM 5667 C C . PHE A 1 703 ? -33.258 10.917 14.996 1.00 96.50 703 PHE A C 1
ATOM 5669 O O . PHE A 1 703 ? -33.377 11.283 13.822 1.00 96.50 703 PHE A O 1
ATOM 5676 N N . PRO A 1 704 ? -34.194 11.216 15.921 1.00 95.62 704 PRO A N 1
ATOM 5677 C CA . PRO A 1 704 ? -35.371 12.016 15.599 1.00 95.62 704 PRO A CA 1
ATOM 5678 C C . PRO A 1 704 ? -34.994 13.371 14.990 1.00 95.62 704 PRO A C 1
ATOM 5680 O O . PRO A 1 704 ? -34.024 14.008 15.422 1.00 95.62 704 PRO A O 1
ATOM 5683 N N . GLU A 1 705 ? -35.777 13.827 14.013 1.00 91.94 705 GLU A N 1
ATOM 5684 C CA . GLU A 1 705 ? -35.608 15.156 13.421 1.00 91.94 705 GLU A CA 1
ATOM 5685 C C . GLU A 1 705 ? -35.641 16.250 14.498 1.00 91.94 705 GLU A C 1
ATOM 5687 O O . GLU A 1 705 ? -36.451 16.216 15.426 1.00 91.94 705 GLU A O 1
ATOM 5692 N N . GLY A 1 706 ? -34.713 17.206 14.398 1.00 89.44 706 GLY A N 1
ATOM 5693 C CA . GLY A 1 706 ? -34.569 18.310 15.352 1.00 89.44 706 GLY A CA 1
ATOM 5694 C C . GLY A 1 706 ? -34.000 17.938 16.729 1.00 89.44 706 GLY A C 1
ATOM 5695 O O . GLY A 1 706 ? -33.875 18.821 17.576 1.00 89.44 706 GLY A O 1
ATOM 5696 N N . SER A 1 707 ? -33.647 16.671 16.982 1.00 95.88 707 SER A N 1
ATOM 5697 C CA . SER A 1 707 ? -33.030 16.273 18.254 1.00 95.88 707 SER A CA 1
ATOM 5698 C C . SER A 1 707 ? -31.608 16.820 18.421 1.00 95.88 707 SER A C 1
ATOM 5700 O O . SER A 1 707 ? -30.863 16.985 17.455 1.00 95.88 707 SER A O 1
ATOM 5702 N N . GLU A 1 708 ? -31.206 17.047 19.674 1.00 94.38 708 GLU A N 1
ATOM 5703 C CA . GLU A 1 708 ? -29.852 17.504 20.010 1.00 94.38 708 GLU A CA 1
ATOM 5704 C C . GLU A 1 708 ? -28.778 16.525 19.514 1.00 94.38 708 GLU A C 1
ATOM 5706 O O . GLU A 1 708 ? -27.787 16.959 18.945 1.00 94.38 708 GLU A O 1
ATOM 5711 N N . ALA A 1 709 ? -29.017 15.212 19.616 1.00 94.00 709 ALA A N 1
ATOM 5712 C CA . ALA A 1 709 ? -28.099 14.185 19.115 1.00 94.00 709 ALA A CA 1
ATOM 5713 C C . ALA A 1 709 ? -27.933 14.220 17.582 1.00 94.00 709 ALA A C 1
ATOM 5715 O O . ALA A 1 709 ? -26.826 14.032 17.077 1.00 94.00 709 ALA A O 1
ATOM 5716 N N . ARG A 1 710 ? -29.012 14.507 16.833 1.00 95.25 710 ARG A N 1
ATOM 5717 C CA . ARG A 1 710 ? -28.944 14.693 15.373 1.00 95.25 710 ARG A CA 1
ATOM 5718 C C . ARG A 1 710 ? -28.107 15.920 15.017 1.00 95.25 710 ARG A C 1
ATOM 5720 O O . ARG A 1 710 ? -27.275 15.852 14.117 1.00 95.25 710 ARG A O 1
ATOM 5727 N N . ASN A 1 711 ? -28.308 17.021 15.741 1.00 94.12 711 ASN A N 1
ATOM 5728 C CA . ASN A 1 711 ? -27.537 18.247 15.549 1.00 94.12 711 ASN A CA 1
ATOM 5729 C C . ASN A 1 711 ? -26.064 18.055 15.946 1.00 94.12 711 ASN A C 1
ATOM 5731 O O . ASN A 1 711 ? -25.193 18.488 15.206 1.00 94.12 711 ASN A O 1
ATOM 5735 N N . GLU A 1 712 ? -25.775 17.361 17.052 1.00 95.25 712 GLU A N 1
ATOM 5736 C CA . GLU A 1 712 ? -24.413 17.004 17.479 1.00 95.25 712 GLU A CA 1
ATOM 5737 C C . GLU A 1 712 ? -23.680 16.230 16.373 1.00 95.25 712 GLU A C 1
ATOM 5739 O O . GLU A 1 712 ? -22.579 16.614 15.981 1.00 95.25 712 GLU A O 1
ATOM 5744 N N . ALA A 1 713 ? -24.317 15.194 15.815 1.00 94.69 713 ALA A N 1
ATOM 5745 C CA . ALA A 1 713 ? -23.752 14.412 14.718 1.00 94.69 713 ALA A CA 1
ATOM 5746 C C . ALA A 1 713 ? -23.472 15.268 13.474 1.00 94.69 713 ALA A C 1
ATOM 5748 O O . ALA A 1 713 ? -22.391 15.183 12.890 1.00 94.69 713 ALA A O 1
ATOM 5749 N N . TRP A 1 714 ? -24.423 16.123 13.087 1.00 92.50 714 TRP A N 1
ATOM 5750 C CA . TRP A 1 714 ? -24.256 17.027 11.949 1.00 92.50 714 TRP A CA 1
ATOM 5751 C C . TRP A 1 714 ? -23.113 18.026 12.161 1.00 92.50 714 TRP A C 1
ATOM 5753 O O . TRP A 1 714 ? -22.266 18.209 11.285 1.00 92.50 714 TRP A O 1
ATOM 5763 N N . GLU A 1 715 ? -23.034 18.624 13.348 1.00 92.31 715 GLU A N 1
ATOM 5764 C CA . GLU A 1 715 ? -21.980 19.569 13.707 1.00 92.31 715 GLU A CA 1
ATOM 5765 C C . GLU A 1 715 ? -20.592 18.916 13.720 1.00 92.31 715 GLU A C 1
ATOM 5767 O O . GLU A 1 715 ? -19.618 19.561 13.331 1.00 92.31 715 GLU A O 1
ATOM 5772 N N . CYS A 1 716 ? -20.482 17.629 14.069 1.00 92.25 716 CYS A N 1
ATOM 5773 C CA . CYS A 1 716 ? -19.221 16.895 13.947 1.00 92.25 716 CYS A CA 1
ATOM 5774 C C . CYS A 1 716 ? -18.717 16.798 12.505 1.00 92.25 716 CYS A C 1
ATOM 5776 O O . CYS A 1 716 ? -17.521 16.986 12.285 1.00 92.25 716 CYS A O 1
ATOM 5778 N N . PHE A 1 717 ? -19.590 16.532 11.528 1.00 88.62 717 PHE A N 1
ATOM 5779 C CA . PHE A 1 717 ? -19.195 16.516 10.114 1.00 88.62 717 PHE A CA 1
ATOM 5780 C C . PHE A 1 717 ? -18.846 17.921 9.609 1.00 88.62 717 PHE A C 1
ATOM 5782 O O . PHE A 1 717 ? -17.851 18.081 8.901 1.00 88.62 717 PHE A O 1
ATOM 5789 N N . ARG A 1 718 ? -19.607 18.933 10.043 1.00 86.81 718 ARG A N 1
ATOM 5790 C CA . ARG A 1 718 ? -19.451 20.332 9.623 1.00 86.81 718 ARG A CA 1
ATOM 5791 C C . ARG A 1 718 ? -18.167 20.991 10.119 1.00 86.81 718 ARG A C 1
ATOM 5793 O O . ARG A 1 718 ? -17.567 21.822 9.442 1.00 86.81 718 ARG A O 1
ATOM 5800 N N . GLN A 1 719 ? -17.739 20.642 11.328 1.00 87.94 719 GLN A N 1
ATOM 5801 C CA . GLN A 1 719 ? -16.627 21.302 12.015 1.00 87.94 719 GLN A CA 1
ATOM 5802 C C . GLN A 1 719 ? -15.306 20.521 11.932 1.00 87.94 719 GLN A C 1
ATOM 5804 O O . GLN A 1 719 ? -14.399 20.741 12.739 1.00 87.94 719 GLN A O 1
ATOM 5809 N N . LYS A 1 720 ? -15.169 19.604 10.965 1.00 87.69 720 LYS A N 1
ATOM 5810 C CA . LYS A 1 720 ? -13.927 18.849 10.759 1.00 87.69 720 LYS A CA 1
ATOM 5811 C C . LYS A 1 720 ? -12.746 19.781 10.517 1.00 87.69 720 LYS A C 1
ATOM 5813 O O . LYS A 1 720 ? -12.786 20.669 9.668 1.00 87.69 720 LYS A O 1
ATOM 5818 N N . SER A 1 721 ? -11.672 19.548 11.261 1.00 85.69 721 SER A N 1
ATOM 5819 C CA . SER A 1 721 ? -10.521 20.434 11.326 1.00 85.69 721 SER A CA 1
ATOM 5820 C C . SER A 1 721 ? -9.216 19.699 11.055 1.00 85.69 721 SER A C 1
ATOM 5822 O O . SER A 1 721 ? -8.947 18.625 11.597 1.00 85.69 721 SER A O 1
ATOM 5824 N N . ALA A 1 722 ? -8.357 20.338 10.262 1.00 83.88 722 ALA A N 1
ATOM 5825 C CA . ALA A 1 722 ? -7.014 19.853 9.984 1.00 83.88 722 ALA A CA 1
ATOM 5826 C C . ALA A 1 722 ? -6.161 19.745 11.254 1.00 83.88 722 ALA A C 1
ATOM 5828 O O . ALA A 1 722 ? -5.424 18.777 11.392 1.00 83.88 722 ALA A O 1
ATOM 5829 N N . TRP A 1 723 ? -6.267 20.676 12.209 1.00 89.00 723 TRP A N 1
ATOM 5830 C CA . TRP A 1 723 ? -5.397 20.635 13.389 1.00 89.00 723 TRP A CA 1
ATOM 5831 C C . TRP A 1 723 ? -5.738 19.465 14.330 1.00 89.00 723 TRP A C 1
ATOM 5833 O O . TRP A 1 723 ? -4.829 18.813 14.833 1.00 89.00 723 TRP A O 1
ATOM 5843 N N . LEU A 1 724 ? -7.021 19.126 14.503 1.00 91.50 724 LEU A N 1
ATOM 5844 C CA . LEU A 1 724 ? -7.445 17.965 15.302 1.00 91.50 724 LEU A CA 1
ATOM 5845 C C . LEU A 1 724 ? -7.059 16.642 14.624 1.00 91.50 724 LEU A C 1
ATOM 5847 O O . LEU A 1 724 ? -6.447 15.769 15.243 1.00 91.50 724 LEU A O 1
ATOM 5851 N N . ASN A 1 725 ? -7.361 16.512 13.331 1.00 88.00 725 ASN A N 1
ATOM 5852 C CA . ASN A 1 725 ? -7.114 15.275 12.586 1.00 88.00 725 ASN A CA 1
ATOM 5853 C C . ASN A 1 725 ? -5.611 15.032 12.372 1.00 88.00 725 ASN A C 1
ATOM 5855 O O . ASN A 1 725 ? -5.137 13.904 12.470 1.00 88.00 725 ASN A O 1
ATOM 5859 N N . ARG A 1 726 ? -4.816 16.087 12.153 1.00 86.88 726 ARG A N 1
ATOM 5860 C CA . ARG A 1 726 ? -3.353 15.960 12.054 1.00 86.88 726 ARG A CA 1
ATOM 5861 C C . ARG A 1 726 ? -2.699 15.659 13.391 1.00 86.88 726 ARG A C 1
ATOM 5863 O O . ARG A 1 726 ? -1.691 14.961 13.405 1.00 86.88 726 ARG A O 1
ATOM 5870 N N . PHE A 1 727 ? -3.247 16.150 14.501 1.00 92.12 727 PHE A N 1
ATOM 5871 C CA . PHE A 1 727 ? -2.734 15.781 15.814 1.00 92.12 727 PHE A CA 1
ATOM 5872 C C . PHE A 1 727 ? -2.855 14.274 16.050 1.00 92.12 727 PHE A C 1
ATOM 5874 O O . PHE A 1 727 ? -1.879 13.622 16.413 1.00 92.12 727 PHE A O 1
ATOM 5881 N N . THR A 1 728 ? -4.043 13.714 15.813 1.00 87.81 728 THR A N 1
ATOM 5882 C CA . THR A 1 728 ? -4.280 12.275 15.983 1.00 87.81 728 THR A CA 1
ATOM 5883 C C . THR A 1 728 ? -3.439 11.447 15.015 1.00 87.81 728 THR A C 1
ATOM 5885 O O . THR A 1 728 ? -2.781 10.507 15.452 1.00 87.81 728 THR A O 1
ATOM 5888 N N . ASP A 1 729 ? -3.339 11.843 13.746 1.00 83.75 729 ASP A N 1
ATOM 5889 C CA . ASP A 1 729 ? -2.426 11.216 12.781 1.00 83.75 729 ASP A CA 1
ATOM 5890 C C . ASP A 1 729 ? -0.974 11.198 13.294 1.00 83.75 729 ASP A C 1
ATOM 5892 O O . ASP A 1 729 ? -0.357 10.143 13.373 1.00 83.75 729 ASP A O 1
ATOM 5896 N N . ILE A 1 730 ? -0.428 12.342 13.714 1.00 86.12 730 ILE A N 1
ATOM 5897 C CA . ILE A 1 730 ? 0.999 12.475 14.053 1.00 86.12 730 ILE A CA 1
ATOM 5898 C C . ILE A 1 730 ? 1.366 11.816 15.385 1.00 86.12 730 ILE A C 1
ATOM 5900 O O . ILE A 1 730 ? 2.430 11.202 15.481 1.00 86.12 730 ILE A O 1
ATOM 5904 N N . PHE A 1 731 ? 0.538 11.994 16.415 1.00 88.25 731 PHE A N 1
ATOM 5905 C CA . PHE A 1 731 ? 0.895 11.648 17.794 1.00 88.25 731 PHE A CA 1
ATOM 5906 C C . PHE A 1 731 ? 0.194 10.393 18.317 1.00 88.25 731 PHE A C 1
ATOM 5908 O O . PHE A 1 731 ? 0.715 9.771 19.246 1.00 88.25 731 PHE A O 1
ATOM 5915 N N . PHE A 1 732 ? -0.964 10.031 17.752 1.00 84.94 732 PHE A N 1
ATOM 5916 C CA . PHE A 1 732 ? -1.798 8.935 18.250 1.00 84.94 732 PHE A CA 1
ATOM 5917 C C . PHE A 1 732 ? -1.762 7.691 17.359 1.00 84.94 732 PHE A C 1
ATOM 5919 O O . PHE A 1 732 ? -1.617 6.602 17.897 1.00 84.94 732 PHE A O 1
ATOM 5926 N N . LEU A 1 733 ? -1.873 7.837 16.035 1.00 80.56 733 LEU A N 1
ATOM 5927 C CA . LEU A 1 733 ? -2.038 6.710 15.104 1.00 80.56 733 LEU A CA 1
ATOM 5928 C C . LEU A 1 733 ? -0.738 6.283 14.412 1.00 80.56 733 LEU A C 1
ATOM 5930 O O . LEU A 1 733 ? -0.618 5.160 13.937 1.00 80.56 733 LEU A O 1
ATOM 5934 N N . ARG A 1 734 ? 0.250 7.172 14.295 1.00 78.69 734 ARG A N 1
ATOM 5935 C CA . ARG A 1 734 ? 1.403 6.911 13.432 1.00 78.69 734 ARG A CA 1
ATOM 5936 C C . ARG A 1 734 ? 2.637 6.491 14.208 1.00 78.69 734 ARG A C 1
ATOM 5938 O O . ARG A 1 734 ? 3.149 7.225 15.049 1.00 78.69 734 ARG A O 1
ATOM 5945 N N . ARG A 1 735 ? 3.193 5.344 13.824 1.00 73.75 735 ARG A N 1
ATOM 5946 C CA . ARG A 1 735 ? 4.536 4.916 14.219 1.00 73.75 735 ARG A CA 1
ATOM 5947 C C . ARG A 1 735 ? 5.574 5.496 13.254 1.00 73.75 735 ARG A C 1
ATOM 5949 O O . ARG A 1 735 ? 5.460 5.353 12.038 1.00 73.75 735 ARG A O 1
ATOM 5956 N N . TRP A 1 736 ? 6.569 6.197 13.784 1.00 72.69 736 TRP A N 1
ATOM 5957 C CA . TRP A 1 736 ? 7.588 6.898 13.014 1.00 72.69 736 TRP A CA 1
ATOM 5958 C C . TRP A 1 736 ? 8.838 6.050 12.853 1.00 72.69 736 TRP A C 1
ATOM 5960 O O . TRP A 1 736 ? 9.354 5.468 13.803 1.00 72.69 736 TRP A O 1
ATOM 5970 N N . GLY A 1 737 ? 9.372 6.036 11.636 1.00 56.75 737 GLY A N 1
ATOM 5971 C CA . GLY A 1 737 ? 10.547 5.232 11.342 1.00 56.75 737 GLY A CA 1
ATOM 5972 C C . GLY A 1 737 ? 11.890 5.872 11.649 1.00 56.75 737 GLY A C 1
ATOM 5973 O O . GLY A 1 737 ? 12.872 5.177 11.917 1.00 56.75 737 GLY A O 1
ATOM 5974 N N . THR A 1 738 ? 11.937 7.204 11.655 1.00 58.66 738 THR A N 1
ATOM 5975 C CA . THR A 1 738 ? 13.126 7.960 12.046 1.00 58.66 738 THR A CA 1
ATOM 5976 C C . THR A 1 738 ? 12.757 9.206 12.834 1.00 58.66 738 THR A C 1
ATOM 5978 O O . THR A 1 738 ? 11.711 9.823 12.618 1.00 58.66 738 THR A O 1
ATOM 5981 N N . GLU A 1 739 ? 13.691 9.618 13.688 1.00 71.88 739 GLU A N 1
ATOM 5982 C CA . GLU A 1 739 ? 13.625 10.858 14.458 1.00 71.88 739 GLU A CA 1
ATOM 5983 C C . GLU A 1 739 ? 13.419 12.090 13.574 1.00 71.88 739 GLU A C 1
ATOM 5985 O O . GLU A 1 739 ? 12.653 12.987 13.921 1.00 71.88 739 GLU A O 1
ATOM 5990 N N . ARG A 1 740 ? 14.064 12.134 12.403 1.00 65.50 740 ARG A N 1
ATOM 5991 C CA . ARG A 1 740 ? 13.919 13.251 11.466 1.00 65.50 740 ARG A CA 1
ATOM 5992 C C . ARG A 1 740 ? 12.508 13.331 10.900 1.00 65.50 740 ARG A C 1
ATOM 5994 O O . ARG A 1 740 ? 11.964 14.430 10.824 1.00 65.50 740 ARG A O 1
ATOM 6001 N N . VAL A 1 741 ? 11.942 12.205 10.467 1.00 68.44 741 VAL A N 1
ATOM 6002 C CA . VAL A 1 741 ? 10.614 12.201 9.846 1.00 68.44 741 VAL A CA 1
ATOM 6003 C C . VAL A 1 741 ? 9.571 12.622 10.879 1.00 68.44 741 VAL A C 1
ATOM 6005 O O . VAL A 1 741 ? 8.824 13.556 10.599 1.00 68.44 741 VAL A O 1
ATOM 6008 N N . GLU A 1 742 ? 9.593 12.057 12.092 1.00 82.19 742 GLU A N 1
ATOM 6009 C CA . GLU A 1 742 ? 8.728 12.530 13.187 1.00 82.19 742 GLU A CA 1
ATOM 6010 C C . GLU A 1 742 ? 8.901 14.039 13.401 1.00 82.19 742 GLU A C 1
ATOM 6012 O O . GLU A 1 742 ? 7.933 14.797 13.342 1.00 82.19 742 GLU A O 1
ATOM 6017 N N . LYS A 1 743 ? 10.150 14.502 13.558 1.00 81.38 743 LYS A N 1
ATOM 6018 C CA . LYS A 1 743 ? 10.460 15.917 13.782 1.00 81.38 743 LYS A CA 1
ATOM 6019 C C . LYS A 1 743 ? 9.885 16.822 12.692 1.00 81.38 743 LYS A C 1
ATOM 6021 O O . LYS A 1 743 ? 9.319 17.854 13.028 1.00 81.38 743 LYS A O 1
ATOM 6026 N N . VAL A 1 744 ? 10.009 16.467 11.411 1.00 80.06 744 VAL A N 1
ATOM 6027 C CA . VAL A 1 744 ? 9.499 17.284 10.293 1.00 80.06 744 VAL A CA 1
ATOM 6028 C C . VAL A 1 744 ? 7.983 17.418 10.358 1.00 80.06 744 VAL A C 1
ATOM 6030 O O . VAL A 1 744 ? 7.455 18.510 10.149 1.00 80.06 744 VAL A O 1
ATOM 6033 N N . PHE A 1 745 ? 7.271 16.330 10.643 1.00 82.69 745 PHE A N 1
ATOM 6034 C CA . PHE A 1 745 ? 5.816 16.379 10.757 1.00 82.69 745 PHE A CA 1
ATOM 6035 C C . PHE A 1 745 ? 5.377 17.173 11.990 1.00 82.69 745 PHE A C 1
ATOM 6037 O O . PHE A 1 745 ? 4.491 18.018 11.872 1.00 82.69 745 PHE A O 1
ATOM 6044 N N . VAL A 1 746 ? 6.046 16.992 13.131 1.00 89.56 746 VAL A N 1
ATOM 6045 C CA . VAL A 1 746 ? 5.804 17.775 14.354 1.00 89.56 746 VAL A CA 1
ATOM 6046 C C . VAL A 1 746 ? 6.118 19.261 14.143 1.00 89.56 746 VAL A C 1
ATOM 6048 O O . VAL A 1 746 ? 5.366 20.121 14.596 1.00 89.56 746 VAL A O 1
ATOM 6051 N N . GLU A 1 747 ? 7.187 19.590 13.420 1.00 86.75 747 GLU A N 1
ATOM 6052 C CA . GLU A 1 747 ? 7.565 20.965 13.084 1.00 86.75 747 GLU A CA 1
ATOM 6053 C C . GLU A 1 747 ? 6.542 21.615 12.150 1.00 86.75 747 GLU A C 1
ATOM 6055 O O . GLU A 1 747 ? 6.084 22.724 12.424 1.00 86.75 747 GLU A O 1
ATOM 6060 N N . ARG A 1 748 ? 6.126 20.918 11.085 1.00 85.50 748 ARG A N 1
ATOM 6061 C CA . ARG A 1 748 ? 5.071 21.391 10.174 1.00 85.50 748 ARG A CA 1
ATOM 6062 C C . ARG A 1 748 ? 3.750 21.589 10.900 1.00 85.50 748 ARG A C 1
ATOM 6064 O O . ARG A 1 748 ? 3.095 22.601 10.682 1.00 85.50 748 ARG A O 1
ATOM 6071 N N . TYR A 1 749 ? 3.388 20.659 11.778 1.00 89.19 749 TYR A N 1
ATOM 6072 C CA . TYR A 1 749 ? 2.215 20.790 12.629 1.00 89.19 749 TYR A CA 1
ATOM 6073 C C . TYR A 1 749 ? 2.328 22.028 13.525 1.00 89.19 749 TYR A C 1
ATOM 6075 O O . TYR A 1 749 ? 1.445 22.876 13.505 1.00 89.19 749 TYR A O 1
ATOM 6083 N N . SER A 1 750 ? 3.454 22.204 14.225 1.00 90.81 750 SER A N 1
ATOM 6084 C CA . SER A 1 750 ? 3.714 23.379 15.069 1.00 90.81 750 SER A CA 1
ATOM 6085 C C . SER A 1 750 ? 3.614 24.700 14.299 1.00 90.81 750 SER A C 1
ATOM 6087 O O . SER A 1 750 ? 3.041 25.658 14.811 1.00 90.81 750 SER A O 1
ATOM 6089 N N . GLN A 1 751 ? 4.151 24.758 13.075 1.00 86.06 751 GLN A N 1
ATOM 6090 C CA . GLN A 1 751 ? 4.054 25.929 12.199 1.00 86.06 751 GLN A CA 1
ATOM 6091 C C . GLN A 1 751 ? 2.610 26.188 11.766 1.00 86.06 751 GLN A C 1
ATOM 6093 O O . GLN A 1 751 ? 2.156 27.324 11.844 1.00 86.06 751 GLN A O 1
ATOM 6098 N N . ALA A 1 752 ? 1.881 25.140 11.378 1.00 84.31 752 ALA A N 1
ATOM 6099 C CA . ALA A 1 752 ? 0.503 25.238 10.911 1.00 84.31 752 ALA A CA 1
ATOM 6100 C C . ALA A 1 752 ? -0.501 25.661 11.993 1.00 84.31 752 ALA A C 1
ATOM 6102 O O . ALA A 1 752 ? -1.576 26.155 11.666 1.00 84.31 752 ALA A O 1
ATOM 6103 N N . LEU A 1 753 ? -0.155 25.507 13.274 1.00 88.50 753 LEU A N 1
ATOM 6104 C CA . LEU A 1 753 ? -0.956 26.022 14.388 1.00 88.50 753 LEU A CA 1
ATOM 6105 C C . LEU A 1 753 ? -0.833 27.543 14.579 1.00 88.50 753 LEU A C 1
ATOM 6107 O O . LEU A 1 753 ? -1.640 28.130 15.299 1.00 88.50 753 LEU A O 1
ATOM 6111 N N . ARG A 1 754 ? 0.176 28.198 13.992 1.00 84.81 754 ARG A N 1
ATOM 6112 C CA . ARG A 1 754 ? 0.392 29.634 14.198 1.00 84.81 754 ARG A CA 1
ATOM 6113 C C . ARG A 1 754 ? -0.617 30.452 13.399 1.00 84.81 754 ARG A C 1
ATOM 6115 O O . ARG A 1 754 ? -0.850 30.186 12.224 1.00 84.81 754 ARG A O 1
ATOM 6122 N N . LYS A 1 755 ? -1.179 31.492 14.022 1.00 70.06 755 LYS A N 1
ATOM 6123 C CA . LYS A 1 755 ? -2.211 32.349 13.406 1.00 70.06 755 LYS A CA 1
ATOM 6124 C C . LYS A 1 755 ? -1.733 33.098 12.157 1.00 70.06 755 LYS A C 1
ATOM 6126 O O . LYS A 1 755 ? -2.551 33.459 11.321 1.00 70.06 755 LYS A O 1
ATOM 6131 N N . ASP A 1 756 ? -0.434 33.349 12.047 1.00 74.56 756 ASP A N 1
ATOM 6132 C CA . ASP A 1 756 ? 0.221 34.027 10.926 1.00 74.56 756 ASP A CA 1
ATOM 6133 C C . ASP A 1 756 ? 0.669 33.069 9.808 1.00 74.56 756 ASP A C 1
ATOM 6135 O O . ASP A 1 756 ? 1.186 33.513 8.781 1.00 74.56 756 ASP A O 1
ATOM 6139 N N . TYR A 1 757 ? 0.476 31.757 9.974 1.00 71.38 757 TYR A N 1
ATOM 6140 C CA . TYR A 1 757 ? 0.877 30.774 8.980 1.00 71.38 757 TYR A CA 1
ATOM 6141 C C . TYR A 1 757 ? -0.153 30.656 7.854 1.00 71.38 757 TYR A C 1
ATOM 6143 O O . TYR A 1 757 ? -1.297 30.262 8.070 1.00 71.38 757 TYR A O 1
ATOM 6151 N N . VAL A 1 758 ? 0.283 30.936 6.624 1.00 62.16 758 VAL A N 1
ATOM 6152 C CA . VAL A 1 758 ? -0.503 30.690 5.410 1.00 62.16 758 VAL A CA 1
ATOM 6153 C C . VAL A 1 758 ? -0.049 29.358 4.802 1.00 62.16 758 VAL A C 1
ATOM 6155 O O . VAL A 1 758 ? 1.044 29.298 4.225 1.00 62.16 758 VAL A O 1
ATOM 6158 N N . PRO A 1 759 ? -0.831 28.270 4.936 1.00 58.47 759 PRO A N 1
ATOM 6159 C CA . PRO A 1 759 ? -0.489 27.004 4.305 1.00 58.47 759 PRO A CA 1
ATOM 6160 C C . PRO A 1 759 ? -0.491 27.152 2.780 1.00 58.47 759 PRO A C 1
ATOM 6162 O O . PRO A 1 759 ? -1.293 27.893 2.213 1.00 58.47 759 PRO A O 1
ATOM 6165 N N . ALA A 1 760 ? 0.387 26.409 2.102 1.00 56.59 760 ALA A N 1
ATOM 6166 C CA . ALA A 1 760 ? 0.269 26.244 0.656 1.00 56.59 760 ALA A CA 1
ATOM 6167 C C . ALA A 1 760 ? -1.103 25.629 0.318 1.00 56.59 760 ALA A C 1
ATOM 6169 O O . ALA A 1 760 ? -1.632 24.825 1.094 1.00 56.59 760 ALA A O 1
ATOM 6170 N N . GLU A 1 761 ? -1.683 26.030 -0.814 1.00 50.06 761 GLU A N 1
ATOM 6171 C CA . GLU A 1 761 ? -3.029 25.626 -1.223 1.00 50.06 761 GLU A CA 1
ATOM 6172 C C . GLU A 1 761 ? -3.176 24.094 -1.158 1.00 50.06 761 GLU A C 1
ATOM 6174 O O . GLU A 1 761 ? -2.389 23.349 -1.737 1.00 50.06 761 GLU A O 1
ATOM 6179 N N . GLY A 1 762 ? -4.138 23.619 -0.359 1.00 51.31 762 GLY A N 1
ATOM 6180 C CA . GLY A 1 762 ? -4.392 22.192 -0.150 1.00 51.31 762 GLY A CA 1
ATOM 6181 C C . GLY A 1 762 ? -3.612 21.498 0.983 1.00 51.31 762 GLY A C 1
ATOM 6182 O O . GLY A 1 762 ? -4.015 20.417 1.399 1.00 51.31 762 GLY A O 1
ATOM 6183 N N . CYS A 1 763 ? -2.578 22.107 1.575 1.00 51.97 763 CYS A N 1
ATOM 6184 C CA . CYS A 1 763 ? -1.732 21.455 2.593 1.00 51.97 763 CYS A CA 1
ATOM 6185 C C . CYS A 1 763 ? -2.334 21.361 4.014 1.00 51.97 763 CYS A C 1
ATOM 6187 O O . CYS A 1 763 ? -1.696 20.796 4.903 1.00 51.97 763 CYS A O 1
ATOM 6189 N N . TRP A 1 764 ? -3.540 21.888 4.251 1.00 66.19 764 TRP A N 1
ATOM 6190 C CA . TRP A 1 764 ? -4.165 21.948 5.582 1.00 66.19 764 TRP A CA 1
ATOM 6191 C C . TRP A 1 764 ? -5.663 21.625 5.543 1.00 66.19 764 TRP A C 1
ATOM 6193 O O . TRP A 1 764 ? -6.514 22.443 5.885 1.00 66.19 764 TRP A O 1
ATOM 6203 N N . LYS A 1 765 ? -5.990 20.420 5.068 1.00 66.56 765 LYS A N 1
ATOM 6204 C CA . LYS A 1 765 ? -7.362 19.892 5.035 1.00 66.56 765 LYS A CA 1
ATOM 6205 C C . LYS A 1 765 ? -7.610 18.903 6.156 1.00 66.56 765 LYS A C 1
ATOM 6207 O O . LYS A 1 765 ? -6.678 18.259 6.632 1.00 66.56 765 LYS A O 1
ATOM 6212 N N . ALA A 1 766 ? -8.872 18.812 6.572 1.00 69.31 766 ALA A N 1
ATOM 6213 C CA . ALA A 1 766 ? -9.298 17.896 7.624 1.00 69.31 766 ALA A CA 1
ATOM 6214 C C . ALA A 1 766 ? -9.168 16.420 7.213 1.00 69.31 766 ALA A C 1
ATOM 6216 O O . ALA A 1 766 ? -8.916 15.573 8.064 1.00 69.31 766 ALA A O 1
ATOM 6217 N N . TYR A 1 767 ? -9.268 16.130 5.914 1.00 70.88 767 TYR A N 1
ATOM 6218 C CA . TYR A 1 767 ? -9.105 14.793 5.345 1.00 70.88 767 TYR A CA 1
ATOM 6219 C C . TYR A 1 767 ? -7.902 14.749 4.406 1.00 70.88 767 TYR A C 1
ATOM 6221 O O . TYR A 1 767 ? -7.567 15.748 3.766 1.00 70.88 767 TYR A O 1
ATOM 6229 N N . THR A 1 768 ? -7.246 13.591 4.352 1.00 54.97 768 THR A N 1
ATOM 6230 C CA . THR A 1 768 ? -6.047 13.334 3.539 1.00 54.97 768 THR A CA 1
ATOM 6231 C C . THR A 1 768 ? -6.348 12.903 2.105 1.00 54.97 768 THR A C 1
ATOM 6233 O O . THR A 1 768 ? -5.417 12.873 1.306 1.00 54.97 768 THR A O 1
ATOM 6236 N N . GLY A 1 769 ? -7.609 12.581 1.795 1.00 56.78 769 GLY A N 1
ATOM 6237 C CA . GLY A 1 769 ? -8.086 12.306 0.437 1.00 56.78 769 GLY A CA 1
ATOM 6238 C C . GLY A 1 769 ? -8.176 13.561 -0.437 1.00 56.78 769 GLY A C 1
ATOM 6239 O O . GLY A 1 769 ? -7.684 14.618 -0.034 1.00 56.78 769 GLY A O 1
ATOM 6240 N N . ARG A 1 770 ? -8.810 13.450 -1.618 1.00 51.84 770 ARG A N 1
ATOM 6241 C CA . ARG A 1 770 ? -8.903 14.495 -2.666 1.00 51.84 770 ARG A CA 1
ATOM 6242 C C . ARG A 1 770 ? -8.737 15.912 -2.111 1.00 51.84 770 ARG A C 1
ATOM 6244 O O . ARG A 1 770 ? -9.571 16.409 -1.347 1.00 51.84 770 ARG A O 1
ATOM 6251 N N . TRP A 1 771 ? -7.674 16.586 -2.552 1.00 41.97 771 TRP A N 1
ATOM 6252 C CA . TRP A 1 771 ? -7.166 17.865 -2.033 1.00 41.97 771 TRP A CA 1
ATOM 6253 C C . TRP A 1 771 ? -8.145 19.050 -2.124 1.00 41.97 771 TRP A C 1
ATOM 6255 O O . TRP A 1 771 ? -7.755 20.172 -1.820 1.00 41.97 771 TRP A O 1
ATOM 6265 N N . ASN A 1 772 ? -9.412 18.871 -2.511 1.00 45.62 772 ASN A N 1
ATOM 6266 C CA . ASN A 1 772 ? -10.495 19.866 -2.514 1.00 45.62 772 ASN A CA 1
ATOM 6267 C C . ASN A 1 772 ? -11.707 19.506 -1.619 1.00 45.62 772 ASN A C 1
ATOM 6269 O O . ASN A 1 772 ? -12.581 20.354 -1.456 1.00 45.62 772 ASN A O 1
ATOM 6273 N N . TYR A 1 773 ? -11.729 18.335 -0.975 1.00 51.56 773 TYR A N 1
ATOM 6274 C CA . TYR A 1 773 ? -12.896 17.836 -0.240 1.00 51.56 773 TYR A CA 1
ATOM 6275 C C . TYR A 1 773 ? -13.275 18.697 0.980 1.00 51.56 773 TYR A C 1
ATOM 6277 O O . TYR A 1 773 ? -12.434 19.017 1.828 1.00 51.56 773 TYR A O 1
ATOM 6285 N N . LYS A 1 774 ? -14.561 19.064 1.066 1.00 58.31 774 LYS A N 1
ATOM 6286 C CA . LYS A 1 774 ? -15.211 19.676 2.235 1.00 58.31 774 LYS A CA 1
ATOM 6287 C C . LYS A 1 774 ? -16.435 18.818 2.598 1.00 58.31 774 LYS A C 1
ATOM 6289 O O . LYS A 1 774 ? -17.292 18.672 1.727 1.00 58.31 774 LYS A O 1
ATOM 6294 N N . PRO A 1 775 ? -16.561 18.292 3.830 1.00 56.16 775 PRO A N 1
ATOM 6295 C CA . PRO A 1 775 ? -17.659 17.393 4.220 1.00 56.16 775 PRO A CA 1
ATOM 6296 C C . PRO A 1 775 ? -19.064 17.895 3.868 1.00 56.16 775 PRO A C 1
ATOM 6298 O O . PRO A 1 775 ? -19.911 17.123 3.436 1.00 56.16 775 PRO A O 1
ATOM 6301 N N . ASP A 1 776 ? -19.287 19.200 3.977 1.00 58.69 776 ASP A N 1
ATOM 6302 C CA . ASP A 1 776 ? -20.589 19.844 3.779 1.00 58.69 776 ASP A CA 1
ATOM 6303 C C . ASP A 1 776 ? -20.916 20.047 2.293 1.00 58.69 776 ASP A C 1
ATOM 6305 O O . ASP A 1 776 ? -22.074 20.226 1.918 1.00 58.69 776 ASP A O 1
ATOM 6309 N N . SER A 1 777 ? -19.887 20.059 1.436 1.00 59.97 777 SER A N 1
ATOM 6310 C CA . SER A 1 777 ? -20.033 20.394 0.013 1.00 59.97 777 SER A CA 1
ATOM 6311 C C . SER A 1 777 ? -20.828 19.348 -0.763 1.00 59.97 777 SER A C 1
ATOM 6313 O O . SER A 1 777 ? -21.409 19.665 -1.792 1.00 59.97 777 SER A O 1
ATOM 6315 N N . GLU A 1 778 ? -20.913 18.121 -0.249 1.00 62.91 778 GLU A N 1
ATOM 6316 C CA . GLU A 1 778 ? -21.679 17.040 -0.870 1.00 62.91 778 GLU A CA 1
ATOM 6317 C C . GLU A 1 778 ? -23.189 17.140 -0.617 1.00 62.91 778 GLU A C 1
ATOM 6319 O O . GLU A 1 778 ? -23.965 16.500 -1.329 1.00 62.91 778 GLU A O 1
ATOM 6324 N N . PHE A 1 779 ? -23.619 17.947 0.356 1.00 62.44 779 PHE A N 1
ATOM 6325 C CA . PHE A 1 779 ? -25.025 18.089 0.758 1.00 62.44 779 PHE A CA 1
ATOM 6326 C C . PHE A 1 779 ? -25.653 19.418 0.328 1.00 62.44 779 PHE A C 1
ATOM 6328 O O . PHE A 1 779 ? -26.827 19.652 0.599 1.00 62.44 779 PHE A O 1
ATOM 6335 N N . ARG A 1 780 ? -24.895 20.285 -0.353 1.00 51.84 780 ARG A N 1
ATOM 6336 C CA . ARG A 1 780 ? -25.461 21.412 -1.100 1.00 51.84 780 ARG A CA 1
ATOM 6337 C C . ARG A 1 780 ? -26.058 20.834 -2.385 1.00 51.84 780 ARG A C 1
ATOM 6339 O O . ARG A 1 780 ? -25.314 20.324 -3.216 1.00 51.84 780 ARG A O 1
ATOM 6346 N N . GLU A 1 781 ? -27.385 20.788 -2.477 1.00 42.47 781 GLU A N 1
ATOM 6347 C CA . GLU A 1 781 ? -28.079 20.303 -3.675 1.00 42.47 781 GLU A CA 1
ATOM 6348 C C . GLU A 1 781 ? -27.752 21.166 -4.901 1.00 42.47 781 GLU A C 1
ATOM 6350 O O . GLU A 1 781 ? -27.486 22.362 -4.777 1.00 42.47 781 GLU A O 1
ATOM 6355 N N . ASP A 1 782 ? -27.820 20.529 -6.074 1.00 38.69 782 ASP A N 1
ATOM 6356 C CA . ASP A 1 782 ? -27.912 21.124 -7.410 1.00 38.69 782 ASP A CA 1
ATOM 6357 C C . ASP A 1 782 ? -29.207 21.961 -7.545 1.00 38.69 782 ASP A C 1
ATOM 6359 O O . ASP A 1 782 ? -30.099 21.641 -8.331 1.00 38.69 782 ASP A O 1
ATOM 6363 N N . SER A 1 783 ? -29.361 23.004 -6.727 1.00 30.66 783 SER A N 1
ATOM 6364 C CA . SER A 1 783 ? -30.430 23.990 -6.850 1.00 30.66 783 SER A CA 1
ATOM 6365 C C . SER A 1 783 ? -29.889 25.219 -7.574 1.00 30.66 783 SER A C 1
ATOM 6367 O O . SER A 1 783 ? -29.121 25.976 -6.986 1.00 30.66 783 SER A O 1
ATOM 6369 N N . ASP A 1 784 ? -30.281 25.358 -8.841 1.00 37.97 784 ASP A N 1
ATOM 6370 C CA . ASP A 1 784 ? -30.425 26.605 -9.600 1.00 37.97 784 ASP A CA 1
ATOM 6371 C C . ASP A 1 784 ? -29.519 27.778 -9.172 1.00 37.97 784 ASP A C 1
ATOM 6373 O O . ASP A 1 784 ? -29.959 28.668 -8.454 1.00 37.97 784 ASP A O 1
ATOM 6377 N N . ASP A 1 785 ? -28.269 27.786 -9.643 1.00 29.91 785 ASP A N 1
ATOM 6378 C CA . ASP A 1 785 ? -27.658 28.967 -10.273 1.00 29.91 785 ASP A CA 1
ATOM 6379 C C . ASP A 1 785 ? -26.275 28.606 -10.847 1.00 29.91 785 ASP A C 1
ATOM 6381 O O . ASP A 1 785 ? -25.278 28.473 -10.137 1.00 29.91 785 ASP A O 1
ATOM 6385 N N . GLU A 1 786 ? -26.190 28.511 -12.177 1.00 32.34 786 GLU A N 1
ATOM 6386 C CA . GLU A 1 786 ? -24.935 28.541 -12.953 1.00 32.34 786 GLU A CA 1
ATOM 6387 C C . GLU A 1 786 ? -24.251 29.931 -12.905 1.00 32.34 786 GLU A C 1
ATOM 6389 O O . GLU A 1 786 ? -23.609 30.373 -13.860 1.00 32.34 786 GLU A O 1
ATOM 6394 N N . SER A 1 787 ? -24.362 30.664 -11.799 1.00 33.25 787 SER A N 1
ATOM 6395 C CA . SER A 1 787 ? -23.757 31.986 -11.676 1.00 33.25 787 SER A CA 1
ATOM 6396 C C . SER A 1 787 ? -23.499 32.380 -10.230 1.00 33.25 787 SER A C 1
ATOM 6398 O O . SER A 1 787 ? -24.169 33.268 -9.733 1.00 33.25 787 SER A O 1
ATOM 6400 N N . GLU A 1 788 ? -22.513 31.767 -9.569 1.00 30.47 788 GLU A N 1
ATOM 6401 C CA . GLU A 1 788 ? -21.788 32.415 -8.458 1.00 30.47 788 GLU A CA 1
ATOM 6402 C C . GLU A 1 788 ? -20.492 31.658 -8.079 1.00 30.47 788 GLU A C 1
ATOM 6404 O O . GLU A 1 788 ? -20.236 31.306 -6.933 1.00 30.47 788 GLU A O 1
ATOM 6409 N N . GLU A 1 789 ? -19.604 31.440 -9.056 1.00 29.20 789 GLU A N 1
ATOM 6410 C CA . GLU A 1 789 ? -18.158 31.293 -8.795 1.00 29.20 789 GLU A CA 1
ATOM 6411 C C . GLU A 1 789 ? -17.417 32.574 -9.222 1.00 29.20 789 GLU A C 1
ATOM 6413 O O . GLU A 1 789 ? -16.466 32.535 -9.996 1.00 29.20 789 GLU A O 1
ATOM 6418 N N . SER A 1 790 ? -17.854 33.751 -8.757 1.00 35.53 790 SER A N 1
ATOM 6419 C CA . SER A 1 790 ? -17.032 34.969 -8.854 1.00 35.53 790 SER A CA 1
ATOM 6420 C C . SER A 1 790 ? -17.533 36.125 -7.982 1.00 35.53 790 SER A C 1
ATOM 6422 O O . SER A 1 790 ? -18.043 37.105 -8.515 1.00 35.53 790 SER A O 1
ATOM 6424 N N . SER A 1 791 ? -17.338 36.069 -6.666 1.00 30.75 791 SER A N 1
ATOM 6425 C CA . SER A 1 791 ? -17.107 37.273 -5.847 1.00 30.75 791 SER A CA 1
ATOM 6426 C C . SER A 1 791 ? -17.065 36.911 -4.373 1.00 30.75 791 SER A C 1
ATOM 6428 O O . SER A 1 791 ? -18.061 36.454 -3.838 1.00 30.75 791 SER A O 1
ATOM 6430 N N . ASP A 1 792 ? -15.928 37.159 -3.732 1.00 27.19 792 ASP A N 1
ATOM 6431 C CA . ASP A 1 792 ? -15.907 37.818 -2.423 1.00 27.19 792 ASP A CA 1
ATOM 6432 C C . ASP A 1 792 ? -14.484 38.337 -2.171 1.00 27.19 792 ASP A C 1
ATOM 6434 O O . ASP A 1 792 ? -13.724 37.863 -1.330 1.00 27.19 792 ASP A O 1
ATOM 6438 N N . GLU A 1 793 ? -14.113 39.345 -2.963 1.00 31.58 793 GLU A N 1
ATOM 6439 C CA . GLU A 1 793 ? -13.187 40.382 -2.525 1.00 31.58 793 GLU A CA 1
ATOM 6440 C C . GLU A 1 793 ? -13.974 41.688 -2.372 1.00 31.58 793 GLU A C 1
ATOM 6442 O O . GLU A 1 793 ? -14.727 42.095 -3.255 1.00 31.58 793 GLU A O 1
ATOM 6447 N N . SER A 1 794 ? -13.685 42.382 -1.272 1.00 27.20 794 SER A N 1
ATOM 6448 C CA . SER A 1 794 ? -13.974 43.792 -0.988 1.00 27.20 794 SER A CA 1
ATOM 6449 C C . SER A 1 794 ? -15.357 44.165 -0.420 1.00 27.20 794 SER A C 1
ATOM 6451 O O . SER A 1 794 ? -16.354 44.333 -1.111 1.00 27.20 794 SER A O 1
ATOM 6453 N N . SER A 1 795 ? -15.366 44.452 0.885 1.00 24.80 795 SER A N 1
ATOM 6454 C CA . SER A 1 795 ? -15.650 45.781 1.473 1.00 24.80 795 SER A CA 1
ATOM 6455 C C . SER A 1 795 ? -16.189 45.602 2.899 1.00 24.80 795 SER A C 1
ATOM 6457 O O . SER A 1 795 ? -17.143 44.881 3.153 1.00 24.80 795 SER A O 1
ATOM 6459 N N . SER A 1 796 ? -15.541 46.147 3.924 1.00 28.34 796 SER A N 1
ATOM 6460 C CA . SER A 1 796 ? -15.767 47.499 4.465 1.00 28.34 796 SER A CA 1
ATOM 6461 C C . SER A 1 796 ? -14.991 47.565 5.804 1.00 28.34 796 SER A C 1
ATOM 6463 O O . SER A 1 796 ? -14.794 46.533 6.429 1.00 28.34 796 SER A O 1
ATOM 6465 N N . HIS A 1 797 ? -14.488 48.674 6.345 1.00 28.88 797 HIS A N 1
ATOM 6466 C CA . HIS A 1 797 ? -14.566 50.088 6.012 1.00 28.88 797 HIS A CA 1
ATOM 6467 C C . HIS A 1 797 ? -13.464 50.860 6.768 1.00 28.88 797 HIS A C 1
ATOM 6469 O O . HIS A 1 797 ? -13.007 50.463 7.836 1.00 28.88 797 HIS A O 1
ATOM 6475 N N . SER A 1 798 ? -13.122 51.998 6.169 1.00 29.09 798 SER A N 1
ATOM 6476 C CA . SER A 1 798 ? -12.530 53.232 6.697 1.00 29.09 798 SER A CA 1
ATOM 6477 C C . SER A 1 798 ? -12.771 53.577 8.174 1.00 29.09 798 SER A C 1
ATOM 6479 O O . SER A 1 798 ? -13.891 53.402 8.654 1.00 29.09 798 SER A O 1
ATOM 6481 N N . SER A 1 799 ? -11.805 54.259 8.808 1.00 30.55 799 SER A N 1
ATOM 6482 C CA . SER A 1 799 ? -11.920 55.646 9.327 1.00 30.55 799 SER A CA 1
ATOM 6483 C C . SER A 1 799 ? -10.600 56.099 9.976 1.00 30.55 799 SER A C 1
ATOM 6485 O O . SER A 1 799 ? -10.105 55.399 10.851 1.00 30.55 799 SER A O 1
ATOM 6487 N N . GLU A 1 800 ? -10.140 57.288 9.560 1.00 33.66 800 GLU A N 1
ATOM 6488 C CA . GLU A 1 800 ? -9.061 58.155 10.101 1.00 33.66 800 GLU A CA 1
ATOM 6489 C C . GLU A 1 800 ? -7.586 57.732 9.984 1.00 33.66 800 GLU A C 1
ATOM 6491 O O . GLU A 1 800 ? -7.164 56.700 10.547 1.00 33.66 800 GLU A O 1
#

InterPro domains:
  IPR002575 Aminoglycoside phosphotransferase [PF01636] (76-284)
  IPR002575 Aminoglycoside phosphotransferase [PF01636] (451-667)
  IPR011009 Protein kinase-like domain superfamily [SSF56112] (27-354)
  IPR011009 Protein kinase-like domain superfamily [SSF56112] (410-667)
  IPR051678 Aminoglycoside Phosphotransferase Enzymes [PTHR21310] (27-326)

Foldseek 3Di:
DDDDDDDDDDDDPVCPPPLPQQDDFPFDVVLVQVCCQPQADPDQAGFDDWDFDDDDSFWTWIWTAGPNRAIKIKIFGSPLPDDPQQVQLLLLVLVVCVVQHPAAAKAWRDWDCNCPDPRNTGITIIDDFDFAFLVVCVVVDDLVLLLVVLLQVLLSLLSQLPPFAQFKATAHHVGDGAFFDAPQDDPPDPQSDSHRFPLSNLLSLLDCPDPADPLLNVCSVLLNVLSCVVRVVCPPVQQRHGRWTKDQQDQASRQWGWDDPDPVDRIDTGHGYDSGRIITGGNLVSLDDHPVLFAAPVPQFCVVSSLVSRLSSLVSNLVSDPPDDPSSVSSNVSQVVQDLLVQLSCVLGGHDDDDRVVNSVSSVLSSVLSVCVVVVHQHFASDPHDRADNDPCVSPDDDPPPPFQPFPVVVVQVCCCPQFPDHQATFPDWAFDGDGNFWGWIWTAGPNGDIWIKTFGRDLCDPLVLVQLLLLVLVCCVVQFPAQAKAWRDWDCHCPDPRNGTMTIIHDFDFAQQVVCVVVDDLVLNLVVLLVLLLVLLRQLVDFAQWKATAHNVRHHAHQDAPLCSVPVVQGQGDGHRALLSRLCSCLDCSHDDDDLLNVCSVLLNVLVVVVCVVCVPPQQQHDRWTWAQPQSASNQWGWDDPDPHHRTDTRHGDDSGSIITGGNLRSLDDHPVLFAAPVPVVCVVSSLVSLVSSLVSNLVSDDPPDPSSVSSVVSLQVQWLLVQLSCVLRGHDRHNDPVVSNVSSVVSSQVSDPPDDDDQQPTDSDPHDSPDRSCVSVPDPPDDPDDPDDDDDDDDDDD

Organism: NCBI:txid1157616

Secondary structure (DSSP, 8-state):
------------GGGTT----PPPP---HHHHHHHHHHHSPTTS--EEEEEEEEE-SSEEEEEEEETTS-EEEEEEES-TTS-HHHHHHHHHHHHHHHHH-----PPEEEEE--TTSTTSS-EEEEE----EEHHHHGGG--HHHHHHHHHHHHHHHHHHTT-EESSBSEE-TTS-EESPP-SSS-TT-S----BSSHHHHHHTT--TT-SS-HHHHTTHHHHHHHHHHHHHTTTT-TTTSSSEEEE-SS--GGGEEEE---TTS--EEEEE---TT-EEE-HHHHS---GGGS--TT-GGGHHHHHHHHHHHHHHHHHTS-TT-HHHHHHHHHHHS--HHHHHHIIIIII----HHHHHHHHHHHHHHHHHHHTTPPPPPSSSS-SS---SGGGTS-SS--------HHHHHHHHHHHSSS----EEEEEEEEE-SSEEEEEEEETTS-EEEEEEESSTT--HHHHHHHHHHHHHHHHH-------EEEEE--TTSTTSS-EEEEE--SSEEGGGTGGGS-HHHHHHHHHHHHHHHHHHTT--BSSBB-B-TTS-B-SPP-GGGTT-GGGS----BSSHHHHHHHHTSTT-SSSHHHHTTHHHHHHHHHHHHHHTTT-GGGSSSBEEE-TT-STTSEEEE-SSTTSPPEEEEE---TT-EEE-HHHHS---GGGSPPTT-GGGHHHHHHHHHHHHHHHHHTS-TT-HHHHHHHHHHHT--HHHHHHIIIIIIPPPS-HHHHHHHHHHHHHHTSTT--PPTTSS-SSSSSTT--GGGGSS---S-S--SS----------

Sequence (800 aa):
MGSSGDSRAFSDPKESWRSKEYPQLNLNYEALRHIANHYLPSGHGKCMFIDKVGRGTYHEIRLLEFEDGWTCIGRFTRDLQESVAIAESEIATRKHVRKHTSIPVPETYHINLDPTNAVGAPFVLMEHIEGHTLADMWPALKTDYRLAVLSDIAKVIAQLARLRLNVIGSLKMGGVVGQMQNQTIPDHLSGRGPFCSLKDYMLSFLPEDSDRPQDVKVLYPAIREEITRFCDAREGIEVLSAPYRLLHGDFDYQNMLFIWESPATPPRLSGIIDWDFSRTAPLYHLCEYPRLILDNNTEIGLYRENRLLRKEFVRLLAQNFPKHSRERELVRECFRYKTFALNGFESVFATCTWAEKLEKMLVKDYLEQLQDLREGRKSLPPYNGRGDSPEPDSEFSSSSAFRPLVLNIEAIKHVATFFLPGNHGKCLNVRDLSSGSFHIVKLLEFEDGWSCVGRFAEYEEEPLINLESEQATVRYLKKHSSLPVPETYLVNNNPSHVVGTTFVLQERLPGQSLSKIYDDLSIEHKLVAISQMGEAIANLSRLHFPAIGSLKEHGEVGPLQNYVYDDEPGRNPTGPHHTLKDFMFSFLSADGGQFAAARALFPAVKENLEPLLAEHAQNPILNPPWRLIHVDFNWQNVLFQQDESSGPPRLSGVIDWDCSFTGPVYYLYEYPPFIQDDDLERDRWEINKAARKQYVKSILDSFPEGSEARNEAWECFRQKSAWLNRFTDIFFLRRWGTERVEKVFVERYSQALRKDYVPAEGCWKAYTGRWNYKPDSEFREDSDDESEESSDESSSHSSE

Radius of gyration: 29.75 Å; chains: 1; bounding box: 70×91×80 Å

pLDDT: mean 81.51, std 17.87, range [21.77, 98.38]